Protein AF-A0AAN7FIP9-F1 (afdb_monomer)

Sequence (770 aa):
MVILRFLISGDPDLIRRIGSATAREVRATGIPYTFAPCVAVCRDPRWGRCYESYSEDPKIVKMMTEIISGLQGELPNNSYVSHPYIEGKNKVAACAKHYVGDGGTVKGINENDTVVTPRVLFGIHMPPYYVSIIKGVSTIMVSYSSVNGVKMHANERLVTRFLKKRLHFEGFVISDWQGLDRITSPPHANYTYSIQAAILAGIDMVMVPYNYPEFIDGLTDLVNKNVIPMSRIDDAVSRILRVKFTLGLFENPMADNSLADMLGAQENRDIAREAVRKSLVLLKNGKPTYAGGFLPLIKKQPKILVVGTHADNLGYQCGGWTIEWQGLSGNDLTIGTTILKGIQETVDPSTKVEFIENPDPATVRFSSFSYAIVVVGEKPYAETNGDNMDLTLPDPGPSIINNTCSNIKCVVVVISGRPLVLEPYVESMDGLVAAWLPGTEGKGVAEVLFGDYGFTGKLARTWFRRVDQLPMNIGDPNYDPLFPFGFGLTTEPSVQTEISLRRQRYERYAEGQAQSQENKGGNAKPESQSKGIASRRVPHLKREMDQMRELMNEMRENMRMANLVDDLVPRTDSPFIASINNHPLPLKFKMPSLDSYDGTRDPFDHIATFKTTMHVQRVLDKIMCKAFPTTLKGPARVWFSKMPLYTVSSFEELTKLFVNNFIGGQRHKCSLSNLLIIEQRENESLRSFITYFNGEALTVDEMDDKLLLVAFHNGVNSDLFIHKLYELEPQIMVELVHSAQNFMNIEDVIIAKKRKRVEQMEADLSHHPE

Foldseek 3Di:
DLAFQWFPLLPLVLLLQLLQLVLLQCLLVVHQADADQALFQALAQLAQCLSSHSFVASVRSLSSLSSQCSQANFDPPNAFDLAAAHPEQSHHQYEYDAPWCQNQADNNFGLEEREDDPCCRCVGTVNSVLSNSRRRRQEYEHGSYHYNPQGRLLALCCQPVPSCPVSVRLAAYEYDALSLQSNDVVGVPDSLVSLLRRLNSQHLYYNPPPPVVVSVVSNVVCPVVVSDDVVSNVSSVSNHVSSCVNHCCVVPVGRDNVSNCSNVPVVSLVSLLVSLLQAKFWPAFFDPPDDPGNPQDALDDQEAEEEAPQQQWQQQLQAAPDQDRQTDTHDPRDAFAGLNNLSCVRHDVNYHYDYDHADALVCQQPVPHQAYEYEFEDGHGHGNRSNHLFQAGDPVRVNRLCSHLQRGAYAYEYAYSGAGQCLVRVVSHRIYMDSYSSHRYSNSVNCDSNQLAKHNGFGSFFRANGSVCPSAGPPDPPHDGPAHGRHGDIDHHDPVSVVVVVVVVVVVVVVVVVVVPPDDDDDDDDDDDDDDDDDDDDDDDDDPPPVVPPVVVVVPPPDDDDDDDDDPDPPDQAQAAPVLVPDDDPPPDDQDDDAADALQAALVVSVVVLVVVCVVVVHDFSVSSVRVLVSYDHPRVVQRRPRDHHNDYTNVSVSVSSCVVSVVNHDDQDELVVLLPAAQDDLRFPVNSVVVSVVNVVRHPDDDQVSSLNSCLNHYRDPVLNVVCSVVVDPGVVVSVVSCVVVRVVRVVVSVVVVVVVVVVVVVVVPDDD

Mean predicted aligned error: 15.92 Å

Radius of gyration: 38.05 Å; Cα contacts (8 Å, |Δi|>4): 1376; chains: 1; bounding box: 94×100×111 Å

Secondary structure (DSSP, 8-state):
--TTTTB-S--HHHHHHHHHHHHHHHHHTT--B----B----S-TTSTTGGGSS-SSHHHHHHHTHHHHHHH-PPGGG--BSS-----TTS-B-EEEEETTGGG-GGG-TT-EE---HHHIIIIISHHHHHHHHBT--EEEEPSSEETTEEGGG-HIIIIIIIIIIS---SEEEE-TTTTGGGSSSTTTTHHHHHHHHHHHT--B---TT-HHHHHHHHHHHHHTTSS-HHHHHHHHHHHHHHHHHTTTTT--S--GGGGGGTT-HHHHHHHHHHHHHH-EEEEE--TT-TT-SPSPPS--SEEEEESTTTT-HHHHH-SSBSBTT---SSSSS--B-HHHHHHTTS-TTPEEEEESS--HHHHHHS--S-EEEEEEPPP--GGGG--SS-BPPSSSHHHHHHHHTTS-EEEEEE-SS--B-HHHHTT-SEEEEEE--TTBTHHHHHHHTTSS-----BSS-B-SSGGG-S--TT-TT---SB-TT--B--PPPHHHHHHHHHHHHHHHHHHHHTT-SS------------------------SSSTTTTTTTGGGSS------------S---SB-HHHHTPPPPTT------PPB-SSS-HHHHHHHHHHHHHHTT--HHHHHHHGGGGB-HHHHHHHHTSPTT-B-SHHHHHHHHHHHHGGGSPPPPPHHHHTT--PPTT--HHHHHHHHHHHHTTSSS--HHHHHHHHHHH---HHHHHHHHHH--SSHHHHHHHHHHHHHHHHHHHHHHHHHHHHHHHHHTT---

InterPro domains:
  IPR001764 Glycoside hydrolase, family 3, N-terminal [PF00933] (11-243)
  IPR001764 Glycoside hydrolase, family 3, N-terminal [PR00133] (46-62)
  IPR001764 Glycoside hydrolase, family 3, N-terminal [PR00133] (92-108)
  IPR001764 Glycoside hydrolase, family 3, N-terminal [PR00133] (162-180)
  IPR002772 Glycoside hydrolase family 3 C-terminal domain [PF01915] (280-490)
  IPR005162 Retrotransposon-derived protein PEG10, N-terminal capsid-like domain [PF03732] (627-717)
  IPR017853 Glycoside hydrolase superfamily [SSF51445] (9-279)
  IPR036881 Glycoside hydrolase family 3 C-terminal domain superfamily [G3DSA:3.40.50.1700] (265-492)
  IPR036881 Glycoside hydrolase family 3 C-terminal domain superfamily [SSF52279] (280-490)
  IPR036962 Glycoside hydrolase, family 3, N-terminal domain superfamily [G3DSA:3.20.20.300] (7-264)
  IPR051915 Cellulose Degradation Glycosyl Hydrolase 3 [PTHR30620] (10-495)

Organism: Quercus rubra (NCBI:txid3512)

Structure (mmCIF, N/CA/C/O backbone):
data_AF-A0AAN7FIP9-F1
#
_entry.id   AF-A0AAN7FIP9-F1
#
loop_
_atom_site.group_PDB
_atom_site.id
_atom_site.type_symbol
_atom_site.label_atom_id
_atom_site.label_alt_id
_atom_site.label_comp_id
_atom_site.label_asym_id
_atom_site.label_entity_id
_atom_site.label_seq_id
_atom_site.pdbx_PDB_ins_code
_atom_site.Cartn_x
_atom_site.Cartn_y
_atom_site.Cartn_z
_atom_site.occupancy
_atom_site.B_iso_or_equiv
_atom_site.auth_seq_id
_atom_site.auth_comp_id
_atom_site.auth_asym_id
_atom_site.auth_atom_id
_atom_site.pdbx_PDB_model_num
ATOM 1 N N . MET A 1 1 ? 0.359 7.922 4.938 1.00 40.22 1 MET A N 1
ATOM 2 C CA . MET A 1 1 ? -0.178 7.102 3.814 1.00 40.22 1 MET A CA 1
ATOM 3 C C . MET A 1 1 ? -0.476 5.628 4.159 1.00 40.22 1 MET A C 1
ATOM 5 O O . MET A 1 1 ? -0.907 4.897 3.269 1.00 40.22 1 MET A O 1
ATOM 9 N N . VAL A 1 2 ? -0.291 5.156 5.402 1.00 46.22 2 VAL A N 1
ATOM 10 C CA . VAL A 1 2 ? -0.526 3.736 5.769 1.00 46.22 2 VAL A CA 1
ATOM 11 C C . VAL A 1 2 ? -2.023 3.404 5.988 1.00 46.22 2 VAL A C 1
ATOM 13 O O . VAL A 1 2 ? -2.454 2.277 5.779 1.00 46.22 2 VAL A O 1
ATOM 16 N N . ILE A 1 3 ? -2.840 4.425 6.265 1.00 48.91 3 ILE A N 1
ATOM 17 C CA . ILE A 1 3 ? -4.191 4.357 6.860 1.00 48.91 3 ILE A CA 1
ATOM 18 C C . ILE A 1 3 ? -5.257 3.547 6.070 1.00 48.91 3 ILE A C 1
ATOM 20 O O . ILE A 1 3 ? -6.249 3.126 6.659 1.00 48.91 3 ILE A O 1
ATOM 24 N N . LEU A 1 4 ? -5.107 3.289 4.760 1.00 48.00 4 LEU A N 1
ATOM 25 C CA . LEU A 1 4 ? -6.235 2.844 3.900 1.00 48.00 4 LEU A CA 1
ATOM 26 C C . LEU A 1 4 ? -6.093 1.501 3.191 1.00 48.00 4 LEU A C 1
ATOM 28 O O . LEU A 1 4 ? -6.889 1.173 2.310 1.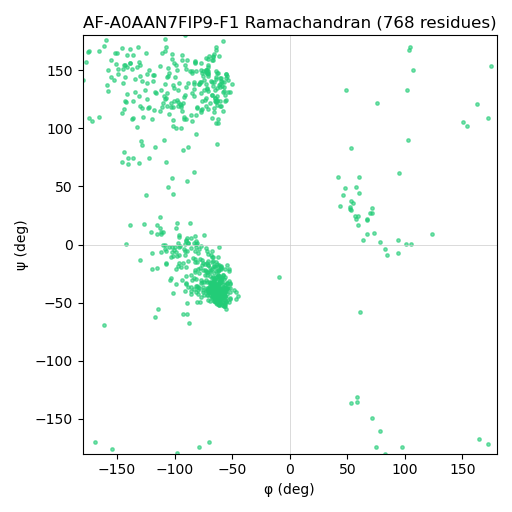00 48.00 4 LEU A O 1
ATOM 32 N N . ARG A 1 5 ? -5.095 0.702 3.539 1.00 59.66 5 ARG A N 1
ATOM 33 C CA . ARG A 1 5 ? -4.691 -0.420 2.684 1.00 59.66 5 ARG A CA 1
ATOM 34 C C . ARG A 1 5 ? -5.467 -1.724 2.929 1.00 59.66 5 ARG A C 1
ATOM 36 O O . ARG A 1 5 ? -5.031 -2.770 2.486 1.00 59.66 5 ARG A O 1
ATOM 43 N N . PHE A 1 6 ? -6.642 -1.659 3.571 1.00 52.47 6 PHE A N 1
ATOM 44 C CA . PHE A 1 6 ? -7.443 -2.846 3.924 1.00 52.47 6 PHE A CA 1
ATOM 45 C C . PHE A 1 6 ? -8.959 -2.721 3.724 1.00 52.47 6 PHE A C 1
ATOM 47 O O . PHE A 1 6 ? -9.734 -3.522 4.248 1.00 52.47 6 PHE A O 1
ATOM 54 N N . LEU A 1 7 ? -9.392 -1.732 2.945 1.00 52.41 7 LEU A N 1
ATOM 55 C CA . LEU A 1 7 ? -10.802 -1.461 2.687 1.00 52.41 7 LEU A CA 1
ATOM 56 C C . LEU A 1 7 ? -11.294 -2.077 1.379 1.00 52.41 7 LEU A C 1
ATOM 58 O O . LEU A 1 7 ? -10.872 -1.645 0.310 1.00 52.41 7 LEU A O 1
ATOM 62 N N . ILE A 1 8 ? -12.282 -2.980 1.440 1.00 55.53 8 ILE A N 1
ATOM 63 C CA . ILE A 1 8 ? -13.105 -3.305 0.251 1.00 55.53 8 ILE A CA 1
ATOM 64 C C . ILE A 1 8 ? -14.218 -2.272 0.033 1.00 55.53 8 ILE A C 1
ATOM 66 O O . ILE A 1 8 ? -14.942 -2.364 -0.950 1.00 55.53 8 ILE A O 1
ATOM 70 N N . SER A 1 9 ? -14.379 -1.264 0.902 1.00 47.53 9 SER A N 1
ATOM 71 C CA . SER A 1 9 ? -15.518 -0.333 0.820 1.00 47.53 9 SER A CA 1
ATOM 72 C C . SER A 1 9 ? -15.599 0.473 -0.479 1.00 47.53 9 SER A C 1
ATOM 74 O O . SER A 1 9 ? -16.575 1.192 -0.658 1.00 47.53 9 SER A O 1
ATOM 76 N N . GLY A 1 10 ? -14.643 0.319 -1.404 1.00 56.62 10 GLY A N 1
ATOM 77 C CA . GLY A 1 10 ? -14.849 0.725 -2.785 1.00 56.62 10 GLY A CA 1
ATOM 78 C C . GLY A 1 10 ? -15.133 2.207 -2.886 1.00 56.62 10 GLY A C 1
ATOM 79 O O . GLY A 1 10 ? -16.042 2.607 -3.604 1.00 56.62 10 GLY A O 1
ATOM 80 N N . ASP A 1 11 ? -14.350 3.002 -2.151 1.00 78.38 11 ASP A N 1
ATOM 81 C CA . ASP A 1 11 ? -14.411 4.458 -2.179 1.00 78.38 11 ASP A CA 1
ATOM 82 C C . ASP A 1 11 ? -13.184 5.040 -2.915 1.00 78.38 11 ASP A C 1
ATOM 84 O O . ASP A 1 11 ? -12.270 5.590 -2.286 1.00 78.38 11 ASP A O 1
ATOM 88 N N . PRO A 1 12 ? -13.114 4.878 -4.255 1.00 83.62 12 PRO A N 1
ATOM 89 C CA . PRO A 1 12 ? -12.070 5.479 -5.073 1.00 83.62 12 PRO A CA 1
ATOM 90 C C . PRO A 1 12 ? -11.995 7.005 -4.910 1.00 83.62 12 PRO A C 1
ATOM 92 O O . PRO A 1 12 ? -10.912 7.580 -5.022 1.00 83.62 12 PRO A O 1
ATOM 95 N N . ASP A 1 13 ? -13.114 7.663 -4.582 1.00 90.56 13 ASP A N 1
ATOM 96 C CA . ASP A 1 13 ? -13.148 9.100 -4.310 1.00 90.56 13 ASP A CA 1
ATOM 97 C C . ASP A 1 13 ? -12.331 9.473 -3.068 1.00 90.56 13 ASP A C 1
ATOM 99 O O . ASP A 1 13 ? -11.473 10.356 -3.135 1.00 90.56 13 ASP A O 1
ATOM 103 N N . LEU A 1 14 ? -12.539 8.778 -1.946 1.00 92.50 14 LEU A N 1
ATOM 104 C CA . LEU A 1 14 ? -11.749 8.991 -0.736 1.00 92.50 14 LEU A CA 1
ATOM 105 C C . LEU A 1 14 ? -10.254 8.829 -1.028 1.00 92.50 14 LEU A C 1
ATOM 107 O O . LEU A 1 14 ? -9.456 9.692 -0.663 1.00 92.50 14 LEU A O 1
ATOM 111 N N . ILE A 1 15 ? -9.873 7.774 -1.748 1.00 92.56 15 ILE A N 1
ATOM 112 C CA . ILE A 1 15 ? -8.477 7.490 -2.113 1.00 92.56 15 ILE A CA 1
ATOM 113 C C . ILE A 1 15 ? -7.870 8.608 -2.972 1.00 92.56 15 ILE A C 1
ATOM 115 O O . ILE A 1 15 ? -6.733 9.030 -2.737 1.00 92.56 15 ILE A O 1
ATOM 119 N N . ARG A 1 16 ? -8.640 9.157 -3.913 1.00 94.19 16 ARG A N 1
ATOM 120 C CA . ARG A 1 16 ? -8.258 10.329 -4.710 1.00 94.19 16 ARG A CA 1
ATOM 121 C C . ARG A 1 16 ? -8.106 11.591 -3.851 1.00 94.19 16 ARG A C 1
ATOM 123 O O . ARG A 1 16 ? -7.134 12.335 -4.018 1.00 94.19 16 ARG A O 1
ATOM 130 N N . ARG A 1 17 ? -9.011 11.831 -2.891 1.00 95.56 17 ARG A N 1
ATOM 131 C CA . ARG A 1 17 ? -8.911 12.947 -1.926 1.00 95.56 17 ARG A CA 1
ATOM 132 C C . ARG A 1 17 ? -7.666 12.826 -1.047 1.00 95.56 17 ARG A C 1
ATOM 134 O O . ARG A 1 17 ? -6.986 13.826 -0.831 1.00 95.56 17 ARG A O 1
ATOM 141 N N . ILE A 1 18 ? -7.312 11.615 -0.621 1.00 96.00 18 ILE A N 1
ATOM 142 C CA . ILE A 1 18 ? -6.071 11.336 0.119 1.00 96.00 18 ILE A CA 1
ATOM 143 C C . ILE A 1 18 ? -4.839 11.613 -0.738 1.00 96.00 18 ILE A C 1
ATOM 145 O O . ILE A 1 18 ? -3.901 12.243 -0.254 1.00 96.00 18 ILE A O 1
ATOM 149 N N . GLY A 1 19 ? -4.835 11.191 -2.007 1.00 96.69 19 GLY A N 1
ATOM 150 C CA . GLY A 1 19 ? -3.764 11.539 -2.944 1.00 96.69 19 GLY A CA 1
ATOM 151 C C . GLY A 1 19 ? -3.615 13.055 -3.093 1.00 96.69 19 GLY A C 1
ATOM 152 O O . GLY A 1 19 ? -2.508 13.577 -3.027 1.00 96.69 19 GLY A O 1
ATOM 153 N N . SER A 1 20 ? -4.732 13.780 -3.184 1.00 97.00 20 SER A N 1
ATOM 154 C CA . SER A 1 20 ? -4.726 15.247 -3.277 1.00 97.00 20 SER A CA 1
ATOM 155 C C . SER A 1 20 ? -4.213 15.927 -2.003 1.00 97.00 20 SER A C 1
ATOM 157 O O . SER A 1 20 ? -3.424 16.864 -2.095 1.00 97.00 20 SER A O 1
ATOM 159 N N . ALA A 1 21 ? -4.627 15.458 -0.822 1.00 97.06 21 ALA A N 1
ATOM 160 C CA . ALA A 1 21 ? -4.105 15.931 0.463 1.00 97.06 21 ALA A CA 1
ATOM 161 C C . ALA A 1 21 ? -2.599 15.660 0.584 1.00 97.06 21 ALA A C 1
ATOM 163 O O . ALA A 1 21 ? -1.827 16.564 0.887 1.00 97.06 21 ALA A O 1
ATOM 164 N N . THR A 1 22 ? -2.173 14.447 0.226 1.00 97.94 22 THR A N 1
ATOM 165 C CA . THR A 1 22 ? -0.760 14.048 0.227 1.00 97.94 22 THR A CA 1
ATOM 166 C C . THR A 1 22 ? 0.066 14.926 -0.712 1.00 97.94 22 THR A C 1
ATOM 168 O O . THR A 1 22 ? 1.131 15.385 -0.321 1.00 97.94 22 THR A O 1
ATOM 171 N N . ALA A 1 23 ? -0.412 15.212 -1.928 1.00 97.94 23 ALA A N 1
ATOM 172 C CA . ALA A 1 23 ? 0.297 16.090 -2.860 1.00 97.94 23 ALA A CA 1
ATOM 173 C C . ALA A 1 23 ? 0.522 17.493 -2.279 1.00 97.94 23 ALA A C 1
ATOM 175 O O . ALA A 1 23 ? 1.621 18.029 -2.414 1.00 97.94 23 ALA A O 1
ATOM 176 N N . ARG A 1 24 ? -0.485 18.059 -1.595 1.00 96.31 24 ARG A N 1
ATOM 177 C CA . ARG A 1 24 ? -0.360 19.360 -0.922 1.00 96.31 24 ARG A CA 1
ATOM 178 C C . ARG A 1 24 ? 0.666 19.324 0.205 1.00 96.31 24 ARG A C 1
ATOM 180 O O . ARG A 1 24 ? 1.510 20.207 0.255 1.00 96.31 24 ARG A O 1
ATOM 187 N N . GLU A 1 25 ? 0.638 18.304 1.063 1.00 97.75 25 GLU A N 1
ATOM 188 C CA . GLU A 1 25 ? 1.605 18.175 2.166 1.00 97.75 25 GLU A CA 1
ATOM 189 C C . GLU A 1 25 ? 3.033 17.934 1.669 1.00 97.75 25 GLU A C 1
ATOM 191 O O . GLU A 1 25 ? 3.983 18.518 2.182 1.00 97.75 25 GLU A O 1
ATOM 196 N N . VAL A 1 26 ? 3.203 17.134 0.615 1.00 98.06 26 VAL A N 1
ATOM 197 C CA . VAL A 1 26 ? 4.516 16.916 -0.004 1.00 98.06 26 VAL A CA 1
ATOM 198 C C . VAL A 1 26 ? 5.027 18.223 -0.624 1.00 98.06 26 VAL A C 1
ATOM 200 O O . VAL A 1 26 ? 6.168 18.614 -0.371 1.00 98.06 26 VAL A O 1
ATOM 203 N N . ARG A 1 27 ? 4.177 18.969 -1.343 1.00 97.31 27 ARG A N 1
ATOM 204 C CA . ARG A 1 27 ? 4.543 20.284 -1.894 1.00 97.31 27 ARG A CA 1
ATOM 205 C C . ARG A 1 27 ? 4.803 21.346 -0.826 1.00 97.31 27 ARG A C 1
ATOM 207 O O . ARG A 1 27 ? 5.679 22.177 -1.049 1.00 97.31 27 ARG A O 1
ATOM 214 N N . ALA A 1 28 ? 4.142 21.281 0.331 1.00 97.38 28 ALA A N 1
ATOM 215 C CA . ALA A 1 28 ? 4.413 22.146 1.485 1.00 97.38 28 ALA A CA 1
ATOM 216 C C . ALA A 1 28 ? 5.865 22.036 1.980 1.00 97.38 28 ALA A C 1
ATOM 218 O O . ALA A 1 28 ? 6.409 22.988 2.530 1.00 97.38 28 ALA A O 1
ATOM 219 N N . THR A 1 29 ? 6.510 20.890 1.738 1.00 97.50 29 THR A N 1
ATOM 220 C CA . THR A 1 29 ? 7.929 20.649 2.059 1.00 97.50 29 THR A CA 1
ATOM 221 C C . THR A 1 29 ? 8.876 20.889 0.876 1.00 97.50 29 THR A C 1
ATOM 223 O O . THR A 1 29 ? 10.062 20.580 0.951 1.00 97.50 29 THR A O 1
ATOM 226 N N . GLY A 1 30 ? 8.373 21.438 -0.236 1.00 97.00 30 GLY A N 1
ATOM 227 C CA . GLY A 1 30 ? 9.154 21.739 -1.440 1.00 97.00 30 GLY A CA 1
ATOM 228 C C . GLY A 1 30 ? 9.456 20.535 -2.339 1.00 97.00 30 GLY A C 1
ATOM 229 O O . GLY A 1 30 ? 10.111 20.690 -3.369 1.00 97.00 30 GLY A O 1
ATOM 230 N N . ILE A 1 31 ? 8.971 19.339 -1.997 1.00 98.12 31 ILE A N 1
ATOM 231 C CA . ILE A 1 31 ? 9.259 18.106 -2.736 1.00 98.12 31 ILE A CA 1
ATOM 232 C C . ILE A 1 31 ? 8.274 17.956 -3.914 1.00 98.12 31 ILE A C 1
ATOM 234 O O . ILE A 1 31 ? 7.064 18.056 -3.716 1.00 98.12 31 ILE A O 1
ATOM 238 N N . PRO A 1 32 ? 8.739 17.694 -5.153 1.00 97.12 32 PRO A N 1
ATOM 239 C CA . PRO A 1 32 ? 7.857 17.592 -6.319 1.00 97.12 32 PRO A CA 1
ATOM 240 C C . PRO A 1 32 ? 7.510 16.151 -6.738 1.00 97.12 32 PRO A C 1
ATOM 242 O O . PRO A 1 32 ? 6.782 15.953 -7.711 1.00 97.12 32 PRO A O 1
ATOM 245 N N . TYR A 1 33 ? 8.056 15.141 -6.059 1.00 98.44 33 TYR A N 1
ATOM 246 C CA . TYR A 1 33 ? 7.980 13.736 -6.459 1.00 98.44 33 TYR A CA 1
ATOM 247 C C . TYR A 1 33 ? 7.793 12.837 -5.234 1.00 98.44 33 TYR A C 1
ATOM 249 O O . TYR A 1 33 ? 8.537 12.961 -4.265 1.00 98.44 33 TYR A O 1
ATOM 257 N N . THR A 1 34 ? 6.809 11.934 -5.274 1.00 98.12 34 THR A N 1
ATOM 258 C CA . THR A 1 34 ? 6.545 10.975 -4.195 1.00 98.12 34 THR A CA 1
ATOM 259 C C . THR A 1 34 ? 6.553 9.530 -4.690 1.00 98.12 34 THR A C 1
ATOM 261 O O . THR A 1 34 ? 6.009 9.205 -5.749 1.00 98.12 34 THR A O 1
ATOM 264 N N . PHE A 1 35 ? 7.143 8.630 -3.899 1.00 98.50 35 PHE A N 1
ATOM 265 C CA . PHE A 1 35 ? 7.234 7.203 -4.216 1.00 98.50 35 PHE A CA 1
ATOM 266 C C . PHE A 1 35 ? 5.962 6.436 -3.828 1.00 98.50 35 PHE A C 1
ATOM 268 O O . PHE A 1 35 ? 5.996 5.538 -2.977 1.00 98.50 35 PHE A O 1
ATOM 275 N N . ALA A 1 36 ? 4.837 6.797 -4.443 1.00 97.56 36 ALA A N 1
ATOM 276 C CA . ALA A 1 36 ? 3.542 6.158 -4.244 1.00 97.56 36 ALA A CA 1
ATOM 277 C C . ALA A 1 36 ? 2.676 6.216 -5.515 1.00 97.56 36 ALA A C 1
ATOM 279 O O . ALA A 1 36 ? 2.790 7.187 -6.265 1.00 97.56 36 ALA A O 1
ATOM 280 N N . PRO A 1 37 ? 1.767 5.246 -5.738 1.00 97.31 37 PRO A N 1
ATOM 281 C CA . PRO A 1 37 ? 1.400 4.143 -4.838 1.00 97.31 37 PRO A CA 1
ATOM 282 C C . PRO A 1 37 ? 2.257 2.869 -4.921 1.00 97.31 37 PRO A C 1
ATOM 284 O O . PRO A 1 37 ? 2.690 2.449 -5.989 1.00 97.31 37 PRO A O 1
ATOM 287 N N . CYS A 1 38 ? 2.375 2.170 -3.784 1.00 98.12 38 CYS A N 1
ATOM 288 C CA . CYS A 1 38 ? 2.651 0.730 -3.801 1.00 98.12 38 CYS A CA 1
ATOM 289 C C . CYS A 1 38 ? 1.393 0.002 -4.295 1.00 98.12 38 CYS A C 1
ATOM 291 O O . CYS A 1 38 ? 0.345 0.103 -3.655 1.00 98.12 38 CYS A O 1
ATOM 293 N N . VAL A 1 39 ? 1.496 -0.666 -5.441 1.00 97.81 39 VAL A N 1
ATOM 294 C CA . VAL A 1 39 ? 0.424 -1.404 -6.128 1.00 97.81 39 VAL A CA 1
ATOM 295 C C . VAL A 1 39 ? 0.686 -2.911 -6.121 1.00 97.81 39 VAL A C 1
ATOM 297 O O . VAL A 1 39 ? 0.173 -3.644 -6.966 1.00 97.81 39 VAL A O 1
ATOM 300 N N . ALA A 1 40 ? 1.484 -3.370 -5.154 1.00 98.44 40 ALA A N 1
ATOM 301 C CA . ALA A 1 40 ? 1.658 -4.780 -4.865 1.00 98.44 40 ALA A CA 1
ATOM 302 C C . ALA A 1 40 ? 0.296 -5.446 -4.625 1.00 98.44 40 ALA A C 1
ATOM 304 O O . ALA A 1 40 ? -0.610 -4.861 -4.025 1.00 98.44 40 ALA A O 1
ATOM 305 N N . VAL A 1 41 ? 0.186 -6.698 -5.059 1.00 98.38 41 VAL A N 1
ATOM 306 C CA . VAL A 1 41 ? -0.904 -7.598 -4.678 1.00 98.38 41 VAL A CA 1
ATOM 307 C C . VAL A 1 41 ? -0.294 -8.645 -3.756 1.00 98.38 41 VAL A C 1
ATOM 309 O O . VAL A 1 41 ? 0.237 -9.647 -4.227 1.00 98.38 41 VAL A O 1
ATOM 312 N N . CYS A 1 42 ? -0.287 -8.373 -2.448 1.00 98.38 42 CYS A N 1
ATOM 313 C CA . CYS A 1 42 ? 0.275 -9.275 -1.439 1.00 98.38 42 CYS A CA 1
ATOM 314 C C . CYS A 1 42 ? -0.528 -10.587 -1.436 1.00 98.38 42 CYS A C 1
ATOM 316 O O . CYS A 1 42 ? -1.745 -10.564 -1.244 1.00 98.38 42 CYS A O 1
ATOM 318 N N . ARG A 1 43 ? 0.135 -11.727 -1.641 1.00 98.31 43 ARG A N 1
ATOM 319 C CA . ARG A 1 43 ? -0.466 -13.078 -1.673 1.00 98.31 43 ARG A CA 1
ATOM 320 C C . ARG A 1 43 ? -0.130 -13.920 -0.444 1.00 98.31 43 ARG A C 1
ATOM 322 O O . ARG A 1 43 ? -0.664 -15.016 -0.288 1.00 98.31 43 ARG A O 1
ATOM 329 N N . ASP A 1 44 ? 0.723 -13.398 0.430 1.00 98.62 44 ASP A N 1
ATOM 330 C CA . ASP A 1 44 ? 1.130 -14.043 1.670 1.00 98.62 44 ASP A CA 1
ATOM 331 C C . ASP A 1 44 ? 1.357 -12.984 2.764 1.00 98.62 44 ASP A C 1
ATOM 333 O O . ASP A 1 44 ? 2.274 -12.168 2.637 1.00 98.62 44 ASP A O 1
ATOM 337 N N . PRO A 1 45 ? 0.537 -12.949 3.833 1.00 98.44 45 PRO A N 1
ATOM 338 C CA . PRO A 1 45 ? 0.657 -11.929 4.870 1.00 98.44 45 PRO A CA 1
ATOM 339 C C . PRO A 1 45 ? 1.945 -12.041 5.694 1.00 98.44 45 PRO A C 1
ATOM 341 O O . PRO A 1 45 ? 2.272 -11.095 6.403 1.00 98.44 45 PRO A O 1
ATOM 344 N N . ARG A 1 46 ? 2.725 -13.126 5.579 1.00 98.81 46 ARG A N 1
ATOM 345 C CA . ARG A 1 46 ? 4.047 -13.228 6.227 1.00 98.81 46 ARG A CA 1
ATOM 346 C C . ARG A 1 46 ? 5.019 -12.139 5.777 1.00 98.81 46 ARG A C 1
ATOM 348 O O . ARG A 1 46 ? 5.925 -11.795 6.532 1.00 98.81 46 ARG A O 1
ATOM 355 N N . TRP A 1 47 ? 4.767 -11.541 4.614 1.00 98.81 47 TRP A N 1
ATOM 356 C CA . TRP A 1 47 ? 5.544 -10.431 4.084 1.00 98.81 47 TRP A CA 1
ATOM 357 C C . TRP A 1 47 ? 5.447 -9.167 4.930 1.00 98.81 47 TRP A C 1
ATOM 359 O O . TRP A 1 47 ? 4.359 -8.637 5.173 1.00 98.81 47 TRP A O 1
ATOM 369 N N . GLY A 1 48 ? 6.604 -8.634 5.320 1.00 98.31 48 GLY A N 1
ATOM 370 C CA . GLY A 1 48 ? 6.735 -7.432 6.139 1.00 98.31 48 GLY A CA 1
ATOM 371 C C . GLY A 1 48 ? 6.287 -6.134 5.475 1.00 98.31 48 GLY A C 1
ATOM 372 O O . GLY A 1 48 ? 6.218 -5.101 6.135 1.00 98.31 48 GLY A O 1
ATOM 373 N N . ARG A 1 49 ? 5.924 -6.172 4.188 1.00 98.31 49 ARG A N 1
ATOM 374 C CA . ARG A 1 49 ? 5.296 -5.047 3.476 1.00 98.31 49 ARG A CA 1
ATOM 375 C C . ARG A 1 49 ? 3.851 -5.330 3.088 1.00 98.31 49 ARG A C 1
ATOM 377 O O . ARG A 1 49 ? 3.280 -4.594 2.288 1.00 98.31 49 ARG A O 1
ATOM 384 N N . CYS A 1 50 ? 3.215 -6.366 3.644 1.00 98.19 50 CYS A N 1
ATOM 385 C CA . CYS A 1 50 ? 1.828 -6.663 3.292 1.00 98.19 50 CYS A CA 1
ATOM 386 C C . CYS A 1 50 ? 0.874 -5.506 3.648 1.00 98.19 50 CYS A C 1
ATOM 388 O O . CYS A 1 50 ? -0.094 -5.286 2.924 1.00 98.19 50 CYS A O 1
ATOM 390 N N . TYR A 1 51 ? 1.200 -4.693 4.663 1.00 97.19 51 TYR A N 1
ATOM 391 C CA . TYR A 1 51 ? 0.473 -3.455 4.966 1.00 97.19 51 TYR A CA 1
ATOM 392 C C . TYR A 1 51 ? 0.593 -2.380 3.893 1.00 97.19 51 TYR A C 1
ATOM 394 O O . TYR A 1 51 ? -0.222 -1.467 3.869 1.00 97.19 51 TYR A O 1
ATOM 402 N N . GLU A 1 52 ? 1.581 -2.460 3.001 1.00 97.00 52 GLU A N 1
ATOM 403 C CA . GLU A 1 52 ? 1.704 -1.581 1.842 1.00 97.00 52 GLU A CA 1
ATOM 404 C C . GLU A 1 52 ? 0.826 -2.055 0.669 1.00 97.00 52 GLU A C 1
ATOM 406 O O . GLU A 1 52 ? 0.591 -1.293 -0.263 1.00 97.00 52 GLU A O 1
ATOM 411 N N . SER A 1 53 ? 0.271 -3.265 0.702 1.00 96.81 53 SER A N 1
ATOM 412 C CA . SER A 1 53 ? -0.629 -3.781 -0.334 1.00 96.81 53 SER A CA 1
ATOM 413 C C . SER A 1 53 ? -2.086 -3.464 -0.002 1.00 96.81 53 SER A C 1
ATOM 415 O O . SER A 1 53 ? -2.552 -3.822 1.071 1.00 96.81 53 SER A O 1
ATOM 417 N N . TYR A 1 54 ? -2.844 -2.880 -0.937 1.00 94.94 54 TYR A N 1
ATOM 418 C CA . TYR A 1 54 ? -4.262 -2.546 -0.703 1.00 94.94 54 TYR A CA 1
ATOM 419 C C . TYR A 1 54 ? -5.181 -3.768 -0.539 1.00 94.94 54 TYR A C 1
ATOM 421 O O . TYR A 1 54 ? -6.250 -3.670 0.061 1.00 94.94 54 TYR A O 1
ATOM 429 N N . SER A 1 55 ? -4.830 -4.900 -1.152 1.00 96.44 55 SER A N 1
ATOM 430 C CA . SER A 1 55 ? -5.626 -6.127 -1.094 1.00 96.44 55 SER A CA 1
ATOM 431 C C . SER A 1 55 ? -4.824 -7.336 -1.571 1.00 96.44 55 SER A C 1
ATOM 433 O O . SER A 1 55 ? -3.767 -7.185 -2.180 1.00 96.44 55 SER A O 1
ATOM 435 N N . GLU A 1 56 ? -5.324 -8.541 -1.306 1.00 97.19 56 GLU A N 1
ATOM 436 C CA . GLU A 1 56 ? -4.910 -9.743 -2.040 1.00 97.19 56 GLU A CA 1
ATOM 437 C C . GLU A 1 56 ? -5.610 -9.897 -3.398 1.00 97.19 56 GLU A C 1
ATOM 439 O O . GLU A 1 56 ? -5.146 -10.683 -4.221 1.00 97.19 56 GLU A O 1
ATOM 444 N N . ASP A 1 57 ? -6.696 -9.158 -3.651 1.00 95.44 57 ASP A N 1
ATOM 445 C CA . ASP A 1 57 ? -7.430 -9.173 -4.919 1.00 95.44 57 ASP A CA 1
ATOM 446 C C . ASP A 1 57 ? -6.932 -8.047 -5.850 1.00 95.44 57 ASP A C 1
ATOM 448 O O . ASP A 1 57 ? -7.062 -6.861 -5.509 1.00 95.44 57 ASP A O 1
ATOM 452 N N . PRO A 1 58 ? -6.412 -8.371 -7.052 1.00 93.81 58 PRO A N 1
ATOM 453 C CA . PRO A 1 58 ? -5.964 -7.367 -8.015 1.00 93.81 58 PRO A CA 1
ATOM 454 C C . PRO A 1 58 ? -7.056 -6.371 -8.425 1.00 93.81 58 PRO A C 1
ATOM 456 O O . PRO A 1 58 ? -6.729 -5.238 -8.775 1.00 93.81 58 PRO A O 1
ATOM 459 N N . LYS A 1 59 ? -8.347 -6.731 -8.367 1.00 92.12 59 LYS A N 1
ATOM 460 C CA . LYS A 1 59 ? -9.451 -5.817 -8.710 1.00 92.12 59 LYS A CA 1
ATOM 461 C C . LYS A 1 59 ? -9.511 -4.619 -7.769 1.00 92.12 59 LYS A C 1
ATOM 463 O O . LYS A 1 59 ? -9.685 -3.487 -8.220 1.00 92.12 59 LYS A O 1
ATOM 468 N N . ILE A 1 60 ? -9.308 -4.855 -6.476 1.00 92.44 60 ILE A N 1
ATOM 469 C CA . ILE A 1 60 ? -9.275 -3.784 -5.480 1.00 92.44 60 ILE A CA 1
ATOM 470 C C . ILE A 1 60 ? -8.026 -2.936 -5.682 1.00 92.44 60 ILE A C 1
ATOM 472 O O . ILE A 1 60 ? -8.121 -1.713 -5.710 1.00 92.44 60 ILE A O 1
ATOM 476 N N . VAL A 1 61 ? -6.867 -3.557 -5.914 1.00 95.19 61 VAL A N 1
ATOM 477 C CA . VAL A 1 61 ? -5.623 -2.810 -6.154 1.00 95.19 61 VAL A CA 1
ATOM 478 C C . VAL A 1 61 ? -5.725 -1.930 -7.410 1.00 95.19 61 VAL A C 1
ATOM 480 O O . VAL A 1 61 ? -5.325 -0.768 -7.357 1.00 95.19 61 VAL A O 1
ATOM 483 N N . LYS A 1 62 ? -6.350 -2.415 -8.500 1.00 93.19 62 LYS A N 1
ATOM 484 C CA . LYS A 1 62 ? -6.683 -1.612 -9.697 1.00 93.19 62 LYS A CA 1
ATOM 485 C C . LYS A 1 62 ? -7.517 -0.383 -9.329 1.00 93.19 62 LYS A C 1
ATOM 487 O O . LYS A 1 62 ? -7.181 0.719 -9.749 1.00 93.19 62 LYS A O 1
ATOM 492 N N . MET A 1 63 ? -8.573 -0.548 -8.534 1.00 91.31 63 MET A N 1
ATOM 493 C CA . MET A 1 63 ? -9.433 0.559 -8.098 1.00 91.31 63 MET A CA 1
ATOM 494 C C . MET A 1 63 ? -8.672 1.581 -7.238 1.00 91.31 63 MET A C 1
ATOM 496 O O . MET A 1 63 ? -8.824 2.783 -7.430 1.00 91.31 63 MET A O 1
ATOM 500 N N . MET A 1 64 ? -7.782 1.132 -6.349 1.00 91.69 64 MET A N 1
ATOM 501 C CA . MET A 1 64 ? -7.011 2.030 -5.478 1.00 91.69 64 MET A CA 1
ATOM 502 C C . MET A 1 64 ? -5.939 2.853 -6.213 1.00 91.69 64 MET A C 1
ATOM 504 O O . MET A 1 64 ? -5.389 3.796 -5.642 1.00 91.69 64 MET A O 1
ATOM 508 N N . THR A 1 65 ? -5.684 2.581 -7.498 1.00 94.44 65 THR A N 1
ATOM 509 C CA . THR A 1 65 ? -4.831 3.440 -8.340 1.00 94.44 65 THR A CA 1
ATOM 510 C C . THR A 1 65 ? -5.384 4.859 -8.520 1.00 94.44 65 THR A C 1
ATOM 512 O O . THR A 1 65 ? -4.654 5.720 -9.000 1.00 94.44 65 THR A O 1
ATOM 515 N N . GLU A 1 66 ? -6.631 5.155 -8.116 1.00 93.44 66 GLU A N 1
ATOM 516 C CA . GLU A 1 66 ? -7.165 6.535 -8.072 1.00 93.44 66 GLU A CA 1
ATOM 517 C C . GLU A 1 66 ? -6.293 7.523 -7.297 1.00 93.44 66 GLU A C 1
ATOM 519 O O . GLU A 1 66 ? -6.321 8.729 -7.549 1.00 93.44 66 GLU A O 1
ATOM 524 N N . ILE A 1 67 ? -5.462 7.029 -6.382 1.00 95.75 67 ILE A N 1
ATOM 525 C CA . ILE A 1 67 ? -4.503 7.873 -5.679 1.00 95.75 67 ILE A CA 1
ATOM 526 C C . ILE A 1 67 ? -3.537 8.579 -6.639 1.00 95.75 67 ILE A C 1
ATOM 528 O O . ILE A 1 67 ? -3.107 9.687 -6.337 1.00 95.75 67 ILE A O 1
ATOM 532 N N . ILE A 1 68 ? -3.246 7.997 -7.811 1.00 97.12 68 ILE A N 1
ATOM 533 C CA . ILE A 1 68 ? -2.411 8.610 -8.856 1.00 97.12 68 ILE A CA 1
ATOM 534 C C . ILE A 1 68 ? -3.060 9.900 -9.357 1.00 97.12 68 ILE A C 1
ATOM 536 O O . ILE A 1 68 ? -2.393 10.929 -9.402 1.00 97.12 68 ILE A O 1
ATOM 540 N N . SER A 1 69 ? -4.361 9.882 -9.647 1.00 95.38 69 SER A N 1
ATOM 541 C CA . SER A 1 69 ? -5.107 11.071 -10.075 1.00 95.38 69 SER A CA 1
ATOM 542 C C . SER A 1 69 ? -5.212 12.113 -8.957 1.00 95.38 69 SER A C 1
ATOM 544 O O . SER A 1 69 ? -5.158 13.313 -9.206 1.00 95.38 69 SER A O 1
ATOM 546 N N . GLY A 1 70 ? -5.265 11.682 -7.694 1.00 96.50 70 GLY A N 1
ATOM 547 C CA . GLY A 1 70 ? -5.135 12.598 -6.560 1.00 96.50 70 GLY A CA 1
ATOM 548 C C . GLY A 1 70 ? -3.770 13.298 -6.521 1.00 96.50 70 GLY A C 1
ATOM 549 O O . GLY A 1 70 ? -3.699 14.526 -6.410 1.00 96.50 70 GLY A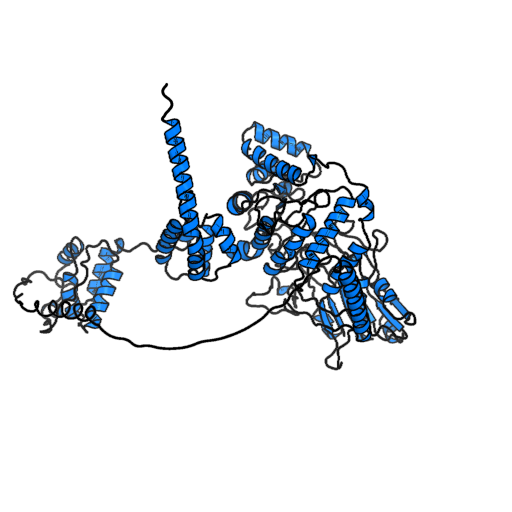 O 1
ATOM 550 N N . LEU A 1 71 ? -2.698 12.509 -6.644 1.00 98.31 71 LEU A N 1
ATOM 551 C CA . LEU A 1 71 ? -1.307 12.956 -6.557 1.00 98.31 71 LEU A CA 1
ATOM 552 C C . LEU A 1 71 ? -0.896 13.864 -7.722 1.00 98.31 71 LEU A C 1
ATOM 554 O O . LEU A 1 71 ? -0.287 14.910 -7.496 1.00 98.31 71 LEU A O 1
ATOM 558 N N . GLN A 1 72 ? -1.244 13.468 -8.947 1.00 97.94 72 GLN A N 1
ATOM 559 C CA . GLN A 1 72 ? -0.798 14.111 -10.183 1.00 97.94 72 GLN A CA 1
ATOM 560 C C . GLN A 1 72 ? -1.828 15.078 -10.779 1.00 97.94 72 GLN A C 1
ATOM 562 O O . GLN A 1 72 ? -1.439 15.962 -11.532 1.00 97.94 72 GLN A O 1
ATOM 567 N N . GLY A 1 73 ? -3.111 14.949 -10.430 1.00 95.25 73 GLY A N 1
ATOM 568 C CA . GLY A 1 73 ? -4.225 15.655 -11.074 1.00 95.25 73 GLY A CA 1
ATOM 569 C C . GLY A 1 73 ? -5.034 14.756 -12.015 1.00 95.25 73 GLY A C 1
ATOM 570 O O . GLY A 1 73 ? -4.634 13.632 -12.327 1.00 95.25 73 GLY A O 1
ATOM 571 N N . GLU A 1 74 ? -6.203 15.238 -12.434 1.00 89.75 74 GLU A N 1
ATOM 572 C CA . GLU A 1 74 ? -7.129 14.493 -13.296 1.00 89.75 74 GLU A CA 1
ATOM 573 C C . GLU A 1 74 ? -6.823 14.723 -14.777 1.00 89.75 74 GLU A C 1
ATOM 575 O O . GLU A 1 74 ? -6.535 15.838 -15.200 1.00 89.75 74 GLU A O 1
ATOM 580 N N . LEU A 1 75 ? -6.900 13.660 -15.580 1.00 86.00 75 LEU A N 1
ATOM 581 C CA . LEU A 1 75 ? -6.642 13.756 -17.013 1.00 86.00 75 LEU A CA 1
ATOM 582 C C . LEU A 1 75 ? -7.723 14.603 -17.708 1.00 86.00 75 LEU A C 1
ATOM 584 O O . LEU A 1 75 ? -8.916 14.386 -17.470 1.00 86.00 75 LEU A O 1
ATOM 588 N N . PRO A 1 76 ? -7.351 15.511 -18.630 1.00 79.69 76 PRO A N 1
ATOM 589 C CA . PRO A 1 76 ? -8.323 16.279 -19.396 1.00 79.69 76 PRO A CA 1
ATOM 590 C C . PRO A 1 76 ? -9.281 15.358 -20.168 1.00 79.69 76 PRO A C 1
ATOM 592 O O . PRO A 1 76 ? -8.855 14.401 -20.823 1.00 79.69 76 PRO A O 1
ATOM 595 N N . ASN A 1 77 ? -10.581 15.669 -20.126 1.00 70.19 77 ASN A N 1
ATOM 596 C CA . ASN A 1 77 ? -11.652 14.978 -20.862 1.00 70.19 77 ASN A CA 1
ATOM 597 C C . ASN A 1 77 ? -11.775 13.459 -20.607 1.00 70.19 77 ASN A C 1
ATOM 599 O O . ASN A 1 77 ? -12.272 12.750 -21.481 1.00 70.19 77 ASN A O 1
ATOM 603 N N . ASN A 1 78 ? -11.319 12.940 -19.457 1.00 57.38 78 ASN A N 1
ATOM 604 C CA . ASN A 1 78 ? -11.239 11.491 -19.194 1.00 57.38 78 ASN A CA 1
ATOM 605 C C . ASN A 1 78 ? -10.495 10.715 -20.300 1.00 57.38 78 ASN A C 1
ATOM 607 O O . ASN A 1 78 ? -10.807 9.558 -20.584 1.00 57.38 78 ASN A O 1
ATOM 611 N N . SER A 1 79 ? -9.533 11.358 -20.965 1.00 61.25 79 SER A N 1
ATOM 612 C CA . SER A 1 79 ? -8.711 10.692 -21.972 1.00 61.25 79 SER A CA 1
ATOM 613 C C . SER A 1 79 ? -7.726 9.736 -21.301 1.00 61.25 79 SER A C 1
ATOM 615 O O . SER A 1 79 ? -7.151 10.065 -20.269 1.00 61.25 79 SER A O 1
ATOM 617 N N . TYR A 1 80 ? -7.533 8.546 -21.872 1.00 65.94 80 TYR A N 1
ATOM 618 C CA . TYR A 1 80 ? -6.436 7.664 -21.478 1.00 65.94 80 TYR A CA 1
ATOM 619 C C . TYR A 1 80 ? -5.171 8.093 -22.207 1.00 65.94 80 TYR A C 1
ATOM 621 O O . TYR A 1 80 ? -5.192 8.305 -23.421 1.00 65.94 80 TYR A O 1
ATOM 629 N N . VAL A 1 81 ? -4.068 8.189 -21.473 1.00 73.12 81 VAL A N 1
ATOM 630 C CA . VAL A 1 81 ? -2.758 8.505 -22.042 1.00 73.12 81 VAL A CA 1
ATOM 631 C C . VAL A 1 81 ? -1.749 7.464 -21.586 1.00 73.12 81 VAL A C 1
ATOM 633 O O . VAL A 1 81 ? -1.769 7.035 -20.442 1.00 73.12 81 VAL A O 1
ATOM 636 N N . SER A 1 82 ? -0.854 7.058 -22.481 1.00 69.75 82 SER A N 1
ATOM 637 C CA . SER A 1 82 ? 0.329 6.249 -22.145 1.00 69.75 82 SER A CA 1
ATOM 638 C C . SER A 1 82 ? 1.524 7.110 -21.694 1.00 69.75 82 SER A C 1
ATOM 640 O O . SER A 1 82 ? 2.587 6.603 -21.326 1.00 69.75 82 SER A O 1
ATOM 642 N N . HIS A 1 83 ? 1.343 8.432 -21.733 1.00 85.94 83 HIS A N 1
ATOM 643 C CA . HIS A 1 83 ? 2.350 9.440 -21.442 1.00 85.94 83 HIS A CA 1
ATOM 644 C C . HIS A 1 83 ? 2.217 9.942 -19.998 1.00 85.94 83 HIS A C 1
ATOM 646 O O . HIS A 1 83 ? 1.106 9.959 -19.465 1.00 85.94 83 HIS A O 1
ATOM 652 N N . PRO A 1 84 ? 3.319 10.360 -19.347 1.00 93.62 84 PRO A N 1
ATOM 653 C CA . PRO A 1 84 ? 3.250 10.928 -18.005 1.00 93.62 84 PRO A CA 1
ATOM 654 C C . PRO A 1 84 ? 2.357 12.178 -17.998 1.00 93.62 84 PRO A C 1
ATOM 656 O O . PRO A 1 84 ? 2.414 12.983 -18.926 1.00 93.62 84 PRO A O 1
ATOM 659 N N . TYR A 1 85 ? 1.554 12.351 -16.948 1.00 94.31 85 TYR A N 1
ATOM 660 C CA . TYR A 1 85 ? 0.667 13.504 -16.784 1.00 94.31 85 TYR A CA 1
ATOM 661 C C . TYR A 1 85 ? 0.744 14.066 -15.371 1.00 94.31 85 TYR A C 1
ATOM 663 O O . TYR A 1 85 ? 0.636 13.318 -14.401 1.00 94.31 85 TYR A O 1
ATOM 671 N N . ILE A 1 86 ? 0.903 15.386 -15.265 1.00 95.25 86 ILE A N 1
ATOM 672 C CA . ILE A 1 86 ? 0.871 16.141 -14.012 1.00 95.25 86 ILE A CA 1
ATOM 673 C C . ILE A 1 86 ? 0.178 17.479 -14.308 1.00 95.25 86 ILE A C 1
ATOM 675 O O . ILE A 1 86 ? 0.605 18.212 -15.193 1.00 95.25 86 ILE A O 1
ATOM 679 N N . GLU A 1 87 ? -0.898 17.795 -13.590 1.00 91.81 87 GLU A N 1
ATOM 680 C CA . GLU A 1 87 ? -1.777 18.944 -13.863 1.00 91.81 87 GLU A CA 1
ATOM 681 C C . GLU A 1 87 ? -1.112 20.302 -13.572 1.00 91.81 87 GLU A C 1
ATOM 683 O O . GLU A 1 87 ? -1.459 21.307 -14.191 1.00 91.81 87 GLU A O 1
ATOM 688 N N . GLY A 1 88 ? -0.139 20.361 -12.654 1.00 86.75 88 GLY A N 1
ATOM 689 C CA . GLY A 1 88 ? 0.621 21.588 -12.401 1.00 86.75 88 GLY A CA 1
ATOM 690 C C . GLY A 1 88 ? 1.429 21.606 -11.101 1.00 86.75 88 GLY A C 1
ATOM 691 O O . GLY A 1 88 ? 1.594 20.593 -10.421 1.00 86.75 88 GLY A O 1
ATOM 692 N N . LYS A 1 89 ? 1.916 22.798 -10.724 1.00 88.19 89 LYS A N 1
ATOM 693 C CA . LYS A 1 89 ? 2.882 22.998 -9.622 1.00 88.19 89 LYS A CA 1
ATOM 694 C C . LYS A 1 89 ? 2.400 22.573 -8.226 1.00 88.19 89 LYS A C 1
ATOM 696 O O . LYS A 1 89 ? 3.224 22.292 -7.364 1.00 88.19 89 LYS A O 1
ATOM 701 N N . ASN A 1 90 ? 1.086 22.485 -8.012 1.00 91.62 90 ASN A N 1
ATOM 702 C CA . ASN A 1 90 ? 0.486 22.051 -6.740 1.00 91.62 90 ASN A CA 1
ATOM 703 C C . ASN A 1 90 ? 0.301 20.522 -6.655 1.00 91.62 90 ASN A C 1
ATOM 705 O O . ASN A 1 90 ? -0.232 20.013 -5.669 1.00 91.62 90 ASN A O 1
ATOM 709 N N . LYS A 1 91 ? 0.710 19.788 -7.695 1.00 97.06 91 LYS A N 1
ATOM 710 C CA . LYS A 1 91 ? 0.675 18.325 -7.791 1.00 97.06 91 LYS A CA 1
ATOM 711 C C . LYS A 1 91 ? 2.087 17.759 -7.770 1.00 97.06 91 LYS A C 1
ATOM 713 O O . LYS A 1 91 ? 3.058 18.493 -7.950 1.00 97.06 91 LYS A O 1
ATOM 718 N N . VAL A 1 92 ? 2.221 16.462 -7.543 1.00 98.25 92 VAL A N 1
ATOM 719 C CA . VAL A 1 92 ? 3.518 15.775 -7.483 1.00 98.25 92 VAL A CA 1
ATOM 720 C C . VAL A 1 92 ? 3.569 14.662 -8.513 1.00 98.25 92 VAL A C 1
ATOM 722 O O . VAL A 1 92 ? 2.544 14.058 -8.813 1.00 98.25 92 VAL A O 1
ATOM 725 N N . ALA A 1 93 ? 4.756 14.351 -9.028 1.00 98.50 93 ALA A N 1
ATOM 726 C CA . ALA A 1 93 ? 4.950 13.116 -9.778 1.00 98.50 93 ALA A CA 1
ATOM 727 C C . ALA A 1 93 ? 4.654 11.910 -8.863 1.00 98.50 93 ALA A C 1
ATOM 729 O O . ALA A 1 93 ? 5.059 11.898 -7.696 1.00 98.50 93 ALA A O 1
ATOM 730 N N . ALA A 1 94 ? 3.944 10.907 -9.382 1.00 98.62 94 ALA A N 1
ATOM 731 C CA . ALA A 1 94 ? 3.650 9.657 -8.682 1.00 98.62 94 ALA A CA 1
ATOM 732 C C . ALA A 1 94 ? 4.556 8.513 -9.171 1.00 98.62 94 ALA A C 1
ATOM 734 O O . ALA A 1 94 ? 5.172 8.594 -10.240 1.00 98.62 94 ALA A O 1
ATOM 735 N N . CYS A 1 95 ? 4.612 7.435 -8.388 1.00 98.81 95 CYS A N 1
ATOM 736 C CA . CYS A 1 95 ? 5.417 6.245 -8.643 1.00 98.81 95 CYS A CA 1
ATOM 737 C C . CYS A 1 95 ? 4.641 4.959 -8.353 1.00 98.81 95 CYS A C 1
ATOM 739 O O . CYS A 1 95 ? 4.436 4.614 -7.188 1.00 98.81 95 CYS A O 1
ATOM 741 N N . ALA A 1 96 ? 4.247 4.224 -9.395 1.00 98.75 96 ALA A N 1
ATOM 742 C CA . ALA A 1 96 ? 3.685 2.887 -9.211 1.00 98.75 96 ALA A CA 1
ATOM 743 C C . ALA A 1 96 ? 4.812 1.886 -8.895 1.00 98.75 96 ALA A C 1
ATOM 745 O O . ALA A 1 96 ? 5.767 1.758 -9.666 1.00 98.75 96 ALA A O 1
ATOM 746 N N . LYS A 1 97 ? 4.715 1.175 -7.762 1.00 98.75 97 LYS A N 1
ATOM 747 C CA . LYS A 1 97 ? 5.794 0.299 -7.265 1.00 98.75 97 LYS A CA 1
ATOM 748 C C . LYS A 1 97 ? 5.305 -0.992 -6.574 1.00 98.75 97 LYS A C 1
ATOM 750 O O . LYS A 1 97 ? 4.181 -0.999 -6.093 1.00 98.75 97 LYS A O 1
ATOM 755 N N . HIS A 1 98 ? 6.084 -2.077 -6.528 1.00 98.75 98 HIS A N 1
ATOM 756 C CA . HIS A 1 98 ? 7.395 -2.267 -7.174 1.00 98.75 98 HIS A CA 1
ATOM 757 C C . HIS A 1 98 ? 7.292 -3.283 -8.319 1.00 98.75 98 HIS A C 1
ATOM 759 O O . HIS A 1 98 ? 6.871 -4.424 -8.143 1.00 98.75 98 HIS A O 1
ATOM 765 N N . TYR A 1 99 ? 7.656 -2.847 -9.521 1.00 98.81 99 TYR A N 1
ATOM 766 C CA . TYR A 1 99 ? 7.450 -3.580 -10.763 1.00 98.81 99 TYR A CA 1
ATOM 767 C C . TYR A 1 99 ? 8.422 -4.767 -10.861 1.00 98.81 99 TYR A C 1
ATOM 769 O O . TYR A 1 99 ? 9.633 -4.564 -10.865 1.00 98.81 99 TYR A O 1
ATOM 777 N N . VAL A 1 100 ? 7.975 -6.019 -10.947 1.00 98.31 100 VAL A N 1
ATOM 778 C CA . VAL A 1 100 ? 6.606 -6.510 -10.734 1.00 98.31 100 VAL A CA 1
ATOM 779 C C . VAL A 1 100 ? 6.670 -7.851 -10.012 1.00 98.31 100 VAL A C 1
ATOM 781 O O . VAL A 1 100 ? 7.642 -8.585 -10.160 1.00 98.31 100 VAL A O 1
ATOM 784 N N . GLY A 1 101 ? 5.620 -8.179 -9.261 1.00 98.12 101 GLY A N 1
ATOM 785 C CA . GLY A 1 101 ? 5.519 -9.448 -8.540 1.00 98.12 101 GLY A CA 1
ATOM 786 C C . GLY A 1 101 ? 5.991 -9.381 -7.091 1.00 98.12 101 GLY A C 1
ATOM 787 O O . GLY A 1 101 ? 5.938 -10.395 -6.415 1.00 98.12 101 GLY A O 1
ATOM 788 N N . ASP A 1 102 ? 6.363 -8.205 -6.584 1.00 98.62 102 ASP A N 1
ATOM 789 C CA . ASP A 1 102 ? 6.825 -7.996 -5.204 1.00 98.62 102 ASP A CA 1
ATOM 790 C C . ASP A 1 102 ? 5.921 -8.626 -4.126 1.00 98.62 102 ASP A C 1
ATOM 792 O O . ASP A 1 102 ? 6.421 -9.216 -3.176 1.00 98.62 102 ASP A O 1
ATOM 796 N N . GLY A 1 103 ? 4.598 -8.578 -4.294 1.00 98.38 103 GLY A N 1
ATOM 797 C CA . GLY A 1 103 ? 3.644 -9.211 -3.375 1.00 98.38 103 GLY A CA 1
ATOM 798 C C . GLY A 1 103 ? 3.489 -10.739 -3.496 1.00 98.38 103 GLY A C 1
ATOM 799 O O . GLY A 1 103 ? 2.677 -11.314 -2.771 1.00 98.38 103 GLY A O 1
ATOM 800 N N . GLY A 1 104 ? 4.189 -11.397 -4.425 1.00 98.50 104 GLY A N 1
ATOM 801 C CA . GLY A 1 104 ? 4.054 -12.825 -4.748 1.00 98.50 104 GLY A CA 1
ATOM 802 C C . GLY A 1 104 ? 5.242 -13.697 -4.335 1.00 98.50 104 GLY A C 1
ATOM 803 O O . GLY A 1 104 ? 5.314 -14.854 -4.756 1.00 98.50 104 GLY A O 1
ATOM 804 N N . THR A 1 105 ? 6.181 -13.165 -3.551 1.00 98.75 105 THR A N 1
ATOM 805 C CA . THR A 1 105 ? 7.412 -13.880 -3.208 1.00 98.75 105 THR A CA 1
ATOM 806 C C . THR A 1 105 ? 7.149 -15.148 -2.398 1.00 98.75 105 THR A C 1
ATOM 808 O O . THR A 1 105 ? 6.199 -15.251 -1.615 1.00 98.75 105 THR A O 1
ATOM 811 N N . VAL A 1 106 ? 8.013 -16.150 -2.576 1.00 98.19 106 VAL A N 1
ATOM 812 C CA . VAL A 1 106 ? 7.898 -17.438 -1.881 1.00 98.19 106 VAL A CA 1
ATOM 813 C C . VAL A 1 106 ? 7.877 -17.224 -0.365 1.00 98.19 106 VAL A C 1
ATOM 815 O O . VAL A 1 106 ? 8.802 -16.642 0.204 1.00 98.19 106 VAL A O 1
ATOM 818 N N . LYS A 1 107 ? 6.814 -17.733 0.279 1.00 97.69 107 LYS A N 1
ATOM 819 C CA . LYS A 1 107 ? 6.521 -17.599 1.720 1.00 97.69 107 LYS A CA 1
ATOM 820 C C . LYS A 1 107 ? 6.386 -16.149 2.211 1.00 97.69 107 LYS A C 1
ATOM 822 O O . LYS A 1 107 ? 6.485 -15.912 3.410 1.00 97.69 107 LYS A O 1
ATOM 827 N N . GLY A 1 108 ? 6.194 -15.193 1.303 1.00 98.12 108 GLY A N 1
ATOM 828 C CA . GLY A 1 108 ? 6.180 -13.773 1.632 1.00 98.12 108 GLY A CA 1
ATOM 829 C C . GLY A 1 108 ? 7.535 -13.237 2.094 1.00 98.12 108 GLY A C 1
ATOM 830 O O . GLY A 1 108 ? 7.567 -12.232 2.780 1.00 98.12 108 GLY A O 1
ATOM 831 N N . ILE A 1 109 ? 8.658 -13.882 1.771 1.00 98.75 109 ILE A N 1
ATOM 832 C CA . ILE A 1 109 ? 9.978 -13.360 2.158 1.00 98.75 109 ILE A CA 1
ATOM 833 C C . ILE A 1 109 ? 10.293 -12.132 1.294 1.00 98.75 109 ILE A C 1
ATOM 835 O O . ILE A 1 109 ? 10.231 -12.203 0.061 1.00 98.75 109 ILE A O 1
ATOM 839 N N . ASN A 1 110 ? 10.622 -11.007 1.922 1.00 98.69 110 ASN A N 1
ATOM 840 C CA . ASN A 1 110 ? 10.925 -9.753 1.249 1.00 98.69 110 ASN A CA 1
ATOM 841 C C . ASN A 1 110 ? 12.107 -9.919 0.273 1.00 98.69 110 ASN A C 1
ATOM 843 O O . ASN A 1 110 ? 13.074 -10.620 0.563 1.00 98.69 110 ASN A O 1
ATOM 847 N N . GLU A 1 111 ? 12.020 -9.284 -0.903 1.00 98.31 111 GLU A N 1
ATOM 848 C CA . GLU A 1 111 ? 13.062 -9.283 -1.960 1.00 98.31 111 GLU A CA 1
ATOM 849 C C . GLU A 1 111 ? 13.397 -10.642 -2.599 1.00 98.31 111 GLU A C 1
ATOM 851 O O . GLU A 1 111 ? 14.290 -10.736 -3.451 1.00 98.31 111 GLU A O 1
ATOM 856 N N . ASN A 1 112 ? 12.680 -11.692 -2.206 1.00 98.38 112 ASN A N 1
ATOM 857 C CA . ASN A 1 112 ? 12.928 -13.052 -2.654 1.00 98.38 112 ASN A CA 1
ATOM 858 C C . ASN A 1 112 ? 12.366 -13.307 -4.068 1.00 98.38 112 ASN A C 1
ATOM 860 O O . ASN A 1 112 ? 11.909 -12.398 -4.766 1.00 98.38 112 ASN A O 1
ATOM 864 N N . ASP A 1 113 ? 12.432 -14.554 -4.527 1.00 98.69 113 ASP A N 1
ATOM 865 C CA . ASP A 1 113 ? 11.881 -14.954 -5.818 1.00 98.69 113 ASP A CA 1
ATOM 866 C C . ASP A 1 113 ? 10.353 -15.101 -5.784 1.00 98.69 113 ASP A C 1
ATOM 868 O O . ASP A 1 113 ? 9.776 -15.640 -4.835 1.00 98.69 113 ASP A O 1
ATOM 872 N N . THR A 1 114 ? 9.708 -14.645 -6.852 1.00 98.69 114 THR A N 1
ATOM 873 C CA . THR A 1 114 ? 8.295 -14.864 -7.162 1.00 98.69 114 THR A CA 1
ATOM 874 C C . THR A 1 114 ? 8.213 -15.966 -8.208 1.00 98.69 114 THR A C 1
ATOM 876 O O . THR A 1 114 ? 8.457 -15.739 -9.396 1.00 98.69 114 THR A O 1
ATOM 879 N N . VAL A 1 115 ? 7.877 -17.177 -7.758 1.00 97.75 115 VAL A N 1
ATOM 880 C CA . VAL A 1 115 ? 7.766 -18.364 -8.616 1.00 97.75 115 VAL A CA 1
ATOM 881 C C . VAL A 1 115 ? 6.338 -18.471 -9.131 1.00 97.75 115 VAL A C 1
ATOM 883 O O . VAL A 1 115 ? 5.407 -18.757 -8.378 1.00 97.75 115 VAL A O 1
ATOM 886 N N . VAL A 1 116 ? 6.144 -18.195 -10.418 1.00 92.56 116 VAL A N 1
ATOM 887 C CA . VAL A 1 116 ? 4.826 -17.856 -10.953 1.00 92.56 116 VAL A CA 1
ATOM 888 C C . VAL A 1 116 ? 4.679 -18.225 -12.429 1.00 92.56 116 VAL A C 1
ATOM 890 O O . VAL A 1 116 ? 5.588 -18.052 -13.240 1.00 92.56 116 VAL A O 1
ATOM 893 N N . THR A 1 117 ? 3.499 -18.709 -12.819 1.00 84.94 117 THR A N 1
ATOM 894 C CA . THR A 1 117 ? 3.174 -18.924 -14.239 1.00 84.94 117 THR A CA 1
ATOM 895 C C . THR A 1 117 ? 2.842 -17.594 -14.926 1.00 84.94 117 THR A C 1
ATOM 897 O O . THR A 1 117 ? 2.353 -16.676 -14.265 1.00 84.94 117 THR A O 1
ATOM 900 N N . PRO A 1 118 ? 2.992 -17.468 -16.258 1.00 80.75 118 PRO A N 1
ATOM 901 C CA . PRO A 1 118 ? 2.576 -16.258 -16.972 1.00 80.75 118 PRO A CA 1
ATOM 902 C C . PRO A 1 118 ? 1.126 -15.854 -16.672 1.00 80.75 118 PRO A C 1
ATOM 904 O O . PRO A 1 118 ? 0.849 -14.684 -16.431 1.00 80.75 118 PRO A O 1
ATOM 907 N N . ARG A 1 119 ? 0.211 -16.830 -16.588 1.00 81.00 119 ARG A N 1
ATOM 908 C CA . ARG A 1 119 ? -1.198 -16.588 -16.253 1.00 81.00 119 ARG A CA 1
ATOM 909 C C . ARG A 1 119 ? -1.359 -15.874 -14.911 1.00 81.00 119 ARG A C 1
ATOM 911 O O . ARG A 1 119 ? -2.147 -14.941 -14.814 1.00 81.00 119 ARG A O 1
ATOM 918 N N . VAL A 1 120 ? -0.628 -16.303 -13.886 1.00 84.31 120 VAL A N 1
ATOM 919 C CA . VAL A 1 120 ? -0.711 -15.696 -12.551 1.00 84.31 120 VAL A CA 1
ATOM 920 C C . VAL A 1 120 ? 0.011 -14.346 -12.523 1.00 84.31 120 VAL A C 1
ATOM 922 O O . VAL A 1 120 ? -0.534 -13.386 -11.988 1.00 84.31 120 VAL A O 1
ATOM 925 N N . LEU A 1 121 ? 1.178 -14.219 -13.162 1.00 90.62 121 LEU A N 1
ATOM 926 C CA . LEU A 1 121 ? 1.912 -12.950 -13.227 1.00 90.62 121 LEU A CA 1
ATOM 927 C C . LEU A 1 121 ? 1.069 -11.850 -13.890 1.00 90.62 121 LEU A C 1
ATOM 929 O O . LEU A 1 121 ? 0.874 -10.781 -13.310 1.00 90.62 121 LEU A O 1
ATOM 933 N N . PHE A 1 122 ? 0.532 -12.130 -15.080 1.00 89.44 122 PHE A N 1
ATOM 934 C CA . PHE A 1 122 ? -0.257 -11.169 -15.851 1.00 89.44 122 PHE A CA 1
ATOM 935 C C . PHE A 1 122 ? -1.699 -11.025 -15.349 1.00 89.44 122 PHE A C 1
ATOM 937 O O . PHE A 1 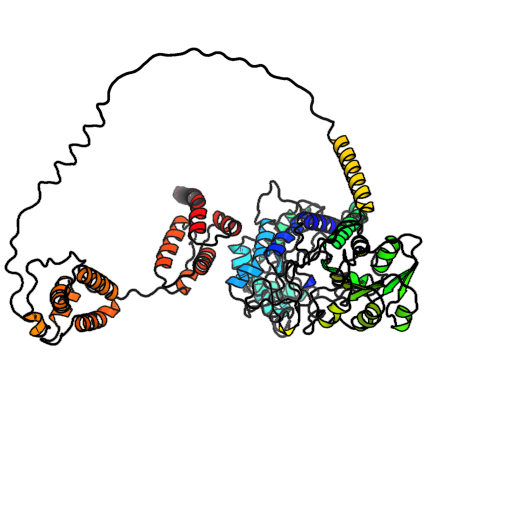122 ? -2.294 -9.971 -15.543 1.00 89.44 122 PHE A O 1
ATOM 944 N N . GLY A 1 123 ? -2.250 -12.040 -14.677 1.00 80.94 123 GLY A N 1
ATOM 945 C CA . GLY A 1 123 ? -3.601 -11.998 -14.109 1.00 80.94 123 GLY A CA 1
ATOM 946 C C . GLY A 1 123 ? -3.690 -11.379 -12.711 1.00 80.94 123 GLY A C 1
ATOM 947 O O . GLY A 1 123 ? -4.742 -10.857 -12.355 1.00 80.94 123 GLY A O 1
ATOM 948 N N . ILE A 1 124 ? -2.612 -11.419 -11.919 1.00 91.81 124 ILE A N 1
ATOM 949 C CA . ILE A 1 124 ? -2.603 -10.937 -10.527 1.00 91.81 124 ILE A CA 1
ATOM 950 C C . ILE A 1 124 ? -1.684 -9.730 -10.351 1.00 91.81 124 ILE A C 1
ATOM 952 O O . ILE A 1 124 ? -2.130 -8.691 -9.882 1.00 91.81 124 ILE A O 1
ATOM 956 N N . HIS A 1 125 ? -0.409 -9.829 -10.722 1.00 96.62 125 HIS A N 1
ATOM 957 C CA . HIS A 1 125 ? 0.582 -8.816 -10.332 1.00 96.62 125 HIS A CA 1
ATOM 958 C C . HIS A 1 125 ? 0.729 -7.668 -11.339 1.00 96.62 125 HIS A C 1
ATOM 960 O O . HIS A 1 125 ? 1.084 -6.556 -10.959 1.00 96.62 125 HIS A O 1
ATOM 966 N N . MET A 1 126 ? 0.445 -7.913 -12.618 1.00 94.88 126 MET A N 1
ATOM 967 C CA . MET A 1 126 ? 0.543 -6.906 -13.680 1.00 94.88 126 MET A CA 1
ATOM 968 C C . MET A 1 126 ? -0.640 -5.919 -13.789 1.00 94.88 126 MET A C 1
ATOM 970 O O . MET A 1 126 ? -0.390 -4.750 -14.100 1.00 94.88 126 MET A O 1
ATOM 974 N N . PRO A 1 127 ? -1.915 -6.308 -13.562 1.00 93.31 127 PRO A N 1
ATOM 975 C CA . PRO A 1 127 ? -3.059 -5.444 -13.866 1.00 93.31 127 PRO A CA 1
ATOM 976 C C . PRO A 1 127 ? -3.036 -4.046 -13.220 1.00 93.31 127 PRO A C 1
ATOM 978 O O . PRO A 1 127 ? -3.421 -3.090 -13.898 1.00 93.31 127 PRO A O 1
ATOM 981 N N . PRO A 1 128 ? -2.561 -3.856 -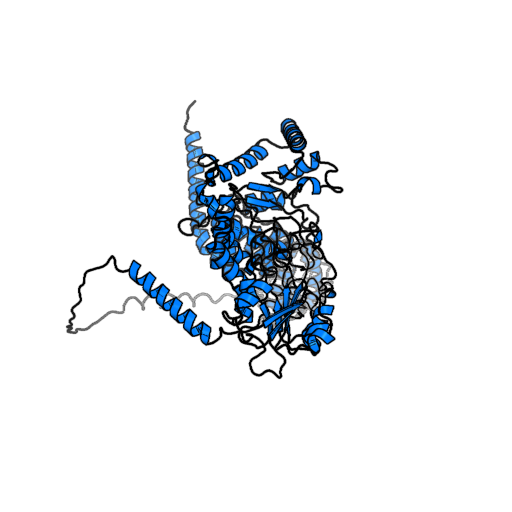11.970 1.00 95.50 128 PRO A N 1
ATOM 982 C CA . PRO A 1 128 ? -2.460 -2.516 -11.393 1.00 95.50 128 PRO A CA 1
ATOM 983 C C . PRO A 1 128 ? -1.517 -1.568 -12.152 1.00 95.50 128 PRO A C 1
ATOM 985 O O . PRO A 1 128 ? -1.770 -0.363 -12.191 1.00 95.50 128 PRO A O 1
ATOM 988 N N . TYR A 1 129 ? -0.468 -2.083 -12.804 1.00 97.31 129 TYR A N 1
ATOM 989 C CA . TYR A 1 129 ? 0.442 -1.268 -13.619 1.00 97.31 129 TYR A CA 1
ATOM 990 C C . TYR A 1 129 ? -0.217 -0.778 -14.898 1.00 97.31 129 TYR A C 1
ATOM 992 O O . TYR A 1 129 ? -0.063 0.391 -15.236 1.00 97.31 129 TYR A O 1
ATOM 1000 N N . TYR A 1 130 ? -1.007 -1.626 -15.563 1.00 90.94 130 TYR A N 1
ATOM 1001 C CA . TYR A 1 130 ? -1.787 -1.209 -16.729 1.00 90.94 130 TYR A CA 1
ATOM 1002 C C . TYR A 1 130 ? -2.686 -0.015 -16.388 1.00 90.94 130 TYR A C 1
ATOM 1004 O O . TYR A 1 130 ? -2.633 1.016 -17.056 1.00 90.94 130 TYR A O 1
ATOM 1012 N N . VAL A 1 131 ? -3.444 -0.119 -15.289 1.00 91.06 131 VAL A N 1
ATOM 1013 C CA . VAL A 1 131 ? -4.338 0.963 -14.847 1.00 91.06 131 VAL A CA 1
ATOM 1014 C C . VAL A 1 131 ? -3.550 2.210 -14.424 1.00 91.06 131 VAL A C 1
ATOM 1016 O O . VAL A 1 131 ? -3.982 3.331 -14.672 1.00 91.06 131 VAL A O 1
ATOM 1019 N N . SER A 1 132 ? -2.369 2.038 -13.832 1.00 95.94 132 SER A N 1
ATOM 1020 C CA . SER A 1 132 ? -1.501 3.165 -13.474 1.00 95.94 132 SER A CA 1
ATOM 1021 C C . SER A 1 132 ? -0.985 3.912 -14.712 1.00 95.94 132 SER A C 1
ATOM 1023 O O . SER A 1 132 ? -0.975 5.141 -14.723 1.00 95.94 132 SER A O 1
ATOM 1025 N N . ILE A 1 133 ? -0.599 3.186 -15.767 1.00 94.62 133 ILE A N 1
ATOM 1026 C CA . ILE A 1 133 ? -0.088 3.767 -17.017 1.00 94.62 133 ILE A CA 1
ATOM 1027 C C . ILE A 1 133 ? -1.175 4.564 -17.726 1.00 94.62 133 ILE A C 1
ATOM 1029 O O . ILE A 1 133 ? -0.925 5.716 -18.050 1.00 94.62 133 ILE A O 1
ATOM 1033 N N . ILE A 1 134 ? -2.384 4.014 -17.894 1.00 90.31 134 ILE A N 1
ATOM 1034 C CA . ILE A 1 134 ? -3.485 4.728 -18.572 1.00 90.31 134 ILE A CA 1
ATOM 1035 C C . ILE A 1 134 ? -3.954 5.979 -17.809 1.00 90.31 134 ILE A C 1
ATOM 1037 O O . ILE A 1 134 ? -4.584 6.855 -18.397 1.00 90.31 134 ILE A O 1
ATOM 1041 N N . LYS A 1 135 ? -3.645 6.062 -16.506 1.00 91.62 135 LYS A N 1
ATOM 1042 C CA . LYS A 1 135 ? -3.840 7.245 -15.651 1.00 91.62 135 LYS A CA 1
ATOM 1043 C C . LYS A 1 135 ? -2.678 8.242 -15.718 1.00 91.62 135 LYS A C 1
ATOM 1045 O O . LYS A 1 135 ? -2.662 9.215 -14.968 1.00 91.62 135 LYS A O 1
ATOM 1050 N N . GLY A 1 136 ? -1.704 8.000 -16.592 1.00 94.75 136 GLY A N 1
ATOM 1051 C CA . GLY A 1 136 ? -0.554 8.865 -16.810 1.00 94.75 136 GLY A CA 1
ATOM 1052 C C . GLY A 1 136 ? 0.452 8.861 -15.662 1.00 94.75 136 GLY A C 1
ATOM 1053 O O . GLY A 1 136 ? 1.070 9.897 -15.410 1.00 94.75 136 GLY A O 1
ATOM 1054 N N . VAL A 1 137 ? 0.618 7.749 -14.925 1.00 98.06 137 VAL A N 1
ATOM 1055 C CA . VAL A 1 137 ? 1.632 7.666 -13.854 1.00 98.06 137 VAL A CA 1
ATOM 1056 C C . VAL A 1 137 ? 3.005 8.085 -14.382 1.00 98.06 137 VAL A C 1
ATOM 1058 O O . VAL A 1 137 ? 3.442 7.643 -15.442 1.00 98.06 137 VAL A O 1
ATOM 1061 N N . SER A 1 138 ? 3.690 8.965 -13.654 1.00 98.50 138 SER A N 1
ATOM 1062 C CA . SER A 1 138 ? 4.922 9.582 -14.156 1.00 98.50 138 SER A CA 1
ATOM 1063 C C . SER A 1 138 ? 6.127 8.652 -14.102 1.00 98.50 138 SER A C 1
ATOM 1065 O O . SER A 1 138 ? 7.036 8.751 -14.927 1.00 98.50 138 SER A O 1
ATOM 1067 N N . THR A 1 139 ? 6.160 7.761 -13.112 1.00 98.88 139 THR A N 1
ATOM 1068 C CA . THR A 1 139 ? 7.318 6.908 -12.844 1.00 98.88 139 THR A CA 1
ATOM 1069 C C . THR A 1 139 ? 6.891 5.512 -12.404 1.00 98.88 139 THR A C 1
ATOM 1071 O O . THR A 1 139 ? 5.806 5.321 -11.846 1.00 98.88 139 THR A O 1
ATOM 1074 N N . ILE A 1 140 ? 7.761 4.533 -12.640 1.00 98.94 140 ILE A N 1
ATOM 1075 C CA . ILE A 1 140 ? 7.600 3.163 -12.147 1.00 98.94 140 ILE A CA 1
ATOM 1076 C C . ILE A 1 140 ? 8.903 2.728 -11.488 1.00 98.94 140 ILE A C 1
ATOM 1078 O O . ILE A 1 140 ? 9.968 2.835 -12.095 1.00 98.94 140 ILE A O 1
ATOM 1082 N N . MET A 1 141 ? 8.821 2.236 -10.253 1.00 98.94 141 MET A N 1
ATOM 1083 C CA . MET A 1 141 ? 9.980 1.721 -9.520 1.00 98.94 141 MET A CA 1
ATOM 1084 C C . MET A 1 141 ? 10.063 0.208 -9.651 1.00 98.94 141 MET A C 1
ATOM 1086 O O . MET A 1 141 ? 9.061 -0.479 -9.458 1.00 98.94 141 MET A O 1
ATOM 1090 N N . VAL A 1 142 ? 11.247 -0.310 -9.965 1.00 98.69 142 VAL A N 1
ATOM 1091 C CA . VAL A 1 142 ? 11.494 -1.749 -10.143 1.00 98.69 142 VAL A CA 1
ATOM 1092 C C . VAL A 1 142 ? 11.734 -2.439 -8.802 1.00 98.69 142 VAL A C 1
ATOM 1094 O O . VAL A 1 142 ? 12.429 -1.900 -7.948 1.00 98.69 142 VAL A O 1
ATOM 1097 N N . SER A 1 143 ? 11.153 -3.628 -8.627 1.00 98.81 143 SER A N 1
ATOM 1098 C CA . SER A 1 143 ? 11.246 -4.440 -7.407 1.00 98.81 143 SER A CA 1
ATOM 1099 C C . SER A 1 143 ? 12.626 -5.055 -7.201 1.00 98.81 143 SER A C 1
ATOM 1101 O O . SER A 1 143 ? 13.254 -5.476 -8.163 1.00 98.81 143 SER A O 1
ATOM 1103 N N . TYR A 1 144 ? 13.050 -5.215 -5.944 1.00 98.75 144 TYR A N 1
ATOM 1104 C CA . TYR A 1 144 ? 14.194 -6.069 -5.586 1.00 98.75 144 TYR A CA 1
ATOM 1105 C C . TYR A 1 144 ? 13.995 -7.553 -5.918 1.00 98.75 144 TYR A C 1
ATOM 1107 O O . TYR A 1 144 ? 14.971 -8.302 -6.059 1.00 98.75 144 TYR A O 1
ATOM 1115 N N . SER A 1 145 ? 12.732 -7.986 -5.958 1.00 98.56 145 SER A N 1
ATOM 1116 C CA . SER A 1 145 ? 12.366 -9.387 -6.139 1.00 98.56 145 SER A CA 1
ATOM 1117 C C . SER A 1 145 ? 12.853 -9.940 -7.476 1.00 98.56 145 SER A C 1
ATOM 1119 O O . SER A 1 145 ? 13.215 -9.218 -8.414 1.00 98.56 145 SER A O 1
ATOM 1121 N N . SER A 1 146 ? 12.882 -11.265 -7.549 1.00 98.81 146 SER A N 1
ATOM 1122 C CA . SER A 1 146 ? 13.039 -11.970 -8.818 1.00 98.81 146 SER A CA 1
ATOM 1123 C C . SER A 1 146 ? 11.683 -12.472 -9.303 1.00 98.81 146 SER A C 1
ATOM 1125 O O . SER A 1 146 ? 10.762 -12.655 -8.509 1.00 98.81 146 SER A O 1
ATOM 1127 N N . VAL A 1 147 ? 11.559 -12.688 -10.609 1.00 98.31 147 VAL A N 1
ATOM 1128 C CA . VAL A 1 147 ? 10.448 -13.441 -11.197 1.00 98.31 147 VAL A CA 1
ATOM 1129 C C . VAL A 1 147 ? 11.038 -14.667 -11.874 1.00 98.31 147 VAL A C 1
ATOM 1131 O O . VAL A 1 147 ? 11.792 -14.531 -12.841 1.00 98.31 147 VAL A O 1
ATOM 1134 N N . ASN A 1 148 ? 10.692 -15.853 -11.372 1.00 97.12 148 ASN A N 1
ATOM 1135 C CA . ASN A 1 148 ? 11.231 -17.140 -11.822 1.00 97.12 148 ASN A CA 1
ATOM 1136 C C . ASN A 1 148 ? 12.769 -17.139 -11.931 1.00 97.12 148 ASN A C 1
ATOM 1138 O O . ASN A 1 148 ? 13.333 -17.520 -12.958 1.00 97.12 148 ASN A O 1
ATOM 1142 N N . GLY A 1 149 ? 13.442 -16.653 -10.886 1.00 96.69 149 GLY A N 1
ATOM 1143 C CA . GLY A 1 149 ? 14.900 -16.630 -10.764 1.00 96.69 149 GLY A CA 1
ATOM 1144 C C . GLY A 1 149 ? 15.609 -15.466 -11.464 1.00 96.69 149 GLY A C 1
ATOM 1145 O O . GLY A 1 149 ? 16.823 -15.332 -11.326 1.00 96.69 149 GLY A O 1
ATOM 1146 N N . VAL A 1 150 ? 14.893 -14.599 -12.189 1.00 98.12 150 VAL A N 1
ATOM 1147 C CA . VAL A 1 150 ? 15.484 -13.424 -12.853 1.00 98.12 150 VAL A CA 1
ATOM 1148 C C . VAL A 1 150 ? 15.210 -12.165 -12.037 1.00 98.12 150 VAL A C 1
ATOM 1150 O O . VAL A 1 150 ? 14.053 -11.767 -11.887 1.00 98.12 150 VAL A O 1
ATOM 1153 N N . LYS A 1 151 ? 16.271 -11.504 -11.559 1.00 98.69 151 LYS A N 1
ATOM 1154 C CA . LYS A 1 151 ? 16.183 -10.222 -10.843 1.00 98.69 151 LYS A CA 1
ATOM 1155 C C . LYS A 1 151 ? 15.471 -9.173 -11.687 1.00 98.69 151 LYS A C 1
ATOM 1157 O O . LYS A 1 151 ? 15.861 -8.932 -12.830 1.00 98.69 151 LYS A O 1
ATOM 1162 N N . MET A 1 152 ? 14.465 -8.509 -11.119 1.00 98.88 152 MET A N 1
ATOM 1163 C CA . MET A 1 152 ? 13.671 -7.523 -11.855 1.00 98.88 152 MET A CA 1
ATOM 1164 C C . MET A 1 152 ? 14.506 -6.329 -12.337 1.00 98.88 152 MET A C 1
ATOM 1166 O O . MET A 1 152 ? 14.306 -5.878 -13.465 1.00 98.88 152 MET A O 1
ATOM 1170 N N . HIS A 1 153 ? 15.512 -5.894 -11.568 1.00 98.88 153 HIS A N 1
ATOM 1171 C CA . HIS A 1 153 ? 16.472 -4.866 -12.001 1.00 98.88 153 HIS A CA 1
ATOM 1172 C C . HIS A 1 153 ? 17.311 -5.255 -13.223 1.00 98.88 153 HIS A C 1
ATOM 1174 O O . HIS A 1 153 ? 17.835 -4.360 -13.869 1.00 98.88 153 HIS A O 1
ATOM 1180 N N . ALA A 1 154 ? 17.414 -6.541 -13.572 1.00 98.75 154 ALA A N 1
ATOM 1181 C CA . ALA A 1 154 ? 18.134 -7.038 -14.750 1.00 98.75 154 ALA A CA 1
ATOM 1182 C C . ALA A 1 154 ? 17.195 -7.639 -15.821 1.00 98.75 154 ALA A C 1
ATOM 1184 O O . ALA A 1 154 ? 17.649 -8.255 -16.786 1.00 98.75 154 ALA A O 1
ATOM 1185 N N . ASN A 1 155 ? 15.873 -7.494 -15.671 1.00 98.69 155 ASN A N 1
ATOM 1186 C CA . ASN A 1 155 ? 14.894 -8.187 -16.506 1.00 98.69 155 ASN A CA 1
ATOM 1187 C C . ASN A 1 155 ? 14.469 -7.352 -17.728 1.00 98.69 155 ASN A C 1
ATOM 1189 O O . ASN A 1 155 ? 13.398 -6.743 -17.743 1.00 98.69 155 ASN A O 1
ATOM 1193 N N . GLU A 1 156 ? 15.287 -7.359 -18.787 1.00 98.50 156 GLU A N 1
ATOM 1194 C CA . GLU A 1 156 ? 15.011 -6.648 -20.053 1.00 98.50 156 GLU A CA 1
ATOM 1195 C C . GLU A 1 156 ? 13.644 -7.014 -20.657 1.00 98.50 156 GLU A C 1
ATOM 1197 O O . GLU A 1 156 ? 12.922 -6.160 -21.184 1.00 98.50 156 GLU A O 1
ATOM 1202 N N . ARG A 1 157 ? 13.254 -8.290 -20.545 1.00 96.81 157 ARG A N 1
ATOM 1203 C CA . ARG A 1 157 ? 11.988 -8.793 -21.086 1.00 96.81 157 ARG A CA 1
ATOM 1204 C C . ARG A 1 157 ? 10.790 -8.098 -20.442 1.00 96.81 157 ARG A C 1
ATOM 1206 O O . ARG A 1 157 ? 9.871 -7.705 -21.154 1.00 96.81 157 ARG A O 1
ATOM 1213 N N . LEU A 1 158 ? 10.780 -7.942 -19.121 1.00 97.94 158 LEU A N 1
ATOM 1214 C CA . LEU A 1 158 ? 9.657 -7.311 -18.427 1.00 97.94 158 LEU A CA 1
ATOM 1215 C C . LEU A 1 158 ? 9.775 -5.785 -18.378 1.00 97.94 158 LEU A C 1
ATOM 1217 O O . LEU A 1 158 ? 8.756 -5.108 -18.502 1.00 97.94 158 LEU A O 1
ATOM 1221 N N . VAL A 1 159 ? 10.977 -5.231 -18.218 1.00 98.75 159 VAL A N 1
ATOM 1222 C CA . VAL A 1 159 ? 11.174 -3.778 -18.077 1.00 98.75 159 VAL A CA 1
ATOM 1223 C C . VAL A 1 159 ? 11.144 -3.073 -19.433 1.00 98.75 159 VAL A C 1
ATOM 1225 O O . VAL A 1 159 ? 10.404 -2.109 -19.617 1.00 98.75 159 VAL A O 1
ATOM 1228 N N . THR A 1 160 ? 11.895 -3.552 -20.422 1.00 97.94 160 THR A N 1
ATOM 1229 C CA . THR A 1 160 ? 11.913 -2.913 -21.744 1.00 97.94 160 THR A CA 1
ATOM 1230 C C . THR A 1 160 ? 10.830 -3.479 -22.649 1.00 97.94 160 THR A C 1
ATOM 1232 O O . THR A 1 160 ? 9.958 -2.734 -23.098 1.00 97.94 160 THR A O 1
ATOM 1235 N N . ARG A 1 161 ? 10.845 -4.789 -22.924 1.00 94.56 161 ARG A N 1
ATOM 1236 C CA . ARG A 1 161 ? 9.957 -5.359 -23.957 1.00 94.56 161 ARG A CA 1
ATOM 1237 C C . ARG A 1 161 ? 8.490 -5.330 -23.542 1.00 94.56 161 ARG A C 1
ATOM 1239 O O . ARG A 1 161 ? 7.635 -5.048 -24.372 1.00 94.56 161 ARG A O 1
ATOM 1246 N N . PHE A 1 162 ? 8.192 -5.561 -22.266 1.00 92.88 162 PHE A N 1
ATOM 1247 C CA . PHE A 1 162 ? 6.820 -5.481 -21.780 1.00 92.88 162 PHE A CA 1
ATOM 1248 C C . PHE A 1 162 ? 6.441 -4.055 -21.353 1.00 92.88 162 PHE A C 1
ATOM 1250 O O . PHE A 1 162 ? 5.653 -3.398 -22.024 1.00 92.88 162 PHE A O 1
ATOM 1257 N N . LEU A 1 163 ? 7.022 -3.520 -20.280 1.00 97.25 163 LEU A N 1
ATOM 1258 C CA . LEU A 1 163 ? 6.568 -2.237 -19.739 1.00 97.25 163 LEU A CA 1
ATOM 1259 C C . LEU A 1 163 ? 6.714 -1.075 -20.736 1.00 97.25 163 LEU A C 1
ATOM 1261 O O . LEU A 1 163 ? 5.747 -0.364 -20.998 1.00 97.25 163 LEU A O 1
ATOM 1265 N N . LYS A 1 164 ? 7.902 -0.879 -21.315 1.00 96.31 164 LYS A N 1
ATOM 1266 C CA . LYS A 1 164 ? 8.135 0.254 -22.224 1.00 96.31 164 LYS A CA 1
ATOM 1267 C C . LYS A 1 164 ? 7.545 0.040 -23.616 1.00 96.31 164 LYS A C 1
ATOM 1269 O O . LYS A 1 164 ? 6.973 0.975 -24.162 1.00 96.31 164 LYS A O 1
ATOM 1274 N N . LYS A 1 165 ? 7.726 -1.143 -24.215 1.00 92.56 165 LYS A N 1
ATOM 1275 C CA . LYS A 1 165 ? 7.341 -1.395 -25.618 1.00 92.56 165 LYS A CA 1
ATOM 1276 C C . LYS A 1 165 ? 5.921 -1.929 -25.779 1.00 92.56 165 LYS A C 1
ATOM 1278 O O . LYS A 1 165 ? 5.243 -1.518 -26.706 1.00 92.56 165 LYS A O 1
ATOM 1283 N N . ARG A 1 166 ? 5.467 -2.823 -24.898 1.00 85.81 166 ARG A N 1
ATOM 1284 C CA . ARG A 1 166 ? 4.131 -3.433 -24.992 1.00 85.81 166 ARG A CA 1
ATOM 1285 C C . ARG A 1 166 ? 3.046 -2.587 -24.335 1.00 85.81 166 ARG A C 1
ATOM 1287 O O . ARG A 1 166 ? 1.958 -2.479 -24.883 1.00 85.81 166 ARG A O 1
ATOM 1294 N N . LEU A 1 167 ? 3.321 -2.025 -23.156 1.00 86.00 167 LEU A N 1
ATOM 1295 C CA . LEU A 1 167 ? 2.378 -1.143 -22.453 1.00 86.00 167 LEU A CA 1
ATOM 1296 C C . LEU A 1 167 ? 2.557 0.335 -22.815 1.00 86.00 167 LEU A C 1
ATOM 1298 O O . LEU A 1 167 ? 1.849 1.177 -22.269 1.00 86.00 167 LEU A O 1
ATOM 1302 N N . HIS A 1 168 ? 3.504 0.647 -23.706 1.00 90.00 168 HIS A N 1
ATOM 1303 C CA . HIS A 1 168 ? 3.816 2.006 -24.153 1.00 90.00 168 HIS A CA 1
ATOM 1304 C C . HIS A 1 168 ? 4.083 2.983 -23.009 1.00 90.00 168 HIS A C 1
ATOM 1306 O O . HIS A 1 168 ? 3.772 4.161 -23.117 1.00 90.00 168 HIS A O 1
ATOM 1312 N N . PHE A 1 169 ? 4.647 2.521 -21.890 1.00 97.19 169 PHE A N 1
ATOM 1313 C CA . PHE A 1 169 ? 4.970 3.421 -20.789 1.00 97.19 169 PHE A CA 1
ATOM 1314 C C . PHE A 1 169 ? 6.019 4.443 -21.237 1.00 97.19 169 PHE A C 1
ATOM 1316 O O . PHE A 1 169 ? 7.138 4.063 -21.595 1.00 97.19 169 PHE A O 1
ATOM 1323 N N . GLU A 1 170 ? 5.687 5.735 -21.183 1.00 96.25 170 GLU A N 1
ATOM 1324 C CA . GLU A 1 170 ? 6.582 6.824 -21.608 1.00 96.25 170 GLU A CA 1
ATOM 1325 C C . GLU A 1 170 ? 7.162 7.671 -20.467 1.00 96.25 170 GLU A C 1
ATOM 1327 O O . GLU A 1 170 ? 7.950 8.589 -20.718 1.00 96.25 170 GLU A O 1
ATOM 1332 N N . GLY A 1 171 ? 6.817 7.364 -19.216 1.00 98.25 171 GLY A N 1
ATOM 1333 C CA . GLY A 1 171 ? 7.526 7.893 -18.053 1.00 98.25 171 GLY A CA 1
ATOM 1334 C C . GLY A 1 171 ? 8.934 7.299 -17.920 1.00 98.25 171 GLY A C 1
ATOM 1335 O O . GLY A 1 171 ? 9.430 6.610 -18.823 1.00 98.25 171 GLY A O 1
ATOM 1336 N N . PHE A 1 172 ? 9.585 7.548 -16.783 1.00 98.88 172 PHE A N 1
ATOM 1337 C CA . PHE A 1 172 ? 10.889 6.948 -16.487 1.00 98.88 172 PHE A CA 1
ATOM 1338 C C . PHE A 1 172 ? 10.794 5.824 -15.448 1.00 98.88 172 PHE A C 1
ATOM 1340 O O . PHE A 1 172 ? 9.994 5.864 -14.510 1.00 98.88 172 PHE A O 1
ATOM 1347 N N . VAL A 1 173 ? 11.630 4.807 -15.634 1.00 98.94 173 VAL A N 1
ATOM 1348 C CA . VAL A 1 173 ? 11.795 3.656 -14.751 1.00 98.94 173 VAL A CA 1
ATOM 1349 C C . VAL A 1 173 ? 12.926 3.939 -13.765 1.00 98.94 173 VAL A C 1
ATOM 1351 O O . VAL A 1 173 ? 14.061 4.186 -14.171 1.00 98.94 173 VAL A O 1
ATOM 1354 N N . ILE A 1 174 ? 12.635 3.890 -12.469 1.00 98.94 174 ILE A N 1
ATOM 1355 C CA . ILE A 1 174 ? 13.619 4.107 -11.402 1.00 98.94 174 ILE A CA 1
ATOM 1356 C C . ILE A 1 174 ? 13.972 2.785 -10.709 1.00 98.94 174 ILE A C 1
ATOM 1358 O O . ILE A 1 174 ? 13.115 1.915 -10.540 1.00 98.94 174 ILE A O 1
ATOM 1362 N N . SER A 1 175 ? 15.226 2.606 -10.295 1.00 98.88 175 SER A N 1
ATOM 1363 C CA . SER A 1 175 ? 15.577 1.506 -9.392 1.00 98.88 175 SER A CA 1
ATOM 1364 C C . SER A 1 175 ? 15.059 1.775 -7.975 1.00 98.88 175 SER A C 1
ATOM 1366 O O . SER A 1 175 ? 15.019 2.920 -7.529 1.00 98.88 175 SER A O 1
ATOM 1368 N N . ASP A 1 176 ? 14.742 0.723 -7.224 1.00 98.69 176 ASP A N 1
ATOM 1369 C CA . ASP A 1 176 ? 14.728 0.812 -5.758 1.00 98.69 176 ASP A CA 1
ATOM 1370 C C . ASP A 1 176 ? 16.142 1.102 -5.187 1.00 98.69 176 ASP A C 1
ATOM 1372 O O . ASP A 1 176 ? 17.146 1.069 -5.919 1.00 98.69 176 ASP A O 1
ATOM 1376 N N . TRP A 1 177 ? 16.214 1.409 -3.893 1.00 98.25 177 TRP A N 1
ATOM 1377 C CA . TRP A 1 177 ? 17.414 1.792 -3.147 1.00 98.25 177 TRP A CA 1
ATOM 1378 C C . TRP A 1 177 ? 18.513 0.726 -3.220 1.00 98.25 177 TRP A C 1
ATOM 1380 O O . TRP A 1 177 ? 18.372 -0.381 -2.708 1.00 98.25 177 TRP A O 1
ATOM 1390 N N . GLN A 1 178 ? 19.649 1.046 -3.850 1.00 98.44 178 GLN A N 1
ATOM 1391 C CA . GLN A 1 178 ? 20.722 0.064 -4.082 1.00 98.44 178 GLN A CA 1
ATOM 1392 C C . GLN A 1 178 ? 20.217 -1.219 -4.778 1.00 98.44 178 GLN A C 1
ATOM 1394 O O . GLN A 1 178 ? 20.740 -2.316 -4.580 1.00 98.44 178 GLN A O 1
ATOM 1399 N N . GLY A 1 179 ? 19.165 -1.114 -5.597 1.00 98.31 179 GLY A N 1
ATOM 1400 C CA . GLY A 1 179 ? 18.594 -2.273 -6.284 1.00 98.31 179 GLY A CA 1
ATOM 1401 C C . GLY A 1 179 ? 19.557 -2.911 -7.288 1.00 98.31 179 GLY A C 1
ATOM 1402 O O . GLY A 1 179 ? 19.540 -4.124 -7.476 1.00 98.31 179 GLY A O 1
ATOM 1403 N N . LEU A 1 180 ? 20.454 -2.110 -7.873 1.00 98.44 180 LEU A N 1
ATOM 1404 C CA . LEU A 1 180 ? 21.535 -2.594 -8.737 1.00 98.44 180 LEU A CA 1
ATOM 1405 C C . LEU A 1 180 ? 22.528 -3.458 -7.960 1.00 98.44 180 LEU A C 1
ATOM 1407 O O . LEU A 1 180 ? 22.920 -4.528 -8.422 1.00 98.44 180 LEU A O 1
ATOM 1411 N N . ASP A 1 181 ? 22.917 -3.015 -6.769 1.00 98.50 181 ASP A N 1
ATOM 1412 C CA . ASP A 1 181 ? 23.830 -3.728 -5.884 1.00 98.50 181 ASP A CA 1
ATOM 1413 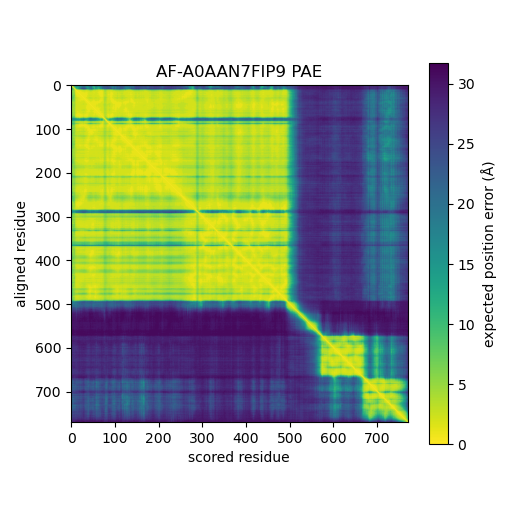C C . ASP A 1 181 ? 23.300 -5.140 -5.605 1.00 98.50 181 ASP A C 1
ATOM 1415 O O . ASP A 1 181 ? 24.050 -6.110 -5.632 1.00 98.50 181 ASP A O 1
ATOM 1419 N N . ARG A 1 182 ? 21.982 -5.271 -5.425 1.00 98.44 182 ARG A N 1
ATOM 1420 C CA . ARG A 1 182 ? 21.291 -6.529 -5.102 1.00 98.44 182 ARG A CA 1
ATOM 1421 C C . ARG A 1 182 ? 20.997 -7.424 -6.315 1.00 98.44 182 ARG A C 1
ATOM 1423 O O . ARG A 1 182 ? 20.313 -8.441 -6.166 1.00 98.44 182 ARG A O 1
ATOM 1430 N N . ILE A 1 183 ? 21.506 -7.080 -7.504 1.00 98.62 183 ILE A N 1
ATOM 1431 C CA . ILE A 1 183 ? 21.517 -7.987 -8.664 1.00 98.62 183 ILE A CA 1
ATOM 1432 C C . ILE A 1 183 ? 22.468 -9.161 -8.401 1.00 98.62 183 ILE A C 1
ATOM 1434 O O . ILE A 1 183 ? 22.155 -10.296 -8.758 1.00 98.62 183 ILE A O 1
ATOM 1438 N N . THR A 1 184 ? 23.615 -8.906 -7.769 1.00 98.44 184 THR A N 1
ATOM 1439 C CA . THR A 1 184 ? 24.618 -9.934 -7.472 1.00 98.44 184 THR A CA 1
ATOM 1440 C C . THR A 1 184 ? 24.425 -10.526 -6.079 1.00 98.44 184 THR A C 1
ATOM 1442 O O . THR A 1 184 ? 23.838 -9.903 -5.194 1.00 98.44 184 THR A O 1
ATOM 1445 N N . SER A 1 185 ? 24.968 -11.727 -5.868 1.00 96.06 185 SER A N 1
ATOM 1446 C CA . SER A 1 185 ? 25.060 -12.356 -4.550 1.00 96.06 185 SER A CA 1
ATOM 1447 C C . SER A 1 185 ? 26.527 -12.683 -4.237 1.00 96.06 185 SER A C 1
ATOM 1449 O O . SER A 1 185 ? 27.111 -13.496 -4.958 1.00 96.06 185 SER A O 1
ATOM 1451 N N . PRO A 1 186 ? 27.130 -12.097 -3.184 1.00 97.62 186 PRO A N 1
ATOM 1452 C CA . PRO A 1 186 ? 26.553 -11.081 -2.295 1.00 97.62 186 PRO A CA 1
ATOM 1453 C C . PRO A 1 186 ? 26.263 -9.749 -3.023 1.00 97.62 186 PRO A C 1
ATOM 1455 O O . PRO A 1 186 ? 26.762 -9.534 -4.137 1.00 97.62 186 PRO A O 1
ATOM 1458 N N . PRO A 1 187 ? 25.452 -8.852 -2.426 1.00 97.69 187 PRO A N 1
ATOM 1459 C CA . PRO A 1 187 ? 25.209 -7.535 -3.001 1.00 97.69 187 PRO A CA 1
ATOM 1460 C C . PRO A 1 187 ? 26.518 -6.790 -3.277 1.00 97.69 187 PRO A C 1
ATOM 1462 O O . PRO A 1 187 ? 27.459 -6.882 -2.492 1.00 97.69 187 PRO A O 1
ATOM 1465 N N . HIS A 1 188 ? 26.566 -6.061 -4.389 1.00 97.06 188 HIS A N 1
ATOM 1466 C CA . HIS A 1 188 ? 27.702 -5.238 -4.815 1.00 97.06 188 HIS A CA 1
ATOM 1467 C C . HIS A 1 188 ? 28.982 -6.024 -5.197 1.00 97.06 188 HIS A C 1
ATOM 1469 O O . HIS A 1 188 ? 30.020 -5.430 -5.466 1.00 97.06 188 HIS A O 1
ATOM 1475 N N . ALA A 1 189 ? 28.937 -7.361 -5.299 1.00 98.12 189 ALA A N 1
ATOM 1476 C CA . ALA A 1 189 ? 30.109 -8.188 -5.629 1.00 98.12 189 ALA A CA 1
ATOM 1477 C C . ALA A 1 189 ? 30.707 -7.917 -7.024 1.00 98.12 189 ALA A C 1
ATOM 1479 O O . ALA A 1 189 ? 31.898 -8.136 -7.240 1.00 98.12 189 ALA A O 1
ATOM 1480 N N . ASN A 1 190 ? 29.888 -7.473 -7.982 1.00 98.06 190 ASN A N 1
ATOM 1481 C CA . ASN A 1 190 ? 30.340 -7.053 -9.308 1.00 98.06 190 ASN A CA 1
ATOM 1482 C C . ASN A 1 190 ? 29.499 -5.866 -9.791 1.00 98.06 190 ASN A C 1
ATOM 1484 O O . ASN A 1 190 ? 28.551 -6.025 -10.563 1.00 98.06 190 ASN A O 1
ATOM 1488 N N . TYR A 1 191 ? 29.832 -4.671 -9.304 1.00 98.44 191 TYR A N 1
ATOM 1489 C CA . TYR A 1 191 ? 29.026 -3.483 -9.569 1.00 98.44 191 TYR A CA 1
ATOM 1490 C C . TYR A 1 191 ? 29.068 -3.037 -11.038 1.00 98.44 191 TYR A C 1
ATOM 1492 O O . TYR A 1 191 ? 28.044 -2.618 -11.573 1.00 98.44 191 TYR A O 1
ATOM 1500 N N . THR A 1 192 ? 30.188 -3.230 -11.747 1.00 98.56 192 THR A N 1
ATOM 1501 C CA . THR A 1 192 ? 30.253 -3.000 -13.202 1.00 98.56 192 THR A CA 1
ATOM 1502 C C . THR A 1 192 ? 29.221 -3.849 -13.950 1.00 98.56 192 THR A C 1
ATOM 1504 O O . THR A 1 192 ? 28.502 -3.328 -14.804 1.00 98.56 192 THR A O 1
ATOM 1507 N N . TYR A 1 193 ? 29.083 -5.134 -13.595 1.00 98.62 193 TYR A N 1
ATOM 1508 C CA . TYR A 1 193 ? 28.022 -5.986 -14.140 1.00 98.62 193 TYR A CA 1
ATOM 1509 C C . TYR A 1 193 ? 26.629 -5.479 -13.754 1.00 98.62 193 TYR A C 1
ATOM 1511 O O . TYR A 1 193 ? 25.753 -5.430 -14.614 1.00 98.62 193 TYR A O 1
ATOM 1519 N N . SER A 1 194 ? 26.417 -5.061 -12.503 1.00 98.75 194 SER A N 1
ATOM 1520 C CA . SER A 1 194 ? 25.133 -4.500 -12.065 1.00 98.75 194 SER A CA 1
ATOM 1521 C C . SER A 1 194 ? 24.718 -3.266 -12.873 1.00 98.75 194 SER A C 1
ATOM 1523 O O . SER A 1 194 ? 23.560 -3.178 -13.286 1.00 98.75 194 SER A O 1
ATOM 1525 N N . ILE A 1 195 ? 25.648 -2.341 -13.145 1.00 98.88 195 ILE A N 1
ATOM 1526 C CA . ILE A 1 195 ? 25.405 -1.166 -13.997 1.00 98.88 195 ILE A CA 1
ATOM 1527 C C . ILE A 1 195 ? 25.029 -1.619 -15.408 1.00 98.88 195 ILE A C 1
ATOM 1529 O O . ILE A 1 195 ? 23.982 -1.224 -15.924 1.00 98.88 195 ILE A O 1
ATOM 1533 N N . GLN A 1 196 ? 25.845 -2.483 -16.020 1.00 98.81 196 GLN A N 1
ATOM 1534 C CA . GLN A 1 196 ? 25.594 -2.987 -17.368 1.00 98.81 196 GLN A CA 1
ATOM 1535 C C . GLN A 1 196 ? 24.220 -3.663 -17.474 1.00 98.81 196 GLN A C 1
ATOM 1537 O O . GLN A 1 196 ? 23.422 -3.307 -18.341 1.00 98.81 196 GLN A O 1
ATOM 1542 N N . ALA A 1 197 ? 23.930 -4.617 -16.588 1.00 98.81 197 ALA A N 1
ATOM 1543 C CA . ALA A 1 197 ? 22.699 -5.395 -16.610 1.00 98.81 197 ALA A CA 1
ATOM 1544 C C . ALA A 1 197 ? 21.461 -4.508 -16.422 1.00 98.81 197 ALA A C 1
ATOM 1546 O O . ALA A 1 197 ? 20.497 -4.642 -17.174 1.00 98.81 197 ALA A O 1
ATOM 1547 N N . ALA A 1 198 ? 21.489 -3.571 -15.472 1.00 98.88 198 ALA A N 1
ATOM 1548 C CA . ALA A 1 198 ? 20.332 -2.733 -15.177 1.00 98.88 198 ALA A CA 1
ATOM 1549 C C . ALA A 1 198 ? 20.037 -1.692 -16.259 1.00 98.88 198 ALA A C 1
ATOM 1551 O O . ALA A 1 198 ? 18.883 -1.507 -16.662 1.00 98.88 198 ALA A O 1
ATOM 1552 N N . ILE A 1 199 ? 21.072 -1.020 -16.765 1.00 98.88 199 ILE A N 1
ATOM 1553 C CA . ILE A 1 199 ? 20.892 0.010 -17.791 1.00 98.88 199 ILE A CA 1
ATOM 1554 C C . ILE A 1 199 ? 20.444 -0.622 -19.111 1.00 98.88 199 ILE A C 1
ATOM 1556 O O . ILE A 1 199 ? 19.523 -0.097 -19.746 1.00 98.88 199 ILE A O 1
ATOM 1560 N N . LEU A 1 200 ? 21.007 -1.776 -19.492 1.00 98.81 200 LEU A N 1
ATOM 1561 C CA . LEU A 1 200 ? 20.556 -2.527 -20.669 1.00 98.81 200 LEU A CA 1
ATOM 1562 C C . LEU A 1 200 ? 19.156 -3.131 -20.481 1.00 98.81 200 LEU A C 1
ATOM 1564 O O . LEU A 1 200 ? 18.392 -3.173 -21.442 1.00 98.81 200 LEU A O 1
ATOM 1568 N N . ALA A 1 201 ? 18.770 -3.522 -19.259 1.00 98.81 201 ALA A N 1
ATOM 1569 C CA . ALA A 1 201 ? 17.416 -4.003 -18.978 1.00 98.81 201 ALA A CA 1
ATOM 1570 C C . ALA A 1 201 ? 16.340 -2.921 -19.154 1.00 98.81 201 ALA A C 1
ATOM 1572 O O . ALA A 1 201 ? 15.183 -3.245 -19.435 1.00 98.81 201 ALA A O 1
ATOM 1573 N N . GLY A 1 202 ? 16.704 -1.642 -19.027 1.00 98.81 202 GLY A N 1
ATOM 1574 C CA . GLY A 1 202 ? 15.797 -0.525 -19.277 1.00 98.81 202 GLY A CA 1
ATOM 1575 C C . GLY A 1 202 ? 15.616 0.443 -18.113 1.00 98.81 202 GLY A C 1
ATOM 1576 O O . GLY A 1 202 ? 14.737 1.296 -18.218 1.00 98.81 202 GLY A O 1
ATOM 1577 N N . ILE A 1 203 ? 16.402 0.346 -17.034 1.00 98.94 203 ILE A N 1
ATOM 1578 C CA . ILE A 1 203 ? 16.371 1.334 -15.943 1.00 98.94 203 ILE A CA 1
ATOM 1579 C C . ILE A 1 203 ? 16.802 2.707 -16.480 1.00 98.94 203 ILE A C 1
ATOM 1581 O O . ILE A 1 203 ? 17.765 2.802 -17.241 1.00 98.94 203 ILE A O 1
ATOM 1585 N N . ASP A 1 204 ? 16.071 3.762 -16.119 1.00 98.94 204 ASP A N 1
ATOM 1586 C CA . ASP A 1 204 ? 16.318 5.137 -16.573 1.00 98.94 204 ASP A CA 1
ATOM 1587 C C . ASP A 1 204 ? 17.029 5.971 -15.509 1.00 98.94 204 ASP A C 1
ATOM 1589 O O . ASP A 1 204 ? 17.947 6.724 -15.817 1.00 98.94 204 ASP A O 1
ATOM 1593 N N . MET A 1 205 ? 16.615 5.821 -14.249 1.00 98.88 205 MET A N 1
ATOM 1594 C CA . MET A 1 205 ? 17.184 6.521 -13.100 1.00 98.88 205 MET A CA 1
ATOM 1595 C C . MET A 1 205 ? 17.619 5.515 -12.034 1.00 98.88 205 MET A C 1
ATOM 1597 O O . MET A 1 205 ? 16.860 4.618 -11.670 1.00 98.88 205 MET A O 1
ATOM 1601 N N . VAL A 1 206 ? 18.832 5.679 -11.511 1.00 98.75 206 VAL A N 1
ATOM 1602 C CA . VAL A 1 206 ? 19.411 4.771 -10.516 1.00 98.75 206 VAL A CA 1
ATOM 1603 C C . VAL A 1 206 ? 19.469 5.449 -9.152 1.00 98.75 206 VAL A C 1
ATOM 1605 O O . VAL A 1 206 ? 20.050 6.521 -8.998 1.00 98.75 206 VAL A O 1
ATOM 1608 N N . MET A 1 207 ? 18.884 4.802 -8.148 1.00 98.56 207 MET A N 1
ATOM 1609 C CA . MET A 1 207 ? 18.938 5.210 -6.748 1.00 98.56 207 MET A CA 1
ATOM 1610 C C . MET A 1 207 ? 20.181 4.596 -6.074 1.00 98.56 207 MET A C 1
ATOM 1612 O O . MET A 1 207 ? 20.099 3.534 -5.456 1.00 98.56 207 MET A O 1
ATOM 1616 N N . VAL A 1 208 ? 21.337 5.261 -6.232 1.00 96.31 208 VAL A N 1
ATOM 1617 C CA . VAL A 1 208 ? 22.677 4.853 -5.725 1.00 96.31 208 VAL A CA 1
ATOM 1618 C C . VAL A 1 208 ? 22.914 5.174 -4.236 1.00 96.31 208 VAL A C 1
ATOM 1620 O O . VAL A 1 208 ? 23.868 4.688 -3.633 1.00 96.31 208 VAL A O 1
ATOM 1623 N N . PRO A 1 209 ? 21.922 5.748 -3.552 1.00 87.19 209 PRO A N 1
ATOM 1624 C CA . PRO A 1 209 ? 21.954 6.925 -2.635 1.00 87.19 209 PRO A CA 1
ATOM 1625 C C . PRO A 1 209 ? 23.278 7.572 -2.173 1.00 87.19 209 PRO A C 1
ATOM 1627 O O . PRO A 1 209 ? 23.257 8.754 -1.837 1.00 87.19 209 PRO A O 1
ATOM 1630 N N . TYR A 1 210 ? 24.395 6.849 -2.091 1.00 93.94 210 TYR A N 1
ATOM 1631 C CA . TYR A 1 210 ? 25.621 7.305 -1.430 1.00 93.94 210 TYR A CA 1
ATOM 1632 C C . TYR A 1 210 ? 26.802 7.424 -2.396 1.00 93.94 210 TYR A C 1
ATOM 1634 O O . TYR A 1 210 ? 27.306 8.525 -2.610 1.00 93.94 210 TYR A O 1
ATOM 1642 N N . ASN A 1 211 ? 27.233 6.317 -3.012 1.00 94.25 211 ASN A N 1
ATOM 1643 C CA . ASN A 1 211 ? 28.450 6.282 -3.829 1.00 94.25 211 ASN A CA 1
ATOM 1644 C C . ASN A 1 211 ? 28.188 6.622 -5.307 1.00 94.25 211 ASN A C 1
ATOM 1646 O O . ASN A 1 211 ? 28.506 5.856 -6.215 1.00 94.25 211 ASN A O 1
ATOM 1650 N N . TYR A 1 212 ? 27.566 7.775 -5.564 1.00 97.25 212 TYR A N 1
ATOM 1651 C CA . TYR A 1 212 ? 27.279 8.215 -6.933 1.00 97.25 212 TYR A CA 1
ATOM 1652 C C . TYR A 1 212 ? 28.524 8.384 -7.831 1.00 97.25 212 TYR A C 1
ATOM 1654 O O . TYR A 1 212 ? 28.362 8.155 -9.030 1.00 97.25 212 TYR A O 1
ATOM 1662 N N . PRO A 1 213 ? 29.742 8.727 -7.339 1.00 98.38 213 PRO A N 1
ATOM 1663 C CA . PRO A 1 213 ? 30.921 8.799 -8.205 1.00 98.38 213 PRO A CA 1
ATOM 1664 C C . PRO A 1 213 ? 31.256 7.453 -8.855 1.00 98.38 213 PRO A C 1
ATOM 1666 O O . PRO A 1 213 ? 31.424 7.399 -10.066 1.00 98.38 213 PRO A O 1
ATOM 1669 N N . GLU A 1 214 ? 31.235 6.355 -8.090 1.00 98.31 214 GLU A N 1
ATOM 1670 C CA . GLU A 1 214 ? 31.491 5.008 -8.621 1.00 98.31 214 GLU A CA 1
ATOM 1671 C C . GLU A 1 214 ? 30.487 4.620 -9.714 1.00 98.31 214 GLU A C 1
ATOM 1673 O O . GLU A 1 214 ? 30.867 4.086 -10.757 1.00 98.31 214 GLU A O 1
ATOM 1678 N N . PHE A 1 215 ? 29.202 4.923 -9.504 1.00 98.69 215 PHE A N 1
ATOM 1679 C CA . PHE A 1 215 ? 28.176 4.686 -10.517 1.00 98.69 215 PHE A CA 1
ATOM 1680 C C . PHE A 1 215 ? 28.416 5.508 -11.790 1.00 98.69 215 PHE A C 1
ATOM 1682 O O . PHE A 1 215 ? 28.319 4.966 -12.891 1.00 98.69 215 PHE A O 1
ATOM 1689 N N . ILE A 1 216 ? 28.723 6.804 -11.654 1.00 98.81 216 ILE A N 1
ATOM 1690 C CA . ILE A 1 216 ? 28.961 7.698 -12.795 1.00 98.81 216 ILE A CA 1
ATOM 1691 C C . ILE A 1 216 ? 30.193 7.244 -13.579 1.00 98.81 216 ILE A C 1
ATOM 1693 O O . ILE A 1 216 ? 30.112 7.125 -14.802 1.00 98.81 216 ILE A O 1
ATOM 1697 N N . ASP A 1 217 ? 31.299 6.949 -12.896 1.00 98.75 217 ASP A N 1
ATOM 1698 C CA . ASP A 1 217 ? 32.543 6.500 -13.521 1.00 98.75 217 ASP A CA 1
ATOM 1699 C C . ASP A 1 217 ? 32.337 5.159 -14.236 1.00 98.75 217 ASP A C 1
ATOM 1701 O O . ASP A 1 217 ? 32.693 5.014 -15.407 1.00 98.75 217 ASP A O 1
ATOM 1705 N N . GLY A 1 218 ? 31.679 4.202 -13.572 1.00 98.75 218 GLY A N 1
ATOM 1706 C CA . GLY A 1 218 ? 31.373 2.891 -14.140 1.00 98.75 218 GLY A CA 1
ATOM 1707 C C . GLY A 1 218 ? 30.444 2.962 -15.355 1.00 98.75 218 GLY A C 1
ATOM 1708 O O . GLY A 1 218 ? 30.706 2.317 -16.371 1.00 98.75 218 GLY A O 1
ATOM 1709 N N . LEU A 1 219 ? 29.379 3.769 -15.295 1.00 98.81 219 LEU A N 1
ATOM 1710 C CA . LEU A 1 219 ? 28.477 3.975 -16.431 1.00 98.81 219 LEU A CA 1
ATOM 1711 C C . LEU A 1 219 ? 29.192 4.669 -17.598 1.00 98.81 219 LEU A C 1
ATOM 1713 O O . LEU A 1 219 ? 29.042 4.251 -18.745 1.00 98.81 219 LEU A O 1
ATOM 1717 N N . THR A 1 220 ? 29.991 5.697 -17.308 1.00 98.88 220 THR A N 1
ATOM 1718 C CA . THR A 1 220 ? 30.754 6.445 -18.317 1.00 98.88 220 THR A CA 1
ATOM 1719 C C . THR A 1 220 ? 31.755 5.542 -19.033 1.00 98.88 220 THR A C 1
ATOM 1721 O O . THR A 1 220 ? 31.836 5.562 -20.260 1.00 98.88 220 THR A O 1
ATOM 1724 N N . ASP A 1 221 ? 32.475 4.697 -18.293 1.00 98.81 221 ASP A N 1
ATOM 1725 C CA . ASP A 1 221 ? 33.407 3.722 -18.861 1.00 98.81 221 ASP A CA 1
ATOM 1726 C C . ASP A 1 221 ? 32.697 2.709 -19.778 1.00 98.81 221 ASP A C 1
ATOM 1728 O O . ASP A 1 221 ? 33.145 2.470 -20.902 1.00 98.81 221 ASP A O 1
ATOM 1732 N N . LEU A 1 222 ? 31.548 2.168 -19.355 1.00 98.88 222 LEU A N 1
ATOM 1733 C CA . LEU A 1 222 ? 30.756 1.230 -20.163 1.00 98.88 222 LEU A CA 1
ATOM 1734 C C . LEU A 1 222 ? 30.214 1.863 -21.454 1.00 98.88 222 LEU A C 1
ATOM 1736 O O . LEU A 1 222 ? 30.144 1.186 -22.483 1.00 98.88 222 LEU A O 1
ATOM 1740 N N . VAL A 1 223 ? 29.854 3.147 -21.423 1.00 98.81 223 VAL A N 1
ATOM 1741 C CA . VAL A 1 223 ? 29.436 3.902 -22.615 1.00 98.81 223 VAL A CA 1
ATOM 1742 C C . VAL A 1 223 ? 30.626 4.163 -23.542 1.00 98.81 223 VAL A C 1
ATOM 1744 O O . VAL A 1 223 ? 30.547 3.862 -24.730 1.00 98.81 223 VAL A O 1
ATOM 1747 N N . ASN A 1 224 ? 31.761 4.631 -23.011 1.00 98.69 224 ASN A N 1
ATOM 1748 C CA . ASN A 1 224 ? 32.979 4.887 -23.794 1.00 98.69 224 ASN A CA 1
ATOM 1749 C C . ASN A 1 224 ? 33.520 3.621 -24.475 1.00 98.69 224 ASN A C 1
ATOM 1751 O O . ASN A 1 224 ? 34.071 3.682 -25.574 1.00 98.69 224 ASN A O 1
ATOM 1755 N N . LYS A 1 225 ? 33.338 2.459 -23.839 1.00 98.50 225 LYS A N 1
ATOM 1756 C CA . LYS A 1 225 ? 33.690 1.142 -24.391 1.00 98.50 225 LYS A CA 1
ATOM 1757 C C . LYS A 1 225 ? 32.637 0.570 -25.347 1.00 98.50 225 LYS A C 1
ATOM 1759 O O . LYS A 1 225 ? 32.809 -0.551 -25.816 1.00 98.50 225 LYS A O 1
ATOM 1764 N N . ASN A 1 226 ? 31.564 1.307 -25.647 1.00 98.19 226 ASN A N 1
ATOM 1765 C CA . ASN A 1 226 ? 30.423 0.870 -26.460 1.00 98.19 226 ASN A CA 1
ATOM 1766 C C . ASN A 1 226 ? 29.710 -0.392 -25.931 1.00 98.19 226 ASN A C 1
ATOM 1768 O O . ASN A 1 226 ? 29.023 -1.078 -26.686 1.00 98.19 226 ASN A O 1
ATOM 1772 N N . VAL A 1 227 ? 29.849 -0.705 -24.637 1.00 98.62 227 VAL A N 1
ATOM 1773 C CA . VAL A 1 227 ? 29.109 -1.801 -23.987 1.00 98.62 227 VAL A CA 1
ATOM 1774 C C . VAL A 1 227 ? 27.656 -1.386 -23.756 1.00 98.62 227 VAL A C 1
ATOM 1776 O O . VAL A 1 227 ? 26.741 -2.185 -23.953 1.00 98.62 227 VAL A O 1
ATOM 1779 N N . ILE A 1 228 ? 27.439 -0.125 -23.371 1.00 98.69 228 ILE A N 1
ATOM 1780 C CA . ILE A 1 228 ? 26.117 0.502 -23.334 1.00 98.69 228 ILE A CA 1
ATOM 1781 C C . ILE A 1 228 ? 26.038 1.492 -24.502 1.00 98.69 228 ILE A C 1
ATOM 1783 O O . ILE A 1 228 ? 26.827 2.436 -24.543 1.00 98.69 228 ILE A O 1
ATOM 1787 N N . PRO A 1 229 ? 25.108 1.314 -25.457 1.00 98.56 229 PRO A N 1
ATOM 1788 C CA . PRO A 1 229 ? 24.995 2.227 -26.586 1.00 98.56 229 PRO A CA 1
ATOM 1789 C C . PRO A 1 229 ? 24.435 3.583 -26.141 1.00 98.56 229 PRO A C 1
ATOM 1791 O O . PRO A 1 229 ? 23.524 3.641 -25.311 1.00 98.56 229 PRO A O 1
ATOM 1794 N N . MET A 1 230 ? 24.902 4.673 -26.761 1.00 98.69 230 MET A N 1
ATOM 1795 C CA . MET A 1 230 ? 24.385 6.028 -26.501 1.00 98.69 230 MET A CA 1
ATOM 1796 C C . MET A 1 230 ? 22.866 6.133 -26.673 1.00 98.69 230 MET A C 1
ATOM 1798 O O . MET A 1 230 ? 22.216 6.813 -25.889 1.00 98.69 230 MET A O 1
ATOM 1802 N N . SER A 1 231 ? 22.268 5.368 -27.592 1.00 98.62 231 SER A N 1
ATOM 1803 C CA . SER A 1 231 ? 20.809 5.323 -27.767 1.00 98.62 231 SER A CA 1
ATOM 1804 C C . SER A 1 231 ? 20.048 4.879 -26.508 1.00 98.62 231 SER A C 1
ATOM 1806 O O . SER A 1 231 ? 18.912 5.301 -26.292 1.00 98.62 231 SER A O 1
ATOM 1808 N N . ARG A 1 232 ? 20.658 4.053 -25.644 1.00 98.75 232 ARG A N 1
ATOM 1809 C CA . ARG A 1 232 ? 20.074 3.671 -24.349 1.00 98.75 232 ARG A CA 1
ATOM 1810 C C . ARG A 1 232 ? 20.122 4.835 -23.359 1.00 98.75 232 ARG A C 1
ATOM 1812 O O . ARG A 1 232 ? 19.142 5.051 -22.647 1.00 98.75 232 ARG A O 1
ATOM 1819 N N . ILE A 1 233 ? 21.220 5.591 -23.348 1.00 98.81 233 ILE A N 1
ATOM 1820 C CA . ILE A 1 233 ? 21.365 6.804 -22.532 1.00 98.81 233 ILE A CA 1
ATOM 1821 C C . ILE A 1 233 ? 20.371 7.874 -22.993 1.00 98.81 233 ILE A C 1
ATOM 1823 O O . ILE A 1 233 ? 19.657 8.433 -22.163 1.00 98.81 233 ILE A O 1
ATOM 1827 N N . ASP A 1 234 ? 20.238 8.083 -24.302 1.00 98.81 234 ASP A N 1
ATOM 1828 C CA . ASP A 1 234 ? 19.302 9.050 -24.877 1.00 98.81 234 ASP A CA 1
ATOM 1829 C C . ASP A 1 234 ? 17.841 8.704 -24.546 1.00 98.81 234 ASP A C 1
ATOM 1831 O O . ASP A 1 234 ? 17.071 9.598 -24.188 1.00 98.81 234 ASP A O 1
ATOM 1835 N N . ASP A 1 235 ? 17.446 7.421 -24.582 1.00 98.81 235 ASP A N 1
ATOM 1836 C CA . ASP A 1 235 ? 16.116 6.978 -24.123 1.00 98.81 235 ASP A CA 1
ATOM 1837 C C . ASP A 1 235 ? 15.900 7.286 -22.631 1.00 98.81 235 ASP A C 1
ATOM 1839 O O . ASP A 1 235 ? 14.866 7.851 -22.267 1.00 98.81 235 ASP A O 1
ATOM 1843 N N . ALA A 1 236 ? 16.876 6.964 -21.772 1.00 98.88 236 ALA A N 1
ATOM 1844 C CA . ALA A 1 236 ? 16.787 7.220 -20.333 1.00 98.88 236 ALA A CA 1
ATOM 1845 C C . ALA A 1 236 ? 16.636 8.717 -20.028 1.00 98.88 236 ALA A C 1
ATOM 1847 O O . ALA A 1 236 ? 15.713 9.134 -19.321 1.00 98.88 236 ALA A O 1
ATOM 1848 N N . VAL A 1 237 ? 17.514 9.539 -20.605 1.00 98.94 237 VAL A N 1
ATOM 1849 C CA . VAL A 1 237 ? 17.523 10.990 -20.407 1.00 98.94 237 VAL A CA 1
ATOM 1850 C C . VAL A 1 237 ? 16.252 11.620 -20.971 1.00 98.94 237 VAL A C 1
ATOM 1852 O O . VAL A 1 237 ? 15.630 12.428 -20.282 1.00 98.94 237 VAL A O 1
ATOM 1855 N N . SER A 1 238 ? 15.796 11.212 -22.159 1.00 98.75 238 SER A N 1
ATOM 1856 C CA . SER A 1 238 ? 14.559 11.732 -22.760 1.00 98.75 238 SER A CA 1
ATOM 1857 C C . SER A 1 238 ? 13.339 11.488 -21.870 1.00 98.75 238 SER A C 1
ATOM 1859 O O . SER A 1 238 ? 12.508 12.380 -21.710 1.00 98.75 238 SER A O 1
ATOM 1861 N N . ARG A 1 239 ? 13.241 10.316 -21.231 1.00 98.75 239 ARG A N 1
ATOM 1862 C CA . ARG A 1 239 ? 12.155 9.987 -20.289 1.00 98.75 239 ARG A CA 1
ATOM 1863 C C . ARG A 1 239 ? 12.220 10.816 -19.010 1.00 98.75 239 ARG A C 1
ATOM 1865 O O . ARG A 1 239 ? 11.198 11.338 -18.565 1.00 98.75 239 ARG A O 1
ATOM 1872 N N . ILE A 1 240 ? 13.416 10.976 -18.437 1.00 98.88 240 ILE A N 1
ATOM 1873 C CA . ILE A 1 240 ? 13.626 11.808 -17.243 1.00 98.88 240 ILE A CA 1
ATOM 1874 C C . ILE A 1 240 ? 13.260 13.264 -17.541 1.00 98.88 240 ILE A C 1
ATOM 1876 O O . ILE A 1 240 ? 12.519 13.885 -16.778 1.00 98.88 240 ILE A O 1
ATOM 1880 N N . LEU A 1 241 ? 13.753 13.809 -18.654 1.00 98.75 241 LEU A N 1
ATOM 1881 C CA . LEU A 1 241 ? 13.467 15.181 -19.059 1.00 98.75 241 LEU A CA 1
ATOM 1882 C C . LEU A 1 241 ? 11.984 15.371 -19.379 1.00 98.75 241 LEU A C 1
ATOM 1884 O O . LEU A 1 241 ? 11.409 16.346 -18.907 1.00 98.75 241 LEU A O 1
ATOM 1888 N N . ARG A 1 242 ? 11.335 14.426 -20.075 1.00 98.19 242 ARG A N 1
ATOM 1889 C CA . ARG A 1 242 ? 9.885 14.464 -20.336 1.00 98.19 242 ARG A CA 1
ATOM 1890 C C . ARG A 1 242 ? 9.093 14.643 -19.046 1.00 98.19 242 ARG A C 1
ATOM 1892 O O . ARG A 1 242 ? 8.251 15.535 -18.978 1.00 98.19 242 ARG A O 1
ATOM 1899 N N . VAL A 1 243 ? 9.374 13.843 -18.015 1.00 98.25 243 VAL A N 1
ATOM 1900 C CA . VAL A 1 243 ? 8.677 13.965 -16.723 1.00 98.25 243 VAL A CA 1
ATOM 1901 C C . VAL A 1 243 ? 8.991 15.302 -16.048 1.00 98.25 243 VAL A C 1
ATOM 1903 O O . VAL A 1 243 ? 8.073 15.945 -15.550 1.00 98.25 243 VAL A O 1
ATOM 1906 N N . LYS A 1 244 ? 10.246 15.773 -16.070 1.00 98.31 244 LYS A N 1
ATOM 1907 C CA . LYS A 1 244 ? 10.615 17.080 -15.490 1.00 98.31 244 LYS A CA 1
ATOM 1908 C C . LYS A 1 244 ? 9.926 18.263 -16.182 1.00 98.31 244 LYS A C 1
ATOM 1910 O O . LYS A 1 244 ? 9.466 19.166 -15.487 1.00 98.31 244 LYS A O 1
ATOM 1915 N N . PHE A 1 245 ? 9.827 18.252 -17.512 1.00 97.44 245 PHE A N 1
ATOM 1916 C CA . PHE A 1 245 ? 9.081 19.261 -18.272 1.00 97.44 245 PHE A CA 1
ATOM 1917 C C . PHE A 1 245 ? 7.576 19.167 -18.002 1.00 97.44 245 PHE A C 1
ATOM 1919 O O . PHE A 1 245 ? 6.947 20.177 -17.721 1.00 97.44 245 PHE A O 1
ATOM 1926 N N . THR A 1 246 ? 7.008 17.957 -17.995 1.00 94.50 246 THR A N 1
ATOM 1927 C CA . THR A 1 246 ? 5.576 17.736 -17.703 1.00 94.50 246 THR A CA 1
ATOM 1928 C C . THR A 1 246 ? 5.194 18.217 -16.300 1.00 94.50 246 THR A C 1
ATOM 1930 O O . THR A 1 246 ? 4.137 18.800 -16.104 1.00 94.50 246 THR A O 1
ATOM 1933 N N . LEU A 1 247 ? 6.077 18.015 -15.319 1.00 94.38 247 LEU A N 1
ATOM 1934 C CA . LEU A 1 247 ? 5.936 18.491 -13.939 1.00 94.38 247 LEU A CA 1
ATOM 1935 C C . LEU A 1 247 ? 5.993 20.028 -13.816 1.00 94.38 247 LEU A C 1
ATOM 1937 O O . LEU A 1 247 ? 5.667 20.563 -12.755 1.00 94.38 247 LEU A O 1
ATOM 1941 N N . GLY A 1 248 ? 6.446 20.733 -14.859 1.00 95.94 248 GLY A N 1
ATOM 1942 C CA . GLY A 1 248 ? 6.708 22.171 -14.830 1.00 95.94 248 GLY A CA 1
ATOM 1943 C C . GLY A 1 248 ? 7.911 22.546 -13.961 1.00 95.94 248 GLY A C 1
ATOM 1944 O O . GLY A 1 248 ? 7.936 23.628 -13.375 1.00 95.94 248 GLY A O 1
ATOM 1945 N N . LEU A 1 249 ? 8.879 21.630 -13.798 1.00 96.00 249 LEU A N 1
ATOM 1946 C CA . LEU A 1 249 ? 10.025 21.822 -12.900 1.00 96.00 249 LEU A CA 1
ATOM 1947 C C . LEU A 1 249 ? 11.011 22.876 -13.429 1.00 96.00 249 LEU A C 1
ATOM 1949 O O . LEU A 1 249 ? 11.746 23.465 -12.643 1.00 96.00 249 LEU A O 1
ATOM 1953 N N . PHE A 1 250 ? 11.029 23.122 -14.741 1.00 97.12 250 PHE A N 1
ATOM 1954 C CA . PHE A 1 250 ? 11.843 24.178 -15.349 1.00 97.12 250 PHE A CA 1
ATOM 1955 C C . PHE A 1 250 ? 11.222 25.565 -15.138 1.00 97.12 250 PHE A C 1
ATOM 1957 O O . PHE A 1 250 ? 11.946 26.537 -14.945 1.00 97.12 250 PHE A O 1
ATOM 1964 N N . GLU A 1 251 ? 9.893 25.649 -15.109 1.00 97.25 251 GLU A N 1
ATOM 1965 C CA . GLU A 1 251 ? 9.146 26.879 -14.847 1.00 97.25 251 GLU A CA 1
ATOM 1966 C C . GLU A 1 251 ? 9.065 27.186 -13.346 1.00 97.25 251 GLU A C 1
ATOM 1968 O O . GLU A 1 251 ? 9.109 28.347 -12.945 1.00 97.25 251 GLU A O 1
ATOM 1973 N N . ASN A 1 252 ? 8.953 26.152 -12.505 1.00 95.62 252 ASN A N 1
ATOM 1974 C CA . ASN A 1 252 ? 8.801 26.267 -11.053 1.00 95.62 252 ASN A CA 1
ATOM 1975 C C . ASN A 1 252 ? 9.801 25.350 -10.316 1.00 95.62 252 ASN A C 1
ATOM 1977 O O . ASN A 1 252 ? 9.396 24.344 -9.725 1.00 95.62 252 ASN A O 1
ATOM 1981 N N . PRO A 1 253 ? 11.109 25.671 -10.342 1.00 95.50 253 PRO A N 1
ATOM 1982 C CA . PRO A 1 253 ? 12.140 24.836 -9.719 1.00 95.50 253 PRO A CA 1
ATOM 1983 C C . PRO A 1 253 ? 12.214 24.986 -8.193 1.00 95.50 253 PRO A C 1
ATOM 1985 O O . PRO A 1 253 ? 12.765 24.119 -7.519 1.00 95.50 253 PRO A O 1
ATOM 1988 N N . MET A 1 254 ? 11.691 26.090 -7.650 1.00 96.12 254 MET A N 1
ATOM 1989 C CA . MET A 1 254 ? 11.768 26.425 -6.227 1.00 96.12 254 MET A CA 1
ATOM 1990 C C . MET A 1 254 ? 10.484 26.047 -5.486 1.00 96.12 254 MET A C 1
ATOM 1992 O O . MET A 1 254 ? 9.400 26.004 -6.071 1.00 96.12 254 MET A O 1
ATOM 1996 N N . ALA A 1 255 ? 10.609 25.808 -4.180 1.00 95.50 255 ALA A N 1
ATOM 1997 C CA . ALA A 1 255 ? 9.467 25.588 -3.301 1.00 95.50 255 ALA A CA 1
ATOM 1998 C C . ALA A 1 255 ? 8.546 26.823 -3.243 1.00 95.50 255 ALA A C 1
ATOM 2000 O O . ALA A 1 255 ? 9.008 27.963 -3.310 1.00 95.50 255 ALA A O 1
ATOM 2001 N N . ASP A 1 256 ? 7.243 26.582 -3.083 1.00 93.75 256 ASP A N 1
ATOM 2002 C CA . ASP A 1 256 ? 6.236 27.625 -2.883 1.00 93.75 256 ASP A CA 1
ATOM 2003 C C . ASP A 1 256 ? 5.923 27.744 -1.386 1.00 93.75 256 ASP A C 1
ATOM 2005 O O . ASP A 1 256 ? 5.169 26.944 -0.828 1.00 93.75 256 ASP A O 1
ATOM 2009 N N . ASN A 1 257 ? 6.514 28.742 -0.724 1.00 94.38 257 ASN A N 1
ATOM 2010 C CA . ASN A 1 257 ? 6.363 28.937 0.721 1.00 94.38 257 ASN A CA 1
ATOM 2011 C C . ASN A 1 257 ? 4.908 29.201 1.152 1.00 94.38 257 ASN A C 1
ATOM 2013 O O . ASN A 1 257 ? 4.595 29.026 2.326 1.00 94.38 257 ASN A O 1
ATOM 2017 N N . SER A 1 258 ? 4.009 29.582 0.232 1.00 95.62 258 SER A N 1
ATOM 2018 C CA . SER A 1 258 ? 2.583 29.757 0.548 1.00 95.62 258 SER A CA 1
ATOM 2019 C C . SER A 1 258 ? 1.866 28.442 0.883 1.00 95.62 258 SER A C 1
ATOM 2021 O O . SER A 1 258 ? 0.778 28.465 1.451 1.00 95.62 258 SER A O 1
ATOM 2023 N N . LEU A 1 259 ? 2.476 27.293 0.569 1.00 94.38 259 LEU A N 1
ATOM 2024 C CA . LEU A 1 259 ? 1.930 25.971 0.873 1.00 94.38 259 LEU A CA 1
ATOM 2025 C C . LEU A 1 259 ? 2.341 25.441 2.252 1.00 94.38 259 LEU A C 1
ATOM 2027 O O . LEU A 1 259 ? 1.851 24.383 2.632 1.00 94.38 259 LEU A O 1
ATOM 2031 N N . ALA A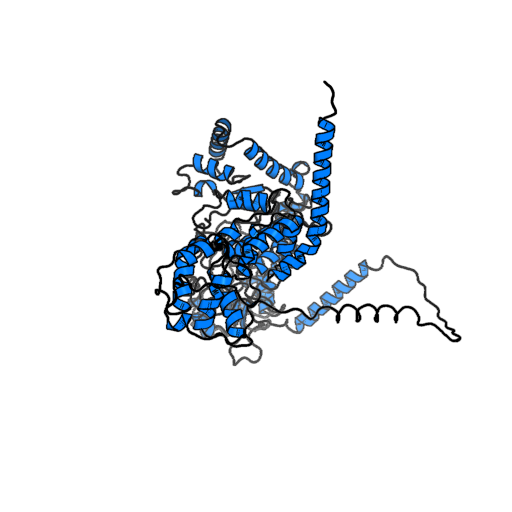 1 260 ? 3.214 26.127 2.999 1.00 95.50 260 ALA A N 1
ATOM 2032 C CA . ALA A 1 260 ? 3.764 25.619 4.262 1.00 95.50 260 ALA A CA 1
ATOM 2033 C C . ALA A 1 260 ? 2.674 25.221 5.278 1.00 95.50 260 ALA A C 1
ATOM 2035 O O . ALA A 1 260 ? 2.761 24.154 5.886 1.00 95.50 260 ALA A O 1
ATOM 2036 N N . ASP A 1 261 ? 1.601 26.014 5.375 1.00 95.31 261 ASP A N 1
ATOM 2037 C CA . ASP A 1 261 ? 0.467 25.771 6.281 1.00 95.31 261 ASP A CA 1
ATOM 2038 C C . ASP A 1 261 ? -0.378 24.543 5.892 1.00 95.31 261 ASP A C 1
ATOM 2040 O O . ASP A 1 261 ? -1.244 24.113 6.651 1.00 95.31 261 ASP A O 1
ATOM 2044 N N . MET A 1 262 ? -0.141 23.950 4.715 1.00 94.81 262 MET A N 1
ATOM 2045 C CA . MET A 1 262 ? -0.813 22.713 4.311 1.00 94.81 262 MET A CA 1
ATOM 2046 C C . MET A 1 262 ? -0.283 21.492 5.065 1.00 94.81 262 MET A C 1
ATOM 2048 O O . MET A 1 262 ? -0.990 20.484 5.135 1.00 94.81 262 MET A O 1
ATOM 2052 N N . LEU A 1 263 ? 0.933 21.555 5.621 1.00 96.00 263 LEU A N 1
ATOM 2053 C CA . LEU A 1 263 ? 1.522 20.449 6.370 1.00 96.00 263 LEU A CA 1
ATOM 2054 C C . LEU A 1 263 ? 0.725 20.197 7.658 1.00 96.00 263 LEU A C 1
ATOM 2056 O O . LEU A 1 263 ? 0.708 21.022 8.568 1.00 96.00 263 LEU A O 1
ATOM 2060 N N . GLY A 1 264 ? 0.068 19.039 7.745 1.00 94.44 264 GLY A N 1
ATOM 2061 C CA . GLY A 1 264 ? -0.767 18.697 8.897 1.00 94.44 264 GLY A CA 1
ATOM 2062 C C . GLY A 1 264 ? -2.025 19.560 9.063 1.00 94.44 264 GLY A C 1
ATOM 2063 O O . GLY A 1 264 ? -2.558 19.606 10.177 1.00 94.44 264 GLY A O 1
ATOM 2064 N N . ALA A 1 265 ? -2.493 20.214 7.992 1.00 96.88 265 ALA A N 1
ATOM 2065 C CA . ALA A 1 265 ? -3.714 21.019 7.981 1.00 96.88 265 ALA A CA 1
ATOM 2066 C C . ALA A 1 265 ? -4.944 20.225 8.454 1.00 96.88 265 ALA A C 1
ATOM 2068 O O . ALA A 1 265 ? -5.071 19.021 8.196 1.00 96.88 265 ALA A O 1
ATOM 2069 N N . GLN A 1 266 ? -5.877 20.904 9.127 1.00 97.38 266 GLN A N 1
ATOM 2070 C CA . GLN A 1 266 ? -7.031 20.252 9.750 1.00 97.38 266 GLN A CA 1
ATOM 2071 C C . GLN A 1 266 ? -7.925 19.549 8.720 1.00 97.38 266 GLN A C 1
ATOM 2073 O O . GLN A 1 266 ? -8.401 18.448 8.980 1.00 97.38 266 GLN A O 1
ATOM 2078 N N . GLU A 1 267 ? -8.083 20.106 7.520 1.00 96.44 267 GLU A N 1
ATOM 2079 C CA . GLU A 1 267 ? -8.884 19.494 6.456 1.00 96.44 267 GLU A CA 1
ATOM 2080 C C . GLU A 1 267 ? -8.283 18.159 5.986 1.00 96.44 267 GLU A C 1
ATOM 2082 O O . GLU A 1 267 ? -9.011 17.213 5.676 1.00 96.44 267 GLU A O 1
ATOM 2087 N N . ASN A 1 268 ? -6.950 18.044 5.961 1.00 95.81 268 ASN A N 1
ATOM 2088 C CA . ASN A 1 268 ? -6.276 16.790 5.623 1.00 95.81 268 ASN A CA 1
ATOM 2089 C C . ASN A 1 268 ? -6.422 15.765 6.759 1.00 95.81 268 ASN A C 1
ATOM 2091 O O . ASN A 1 268 ? -6.647 14.580 6.494 1.00 95.81 268 ASN A O 1
ATOM 2095 N N . ARG A 1 269 ? -6.362 16.219 8.019 1.00 96.62 269 ARG A N 1
ATOM 2096 C CA . ARG A 1 269 ? -6.639 15.379 9.196 1.00 96.62 269 ARG A CA 1
ATOM 2097 C C . ARG A 1 269 ? -8.076 14.875 9.202 1.00 96.62 269 ARG A C 1
ATOM 2099 O O . ARG A 1 269 ? -8.306 13.709 9.499 1.00 96.62 269 ARG A O 1
ATOM 2106 N N . ASP A 1 270 ? -9.041 15.686 8.788 1.00 97.12 270 ASP A N 1
ATOM 2107 C CA . ASP A 1 270 ? -10.441 15.268 8.697 1.00 97.12 270 ASP A CA 1
ATOM 2108 C C . ASP A 1 270 ? -10.650 14.185 7.624 1.00 97.12 270 ASP A C 1
ATOM 2110 O O . ASP A 1 270 ? -11.379 13.216 7.866 1.00 97.12 270 ASP A O 1
ATOM 2114 N N . ILE A 1 271 ? -9.951 14.281 6.482 1.00 96.31 271 ILE A N 1
ATOM 2115 C CA . ILE A 1 271 ? -9.902 13.215 5.462 1.00 96.31 271 ILE A CA 1
ATOM 2116 C C . ILE A 1 271 ? -9.268 11.943 6.045 1.00 96.31 271 ILE A C 1
ATOM 2118 O O . ILE A 1 271 ? -9.802 10.847 5.865 1.00 96.31 271 ILE A O 1
ATOM 2122 N N . ALA A 1 272 ? -8.151 12.064 6.767 1.00 96.19 272 ALA A N 1
ATOM 2123 C CA . ALA A 1 272 ? -7.497 10.925 7.408 1.00 96.19 272 ALA A CA 1
ATOM 2124 C C . ALA A 1 272 ? -8.389 10.279 8.483 1.00 96.19 272 ALA A C 1
ATOM 2126 O O . ALA A 1 272 ? -8.485 9.058 8.558 1.00 96.19 272 ALA A O 1
ATOM 2127 N N . ARG A 1 273 ? -9.129 11.070 9.260 1.00 96.69 273 ARG A N 1
ATOM 2128 C CA . ARG A 1 273 ? -10.088 10.577 10.253 1.00 96.69 273 ARG A CA 1
ATOM 2129 C C . ARG A 1 273 ? -11.275 9.868 9.599 1.00 96.69 273 ARG A C 1
ATOM 2131 O O . ARG A 1 273 ? -11.717 8.836 10.096 1.00 96.69 273 ARG A O 1
ATOM 2138 N N . GLU A 1 274 ? -11.775 10.375 8.468 1.00 95.69 274 GLU A N 1
ATOM 2139 C CA . GLU A 1 274 ? -12.773 9.679 7.641 1.00 95.69 274 GLU A CA 1
ATOM 2140 C C . GLU A 1 274 ? -12.255 8.328 7.145 1.00 95.69 274 GLU A C 1
ATOM 2142 O O . GLU A 1 274 ? -12.964 7.322 7.231 1.00 95.69 274 GLU A O 1
ATOM 2147 N N . ALA A 1 275 ? -11.006 8.300 6.685 1.00 94.94 275 ALA A N 1
ATOM 2148 C CA . ALA A 1 275 ? -10.328 7.086 6.273 1.00 94.94 275 ALA A CA 1
ATOM 2149 C C . ALA A 1 275 ? -10.198 6.063 7.405 1.00 94.94 275 ALA A C 1
ATOM 2151 O O . ALA A 1 275 ? -10.514 4.895 7.184 1.00 94.94 275 ALA A O 1
ATOM 2152 N N . VAL A 1 276 ? -9.824 6.500 8.614 1.00 96.56 276 VAL A N 1
ATOM 2153 C CA . VAL A 1 276 ? -9.808 5.644 9.809 1.00 96.56 276 VAL A CA 1
ATOM 2154 C C . VAL A 1 276 ? -11.185 5.048 10.054 1.00 96.56 276 VAL A C 1
ATOM 2156 O O . VAL A 1 276 ? -11.301 3.834 10.143 1.00 96.56 276 VAL A O 1
ATOM 2159 N N . ARG A 1 277 ? -12.245 5.867 10.113 1.00 95.62 277 ARG A N 1
ATOM 2160 C CA . ARG A 1 277 ? -13.608 5.370 10.381 1.00 95.62 277 ARG A CA 1
ATOM 2161 C C . ARG A 1 277 ? -14.042 4.302 9.383 1.00 95.62 277 ARG A C 1
ATOM 2163 O O . ARG A 1 277 ? -14.617 3.288 9.769 1.00 95.62 277 ARG A O 1
ATOM 2170 N N . LYS A 1 278 ? -13.778 4.542 8.097 1.00 94.56 278 LYS A N 1
ATOM 2171 C CA . LYS A 1 278 ? -14.135 3.604 7.035 1.00 94.56 278 LYS A CA 1
ATOM 2172 C C . LYS A 1 278 ? -13.291 2.332 7.114 1.00 94.56 278 LYS A C 1
ATOM 2174 O O . LYS A 1 278 ? -13.839 1.278 6.825 1.00 94.56 278 LYS A O 1
ATOM 2179 N N . SER A 1 279 ? -12.022 2.401 7.541 1.00 95.00 279 SER A N 1
ATOM 2180 C CA . SER A 1 279 ? -11.086 1.263 7.509 1.00 95.00 279 SER A CA 1
ATOM 2181 C C . SER A 1 279 ? -11.342 0.173 8.538 1.00 95.00 279 SER A C 1
ATOM 2183 O O . SER A 1 279 ? -10.949 -0.974 8.312 1.00 95.00 279 SER A O 1
ATOM 2185 N N . LEU A 1 280 ? -12.033 0.498 9.629 1.00 96.88 280 LEU A N 1
ATOM 2186 C CA . LEU A 1 280 ? -12.271 -0.446 10.713 1.00 96.88 280 LEU A CA 1
ATOM 2187 C C . LEU A 1 280 ? -13.192 -1.582 10.266 1.00 96.88 280 LEU A C 1
ATOM 2189 O O . LEU A 1 280 ? -14.298 -1.349 9.770 1.00 96.88 280 LEU A O 1
ATOM 2193 N N . VAL A 1 281 ? -12.763 -2.818 10.513 1.00 97.44 281 VAL A N 1
ATOM 2194 C CA . VAL A 1 281 ? -13.557 -4.014 10.222 1.00 97.44 281 VAL A CA 1
ATOM 2195 C C . VAL A 1 281 ? -14.000 -4.662 11.525 1.00 97.44 281 VAL A C 1
ATOM 2197 O O . VAL A 1 281 ? -13.179 -5.095 12.333 1.00 97.44 281 VAL A O 1
ATOM 2200 N N . LEU A 1 282 ? -15.314 -4.743 11.728 1.00 97.88 282 LEU A N 1
ATOM 2201 C CA . LEU A 1 282 ? -15.903 -5.407 12.885 1.00 97.88 282 LEU A CA 1
ATOM 2202 C C . LEU A 1 282 ? -15.951 -6.918 12.641 1.00 97.88 282 LEU A C 1
ATOM 2204 O O . LEU A 1 282 ? -16.705 -7.392 11.793 1.00 97.88 282 LEU A O 1
ATOM 2208 N N . LEU A 1 283 ? -15.146 -7.678 13.376 1.00 97.62 283 LEU A N 1
ATOM 2209 C CA . LEU A 1 283 ? -15.023 -9.128 13.213 1.00 97.62 283 LEU A CA 1
ATOM 2210 C C . LEU A 1 283 ? -15.957 -9.912 14.140 1.00 97.62 283 LEU A C 1
ATOM 2212 O O . LEU A 1 283 ? -16.424 -10.994 13.792 1.00 97.62 283 LEU A O 1
ATOM 2216 N N . LYS A 1 284 ? -16.257 -9.356 15.316 1.00 96.75 284 LYS A N 1
ATOM 2217 C CA . LYS A 1 284 ? -17.185 -9.937 16.293 1.00 96.75 284 LYS A CA 1
ATOM 2218 C C . LYS A 1 284 ? -17.948 -8.829 17.005 1.00 96.75 284 LYS A C 1
ATOM 2220 O O . LYS A 1 284 ? -17.345 -7.823 17.372 1.00 96.75 284 LYS A O 1
ATOM 2225 N N . ASN A 1 285 ? -19.250 -9.024 17.224 1.00 95.44 285 ASN A N 1
ATOM 2226 C CA . ASN A 1 285 ? -20.093 -8.066 17.938 1.00 95.44 285 ASN A CA 1
ATOM 2227 C C . ASN A 1 285 ? -21.107 -8.731 18.885 1.00 95.44 285 ASN A C 1
ATOM 2229 O O . ASN A 1 285 ? -22.307 -8.765 18.629 1.00 95.44 285 ASN A O 1
ATOM 2233 N N . GLY A 1 286 ? -20.613 -9.229 20.007 1.00 85.56 286 GLY A N 1
ATOM 2234 C CA . GLY A 1 286 ? -21.378 -9.823 21.093 1.00 85.56 286 GLY A CA 1
ATOM 2235 C C . GLY A 1 286 ? -21.291 -11.346 21.143 1.00 85.56 286 GLY A C 1
ATOM 2236 O O . GLY A 1 286 ? -20.790 -12.014 20.235 1.00 85.56 286 GLY A O 1
ATOM 2237 N N . LYS A 1 287 ? -21.799 -11.897 22.247 1.00 77.50 287 LYS A N 1
ATOM 2238 C CA . LYS A 1 287 ? -22.094 -13.328 22.391 1.00 77.50 287 LYS A CA 1
ATOM 2239 C C . LYS A 1 287 ? -23.531 -13.592 21.918 1.00 77.50 287 LYS A C 1
ATOM 2241 O O . LYS A 1 287 ? -24.336 -12.661 21.947 1.00 77.50 287 LYS A O 1
ATOM 2246 N N . PRO A 1 288 ? -23.897 -14.835 21.544 1.00 66.38 288 PRO A N 1
ATOM 2247 C CA . PRO A 1 288 ? -25.255 -15.168 21.087 1.00 66.38 288 PRO A CA 1
ATOM 2248 C C . PRO A 1 288 ? -26.381 -14.732 22.039 1.00 66.38 288 PRO A C 1
ATOM 2250 O O . PRO A 1 288 ? -27.525 -14.580 21.631 1.00 66.38 288 PRO A O 1
ATOM 2253 N N . THR A 1 289 ? -26.057 -14.513 23.313 1.00 61.44 289 THR A N 1
ATOM 2254 C CA . THR A 1 289 ? -26.975 -14.067 24.363 1.00 61.44 289 THR A CA 1
ATOM 2255 C C . THR A 1 289 ? -27.263 -12.560 24.365 1.00 61.44 289 THR A C 1
ATOM 2257 O O . THR A 1 289 ? -28.114 -12.116 25.133 1.00 61.44 289 THR A O 1
ATOM 2260 N N . TYR A 1 290 ? -26.579 -11.746 23.552 1.00 73.38 290 TYR A N 1
ATOM 2261 C CA . TYR A 1 290 ? -26.777 -10.293 23.506 1.00 73.38 290 TYR A CA 1
ATOM 2262 C C . TYR A 1 290 ? -27.763 -9.919 22.395 1.00 73.38 290 TYR A C 1
ATOM 2264 O O . TYR A 1 290 ? -27.394 -9.834 21.225 1.00 73.38 290 TYR A O 1
ATOM 2272 N N . ALA A 1 291 ? -29.021 -9.657 22.759 1.00 59.88 291 ALA A N 1
ATOM 2273 C CA . ALA A 1 291 ? -29.997 -9.090 21.832 1.00 59.88 291 ALA A CA 1
ATOM 2274 C C . ALA A 1 291 ? -29.544 -7.677 21.406 1.00 59.88 291 ALA A C 1
ATOM 2276 O O . ALA A 1 291 ? -29.625 -6.742 22.198 1.00 59.88 291 ALA A O 1
ATOM 2277 N N . GLY A 1 292 ? -29.035 -7.536 20.175 1.00 68.06 292 GLY A N 1
ATOM 2278 C CA . GLY A 1 292 ? -28.595 -6.254 19.597 1.00 68.06 292 GLY A CA 1
ATOM 2279 C C . GLY A 1 292 ? -27.077 -6.025 19.506 1.00 68.06 292 GLY A C 1
ATOM 2280 O O . GLY A 1 292 ? -26.671 -4.990 18.989 1.00 68.06 292 GLY A O 1
ATOM 2281 N N . GLY A 1 293 ? -26.242 -6.979 19.937 1.00 85.56 293 GLY A N 1
ATOM 2282 C CA . GLY A 1 293 ? -24.775 -6.856 19.891 1.00 85.56 293 GLY A CA 1
ATOM 2283 C C . GLY A 1 293 ? -24.168 -6.073 21.066 1.00 85.56 293 GLY A C 1
ATOM 2284 O O . GLY A 1 293 ? -24.871 -5.663 21.987 1.00 85.56 293 GLY A O 1
ATOM 2285 N N . PHE A 1 294 ? -22.838 -5.925 21.080 1.00 92.00 294 PHE A N 1
ATOM 2286 C CA . PHE A 1 294 ? -22.096 -5.200 22.128 1.00 92.00 294 PHE A CA 1
ATOM 2287 C C . PHE A 1 294 ? -21.720 -3.760 21.726 1.00 92.00 294 PHE A C 1
ATOM 2289 O O . PHE A 1 294 ? -21.708 -2.868 22.570 1.00 92.00 294 PHE A O 1
ATOM 2296 N N . LEU A 1 295 ? -21.435 -3.535 20.444 1.00 94.31 295 LEU A N 1
ATOM 2297 C CA . LEU A 1 295 ? -21.192 -2.246 19.805 1.00 94.31 295 LEU A CA 1
ATOM 2298 C C . LEU A 1 295 ? -22.464 -1.766 19.080 1.00 94.31 295 LEU A C 1
ATOM 2300 O O . LEU A 1 295 ? -23.138 -2.600 18.462 1.00 94.31 295 LEU A O 1
ATOM 2304 N N . PRO A 1 296 ? -22.749 -0.448 19.066 1.00 95.62 296 PRO A N 1
ATOM 2305 C CA . PRO A 1 296 ? -21.920 0.631 19.617 1.00 95.62 296 PRO A CA 1
ATOM 2306 C C . PRO A 1 296 ? -21.956 0.722 21.152 1.00 95.62 296 PRO A C 1
ATOM 2308 O O . PRO A 1 296 ? -22.957 0.402 21.790 1.00 95.62 296 PRO A O 1
ATOM 2311 N N . LEU A 1 297 ? -20.853 1.183 21.746 1.00 95.69 297 LEU A N 1
ATOM 2312 C CA . LEU A 1 297 ? -20.732 1.423 23.184 1.00 95.69 297 LEU A CA 1
ATOM 2313 C C . LEU A 1 297 ? -21.536 2.657 23.607 1.00 95.69 297 LEU A C 1
ATOM 2315 O O . LEU A 1 297 ? -21.627 3.654 22.890 1.00 95.69 297 LEU A O 1
ATOM 2319 N N . ILE A 1 298 ? -22.068 2.624 24.826 1.00 94.94 298 ILE A N 1
ATOM 2320 C CA . ILE A 1 298 ? -22.822 3.741 25.400 1.00 94.94 298 ILE A CA 1
ATOM 2321 C C . ILE A 1 298 ? -21.844 4.794 25.934 1.00 94.94 298 ILE A C 1
ATOM 2323 O O . ILE A 1 298 ? -21.123 4.534 26.890 1.00 94.94 298 ILE A O 1
ATOM 2327 N N . LYS A 1 299 ? -21.877 6.008 25.374 1.00 96.25 299 LYS A N 1
ATOM 2328 C CA . LYS A 1 299 ? -20.976 7.120 25.742 1.00 96.25 299 LYS A CA 1
ATOM 2329 C C . LYS A 1 299 ? -21.059 7.570 27.200 1.00 96.25 299 LYS A C 1
ATOM 2331 O O . LYS A 1 299 ? -20.069 8.074 27.720 1.00 96.25 299 LYS A O 1
ATOM 2336 N N . LYS A 1 300 ? -22.233 7.454 27.828 1.00 97.50 300 LYS A N 1
ATOM 2337 C CA . LYS A 1 300 ? -22.476 7.877 29.211 1.00 97.50 300 LYS A CA 1
ATOM 2338 C C . LYS A 1 300 ? -22.474 6.676 30.145 1.00 97.50 300 LYS A C 1
ATOM 2340 O O . LYS A 1 300 ? -23.425 5.898 30.152 1.00 97.50 300 LYS A O 1
ATOM 2345 N N . GLN A 1 301 ? -21.419 6.549 30.938 1.00 96.44 301 GLN A N 1
ATOM 2346 C CA . GLN A 1 301 ? -21.252 5.491 31.931 1.00 96.44 301 GLN A CA 1
ATOM 2347 C C . GLN A 1 301 ? -20.649 6.061 33.214 1.00 96.44 301 GLN A C 1
ATOM 2349 O O . GLN A 1 301 ? -19.943 7.058 33.150 1.00 96.44 301 GLN A O 1
ATOM 2354 N N . PRO A 1 302 ? -20.845 5.435 34.385 1.00 96.75 302 PRO A N 1
ATOM 2355 C CA . PRO A 1 302 ? -20.163 5.881 35.599 1.00 96.75 302 PRO A CA 1
ATOM 2356 C C . PRO A 1 302 ? -18.635 5.798 35.466 1.00 96.75 302 PRO A C 1
ATOM 2358 O O . PRO A 1 302 ? -17.909 6.709 35.864 1.00 96.75 302 PRO A O 1
ATOM 2361 N N . LYS A 1 303 ? -18.144 4.684 34.907 1.00 97.25 303 LYS A N 1
ATOM 2362 C CA . LYS A 1 303 ? -16.715 4.385 34.790 1.00 97.25 303 LYS A CA 1
ATOM 2363 C C . LYS A 1 303 ? -16.454 3.355 33.692 1.00 97.25 303 LYS A C 1
ATOM 2365 O O . LYS A 1 303 ? -17.171 2.351 33.615 1.00 97.25 303 LYS A O 1
ATOM 2370 N N . ILE A 1 304 ? -15.417 3.571 32.886 1.00 98.25 304 ILE A N 1
ATOM 2371 C CA . ILE A 1 304 ? -14.955 2.637 31.847 1.00 98.25 304 ILE A CA 1
ATOM 2372 C C . ILE A 1 304 ? -13.446 2.421 31.952 1.00 98.25 304 ILE A C 1
ATOM 2374 O O . ILE A 1 304 ? -12.731 3.270 32.488 1.00 98.25 304 ILE A O 1
ATOM 2378 N N . LEU A 1 305 ? -12.979 1.289 31.430 1.00 98.50 305 LEU A N 1
ATOM 2379 C CA . LEU A 1 305 ? -11.568 0.921 31.421 1.00 98.50 305 LEU A CA 1
ATOM 2380 C C . LEU A 1 305 ? -11.024 0.926 29.986 1.00 98.50 305 LEU A C 1
ATOM 2382 O O . LEU A 1 305 ? -11.631 0.345 29.088 1.00 98.50 305 LEU A O 1
ATOM 2386 N N . VAL A 1 306 ? -9.866 1.543 29.779 1.00 98.75 306 VAL A N 1
ATOM 2387 C CA . VAL A 1 306 ? -9.072 1.421 28.552 1.00 98.75 306 VAL A CA 1
ATOM 2388 C C . VAL A 1 306 ? -7.745 0.769 28.921 1.00 98.75 306 VAL A C 1
ATOM 2390 O O . VAL A 1 306 ? -7.098 1.199 29.873 1.00 98.75 306 VAL A O 1
ATOM 2393 N N . VAL A 1 307 ? -7.343 -0.273 28.198 1.00 98.56 307 VAL A N 1
ATOM 2394 C CA . VAL A 1 307 ? -6.092 -1.004 28.458 1.00 98.56 307 VAL A CA 1
ATOM 2395 C C . VAL A 1 307 ? -5.360 -1.361 27.176 1.00 98.56 307 VAL A C 1
ATOM 2397 O O . VAL A 1 307 ? -5.935 -1.305 26.089 1.00 98.56 307 VAL A O 1
ATOM 2400 N N . GLY A 1 308 ? -4.116 -1.806 27.319 1.00 98.38 308 GLY A N 1
ATOM 2401 C CA . GLY A 1 308 ? -3.299 -2.327 26.236 1.00 98.38 308 GLY A CA 1
ATOM 2402 C C . GLY A 1 308 ? -2.187 -1.379 25.802 1.00 98.38 308 GLY A C 1
ATOM 2403 O O . GLY A 1 308 ? -2.322 -0.155 25.859 1.00 98.38 308 GLY A O 1
ATOM 2404 N N . THR A 1 309 ? -1.091 -1.970 25.326 1.00 98.31 309 THR A N 1
ATOM 2405 C CA . THR A 1 309 ? 0.138 -1.286 24.890 1.00 98.31 309 THR A CA 1
ATOM 2406 C C . THR A 1 309 ? -0.063 -0.293 23.747 1.00 98.31 309 THR A C 1
ATOM 2408 O O . THR A 1 309 ? 0.780 0.572 23.522 1.00 98.31 309 THR A O 1
ATOM 2411 N N . HIS A 1 310 ? -1.163 -0.414 23.000 1.00 98.62 310 HIS A N 1
ATOM 2412 C CA . HIS A 1 310 ? -1.452 0.413 21.827 1.00 98.62 310 HIS A CA 1
ATOM 2413 C C . HIS A 1 310 ? -2.517 1.476 22.098 1.00 98.62 310 HIS A C 1
ATOM 2415 O O . HIS A 1 310 ? -2.824 2.263 21.206 1.00 98.62 310 HIS A O 1
ATOM 2421 N N . ALA A 1 311 ? -3.093 1.521 23.303 1.00 98.75 311 ALA A N 1
ATOM 2422 C CA . ALA A 1 311 ? -4.165 2.464 23.608 1.00 98.75 311 ALA A CA 1
ATOM 2423 C C . ALA A 1 311 ? -3.679 3.920 23.591 1.00 98.75 311 ALA A C 1
ATOM 2425 O O . ALA A 1 311 ? -4.372 4.779 23.049 1.00 98.75 311 ALA A O 1
ATOM 2426 N N . ASP A 1 312 ? -2.491 4.190 24.141 1.00 98.56 312 ASP A N 1
ATOM 2427 C CA . ASP A 1 312 ? -1.916 5.538 24.240 1.00 98.56 312 ASP A CA 1
ATOM 2428 C C . ASP A 1 312 ? -0.521 5.652 23.607 1.00 98.56 312 ASP A C 1
ATOM 2430 O O . ASP A 1 312 ? 0.396 6.253 24.165 1.00 98.56 312 ASP A O 1
ATOM 2434 N N . ASN A 1 313 ? -0.349 5.048 22.427 1.00 98.62 313 ASN A N 1
ATOM 2435 C CA . ASN A 1 313 ? 0.915 5.066 21.693 1.00 98.62 313 ASN A CA 1
ATOM 2436 C C . ASN A 1 313 ? 0.692 5.427 20.215 1.00 98.62 313 ASN A C 1
ATOM 2438 O O . ASN A 1 313 ? 0.278 4.597 19.400 1.00 98.62 313 ASN A O 1
ATOM 2442 N N . LEU A 1 314 ? 0.970 6.686 19.875 1.00 98.31 314 LEU A N 1
ATOM 2443 C CA . LEU A 1 314 ? 0.763 7.268 18.553 1.00 98.31 314 LEU A CA 1
ATOM 2444 C C . LEU A 1 314 ? 1.651 6.598 17.501 1.00 98.31 314 LEU A C 1
ATOM 2446 O O . LEU A 1 314 ? 1.181 6.281 16.409 1.00 98.31 314 LEU A O 1
ATOM 2450 N N . GLY A 1 315 ? 2.915 6.339 17.836 1.00 97.69 315 GLY A N 1
ATOM 2451 C CA . GLY A 1 315 ? 3.835 5.626 16.955 1.00 97.69 315 GLY A CA 1
ATOM 2452 C C . GLY A 1 315 ? 3.330 4.229 16.581 1.00 97.69 315 GLY A C 1
ATOM 2453 O O . GLY A 1 315 ? 3.323 3.860 15.405 1.00 97.69 315 GLY A O 1
ATOM 2454 N N . TYR A 1 316 ? 2.795 3.483 17.553 1.00 98.25 316 TYR A N 1
ATOM 2455 C CA . TYR A 1 316 ? 2.276 2.133 17.317 1.00 98.25 316 TYR A CA 1
ATOM 2456 C C . TYR A 1 316 ? 1.024 2.108 16.436 1.00 98.25 316 TYR A C 1
ATOM 2458 O O . TYR A 1 316 ? 0.925 1.250 15.562 1.00 98.25 316 TYR A O 1
ATOM 2466 N N . GLN A 1 317 ? 0.088 3.050 16.602 1.00 97.69 317 GLN A N 1
ATOM 2467 C CA . GLN A 1 317 ? -1.074 3.134 15.705 1.00 97.69 317 GLN A CA 1
ATOM 2468 C C . GLN A 1 317 ? -0.711 3.624 14.289 1.00 97.69 317 GLN A C 1
ATOM 2470 O O . GLN A 1 317 ? -1.488 3.424 13.355 1.00 97.69 317 GLN A O 1
ATOM 2475 N N . CYS A 1 318 ? 0.460 4.242 14.097 1.00 97.56 318 CYS A N 1
ATOM 2476 C CA . CYS A 1 318 ? 0.942 4.637 12.773 1.00 97.56 318 CYS A CA 1
ATOM 2477 C C . CYS A 1 318 ? 1.693 3.517 12.036 1.00 97.56 318 CYS A C 1
ATOM 2479 O O . CYS A 1 318 ? 1.489 3.345 10.834 1.00 97.56 318 CYS A O 1
ATOM 2481 N N . GLY A 1 319 ? 2.525 2.748 12.744 1.00 97.44 319 GLY A N 1
ATOM 2482 C CA . GLY A 1 319 ? 3.342 1.682 12.159 1.00 97.44 319 GLY A CA 1
ATOM 2483 C C . GLY A 1 319 ? 4.594 2.188 11.429 1.00 97.44 319 GLY A C 1
ATOM 2484 O O . GLY A 1 319 ? 5.075 3.294 11.683 1.00 97.44 319 GLY A O 1
ATOM 2485 N N . GLY A 1 320 ? 5.149 1.351 10.544 1.00 95.94 320 GLY A N 1
ATOM 2486 C CA . GLY A 1 320 ? 6.336 1.685 9.746 1.00 95.94 320 GLY A CA 1
ATOM 2487 C C . GLY A 1 320 ? 6.107 2.842 8.771 1.00 95.94 320 GLY A C 1
ATOM 2488 O O . GLY A 1 320 ? 4.971 3.259 8.534 1.00 95.94 320 GLY A O 1
ATOM 2489 N N . TRP A 1 321 ? 7.191 3.377 8.202 1.00 97.25 321 TRP A N 1
ATOM 2490 C CA . TRP A 1 321 ? 7.157 4.549 7.313 1.00 97.25 321 TRP A CA 1
ATOM 2491 C C . TRP A 1 321 ? 6.483 5.789 7.932 1.00 97.25 321 TRP A C 1
ATOM 2493 O O . TRP A 1 321 ? 5.806 6.554 7.237 1.00 97.25 321 TRP A O 1
ATOM 2503 N N . THR A 1 322 ? 6.666 5.993 9.239 1.00 96.06 322 THR A N 1
ATOM 2504 C CA . THR A 1 322 ? 6.146 7.157 9.968 1.00 96.06 322 THR A CA 1
ATOM 2505 C C . THR A 1 322 ? 7.272 7.821 10.743 1.00 96.06 322 THR A C 1
ATOM 2507 O O . THR A 1 322 ? 7.730 7.268 11.740 1.00 96.06 322 THR A O 1
ATOM 2510 N N . ILE A 1 323 ? 7.681 9.015 10.293 1.00 96.06 323 ILE A N 1
ATOM 2511 C CA . ILE A 1 323 ? 8.870 9.773 10.734 1.00 96.06 323 ILE A CA 1
ATOM 2512 C C . ILE A 1 323 ? 10.182 9.011 10.481 1.00 96.06 323 ILE A C 1
ATOM 2514 O O . ILE A 1 323 ? 11.023 9.486 9.725 1.00 96.06 323 ILE A O 1
ATOM 2518 N N . GLU A 1 324 ? 10.326 7.814 11.044 1.00 96.56 324 GLU A N 1
ATOM 2519 C CA . GLU A 1 324 ? 11.436 6.892 10.817 1.00 96.56 324 GLU A CA 1
ATOM 2520 C C . GLU A 1 324 ? 11.043 5.750 9.869 1.00 96.56 324 GLU A C 1
ATOM 2522 O O . GLU A 1 324 ? 9.866 5.416 9.705 1.00 96.56 324 GLU A O 1
ATOM 2527 N N . TRP A 1 325 ? 12.050 5.112 9.265 1.00 96.50 325 TRP A N 1
ATOM 2528 C CA . TRP A 1 325 ? 11.874 3.993 8.333 1.00 96.50 325 TRP A CA 1
ATOM 2529 C C . TRP A 1 325 ? 11.071 2.839 8.948 1.00 96.50 325 TRP A C 1
ATOM 2531 O O . TRP A 1 325 ? 10.019 2.465 8.432 1.00 96.50 325 TRP A O 1
ATOM 2541 N N . GLN A 1 326 ? 11.525 2.327 10.093 1.00 97.75 326 GLN A N 1
ATOM 2542 C CA . GLN A 1 326 ? 10.861 1.237 10.814 1.00 97.75 326 GLN A CA 1
ATOM 2543 C C . GLN A 1 326 ? 9.643 1.709 11.626 1.00 97.75 326 GLN A C 1
ATOM 2545 O O . GLN A 1 326 ? 8.926 0.888 12.190 1.00 97.75 326 GLN A O 1
ATOM 2550 N N . GLY A 1 327 ? 9.372 3.018 11.653 1.00 96.44 327 GLY A N 1
ATOM 2551 C CA . GLY A 1 327 ? 8.450 3.637 12.599 1.00 96.44 327 GLY A CA 1
ATOM 2552 C C . GLY A 1 327 ? 9.055 3.752 13.999 1.00 96.44 327 GLY A C 1
ATOM 2553 O O . GLY A 1 327 ? 10.229 3.461 14.215 1.00 96.44 327 GLY A O 1
ATOM 2554 N N . LEU A 1 328 ? 8.246 4.198 14.957 1.00 93.75 328 LEU A N 1
ATOM 2555 C CA . LEU A 1 328 ? 8.697 4.562 16.303 1.00 93.75 328 LEU A CA 1
ATOM 2556 C C . LEU A 1 328 ? 7.651 4.239 17.372 1.00 93.75 328 LEU A C 1
ATOM 2558 O O . LEU A 1 328 ? 6.498 3.944 17.070 1.00 93.75 328 LEU A O 1
ATOM 2562 N N . SER A 1 329 ? 8.058 4.317 18.636 1.00 96.75 329 SER A N 1
ATOM 2563 C CA . SER A 1 329 ? 7.168 4.246 19.799 1.00 96.75 329 SER A CA 1
ATOM 2564 C C . SER A 1 329 ? 6.997 5.629 20.423 1.00 96.75 329 SER A C 1
ATOM 2566 O O . SER A 1 329 ? 7.925 6.432 20.391 1.00 96.75 329 SER A O 1
ATOM 2568 N N . GLY A 1 330 ? 5.861 5.868 21.074 1.00 95.94 330 GLY A N 1
ATOM 2569 C CA . GLY A 1 330 ? 5.613 7.082 21.853 1.00 95.94 330 GLY A CA 1
ATOM 2570 C C . GLY A 1 330 ? 4.832 8.151 21.090 1.00 95.94 330 GLY A C 1
ATOM 2571 O O . GLY A 1 330 ? 4.338 7.914 19.985 1.00 95.94 330 GLY A O 1
ATOM 2572 N N . ASN A 1 331 ? 4.695 9.320 21.725 1.00 96.56 331 ASN A N 1
ATOM 2573 C CA . ASN A 1 331 ? 3.719 10.350 21.346 1.00 96.56 331 ASN A CA 1
ATOM 2574 C C . ASN A 1 331 ? 4.348 11.697 20.943 1.00 96.56 331 ASN A C 1
ATOM 2576 O O . ASN A 1 331 ? 3.632 12.565 20.455 1.00 96.56 331 ASN A O 1
ATOM 2580 N N . ASP A 1 332 ? 5.665 11.870 21.104 1.00 91.88 332 ASP A N 1
ATOM 2581 C CA . ASP A 1 332 ? 6.299 13.200 21.084 1.00 91.88 332 ASP A CA 1
ATOM 2582 C C . ASP A 1 332 ? 6.950 13.588 19.741 1.00 91.88 332 ASP A C 1
ATOM 2584 O O . ASP A 1 332 ? 7.401 14.718 19.575 1.00 91.88 332 ASP A O 1
ATOM 2588 N N . LEU A 1 333 ? 7.015 12.668 18.770 1.00 89.00 333 LEU A N 1
ATOM 2589 C CA . LEU A 1 333 ? 7.735 12.870 17.498 1.00 89.00 333 LEU A CA 1
ATOM 2590 C C . LEU A 1 333 ? 6.836 13.293 16.325 1.00 89.00 333 LEU A C 1
ATOM 2592 O O . LEU A 1 333 ? 7.332 13.665 15.262 1.00 89.00 333 LEU A O 1
ATOM 2596 N N . THR A 1 334 ? 5.513 13.244 16.491 1.00 94.38 334 THR A N 1
ATOM 2597 C CA . THR A 1 334 ? 4.551 13.753 15.507 1.00 94.38 334 THR A CA 1
ATOM 2598 C C . THR A 1 334 ? 3.257 14.192 16.187 1.00 94.38 334 THR A C 1
ATOM 2600 O O . THR A 1 334 ? 3.000 13.850 17.336 1.00 94.38 334 THR A O 1
ATOM 2603 N N . ILE A 1 335 ? 2.428 14.958 15.479 1.00 96.00 335 ILE A N 1
ATOM 2604 C CA . ILE A 1 335 ? 1.175 15.496 16.014 1.00 96.00 335 ILE A CA 1
ATOM 2605 C C . ILE A 1 335 ? 0.014 14.594 15.597 1.00 96.00 335 ILE A C 1
ATOM 2607 O O . ILE A 1 335 ? -0.256 14.425 14.404 1.00 96.00 335 ILE A O 1
ATOM 2611 N N . GLY A 1 336 ? -0.728 14.091 16.579 1.00 96.81 336 GLY A N 1
ATOM 2612 C CA . GLY A 1 336 ? -1.939 13.310 16.363 1.00 96.81 336 GLY A CA 1
ATOM 2613 C C . GLY A 1 336 ? -2.732 13.084 17.646 1.00 96.81 336 GLY A C 1
ATOM 2614 O O . GLY A 1 336 ? -2.453 13.666 18.697 1.00 96.81 336 GLY A O 1
ATOM 2615 N N . THR A 1 337 ? -3.728 12.213 17.544 1.00 98.44 337 THR A N 1
ATOM 2616 C CA . THR A 1 337 ? -4.616 11.820 18.635 1.00 98.44 337 THR A CA 1
ATOM 2617 C C . THR A 1 337 ? -4.525 10.311 18.814 1.00 98.44 337 THR A C 1
ATOM 2619 O O . THR A 1 337 ? -4.849 9.552 17.896 1.00 98.44 337 THR A O 1
ATOM 2622 N N . THR A 1 338 ? -4.087 9.870 19.995 1.00 98.81 338 THR A N 1
ATOM 2623 C CA . THR A 1 338 ? -4.077 8.447 20.358 1.00 98.81 338 THR A CA 1
ATOM 2624 C C . THR A 1 338 ? -5.501 7.905 20.470 1.00 98.81 338 THR A C 1
ATOM 2626 O O . THR A 1 338 ? -6.462 8.669 20.614 1.00 98.81 338 THR A O 1
ATOM 2629 N N . ILE A 1 339 ? -5.673 6.584 20.417 1.00 98.81 339 ILE A N 1
ATOM 2630 C CA . ILE A 1 339 ? -6.992 5.959 20.605 1.00 98.81 339 ILE A CA 1
ATOM 2631 C C . ILE A 1 339 ? -7.556 6.285 21.997 1.00 98.81 339 ILE A C 1
ATOM 2633 O O . ILE A 1 339 ? -8.733 6.634 22.098 1.00 98.81 339 ILE A O 1
ATOM 2637 N N . LEU A 1 340 ? -6.732 6.263 23.052 1.00 98.88 340 LEU A N 1
ATOM 2638 C CA . LEU A 1 340 ? -7.119 6.661 24.409 1.00 98.88 340 LEU A CA 1
ATOM 2639 C C . LEU A 1 340 ? -7.650 8.096 24.435 1.00 98.88 340 LEU A C 1
ATOM 2641 O O . LEU A 1 340 ? -8.763 8.327 24.910 1.00 98.88 340 LEU A O 1
ATOM 2645 N N . LYS A 1 341 ? -6.887 9.049 23.888 1.00 98.62 341 LYS A N 1
ATOM 2646 C CA . LYS A 1 341 ? -7.309 10.452 23.823 1.00 98.62 341 LYS A CA 1
ATOM 2647 C C . LYS A 1 341 ? -8.589 10.610 22.997 1.00 98.62 341 LYS A C 1
ATOM 2649 O O . LYS A 1 341 ? -9.516 11.301 23.410 1.00 98.62 341 LYS A O 1
ATOM 2654 N N . GLY A 1 342 ? -8.698 9.893 21.878 1.00 98.62 342 GLY A N 1
ATOM 2655 C CA . GLY A 1 342 ? -9.910 9.845 21.063 1.00 98.62 342 GLY A CA 1
ATOM 2656 C C . GLY A 1 342 ? -11.137 9.351 21.839 1.00 98.62 342 GLY A C 1
ATOM 2657 O O . GLY A 1 342 ? -12.215 9.927 21.702 1.00 98.62 342 GLY A O 1
ATOM 2658 N N . ILE A 1 343 ? -10.981 8.325 22.682 1.00 98.81 343 ILE A N 1
ATOM 2659 C CA . ILE A 1 343 ? -12.039 7.810 23.566 1.00 98.81 343 ILE A CA 1
ATOM 2660 C C . ILE A 1 343 ? -12.430 8.865 24.604 1.00 98.81 343 ILE A C 1
ATOM 2662 O O . ILE A 1 343 ? -13.618 9.154 24.748 1.00 98.81 343 ILE A O 1
ATOM 2666 N N . GLN A 1 344 ? -11.452 9.470 25.286 1.00 98.75 344 GLN A N 1
ATOM 2667 C CA . GLN A 1 344 ? -11.679 10.514 26.293 1.00 98.75 344 GLN A CA 1
ATOM 2668 C C . GLN A 1 344 ? -12.447 11.715 25.724 1.00 98.75 344 GLN A C 1
ATOM 2670 O O . GLN A 1 344 ? -13.327 12.249 26.389 1.00 98.75 344 GLN A O 1
ATOM 2675 N N . GLU A 1 345 ? -12.166 12.103 24.479 1.00 98.12 345 GLU A N 1
ATOM 2676 C CA . GLU A 1 345 ? -12.870 13.189 23.787 1.00 98.12 345 GLU A CA 1
ATOM 2677 C C . GLU A 1 345 ? -14.271 12.809 23.268 1.00 98.12 345 GLU A C 1
ATOM 2679 O O . GLU A 1 345 ? -15.018 13.691 22.842 1.00 98.12 345 GLU A O 1
ATOM 2684 N N . THR A 1 346 ? -14.618 11.518 23.234 1.00 98.00 346 THR A N 1
ATOM 2685 C CA . THR A 1 346 ? -15.868 11.016 22.625 1.00 98.00 346 THR A CA 1
ATOM 2686 C C . THR A 1 346 ? -16.932 10.643 23.660 1.00 98.00 346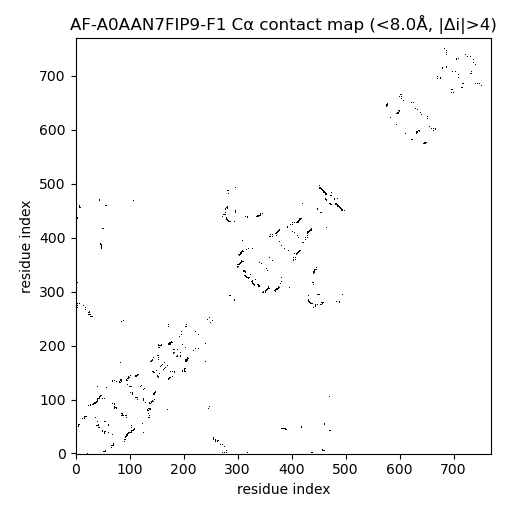 THR A C 1
ATOM 2688 O O . THR A 1 346 ? -18.129 10.733 23.367 1.00 98.00 346 THR A O 1
ATOM 2691 N N . VAL A 1 347 ? -16.524 10.205 24.853 1.00 97.88 347 VAL A N 1
ATOM 2692 C CA . VAL A 1 347 ? -17.446 9.854 25.945 1.00 97.88 347 VAL A CA 1
ATOM 2693 C C . VAL A 1 347 ? -18.141 11.086 26.533 1.00 97.88 347 VAL A C 1
ATOM 2695 O O . VAL A 1 347 ? -17.706 12.221 26.356 1.00 97.88 347 VAL A O 1
ATOM 2698 N N . ASP A 1 348 ? -19.244 10.865 27.251 1.00 97.50 348 ASP A N 1
ATOM 2699 C CA . ASP A 1 348 ? -19.903 11.930 28.014 1.00 97.50 348 ASP A CA 1
ATOM 2700 C C . ASP A 1 348 ? -18.929 12.493 29.073 1.00 97.50 348 ASP A C 1
ATOM 2702 O O . ASP A 1 348 ? -18.274 11.688 29.739 1.00 97.50 348 ASP A O 1
ATOM 2706 N N . PRO A 1 349 ? -18.850 13.822 29.291 1.00 96.00 349 PRO A N 1
ATOM 2707 C CA . PRO A 1 349 ? -17.924 14.427 30.257 1.00 96.00 349 PRO A CA 1
ATOM 2708 C C . PRO A 1 349 ? -18.050 13.913 31.700 1.00 96.00 349 PRO A C 1
ATOM 2710 O O . PRO A 1 349 ? -17.115 14.053 32.484 1.00 96.00 349 PRO A O 1
ATOM 2713 N N . SER A 1 350 ? -19.197 13.328 32.070 1.00 97.69 350 SER A N 1
ATOM 2714 C CA . SER A 1 350 ? -19.409 12.689 33.375 1.00 97.69 350 SER A CA 1
ATOM 2715 C C . SER A 1 350 ? -18.791 11.289 33.493 1.00 97.69 350 SER A C 1
ATOM 2717 O O . SER A 1 350 ? -18.691 10.756 34.598 1.00 97.69 350 SER A O 1
ATOM 2719 N N . THR A 1 351 ? -18.371 10.687 32.377 1.00 98.12 351 THR A N 1
ATOM 2720 C CA . THR A 1 351 ? -17.817 9.332 32.332 1.00 98.12 351 THR A CA 1
ATOM 2721 C C . THR A 1 351 ? -16.355 9.329 32.745 1.00 98.12 351 THR A C 1
ATOM 2723 O O . THR A 1 351 ? -15.501 9.890 32.061 1.00 98.12 351 THR A O 1
ATOM 2726 N N . LYS A 1 352 ? -16.027 8.628 33.836 1.00 98.06 352 LYS A N 1
ATOM 2727 C CA . LYS A 1 352 ? -14.631 8.444 34.244 1.00 98.06 352 LYS A CA 1
ATOM 2728 C C . LYS A 1 352 ? -13.950 7.390 33.364 1.00 98.06 352 LYS A C 1
ATOM 2730 O O . LYS A 1 352 ? -14.306 6.212 33.418 1.00 98.06 352 LYS A O 1
ATOM 2735 N N . VAL A 1 353 ? -12.938 7.805 32.604 1.00 98.31 353 VAL A N 1
ATOM 2736 C CA . VAL A 1 353 ? -12.063 6.909 31.832 1.00 98.31 353 VAL A CA 1
ATOM 2737 C C . VAL A 1 353 ? -10.817 6.602 32.654 1.00 98.31 353 VAL A C 1
ATOM 2739 O O . VAL A 1 353 ? -10.084 7.515 33.028 1.00 98.31 353 VAL A O 1
ATOM 2742 N N . GLU A 1 354 ? -10.575 5.328 32.944 1.00 98.06 354 GLU A N 1
ATOM 2743 C CA . GLU A 1 354 ? -9.334 4.876 33.576 1.00 98.06 354 GLU A CA 1
ATOM 2744 C C . GLU A 1 354 ? -8.469 4.155 32.549 1.00 98.06 354 GLU A C 1
ATOM 2746 O O . GLU A 1 354 ? -8.963 3.278 31.840 1.00 98.06 354 GLU A O 1
ATOM 2751 N N . PHE A 1 355 ? -7.195 4.537 32.463 1.00 98.25 355 PHE A N 1
ATOM 2752 C CA . PHE A 1 355 ? -6.220 3.887 31.597 1.00 98.25 355 PHE A CA 1
ATOM 2753 C C . PHE A 1 355 ? -5.237 3.070 32.431 1.00 98.25 355 PHE A C 1
ATOM 2755 O O . PHE A 1 355 ? -4.620 3.599 33.355 1.00 98.25 355 PHE A O 1
ATOM 2762 N N . ILE A 1 356 ? -5.096 1.791 32.091 1.00 97.56 356 ILE A N 1
ATOM 2763 C CA . ILE A 1 356 ? -4.105 0.888 32.679 1.00 97.56 356 ILE A CA 1
ATOM 2764 C C . ILE A 1 356 ? -3.494 0.093 31.534 1.00 97.56 356 ILE A C 1
ATOM 2766 O O . ILE A 1 356 ? -4.161 -0.764 30.967 1.00 97.56 356 ILE A O 1
ATOM 2770 N N . GLU A 1 357 ? -2.236 0.357 31.185 1.00 97.50 357 GLU A N 1
ATOM 2771 C CA . GLU A 1 357 ? -1.610 -0.293 30.028 1.00 97.50 357 GLU A CA 1
ATOM 2772 C C . GLU A 1 357 ? -1.640 -1.826 30.145 1.00 97.50 357 GLU A C 1
ATOM 2774 O O . GLU A 1 357 ? -2.134 -2.502 29.246 1.00 97.50 357 GLU A O 1
ATOM 2779 N N . ASN A 1 358 ? -1.200 -2.365 31.287 1.00 96.56 358 ASN A N 1
ATOM 2780 C CA . ASN A 1 358 ? -1.106 -3.803 31.546 1.00 96.56 358 ASN A CA 1
ATOM 2781 C C . ASN A 1 358 ? -1.820 -4.151 32.866 1.00 96.56 358 ASN A C 1
ATOM 2783 O O . ASN A 1 358 ? -1.182 -4.159 33.921 1.00 96.56 358 ASN A O 1
ATOM 2787 N N . PRO A 1 359 ? -3.142 -4.389 32.854 1.00 93.94 359 PRO A N 1
ATOM 2788 C CA . PRO A 1 359 ? -3.898 -4.667 34.069 1.00 93.94 359 PRO A CA 1
ATOM 2789 C C . PRO A 1 359 ? -3.648 -6.091 34.589 1.00 93.94 359 PRO A C 1
ATOM 2791 O O . PRO A 1 359 ? -3.556 -7.056 33.820 1.00 93.94 359 PRO A O 1
ATOM 2794 N N . ASP A 1 360 ? -3.637 -6.247 35.913 1.00 91.56 360 ASP A N 1
ATOM 2795 C CA . ASP A 1 360 ? -3.808 -7.558 36.539 1.00 91.56 360 ASP A CA 1
ATOM 2796 C C . ASP A 1 360 ? -5.309 -7.935 36.641 1.00 91.56 360 ASP A C 1
ATOM 2798 O O . ASP A 1 360 ? -6.181 -7.055 36.652 1.00 91.56 360 ASP A O 1
ATOM 2802 N N . PRO A 1 361 ? -5.654 -9.235 36.733 1.00 90.50 361 PRO A N 1
ATOM 2803 C CA . PRO A 1 361 ? -7.049 -9.681 36.805 1.00 90.50 361 PRO A CA 1
ATOM 2804 C C . PRO A 1 361 ? -7.846 -9.143 38.003 1.00 90.50 361 PRO A C 1
ATOM 2806 O O . PRO A 1 361 ? -9.063 -8.968 37.898 1.00 90.50 361 PRO A O 1
ATOM 2809 N N . ALA A 1 362 ? -7.198 -8.906 39.148 1.00 89.62 362 ALA A N 1
ATOM 2810 C CA . ALA A 1 362 ? -7.873 -8.439 40.357 1.00 89.62 362 ALA A CA 1
ATOM 2811 C C . ALA A 1 362 ? -8.323 -6.984 40.180 1.00 89.62 362 ALA A C 1
ATOM 2813 O O . ALA A 1 362 ? -9.475 -6.653 40.468 1.00 89.62 362 ALA A O 1
ATOM 2814 N N . THR A 1 363 ? -7.460 -6.145 39.609 1.00 89.31 363 THR A N 1
ATOM 2815 C CA . THR A 1 363 ? -7.758 -4.747 39.304 1.00 89.31 363 THR A CA 1
ATOM 2816 C C . THR A 1 363 ? -8.965 -4.629 38.376 1.00 89.31 363 THR A C 1
ATOM 2818 O O . THR A 1 363 ? -9.856 -3.820 38.635 1.00 89.31 363 THR A O 1
ATOM 2821 N N . VAL A 1 364 ? -9.060 -5.469 37.338 1.00 88.62 364 VAL A N 1
ATOM 2822 C CA . VAL A 1 364 ? -10.222 -5.477 36.429 1.00 88.62 364 VAL A CA 1
ATOM 2823 C C . VAL A 1 364 ? -11.496 -5.918 37.158 1.00 88.62 364 VAL A C 1
ATOM 2825 O O . VAL A 1 364 ? -12.540 -5.281 37.015 1.00 88.62 364 VAL A O 1
ATOM 2828 N N . ARG A 1 365 ? -11.418 -6.983 37.965 1.00 85.69 365 ARG A N 1
ATOM 2829 C CA . ARG A 1 365 ? -12.583 -7.592 38.626 1.00 85.69 365 ARG A CA 1
ATOM 2830 C C . ARG A 1 365 ? -13.207 -6.708 39.709 1.00 85.69 365 ARG A C 1
ATOM 2832 O O . ARG A 1 365 ? -14.427 -6.696 39.843 1.00 85.69 365 ARG A O 1
ATOM 2839 N N . PHE A 1 366 ? -12.400 -5.995 40.493 1.00 80.50 366 PHE A N 1
ATOM 2840 C CA . PHE A 1 366 ? -12.880 -5.292 41.693 1.00 80.50 366 PHE A CA 1
ATOM 2841 C C . PHE A 1 366 ? -13.197 -3.800 41.483 1.00 80.50 366 PHE A C 1
ATOM 2843 O O . PHE A 1 366 ? -13.683 -3.147 42.403 1.00 80.50 366 PHE A O 1
ATOM 2850 N N . SER A 1 367 ? -12.977 -3.254 40.284 1.00 75.31 367 SER A N 1
ATOM 2851 C CA . SER A 1 367 ? -13.004 -1.799 40.038 1.00 75.31 367 SER A CA 1
ATOM 2852 C C . SER A 1 367 ? -14.307 -1.234 39.446 1.00 75.31 367 SER A C 1
ATOM 2854 O O . SER A 1 367 ? -14.318 -0.084 38.998 1.00 75.31 367 SER A O 1
ATOM 2856 N N . SER A 1 368 ? -15.405 -2.002 39.467 1.00 88.50 368 SER A N 1
ATOM 2857 C CA . SER A 1 368 ? -16.761 -1.592 39.036 1.00 88.50 368 SER A CA 1
ATOM 2858 C C . SER A 1 368 ? -16.810 -0.851 37.688 1.00 88.50 368 SER A C 1
ATOM 2860 O O . SER A 1 368 ? -17.502 0.158 37.541 1.00 88.50 368 SER A O 1
ATOM 2862 N N . PHE A 1 369 ? -16.050 -1.322 36.698 1.00 96.12 369 PHE A N 1
ATOM 2863 C CA . PHE A 1 369 ? -16.093 -0.788 35.337 1.00 96.12 369 PHE A CA 1
ATOM 2864 C C . PHE A 1 369 ? -17.345 -1.279 34.596 1.00 96.12 369 PHE A C 1
ATOM 2866 O O . PHE A 1 369 ? -17.808 -2.397 34.811 1.00 96.12 369 PHE A O 1
ATOM 2873 N N . SER A 1 370 ? -17.878 -0.454 33.693 1.00 95.88 370 SER A N 1
ATOM 2874 C CA . SER A 1 370 ? -19.071 -0.805 32.900 1.00 95.88 370 SER A CA 1
ATOM 2875 C C . SER A 1 370 ? -18.721 -1.725 31.724 1.00 95.88 370 SER A C 1
ATOM 2877 O O . SER A 1 370 ? -19.457 -2.656 31.403 1.00 95.88 370 SER A O 1
ATOM 2879 N N . TYR A 1 371 ? -17.576 -1.464 31.093 1.00 96.50 371 TYR A N 1
ATOM 2880 C CA . TYR A 1 371 ? -16.935 -2.294 30.074 1.00 96.50 371 TYR A CA 1
ATOM 2881 C C . TYR A 1 371 ? -15.456 -1.901 29.938 1.00 96.50 371 TYR A C 1
ATOM 2883 O O . TYR A 1 371 ? -15.030 -0.870 30.476 1.00 96.50 371 TYR A O 1
ATOM 2891 N N . ALA A 1 372 ? -14.698 -2.704 29.189 1.00 98.12 372 ALA A N 1
ATOM 2892 C CA . ALA A 1 372 ? -13.314 -2.428 28.828 1.00 98.12 372 ALA A CA 1
ATOM 2893 C C . ALA A 1 372 ? -13.107 -2.293 27.309 1.00 98.12 372 ALA A C 1
ATOM 2895 O O . ALA A 1 372 ? -13.729 -3.000 26.512 1.00 98.12 372 ALA A O 1
ATOM 2896 N N . ILE A 1 373 ? -12.190 -1.412 26.917 1.00 98.75 373 ILE A N 1
ATOM 2897 C CA . ILE A 1 373 ? -11.651 -1.304 25.559 1.00 98.75 373 ILE A CA 1
ATOM 2898 C C . ILE A 1 373 ? -10.180 -1.721 25.628 1.00 98.75 373 ILE A C 1
ATOM 2900 O O . ILE A 1 373 ? -9.383 -1.069 26.297 1.00 98.75 373 ILE A O 1
ATOM 2904 N N . VAL A 1 374 ? -9.833 -2.822 24.967 1.00 98.81 374 VAL A N 1
ATOM 2905 C CA . VAL A 1 374 ? -8.477 -3.388 24.934 1.00 98.81 374 VAL A CA 1
ATOM 2906 C C . VAL A 1 374 ? -7.847 -3.042 23.590 1.00 98.81 374 VAL A C 1
ATOM 2908 O O . VAL A 1 374 ? -8.392 -3.426 22.560 1.00 98.81 374 VAL A O 1
ATOM 2911 N N . VAL A 1 375 ? -6.713 -2.345 23.572 1.00 98.88 375 VAL A N 1
ATOM 2912 C CA . VAL A 1 375 ? -6.025 -1.940 22.336 1.00 98.88 375 VAL A CA 1
ATOM 2913 C C . VAL A 1 375 ? -4.622 -2.544 22.311 1.00 98.88 375 VAL A C 1
ATOM 2915 O O . VAL A 1 375 ? -3.743 -2.134 23.067 1.00 98.88 375 VAL A O 1
ATOM 2918 N N . VAL A 1 376 ? -4.416 -3.541 21.453 1.00 98.75 376 VAL A N 1
ATOM 2919 C CA . VAL A 1 376 ? -3.182 -4.350 21.378 1.00 98.75 376 VAL A CA 1
ATOM 2920 C C . VAL A 1 376 ? -2.830 -4.650 19.924 1.00 98.75 376 VAL A C 1
ATOM 2922 O O . VAL A 1 376 ? -3.680 -4.514 19.043 1.00 98.75 376 VAL A O 1
ATOM 2925 N N . GLY A 1 377 ? -1.596 -5.061 19.634 1.00 98.12 377 GLY A N 1
ATOM 2926 C CA . GLY A 1 377 ? -1.187 -5.185 18.240 1.00 98.12 377 GLY A CA 1
ATOM 2927 C C . GLY A 1 377 ? 0.282 -5.478 17.970 1.00 98.12 377 GLY A C 1
ATOM 2928 O O . GLY A 1 377 ? 1.068 -5.717 18.884 1.00 98.12 377 GLY A O 1
ATOM 2929 N N . GLU A 1 378 ? 0.659 -5.415 16.694 1.00 98.19 378 GLU A N 1
ATOM 2930 C CA . GLU A 1 378 ? 2.060 -5.454 16.259 1.00 98.19 378 GLU A CA 1
ATOM 2931 C C . GLU A 1 378 ? 2.779 -4.144 16.618 1.00 98.19 378 GLU A C 1
ATOM 2933 O O . GLU A 1 378 ? 2.186 -3.063 16.604 1.00 98.19 378 GLU A O 1
ATOM 2938 N N . LYS A 1 379 ? 4.080 -4.221 16.912 1.00 97.88 379 LYS A N 1
ATOM 2939 C CA . LYS A 1 379 ? 4.948 -3.034 16.920 1.00 97.88 379 LYS A CA 1
ATOM 2940 C C . LYS A 1 379 ? 5.214 -2.574 15.475 1.00 97.88 379 LYS A C 1
ATOM 2942 O O . LYS A 1 379 ? 5.046 -3.380 14.562 1.00 97.88 379 LYS A O 1
ATOM 2947 N N . PRO A 1 380 ? 5.643 -1.322 15.249 1.00 97.69 380 PRO A N 1
ATOM 2948 C CA . PRO A 1 380 ? 6.053 -0.852 13.928 1.00 97.69 380 PRO A CA 1
ATOM 2949 C C . PRO A 1 380 ? 7.161 -1.707 13.296 1.00 97.69 380 PRO A C 1
ATOM 2951 O O . PRO A 1 380 ? 8.061 -2.180 13.991 1.00 97.69 380 PRO A O 1
ATOM 2954 N N . TYR A 1 381 ? 7.075 -1.890 11.978 1.00 98.25 381 TYR A N 1
ATOM 2955 C CA . TYR A 1 381 ? 8.078 -2.553 11.146 1.00 98.25 381 TYR A CA 1
ATOM 2956 C C . TYR A 1 381 ? 7.976 -2.072 9.696 1.00 98.25 381 TYR A C 1
ATOM 2958 O O . TYR A 1 381 ? 6.924 -1.607 9.244 1.00 98.25 381 TYR A O 1
ATOM 2966 N N . ALA A 1 382 ? 9.049 -2.241 8.933 1.00 98.00 382 ALA A N 1
ATOM 2967 C CA . ALA A 1 382 ? 9.063 -2.061 7.489 1.00 98.00 382 ALA A CA 1
ATOM 2968 C C . ALA A 1 382 ? 9.972 -3.095 6.819 1.00 98.00 382 ALA A C 1
ATOM 2970 O O . ALA A 1 382 ? 11.038 -3.436 7.338 1.00 98.00 382 ALA A O 1
ATOM 2971 N N . GLU A 1 383 ? 9.563 -3.546 5.634 1.00 98.06 383 GLU A N 1
ATOM 2972 C CA . GLU A 1 383 ? 10.378 -4.404 4.767 1.00 98.06 383 GLU A CA 1
ATOM 2973 C C . GLU A 1 383 ? 10.786 -5.710 5.460 1.00 98.06 383 GLU A C 1
ATOM 2975 O O . GLU A 1 383 ? 9.955 -6.347 6.103 1.00 98.06 383 GLU A O 1
ATOM 2980 N N . THR A 1 384 ? 12.045 -6.122 5.334 1.00 98.38 384 THR A N 1
ATOM 2981 C CA . THR A 1 384 ? 12.561 -7.391 5.861 1.00 98.38 384 THR A CA 1
ATOM 2982 C C . THR A 1 384 ? 12.386 -7.523 7.376 1.00 98.38 384 THR A C 1
ATOM 2984 O O . THR A 1 384 ? 12.127 -8.615 7.868 1.00 98.38 384 THR A O 1
ATOM 2987 N N . ASN A 1 385 ? 12.450 -6.421 8.133 1.00 98.00 385 ASN A N 1
ATOM 2988 C CA . ASN A 1 385 ? 12.229 -6.436 9.586 1.00 98.00 385 ASN A CA 1
ATOM 2989 C C . ASN A 1 385 ? 10.790 -6.814 9.968 1.00 98.00 385 ASN A C 1
ATOM 2991 O O . ASN A 1 385 ? 10.536 -7.181 11.114 1.00 98.00 385 ASN A O 1
ATOM 2995 N N . GLY A 1 386 ? 9.853 -6.701 9.026 1.00 98.00 386 GLY A N 1
ATOM 2996 C CA . GLY A 1 386 ? 8.475 -7.132 9.196 1.00 98.00 386 GLY A CA 1
ATOM 2997 C C . GLY A 1 386 ? 8.205 -8.567 8.761 1.00 98.00 386 GLY A C 1
ATOM 2998 O O . GLY A 1 386 ? 7.095 -9.046 8.993 1.00 98.00 386 GLY A O 1
ATOM 2999 N N . ASP A 1 387 ? 9.142 -9.254 8.106 1.00 98.56 387 ASP A N 1
ATOM 3000 C CA . ASP A 1 387 ? 8.919 -10.642 7.705 1.00 98.56 387 ASP A CA 1
ATOM 3001 C C . ASP A 1 387 ? 8.733 -11.505 8.955 1.00 98.56 387 ASP A C 1
ATOM 3003 O O . ASP A 1 387 ? 9.559 -11.502 9.869 1.00 98.56 387 ASP A O 1
ATOM 3007 N N . ASN A 1 388 ? 7.612 -12.221 9.026 1.00 98.38 388 ASN A N 1
ATOM 3008 C CA . ASN A 1 388 ? 7.246 -12.969 10.222 1.00 98.38 388 ASN A CA 1
ATOM 3009 C C . ASN A 1 388 ? 6.547 -14.274 9.840 1.00 98.38 388 ASN A C 1
ATOM 3011 O O . ASN A 1 388 ? 5.465 -14.264 9.257 1.00 98.38 388 ASN A O 1
ATOM 3015 N N . MET A 1 389 ? 7.179 -15.396 10.190 1.00 97.69 389 MET A N 1
ATOM 3016 C CA . MET A 1 389 ? 6.699 -16.742 9.873 1.00 97.69 389 MET A CA 1
ATOM 3017 C C . MET A 1 389 ? 5.672 -17.281 10.870 1.00 97.69 389 MET A C 1
ATOM 3019 O O . MET A 1 389 ? 5.045 -18.288 10.559 1.00 97.69 389 MET A O 1
ATOM 3023 N N . ASP A 1 390 ? 5.493 -16.627 12.019 1.00 96.56 390 ASP A N 1
ATOM 3024 C CA . ASP A 1 390 ? 4.615 -17.075 13.104 1.00 96.56 390 ASP A CA 1
ATOM 3025 C C . ASP A 1 390 ? 3.299 -16.289 13.155 1.00 96.56 390 ASP A C 1
ATOM 3027 O O . ASP A 1 390 ? 2.283 -16.821 13.593 1.00 96.56 390 ASP A O 1
ATOM 3031 N N . LEU A 1 391 ? 3.306 -15.021 12.718 1.00 97.44 391 LEU A N 1
ATOM 3032 C CA . LEU A 1 391 ? 2.146 -14.112 12.663 1.00 97.44 391 LEU A CA 1
ATOM 3033 C C . LEU A 1 391 ? 1.247 -14.134 13.915 1.00 97.44 391 LEU A C 1
ATOM 3035 O O . LEU A 1 391 ? 0.027 -13.963 13.835 1.00 97.44 391 LEU A O 1
ATOM 3039 N N . THR A 1 392 ? 1.838 -14.348 15.087 1.00 96.12 392 THR A N 1
ATOM 3040 C CA . THR A 1 392 ? 1.134 -14.332 16.370 1.00 96.12 392 THR A CA 1
ATOM 3041 C C . THR A 1 392 ? 1.020 -12.915 16.913 1.00 96.12 392 THR A C 1
ATOM 3043 O O . THR A 1 392 ? 1.918 -12.094 16.723 1.00 96.12 392 THR A O 1
ATOM 3046 N N . LEU A 1 393 ? -0.050 -12.638 17.660 1.00 94.19 393 LEU A N 1
ATOM 3047 C CA . LEU A 1 393 ? -0.160 -11.400 18.427 1.00 94.19 393 LEU A CA 1
ATOM 3048 C C . LEU A 1 393 ? 0.938 -11.366 19.516 1.00 94.19 393 LEU A C 1
ATOM 3050 O O . LEU A 1 393 ? 0.998 -12.301 20.317 1.00 94.19 393 LEU A O 1
ATOM 3054 N N . PRO A 1 394 ? 1.813 -10.342 19.559 1.00 93.88 394 PRO A N 1
ATOM 3055 C CA . PRO A 1 394 ? 2.929 -10.314 20.502 1.00 93.88 394 PRO A CA 1
ATOM 3056 C C . PRO A 1 394 ? 2.461 -10.037 21.936 1.00 93.88 394 PRO A C 1
ATOM 3058 O O . PRO A 1 394 ? 1.497 -9.301 22.154 1.00 93.88 394 PRO A O 1
ATOM 3061 N N . ASP A 1 395 ? 3.177 -10.588 22.919 1.00 94.44 395 ASP A N 1
ATOM 3062 C CA . ASP A 1 395 ? 2.994 -10.236 24.329 1.00 94.44 395 ASP A CA 1
ATOM 3063 C C . ASP A 1 395 ? 3.800 -8.976 24.727 1.00 94.44 395 ASP A C 1
ATOM 3065 O O . ASP A 1 395 ? 4.896 -8.757 24.198 1.00 94.44 395 ASP A O 1
ATOM 3069 N N . PRO A 1 396 ? 3.303 -8.156 25.678 1.00 94.81 396 PRO A N 1
ATOM 3070 C CA . PRO A 1 396 ? 2.024 -8.297 26.376 1.00 94.81 396 PRO A CA 1
ATOM 3071 C C . PRO A 1 396 ? 0.841 -7.875 25.483 1.00 94.81 396 PRO A C 1
ATOM 3073 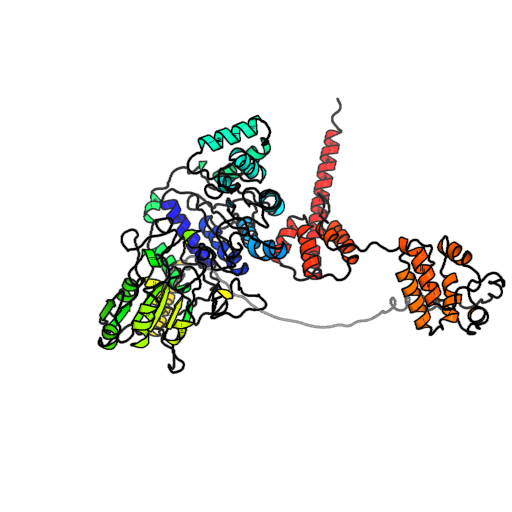O O . PRO A 1 396 ? 0.724 -6.728 25.066 1.00 94.81 396 PRO A O 1
ATOM 3076 N N . GLY A 1 397 ? -0.042 -8.827 25.183 1.00 95.75 397 GLY A N 1
ATOM 3077 C CA . GLY A 1 397 ? -1.168 -8.648 24.265 1.00 95.75 397 GLY A CA 1
ATOM 3078 C C . GLY A 1 397 ? -2.203 -9.741 24.504 1.00 95.75 397 GLY A C 1
ATOM 3079 O O . GLY A 1 397 ? -3.240 -9.461 25.110 1.00 95.75 397 GLY A O 1
ATOM 3080 N N . PRO A 1 398 ? -1.893 -11.005 24.160 1.00 96.25 398 PRO A N 1
ATOM 3081 C CA . PRO A 1 398 ? -2.627 -12.178 24.637 1.00 96.25 398 PRO A CA 1
ATOM 3082 C C . PRO A 1 398 ? -2.900 -12.165 26.147 1.00 96.25 398 PRO A C 1
ATOM 3084 O O . PRO A 1 398 ? -4.034 -12.376 26.582 1.00 96.25 398 PRO A O 1
ATOM 3087 N N . SER A 1 399 ? -1.879 -11.860 26.954 1.00 96.25 399 SER A N 1
ATOM 3088 C CA . SER A 1 399 ? -2.005 -11.740 28.413 1.00 96.25 399 SER A CA 1
ATOM 3089 C C . SER A 1 399 ? -2.986 -10.641 28.844 1.00 96.25 399 SER A C 1
ATOM 3091 O O . SER A 1 399 ? -3.834 -10.881 29.703 1.00 96.25 399 SER A O 1
ATOM 3093 N N . ILE A 1 400 ? -2.946 -9.466 28.209 1.00 97.56 400 ILE A N 1
ATOM 3094 C CA . ILE A 1 400 ? -3.855 -8.340 28.490 1.00 97.56 400 ILE A CA 1
ATOM 3095 C C . ILE A 1 400 ? -5.301 -8.697 28.129 1.00 97.56 400 ILE A C 1
ATOM 3097 O O . ILE A 1 400 ? -6.217 -8.437 28.917 1.00 97.56 400 ILE A O 1
ATOM 3101 N N . ILE A 1 401 ? -5.508 -9.321 26.963 1.00 97.19 401 ILE A N 1
ATOM 3102 C CA . ILE A 1 401 ? -6.821 -9.804 26.520 1.00 97.19 401 ILE A CA 1
ATOM 3103 C C . ILE A 1 401 ? -7.379 -10.779 27.558 1.00 97.19 401 ILE A C 1
ATOM 3105 O O . ILE A 1 401 ? -8.485 -10.575 28.054 1.00 97.19 401 ILE A O 1
ATOM 3109 N N . ASN A 1 402 ? -6.604 -11.795 27.942 1.00 95.75 402 ASN A N 1
ATOM 3110 C CA . ASN A 1 402 ? -7.045 -12.809 28.897 1.00 95.75 402 ASN A CA 1
ATOM 3111 C C . ASN A 1 402 ? -7.357 -12.216 30.276 1.00 95.75 402 ASN A C 1
ATOM 3113 O O . ASN A 1 402 ? -8.417 -12.508 30.838 1.00 95.75 402 ASN A O 1
ATOM 3117 N N . ASN A 1 403 ? -6.483 -11.351 30.798 1.00 95.38 403 ASN A N 1
ATOM 3118 C CA . ASN A 1 403 ? -6.667 -10.712 32.102 1.00 95.38 403 ASN A CA 1
ATOM 3119 C C . ASN A 1 403 ? -7.898 -9.797 32.134 1.00 95.38 403 ASN A C 1
ATOM 3121 O O . ASN A 1 403 ? -8.546 -9.677 33.175 1.00 95.38 403 ASN A O 1
ATOM 3125 N N . THR A 1 404 ? -8.254 -9.184 31.004 1.00 96.38 404 THR A N 1
ATOM 3126 C CA . THR A 1 404 ? -9.357 -8.219 30.934 1.00 96.38 404 THR A CA 1
ATOM 3127 C C . THR A 1 404 ? -10.679 -8.887 30.563 1.00 96.38 404 THR A C 1
ATOM 3129 O O . THR A 1 404 ? -11.628 -8.873 31.347 1.00 96.38 404 THR A O 1
ATOM 3132 N N . CYS A 1 405 ? -10.740 -9.529 29.398 1.00 95.31 405 CYS A N 1
ATOM 3133 C CA . CYS A 1 405 ? -11.968 -10.060 28.802 1.00 95.31 405 CYS A CA 1
ATOM 3134 C C . CYS A 1 405 ? -12.585 -11.228 29.584 1.00 95.31 405 CYS A C 1
ATOM 3136 O O . CYS A 1 405 ? -13.783 -11.480 29.492 1.00 95.31 405 CYS A O 1
ATOM 3138 N N . SER A 1 406 ? -11.792 -11.917 30.410 1.00 92.81 406 SER A N 1
ATOM 3139 C CA . SER A 1 406 ? -12.310 -12.957 31.310 1.00 92.81 406 SER A CA 1
ATOM 3140 C C . SER A 1 406 ? -13.050 -12.389 32.527 1.00 92.81 406 SER A C 1
ATOM 3142 O O . SER A 1 406 ? -13.751 -13.131 33.212 1.00 92.81 406 SER A O 1
ATOM 3144 N N . ASN A 1 407 ? -12.878 -11.099 32.834 1.00 93.25 407 ASN A N 1
ATOM 3145 C CA . ASN A 1 407 ? -13.386 -10.475 34.061 1.00 93.25 407 ASN A CA 1
ATOM 3146 C C . ASN A 1 407 ? -14.446 -9.395 33.808 1.00 93.25 407 ASN A C 1
ATOM 3148 O O . ASN A 1 407 ? -15.217 -9.083 34.713 1.00 93.25 407 ASN A O 1
ATOM 3152 N N . ILE A 1 408 ? -14.507 -8.833 32.601 1.00 93.62 408 ILE A N 1
ATOM 3153 C CA . ILE A 1 408 ? -15.475 -7.803 32.220 1.00 93.62 408 ILE A CA 1
ATOM 3154 C C . ILE A 1 408 ? -15.782 -7.883 30.725 1.00 93.62 408 ILE A C 1
ATOM 3156 O O . ILE A 1 408 ? -14.938 -8.323 29.945 1.00 93.62 408 ILE A O 1
ATOM 3160 N N . LYS A 1 409 ? -16.965 -7.402 30.317 1.00 93.88 409 LYS A N 1
ATOM 3161 C CA . LYS A 1 409 ? -17.283 -7.237 28.897 1.00 93.88 409 LYS A CA 1
ATOM 3162 C C . LYS A 1 409 ? -16.236 -6.371 28.207 1.00 93.88 409 LYS A C 1
ATOM 3164 O O . LYS A 1 409 ? -16.010 -5.235 28.638 1.00 93.88 409 LYS A O 1
ATOM 3169 N N . CYS A 1 410 ? -15.629 -6.887 27.146 1.00 96.25 410 CYS A N 1
ATOM 3170 C CA . CYS A 1 410 ? -14.529 -6.207 26.472 1.00 96.25 410 CYS A CA 1
ATOM 3171 C C . CYS A 1 410 ? -14.733 -6.118 24.955 1.00 96.25 410 CYS A C 1
ATOM 3173 O O . CYS A 1 410 ? -15.241 -7.042 24.317 1.00 96.25 410 CYS A O 1
ATOM 3175 N N . VAL A 1 411 ? -14.275 -5.018 24.359 1.00 98.38 411 VAL A N 1
ATOM 3176 C CA . VAL A 1 411 ? -14.006 -4.946 22.918 1.00 98.38 411 VAL A CA 1
ATOM 3177 C C . VAL A 1 411 ? -12.501 -4.884 22.724 1.00 98.38 411 VAL A C 1
ATOM 3179 O O . VAL A 1 411 ? -11.830 -4.057 23.339 1.00 98.38 411 VAL A O 1
ATOM 3182 N N . VAL A 1 412 ? -11.975 -5.768 21.881 1.00 98.75 412 VAL A N 1
ATOM 3183 C CA . VAL A 1 412 ? -10.565 -5.787 21.499 1.00 98.75 412 VAL A CA 1
ATOM 3184 C C . VAL A 1 412 ? -10.403 -5.086 20.158 1.00 98.75 412 VAL A C 1
ATOM 3186 O O . VAL A 1 412 ? -11.039 -5.451 19.171 1.00 98.75 412 VAL A O 1
ATOM 3189 N N . VAL A 1 413 ? -9.545 -4.076 20.131 1.00 98.81 413 VAL A N 1
ATOM 3190 C CA . VAL A 1 413 ? -9.117 -3.343 18.943 1.00 98.81 413 VAL A CA 1
ATOM 3191 C C . VAL A 1 413 ? -7.703 -3.802 18.607 1.00 98.81 413 VAL A C 1
ATOM 3193 O O . VAL A 1 413 ? -6.768 -3.550 19.366 1.00 98.81 413 VAL A O 1
ATOM 3196 N N . VAL A 1 414 ? -7.554 -4.494 17.479 1.00 98.62 414 VAL A N 1
ATOM 3197 C CA . VAL A 1 414 ? -6.271 -5.027 17.013 1.00 98.62 414 VAL A CA 1
ATOM 3198 C C . VAL A 1 414 ? -5.623 -4.047 16.039 1.00 98.62 414 VAL A C 1
ATOM 3200 O O . VAL A 1 414 ? -6.170 -3.778 14.964 1.00 98.62 414 VAL A O 1
ATOM 3203 N N . ILE A 1 415 ? -4.446 -3.545 16.413 1.00 98.62 415 ILE A N 1
ATOM 3204 C CA . ILE A 1 415 ? -3.574 -2.713 15.576 1.00 98.62 415 ILE A CA 1
ATOM 3205 C C . ILE A 1 415 ? -2.562 -3.626 14.881 1.00 98.62 415 ILE A C 1
ATOM 3207 O O . ILE A 1 415 ? -1.762 -4.296 15.525 1.00 98.62 415 ILE A O 1
ATOM 3211 N N . SER A 1 416 ? -2.620 -3.734 13.560 1.00 98.31 416 SER A N 1
ATOM 3212 C CA . SER A 1 416 ? -1.773 -4.677 12.818 1.00 98.31 416 SER A CA 1
ATOM 3213 C C . SER A 1 416 ? -1.616 -4.269 11.362 1.00 98.31 416 SER A C 1
ATOM 3215 O O . SER A 1 416 ? -2.515 -3.683 10.763 1.00 98.31 416 SER A O 1
ATOM 3217 N N . GLY A 1 417 ? -0.481 -4.612 10.765 1.00 97.44 417 GLY A N 1
ATOM 3218 C CA . GLY A 1 417 ? -0.258 -4.412 9.338 1.00 97.44 417 GLY A CA 1
ATOM 3219 C C . GLY A 1 417 ? -0.877 -5.509 8.465 1.00 97.44 417 GLY A C 1
ATOM 3220 O O . GLY A 1 417 ? -0.689 -5.499 7.254 1.00 97.44 417 GLY A O 1
ATOM 3221 N N . ARG A 1 418 ? -1.544 -6.507 9.055 1.00 97.81 418 ARG A N 1
ATOM 3222 C CA . ARG A 1 418 ? -1.964 -7.751 8.388 1.00 97.81 418 ARG A CA 1
ATOM 3223 C C . ARG A 1 418 ? -2.803 -8.629 9.326 1.00 97.81 418 ARG A C 1
ATOM 3225 O O . ARG A 1 418 ? -2.770 -8.417 10.535 1.00 97.81 418 ARG A O 1
ATOM 3232 N N . PRO A 1 419 ? -3.509 -9.649 8.804 1.00 98.12 419 PRO A N 1
ATOM 3233 C CA . PRO A 1 419 ? -4.122 -10.681 9.637 1.00 98.12 419 PRO A CA 1
ATOM 3234 C C . PRO A 1 419 ? -3.095 -11.403 10.526 1.00 98.12 419 PRO A C 1
ATOM 3236 O O . PRO A 1 419 ? -1.997 -11.724 10.070 1.00 98.12 419 PRO A O 1
ATOM 3239 N N . LEU A 1 420 ? -3.484 -11.689 11.771 1.00 98.00 420 LEU A N 1
ATOM 3240 C CA . LEU A 1 420 ? -2.692 -12.410 12.777 1.00 98.00 420 LEU A CA 1
ATOM 3241 C C . LEU A 1 420 ? -3.458 -13.628 13.306 1.00 98.00 420 LEU A C 1
ATOM 3243 O O . LEU A 1 420 ? -4.684 -13.701 13.178 1.00 98.00 420 LEU A O 1
ATOM 3247 N N . VAL A 1 421 ? -2.761 -14.547 13.976 1.00 97.44 421 VAL A N 1
ATOM 3248 C CA . VAL A 1 421 ? -3.387 -15.649 14.722 1.00 97.44 421 VAL A CA 1
ATOM 3249 C C . VAL A 1 421 ? -4.261 -15.075 15.843 1.00 97.44 421 VAL A C 1
ATOM 3251 O O . VAL A 1 421 ? -3.750 -14.570 16.842 1.00 97.44 421 VAL A O 1
ATOM 3254 N N . LEU A 1 422 ? -5.585 -15.164 15.677 1.00 96.31 422 LEU A N 1
ATOM 3255 C CA . LEU A 1 422 ? -6.565 -14.689 16.662 1.00 96.31 422 LEU A CA 1
ATOM 3256 C C . LEU A 1 422 ? -7.486 -15.782 17.206 1.00 96.31 422 LEU A C 1
ATOM 3258 O O . LEU A 1 422 ? -8.041 -15.589 18.286 1.00 96.31 422 LEU A O 1
ATOM 3262 N N . GLU A 1 423 ? -7.646 -16.907 16.496 1.00 95.25 423 GLU A N 1
ATOM 3263 C CA . GLU A 1 423 ? -8.601 -17.981 16.826 1.00 95.25 423 GLU A CA 1
ATOM 3264 C C . GLU A 1 423 ? -8.617 -18.371 18.322 1.00 95.25 423 GLU A C 1
ATOM 3266 O O . GLU A 1 423 ? -9.714 -18.407 18.884 1.00 95.25 423 GLU A O 1
ATOM 3271 N N . PRO A 1 424 ? -7.468 -18.527 19.022 1.00 94.75 424 PRO A N 1
ATOM 3272 C CA . PRO A 1 424 ? -7.453 -18.888 20.446 1.00 94.75 424 PRO A CA 1
ATOM 3273 C C . PRO A 1 424 ? -8.118 -17.875 21.388 1.00 94.75 424 PRO A C 1
ATOM 3275 O O . PRO A 1 424 ? -8.490 -18.225 22.505 1.00 94.75 424 PRO A O 1
ATOM 3278 N N . TYR A 1 425 ? -8.245 -16.615 20.970 1.00 94.00 425 TYR A N 1
ATOM 3279 C CA . TYR A 1 425 ? -8.737 -15.526 21.814 1.00 94.00 425 TYR A CA 1
ATOM 3280 C C . TYR A 1 425 ? -10.146 -15.067 21.430 1.00 94.00 425 TYR A C 1
ATOM 3282 O O . TYR A 1 425 ? -10.805 -14.401 22.224 1.00 94.00 425 TYR A O 1
ATOM 3290 N N . VAL A 1 426 ? -10.639 -15.411 20.232 1.00 94.31 426 VAL A N 1
ATOM 3291 C CA . VAL A 1 426 ? -11.920 -14.893 19.717 1.00 94.31 426 VAL A CA 1
ATOM 3292 C C . VAL A 1 426 ? -13.078 -15.192 20.668 1.00 94.31 426 VAL A C 1
ATOM 3294 O O . VAL A 1 426 ? -13.964 -14.353 20.822 1.00 94.31 426 VAL A O 1
ATOM 3297 N N . GLU A 1 427 ? -13.105 -16.355 21.323 1.00 92.62 427 GLU A N 1
ATOM 3298 C CA . GLU A 1 427 ? -14.201 -16.738 22.221 1.00 92.62 427 GLU A CA 1
ATOM 3299 C C . GLU A 1 427 ? -14.306 -15.858 23.475 1.00 92.62 427 GLU A C 1
ATOM 3301 O O . GLU A 1 427 ? -15.426 -15.546 23.900 1.00 92.62 427 GLU A O 1
ATOM 3306 N N . SER A 1 428 ? -13.174 -15.407 24.030 1.00 92.19 428 SER A N 1
ATOM 3307 C CA . SER A 1 428 ? -13.146 -14.602 25.258 1.00 92.19 428 SER A CA 1
ATOM 3308 C C . SER A 1 428 ? -13.620 -13.164 25.034 1.00 92.19 428 SER A C 1
ATOM 3310 O O . SER A 1 428 ? -14.169 -12.554 25.949 1.00 92.19 428 SER A O 1
ATOM 3312 N N . MET A 1 429 ? -13.479 -12.645 23.814 1.00 95.19 429 MET A N 1
ATOM 3313 C CA . MET A 1 429 ? -13.824 -11.270 23.446 1.00 95.19 429 MET A CA 1
ATOM 3314 C C . MET A 1 429 ? -15.331 -11.087 23.250 1.00 95.19 429 MET A C 1
ATOM 3316 O O . MET A 1 429 ? -15.974 -11.920 22.608 1.00 95.19 429 MET A O 1
ATOM 3320 N N . ASP A 1 430 ? -15.912 -9.976 23.704 1.00 96.00 430 ASP A N 1
ATOM 3321 C CA . ASP A 1 430 ? -17.300 -9.639 23.359 1.00 96.00 430 ASP A CA 1
ATOM 3322 C C . ASP A 1 430 ? -17.368 -8.840 22.057 1.00 96.00 430 ASP A C 1
ATOM 3324 O O . ASP A 1 430 ? -18.250 -9.087 21.247 1.00 96.00 430 ASP A O 1
ATOM 3328 N N . GLY A 1 431 ? -16.416 -7.947 21.797 1.00 97.25 431 GLY A N 1
ATOM 3329 C CA . GLY A 1 431 ? -16.228 -7.296 20.498 1.00 97.25 431 GLY A CA 1
ATOM 3330 C C . GLY A 1 431 ? -14.812 -7.504 19.967 1.00 97.25 431 GLY A C 1
ATOM 3331 O O . GLY A 1 431 ? -13.867 -7.542 20.750 1.00 97.25 431 GLY A O 1
ATOM 3332 N N . LEU A 1 432 ? -14.653 -7.603 18.649 1.00 98.50 432 LEU A N 1
ATOM 3333 C CA . LEU A 1 432 ? -13.341 -7.659 17.996 1.00 98.50 432 LEU A CA 1
ATOM 3334 C C . LEU A 1 432 ? -13.340 -6.756 16.766 1.00 98.50 432 LEU A C 1
ATOM 3336 O O . LEU A 1 432 ? -14.165 -6.932 15.870 1.00 98.50 432 LEU A O 1
ATOM 3340 N N . VAL A 1 433 ? -12.401 -5.817 16.722 1.00 98.62 433 VAL A N 1
ATOM 3341 C CA . VAL A 1 433 ? -12.229 -4.841 15.645 1.00 98.62 433 VAL A CA 1
ATOM 3342 C C . VAL A 1 433 ? -10.812 -4.941 15.100 1.00 98.62 433 VAL A C 1
ATOM 3344 O O . VAL A 1 433 ? -9.848 -4.796 15.848 1.00 98.62 433 VAL A O 1
ATOM 3347 N N . ALA A 1 434 ? -10.679 -5.134 13.791 1.00 98.38 434 ALA A N 1
ATOM 3348 C CA . ALA A 1 434 ? -9.421 -4.911 13.092 1.00 98.38 434 ALA A CA 1
ATOM 3349 C C . ALA A 1 434 ? -9.325 -3.429 12.715 1.00 98.38 434 ALA A C 1
ATOM 3351 O O . ALA A 1 434 ? -10.105 -2.945 11.891 1.00 98.38 434 ALA A O 1
ATOM 3352 N N . ALA A 1 435 ? -8.400 -2.708 13.350 1.00 97.69 435 ALA A N 1
ATOM 3353 C CA . ALA A 1 435 ? -8.173 -1.280 13.116 1.00 97.69 435 ALA A CA 1
ATOM 3354 C C . ALA A 1 435 ? -6.974 -1.000 12.195 1.00 97.69 435 ALA A C 1
ATOM 3356 O O . ALA A 1 435 ? -6.752 0.146 11.809 1.00 97.69 435 ALA A O 1
ATOM 3357 N N . TRP A 1 436 ? -6.241 -2.047 11.813 1.00 97.75 436 TRP A N 1
ATOM 3358 C CA . TRP A 1 436 ? -5.068 -1.972 10.944 1.00 97.75 436 TRP A CA 1
ATOM 3359 C C . TRP A 1 436 ? -3.979 -1.059 11.528 1.00 97.75 436 TRP A C 1
ATOM 3361 O O . TRP A 1 436 ? -3.651 -1.185 12.704 1.00 97.75 436 TRP A O 1
ATOM 3371 N N . LEU A 1 437 ? -3.437 -0.139 10.729 1.00 98.00 437 LEU A N 1
ATOM 3372 C CA . LEU A 1 437 ? -2.529 0.928 11.148 1.00 98.00 437 LEU A CA 1
ATOM 3373 C C . LEU A 1 437 ? -3.213 2.283 10.871 1.00 98.00 437 LEU A C 1
ATOM 3375 O O . LEU A 1 437 ? -3.027 2.857 9.791 1.00 98.00 437 LEU A O 1
ATOM 3379 N N . PRO A 1 438 ? -4.074 2.776 11.787 1.00 96.38 438 PRO A N 1
ATOM 3380 C CA . PRO A 1 438 ? -4.968 3.908 11.528 1.00 96.38 438 PRO A CA 1
ATOM 3381 C C . PRO A 1 438 ? -4.265 5.278 11.463 1.00 96.38 438 PRO A C 1
ATOM 3383 O O . PRO A 1 438 ? -4.906 6.277 11.149 1.00 96.38 438 PRO A O 1
ATOM 3386 N N . GLY A 1 439 ? -2.955 5.368 11.698 1.00 96.31 439 GLY A N 1
ATOM 3387 C CA . GLY A 1 439 ? -2.214 6.625 11.560 1.00 96.31 439 GLY A CA 1
ATOM 3388 C C . GLY A 1 439 ? -2.530 7.628 12.665 1.00 96.31 439 GLY A C 1
ATOM 3389 O O . GLY A 1 439 ? -2.820 7.242 13.791 1.00 96.31 439 GLY A O 1
ATOM 3390 N N . THR A 1 440 ? -2.460 8.927 12.372 1.00 97.69 440 THR A N 1
ATOM 3391 C CA . THR A 1 440 ? -2.477 9.982 13.403 1.00 97.69 440 THR A CA 1
ATOM 3392 C C . THR A 1 440 ? -3.849 10.260 14.012 1.00 97.69 440 THR A C 1
ATOM 3394 O O . THR A 1 440 ? -3.930 10.844 15.088 1.00 97.69 440 THR A O 1
ATOM 3397 N N . GLU A 1 441 ? -4.937 9.843 13.364 1.00 97.88 441 GLU A N 1
ATOM 3398 C CA . GLU A 1 441 ? -6.295 10.297 13.686 1.00 97.88 441 GLU A CA 1
ATOM 3399 C C . GLU A 1 441 ? -7.095 9.255 14.489 1.00 97.88 441 GLU A C 1
ATOM 3401 O O . GLU A 1 441 ? -8.189 8.836 14.100 1.00 97.88 441 GLU A O 1
ATOM 3406 N N . GLY A 1 442 ? -6.567 8.845 15.650 1.00 97.75 442 GLY A N 1
ATOM 3407 C CA . GLY A 1 442 ? -7.132 7.784 16.503 1.00 97.75 442 GLY A CA 1
ATOM 3408 C C . GLY A 1 442 ? -8.558 8.049 17.001 1.00 97.75 442 GLY A C 1
ATOM 3409 O O . GLY A 1 442 ? -9.292 7.116 17.327 1.00 97.75 442 GLY A O 1
ATOM 3410 N N . LYS A 1 443 ? -9.022 9.304 16.960 1.00 98.19 443 LYS A N 1
ATOM 3411 C CA . LYS A 1 443 ? -10.422 9.659 17.236 1.00 98.19 443 LYS A CA 1
ATOM 3412 C C . LYS A 1 443 ? -11.410 9.027 16.251 1.00 98.19 443 LYS A C 1
ATOM 3414 O O . LYS A 1 443 ? -12.555 8.786 16.625 1.00 98.19 443 LYS A O 1
ATOM 3419 N N . GLY A 1 444 ? -10.978 8.708 15.028 1.00 97.81 444 GLY A N 1
ATOM 3420 C CA . GLY A 1 444 ? -11.792 7.942 14.082 1.00 97.81 444 GLY A CA 1
ATOM 3421 C C . GLY A 1 444 ? -12.154 6.549 14.611 1.00 97.81 444 GLY A C 1
ATOM 3422 O O . GLY A 1 444 ? -13.256 6.075 14.361 1.00 97.81 444 GLY A O 1
ATOM 3423 N N . VAL A 1 445 ? -11.285 5.921 15.414 1.00 98.50 445 VAL A N 1
ATOM 3424 C CA . VAL A 1 445 ? -11.587 4.637 16.074 1.00 98.50 445 VAL A CA 1
ATOM 3425 C C . VAL A 1 445 ? -12.710 4.812 17.095 1.00 98.50 445 VAL A C 1
ATOM 3427 O O . VAL A 1 445 ? -13.695 4.073 17.074 1.00 98.50 445 VAL A O 1
ATOM 3430 N N . ALA A 1 446 ? -12.596 5.826 17.956 1.00 98.56 446 ALA A N 1
ATOM 3431 C CA . ALA A 1 446 ? -13.586 6.107 18.991 1.00 98.56 446 ALA A CA 1
ATOM 3432 C C . ALA A 1 446 ? -14.972 6.430 18.403 1.00 98.56 446 ALA A C 1
ATOM 3434 O O . ALA A 1 446 ? -15.968 5.863 18.845 1.00 98.56 446 ALA A O 1
ATOM 3435 N N . GLU A 1 447 ? -15.046 7.268 17.367 1.00 98.12 447 GLU A N 1
ATOM 3436 C CA . GLU A 1 447 ? -16.315 7.631 16.716 1.00 98.12 447 GLU A CA 1
ATOM 3437 C C . GLU A 1 447 ? -17.128 6.416 16.251 1.00 98.12 447 GLU A C 1
ATOM 3439 O O . GLU A 1 447 ? -18.353 6.416 16.354 1.00 98.12 447 GLU A O 1
ATOM 3444 N N . VAL A 1 448 ? -16.468 5.366 15.758 1.00 97.50 448 VAL A N 1
ATOM 3445 C CA . VAL A 1 448 ? -17.165 4.154 15.305 1.00 97.50 448 VAL A CA 1
ATOM 3446 C C . VAL A 1 448 ? -17.505 3.239 16.482 1.00 97.50 448 VAL A C 1
ATOM 3448 O O . VAL A 1 448 ? -18.622 2.728 16.558 1.00 97.50 448 VAL A O 1
ATOM 3451 N N . LEU A 1 449 ? -16.595 3.078 17.453 1.00 98.25 449 LEU A N 1
ATOM 3452 C CA . LEU A 1 449 ? -16.862 2.287 18.663 1.00 98.25 449 LEU A CA 1
ATOM 3453 C C . LEU A 1 449 ? -18.078 2.803 19.441 1.00 98.25 449 LEU A C 1
ATOM 3455 O O . LEU A 1 449 ? -18.839 2.001 19.976 1.00 98.25 449 LEU A O 1
ATOM 3459 N N . PHE A 1 450 ? -18.271 4.122 19.486 1.00 97.69 450 PHE A N 1
ATOM 3460 C CA . PHE A 1 450 ? -19.372 4.782 20.193 1.00 97.69 450 PHE A CA 1
ATOM 3461 C C . PHE A 1 450 ? -20.580 5.121 19.304 1.00 97.69 450 PHE A C 1
ATOM 3463 O O . PHE A 1 450 ? -21.521 5.763 19.771 1.00 97.69 450 PHE A O 1
ATOM 3470 N N . GLY A 1 451 ? -20.584 4.689 18.038 1.00 96.25 451 GLY A N 1
ATOM 3471 C CA . GLY A 1 451 ? -21.743 4.811 17.154 1.00 96.25 451 GLY A CA 1
ATOM 3472 C C . GLY A 1 451 ? -22.051 6.231 16.677 1.00 96.25 451 GLY A C 1
ATOM 3473 O O . GLY A 1 451 ? -23.208 6.525 16.376 1.00 96.25 451 GLY A O 1
ATOM 3474 N N . ASP A 1 452 ? -21.056 7.116 16.586 1.00 96.06 452 ASP A N 1
ATOM 3475 C CA . ASP A 1 452 ? -21.202 8.344 15.791 1.00 96.06 452 ASP A CA 1
ATOM 3476 C C . ASP A 1 452 ? -21.281 8.022 14.299 1.00 96.06 452 ASP A C 1
ATOM 3478 O O . ASP A 1 452 ? -21.997 8.672 13.539 1.00 96.06 452 ASP A O 1
ATOM 3482 N N . TYR A 1 453 ? -20.576 6.965 13.903 1.00 96.00 453 TYR A N 1
ATOM 3483 C CA . TYR A 1 453 ? -20.650 6.361 12.585 1.00 96.00 453 TYR A CA 1
ATOM 3484 C C . TYR A 1 453 ? -20.791 4.847 12.725 1.00 96.00 453 TYR A C 1
ATOM 3486 O O . TYR A 1 453 ? -20.346 4.252 13.706 1.00 96.00 453 TYR A O 1
ATOM 3494 N N . GLY A 1 454 ? -21.408 4.229 11.724 1.00 94.56 454 GLY A N 1
ATOM 3495 C CA . GLY A 1 454 ? -21.516 2.781 11.625 1.00 94.56 454 GLY A CA 1
ATOM 3496 C C . GLY A 1 454 ? -20.225 2.119 11.142 1.00 94.56 454 GLY A C 1
ATOM 3497 O O . GLY A 1 454 ? -19.487 2.700 10.341 1.00 94.56 454 GLY A O 1
ATOM 3498 N N . PHE A 1 455 ? -19.974 0.879 11.568 1.00 95.44 455 PHE A N 1
ATOM 3499 C CA . PHE A 1 455 ? -18.960 0.034 10.939 1.00 95.44 455 PHE A CA 1
ATOM 3500 C C . PHE A 1 455 ? -19.373 -0.276 9.498 1.00 95.44 455 PHE A C 1
ATOM 3502 O O . PHE A 1 455 ? -20.469 -0.777 9.248 1.00 95.44 455 PHE A O 1
ATOM 3509 N N . THR A 1 456 ? -18.480 0.013 8.552 1.00 94.31 456 THR A N 1
ATOM 3510 C CA . THR A 1 456 ? -18.699 -0.224 7.112 1.00 94.31 456 THR A CA 1
ATOM 3511 C C . THR A 1 456 ? -17.548 -0.974 6.446 1.00 94.31 456 THR A C 1
ATOM 3513 O O . THR A 1 456 ? -17.714 -1.478 5.333 1.00 94.31 456 THR A O 1
ATOM 3516 N N . GLY A 1 457 ? -16.397 -1.081 7.117 1.00 93.44 457 GLY A N 1
ATOM 3517 C CA . GLY A 1 457 ? -15.224 -1.760 6.595 1.00 93.44 457 GLY A CA 1
ATOM 3518 C C . GLY A 1 457 ? -15.462 -3.250 6.363 1.00 93.44 457 GLY A C 1
ATOM 3519 O O . GLY A 1 457 ? -16.216 -3.918 7.077 1.00 93.44 457 GLY A O 1
ATOM 3520 N N . LYS A 1 458 ? -14.782 -3.773 5.345 1.00 95.00 458 LYS A N 1
ATOM 3521 C CA . LYS A 1 458 ? -14.785 -5.183 4.948 1.00 95.00 458 LYS A CA 1
ATOM 3522 C C . LYS A 1 458 ? -13.349 -5.618 4.684 1.00 95.00 458 LYS A C 1
ATOM 3524 O O . LYS A 1 458 ? -12.578 -4.842 4.120 1.00 95.00 458 LYS A O 1
ATOM 3529 N N . LEU A 1 459 ? -13.021 -6.849 5.058 1.00 96.81 459 LEU A N 1
ATOM 3530 C CA . LEU A 1 459 ? -11.689 -7.433 4.964 1.00 96.81 459 LEU A CA 1
ATOM 3531 C C . LEU A 1 459 ? -11.182 -7.522 3.521 1.00 96.81 459 LEU A C 1
ATOM 3533 O O . LEU A 1 459 ? -11.550 -8.451 2.809 1.00 96.81 459 LEU A O 1
ATOM 3537 N N . ALA A 1 460 ? -10.259 -6.643 3.116 1.00 94.12 460 ALA A N 1
ATOM 3538 C CA . ALA A 1 460 ? -9.579 -6.734 1.813 1.00 94.12 460 ALA A CA 1
ATOM 3539 C C . ALA A 1 460 ? -8.518 -7.847 1.733 1.00 94.12 460 ALA A C 1
ATOM 3541 O O . ALA A 1 460 ? -7.758 -7.915 0.761 1.00 94.12 460 ALA A O 1
ATOM 3542 N N . ARG A 1 461 ? -8.452 -8.697 2.761 1.00 96.50 461 ARG A N 1
ATOM 3543 C CA . ARG A 1 461 ? -7.575 -9.856 2.872 1.00 96.50 461 ARG A CA 1
ATOM 3544 C C . ARG A 1 461 ? -8.271 -10.984 3.610 1.00 96.50 461 ARG A C 1
ATOM 3546 O O . ARG A 1 461 ? -9.083 -10.749 4.498 1.00 96.50 461 ARG A O 1
ATOM 3553 N N . THR A 1 462 ? -7.893 -12.201 3.284 1.00 98.31 462 THR A N 1
ATOM 3554 C CA . THR A 1 462 ? -8.296 -13.401 3.996 1.00 98.31 462 THR A CA 1
ATOM 3555 C C . THR A 1 462 ? -7.688 -13.416 5.398 1.00 98.31 462 THR A C 1
ATOM 3557 O O . THR A 1 462 ? -6.474 -13.281 5.548 1.00 98.31 462 THR A O 1
ATOM 3560 N N . TRP A 1 463 ? -8.510 -13.619 6.434 1.00 98.50 463 TRP A N 1
ATOM 3561 C CA . TRP A 1 463 ? -8.019 -13.863 7.791 1.00 98.50 463 TRP A CA 1
ATOM 3562 C C . TRP A 1 463 ? -7.865 -15.366 8.015 1.00 98.50 463 TRP A C 1
ATOM 3564 O O . TRP A 1 463 ? -8.858 -16.089 8.110 1.00 98.50 463 TRP A O 1
ATOM 3574 N N . PHE A 1 464 ? -6.628 -15.854 8.075 1.00 98.00 464 PHE A N 1
ATOM 3575 C CA . PHE A 1 464 ? -6.332 -17.274 8.284 1.00 98.00 464 PHE A CA 1
ATOM 3576 C C . PHE A 1 464 ? -6.657 -17.720 9.721 1.00 98.00 464 PHE A C 1
ATOM 3578 O O . PHE A 1 464 ? -6.646 -16.911 10.651 1.00 98.00 464 PHE A O 1
ATOM 3585 N N . ARG A 1 465 ? -6.938 -19.014 9.913 1.00 95.81 465 ARG A N 1
ATOM 3586 C CA . ARG A 1 465 ? -7.063 -19.629 11.248 1.00 95.81 465 ARG A CA 1
ATOM 3587 C C . ARG A 1 465 ? -5.688 -19.891 11.840 1.00 95.81 465 ARG A C 1
ATOM 3589 O O . ARG A 1 465 ? -5.395 -19.507 12.969 1.00 95.81 465 ARG A O 1
ATOM 3596 N N . ARG A 1 466 ? -4.834 -20.521 11.032 1.00 95.19 466 ARG A N 1
ATOM 3597 C CA . ARG A 1 466 ? -3.490 -20.967 11.395 1.00 95.19 466 ARG A CA 1
ATOM 3598 C C . ARG A 1 466 ? -2.510 -20.644 10.275 1.00 95.19 466 ARG A C 1
ATOM 3600 O O . ARG A 1 466 ? -2.875 -20.596 9.104 1.00 95.19 466 ARG A O 1
ATOM 3607 N N . VAL A 1 467 ? -1.252 -20.428 10.639 1.00 96.19 467 VAL A N 1
ATOM 3608 C CA . VAL A 1 467 ? -0.217 -20.003 9.685 1.00 96.19 467 VAL A CA 1
ATOM 3609 C C . VAL A 1 467 ? 0.196 -21.112 8.716 1.00 96.19 467 VAL A C 1
ATOM 3611 O O . VAL A 1 467 ? 0.638 -20.827 7.606 1.00 96.19 467 VAL A O 1
ATOM 3614 N N . ASP A 1 468 ? -0.006 -22.376 9.091 1.00 95.56 468 ASP A N 1
ATOM 3615 C CA . ASP A 1 468 ? 0.226 -23.542 8.229 1.00 95.56 468 ASP A CA 1
ATOM 3616 C C . ASP A 1 468 ? -0.688 -23.579 6.990 1.00 95.56 468 ASP A C 1
ATOM 3618 O O . ASP A 1 468 ? -0.367 -24.259 6.018 1.00 95.56 468 ASP A O 1
ATOM 3622 N N . GLN A 1 469 ? -1.779 -22.805 6.984 1.00 96.38 469 GLN A N 1
ATOM 3623 C CA . GLN A 1 469 ? -2.649 -22.625 5.821 1.00 96.38 469 GLN A CA 1
ATOM 3624 C C . GLN A 1 469 ? -2.016 -21.736 4.742 1.00 96.38 469 GLN A C 1
ATOM 3626 O O . GLN A 1 469 ? -2.498 -21.717 3.615 1.00 96.38 469 GLN A O 1
ATOM 3631 N N . LEU A 1 470 ? -0.975 -20.962 5.065 1.00 97.50 470 LEU A N 1
ATOM 3632 C CA . LEU A 1 470 ? -0.447 -19.945 4.161 1.00 97.50 470 LEU A CA 1
ATOM 3633 C C . LEU A 1 470 ? 0.532 -20.510 3.113 1.00 97.50 470 LEU A C 1
ATOM 3635 O O . LEU A 1 470 ? 1.450 -21.263 3.466 1.00 97.50 470 LEU A O 1
ATOM 3639 N N . PRO A 1 471 ? 0.469 -20.032 1.854 1.00 96.88 471 PRO A N 1
ATOM 3640 C CA . PRO A 1 471 ? -0.425 -18.977 1.362 1.00 96.88 471 PRO A CA 1
ATOM 3641 C C . PRO A 1 471 ? -1.856 -19.485 1.101 1.00 96.88 471 PRO A C 1
ATOM 3643 O O . PRO A 1 471 ? -2.041 -20.544 0.512 1.00 96.88 471 PRO A O 1
ATOM 3646 N N . MET A 1 472 ? -2.858 -18.690 1.497 1.00 98.00 472 MET A N 1
ATOM 3647 C CA . MET A 1 472 ? -4.284 -18.949 1.256 1.00 98.00 472 MET A CA 1
ATOM 3648 C C . MET A 1 472 ? -4.992 -17.633 0.946 1.00 98.00 472 MET A C 1
ATOM 3650 O O . MET A 1 472 ? -4.958 -16.702 1.751 1.00 98.00 472 MET A O 1
ATOM 3654 N N . ASN A 1 473 ? -5.634 -17.558 -0.214 1.00 97.88 473 ASN A N 1
ATOM 3655 C CA . ASN A 1 473 ? -6.282 -16.356 -0.720 1.00 97.88 473 ASN A CA 1
ATOM 3656 C C . ASN A 1 473 ? -7.656 -16.687 -1.315 1.00 97.88 473 ASN A C 1
ATOM 3658 O O . ASN A 1 473 ? -7.951 -17.833 -1.661 1.00 97.88 473 ASN A O 1
ATOM 3662 N N . ILE A 1 474 ? -8.490 -15.661 -1.488 1.00 95.81 474 ILE A N 1
ATOM 3663 C CA . ILE A 1 474 ? -9.779 -15.808 -2.167 1.00 95.81 474 ILE A CA 1
ATOM 3664 C C . ILE A 1 474 ? -9.614 -16.449 -3.559 1.00 95.81 474 ILE A C 1
ATOM 3666 O O . ILE A 1 474 ? -8.776 -16.034 -4.362 1.00 95.81 474 ILE A O 1
ATOM 3670 N N . GLY A 1 475 ? -10.437 -17.463 -3.837 1.00 92.38 475 GLY A N 1
ATOM 3671 C CA . GLY A 1 475 ? -10.431 -18.223 -5.091 1.00 92.38 475 GLY A CA 1
ATOM 3672 C C . GLY A 1 475 ? -9.588 -19.502 -5.073 1.00 92.38 475 GLY A C 1
ATOM 3673 O O . GLY A 1 475 ? -9.674 -20.277 -6.027 1.00 92.38 475 GLY A O 1
ATOM 3674 N N . ASP A 1 476 ? -8.819 -19.756 -4.011 1.00 93.25 476 ASP A N 1
ATOM 3675 C CA . ASP A 1 476 ? -8.063 -21.003 -3.876 1.00 93.25 476 ASP A CA 1
ATOM 3676 C C . ASP A 1 476 ? -9.004 -22.207 -3.612 1.00 93.25 476 ASP A C 1
ATOM 3678 O O . ASP A 1 476 ? -10.026 -22.053 -2.940 1.00 93.25 476 ASP A O 1
ATOM 3682 N N . PRO A 1 477 ? -8.691 -23.429 -4.094 1.00 90.56 477 PRO A N 1
ATOM 3683 C CA . PRO A 1 477 ? -9.568 -24.597 -3.925 1.00 90.56 477 PRO A CA 1
ATOM 3684 C C . PRO A 1 477 ? -9.817 -25.006 -2.465 1.00 90.56 477 PRO A C 1
ATOM 3686 O O . PRO A 1 477 ? -10.904 -25.469 -2.132 1.00 90.56 477 PRO A O 1
ATOM 3689 N N . ASN A 1 478 ? -8.819 -24.825 -1.594 1.00 90.75 478 ASN A N 1
ATOM 3690 C CA . ASN A 1 478 ? -8.851 -25.219 -0.180 1.00 90.75 478 ASN A CA 1
ATOM 3691 C C . ASN A 1 478 ? -9.013 -23.993 0.733 1.00 90.75 478 ASN A C 1
ATOM 3693 O O . ASN A 1 478 ? -8.235 -23.784 1.662 1.00 90.75 478 ASN A O 1
ATOM 3697 N N . TYR A 1 479 ? -9.991 -23.144 0.423 1.00 97.56 479 TYR A N 1
ATOM 3698 C CA . TYR A 1 479 ? -10.216 -21.880 1.118 1.00 97.56 479 TYR A CA 1
ATOM 3699 C C . TYR A 1 479 ? -10.989 -22.070 2.439 1.00 97.56 479 TYR A C 1
ATOM 3701 O O . TYR A 1 479 ? -12.218 -22.101 2.442 1.00 97.56 479 TYR A O 1
ATOM 3709 N N . ASP A 1 480 ? -10.265 -22.175 3.562 1.00 97.31 480 ASP A N 1
ATOM 3710 C CA . ASP A 1 480 ? -10.809 -22.323 4.930 1.00 97.31 480 ASP A CA 1
ATOM 3711 C C . ASP A 1 480 ? -10.334 -21.196 5.877 1.00 97.31 480 ASP A C 1
ATOM 3713 O O . ASP A 1 480 ? -9.451 -21.384 6.720 1.00 97.31 480 ASP A O 1
ATOM 3717 N N . PRO A 1 481 ? -10.876 -19.979 5.736 1.00 98.06 481 PRO A N 1
ATOM 3718 C CA . PRO A 1 481 ? -10.488 -18.854 6.575 1.00 98.06 481 PRO A CA 1
ATOM 3719 C C . PRO A 1 481 ? -11.197 -18.832 7.937 1.00 98.06 481 PRO A C 1
ATOM 3721 O O . PRO A 1 481 ? -12.302 -19.352 8.104 1.00 98.06 481 PRO A O 1
ATOM 3724 N N . LEU A 1 482 ? -10.592 -18.134 8.905 1.00 98.06 482 LEU A N 1
ATOM 3725 C CA . LEU A 1 482 ? -11.259 -17.735 10.149 1.00 98.06 482 LEU A CA 1
ATOM 3726 C C . LEU A 1 482 ? -12.324 -16.675 9.855 1.00 98.06 482 LEU A C 1
ATOM 3728 O O . LEU A 1 482 ? -13.474 -16.811 10.266 1.00 98.06 482 LEU A O 1
ATOM 3732 N N . PHE A 1 483 ? -11.932 -15.649 9.095 1.00 98.00 483 PHE A N 1
ATOM 3733 C CA . PHE A 1 483 ? -12.830 -14.650 8.528 1.00 98.00 483 PHE A CA 1
ATOM 3734 C C . PHE A 1 483 ? -12.527 -14.522 7.029 1.00 98.00 483 PHE A C 1
ATOM 3736 O O . PHE A 1 483 ? -11.390 -14.194 6.667 1.00 98.00 483 PHE A O 1
ATOM 3743 N N . PRO A 1 484 ? -13.495 -14.808 6.142 1.00 97.75 484 PRO A N 1
ATOM 3744 C CA . PRO A 1 484 ? -13.250 -14.782 4.708 1.00 97.75 484 PRO A CA 1
ATOM 3745 C C . PRO A 1 484 ? -12.990 -13.362 4.200 1.00 97.75 484 PRO A C 1
ATOM 3747 O O . PRO A 1 484 ? -13.411 -12.371 4.798 1.00 97.75 484 PRO A O 1
ATOM 3750 N N . PHE A 1 485 ? -12.335 -13.266 3.048 1.00 96.94 485 PHE A N 1
ATOM 3751 C CA . PHE A 1 485 ? -12.275 -12.037 2.265 1.00 96.94 485 PHE A CA 1
ATOM 3752 C C . PHE A 1 485 ? -13.690 -11.471 2.073 1.00 96.94 485 PHE A C 1
ATOM 3754 O O . PHE A 1 485 ? -14.639 -12.220 1.836 1.00 96.94 485 PHE A O 1
ATOM 3761 N N . GLY A 1 486 ? -13.863 -10.154 2.199 1.00 95.12 486 GLY A N 1
ATOM 3762 C CA . GLY A 1 486 ? -15.200 -9.547 2.155 1.00 95.12 486 GLY A CA 1
ATOM 3763 C C . GLY A 1 486 ? -15.949 -9.544 3.483 1.00 95.12 486 GLY A C 1
ATOM 3764 O O . GLY A 1 486 ? -16.981 -8.881 3.578 1.00 95.12 486 GLY A O 1
ATOM 3765 N N . PHE A 1 487 ? -15.460 -10.230 4.519 1.00 96.94 487 PHE A N 1
ATOM 3766 C CA . PHE A 1 487 ? -16.128 -10.258 5.817 1.00 96.94 487 PHE A CA 1
ATOM 3767 C C . PHE A 1 487 ? -16.029 -8.919 6.557 1.00 96.94 487 PHE A C 1
ATOM 3769 O O . PHE A 1 487 ? -15.054 -8.185 6.436 1.00 96.94 487 PHE A O 1
ATOM 3776 N N . GLY A 1 488 ? -17.046 -8.610 7.355 1.00 95.94 488 GLY A N 1
ATOM 3777 C CA . GLY A 1 488 ? -17.091 -7.447 8.234 1.00 95.94 488 GLY A CA 1
ATOM 3778 C C . GLY A 1 488 ? -18.528 -7.181 8.651 1.00 95.94 488 GLY A C 1
ATOM 3779 O O . GLY A 1 488 ? -19.400 -7.000 7.799 1.00 95.94 488 GLY A O 1
ATOM 3780 N N . LEU A 1 489 ? -18.803 -7.205 9.947 1.00 95.88 489 LEU A N 1
ATOM 3781 C CA . LEU A 1 489 ? -20.111 -6.856 10.488 1.00 95.88 489 LEU A CA 1
ATOM 3782 C C . LEU A 1 489 ? -20.338 -5.346 10.352 1.00 95.88 489 LEU A C 1
ATOM 3784 O O . LEU A 1 489 ? -19.392 -4.560 10.329 1.00 95.88 489 LEU A O 1
ATOM 3788 N N . THR A 1 490 ? -21.599 -4.941 10.260 1.00 93.81 490 THR A N 1
ATOM 3789 C CA . THR A 1 490 ? -21.986 -3.532 10.171 1.00 93.81 490 THR A CA 1
ATOM 3790 C C . THR A 1 490 ? -22.732 -3.109 11.427 1.00 93.81 490 THR A C 1
ATOM 3792 O O . THR A 1 490 ? -23.358 -3.930 12.099 1.00 93.81 490 THR A O 1
ATOM 3795 N N . THR A 1 491 ? -22.679 -1.821 11.741 1.00 93.00 491 THR A N 1
ATOM 3796 C CA . THR A 1 491 ? -23.535 -1.192 12.753 1.00 93.00 491 THR A CA 1
ATOM 3797 C C . THR A 1 491 ? -24.166 0.052 12.151 1.00 93.00 491 THR A C 1
ATOM 3799 O O . THR A 1 491 ? -23.605 0.640 11.230 1.00 93.00 491 THR A O 1
ATOM 3802 N N . GLU A 1 492 ? -25.318 0.459 12.670 1.00 89.75 492 GLU A N 1
ATOM 3803 C CA . GLU A 1 492 ? -25.914 1.750 12.326 1.00 89.75 492 GLU A CA 1
ATOM 3804 C C . GLU A 1 492 ? -25.415 2.838 13.291 1.00 89.75 492 GLU A C 1
ATOM 3806 O O . GLU A 1 492 ? -25.112 2.532 14.453 1.00 89.75 492 GLU A O 1
ATOM 3811 N N . PRO A 1 493 ? -25.329 4.108 12.854 1.00 89.50 493 PRO A N 1
ATOM 3812 C CA . PRO A 1 493 ? -25.132 5.226 13.767 1.00 89.50 493 PRO A CA 1
ATOM 3813 C C . PRO A 1 493 ? -26.222 5.251 14.846 1.00 89.50 493 PRO A C 1
ATOM 3815 O O . PRO A 1 493 ? -27.381 4.919 14.598 1.00 89.50 493 PRO A O 1
ATOM 3818 N N . SER A 1 494 ? -25.873 5.686 16.053 1.00 81.06 494 SER A N 1
ATOM 3819 C CA . SER A 1 494 ? -26.847 5.855 17.130 1.00 81.06 494 SER A CA 1
ATOM 3820 C C . SER A 1 494 ? -27.887 6.933 16.770 1.00 81.06 494 SER A C 1
ATOM 3822 O O . SER A 1 494 ? -27.565 7.947 16.146 1.00 81.06 494 SER A O 1
ATOM 3824 N N . VAL A 1 495 ? -29.146 6.735 17.185 1.00 62.84 495 VAL A N 1
ATOM 3825 C CA . VAL A 1 495 ? -30.314 7.580 16.825 1.00 62.84 495 VAL A CA 1
ATOM 3826 C C . VAL A 1 495 ? -30.076 9.075 17.090 1.00 62.84 495 VAL A C 1
ATOM 3828 O O . VAL A 1 495 ? -30.538 9.940 16.347 1.00 62.84 495 VAL A O 1
ATOM 3831 N N . GLN A 1 496 ? -29.315 9.399 18.136 1.00 56.84 496 GLN A N 1
ATOM 3832 C CA . GLN A 1 496 ? -29.003 10.775 18.523 1.00 56.84 496 GLN A CA 1
ATOM 3833 C C . GLN A 1 496 ? -28.027 11.450 17.543 1.00 56.84 496 GLN A C 1
ATOM 3835 O O . GLN A 1 496 ? -28.154 12.647 17.272 1.00 56.84 496 GLN A O 1
ATOM 3840 N N . THR A 1 497 ? -27.121 10.673 16.945 1.00 56.84 497 THR A N 1
ATOM 3841 C CA . THR A 1 497 ? -26.211 11.124 15.886 1.00 56.84 497 THR A CA 1
ATOM 3842 C C . THR A 1 497 ? -26.889 11.136 14.515 1.00 56.84 497 THR A C 1
ATOM 3844 O O . THR A 1 497 ? -26.606 11.999 13.690 1.00 56.84 497 THR A O 1
ATOM 3847 N N . GLU A 1 498 ? -27.863 10.260 14.262 1.00 50.47 498 GLU A N 1
ATOM 3848 C CA . GLU A 1 498 ? -28.632 10.300 13.012 1.00 50.47 498 GLU A CA 1
ATOM 3849 C C . GLU A 1 498 ? -29.408 11.624 12.858 1.00 50.47 498 GLU A C 1
ATOM 3851 O O . GLU A 1 498 ? -29.445 12.213 11.774 1.00 50.47 498 GLU A O 1
ATOM 3856 N N . ILE A 1 499 ? -29.958 12.150 13.960 1.00 53.25 499 ILE A N 1
ATOM 3857 C CA . ILE A 1 499 ? -30.639 13.453 13.994 1.00 53.25 499 ILE A CA 1
ATOM 3858 C C . ILE A 1 499 ? -29.655 14.606 13.723 1.00 53.25 499 ILE A C 1
ATOM 3860 O O . ILE A 1 499 ? -29.981 15.513 12.951 1.00 53.25 499 ILE A O 1
ATOM 3864 N N . SER A 1 500 ? -28.444 14.578 14.296 1.00 55.56 500 SER A N 1
ATOM 3865 C CA . SER A 1 500 ? -27.435 15.628 14.079 1.00 55.56 500 SER A CA 1
ATOM 3866 C C . SER A 1 500 ? -26.835 15.586 12.667 1.00 55.56 500 SER A C 1
ATOM 3868 O O . SER A 1 500 ? -26.722 16.627 12.020 1.00 55.56 500 SER A O 1
ATOM 3870 N N . LEU A 1 501 ? -26.547 14.394 12.131 1.00 55.06 501 LEU A N 1
ATOM 3871 C CA . LEU A 1 501 ? -26.051 14.198 10.764 1.00 55.06 501 LEU A CA 1
ATOM 3872 C C . LEU A 1 501 ? -27.090 14.590 9.709 1.00 55.06 501 LEU A C 1
ATOM 3874 O O . LEU A 1 501 ? -26.725 15.125 8.659 1.00 55.06 501 LEU A O 1
ATOM 3878 N N . ARG A 1 502 ? -28.383 14.336 9.959 1.00 56.03 502 ARG A N 1
ATOM 3879 C CA . ARG A 1 502 ? -29.468 14.839 9.100 1.00 56.03 502 ARG A CA 1
ATOM 3880 C C . ARG A 1 502 ? -29.503 16.366 9.125 1.00 56.03 502 ARG A C 1
ATOM 3882 O O . ARG A 1 502 ? -29.565 16.969 8.059 1.00 56.03 502 ARG A O 1
ATOM 3889 N N . ARG A 1 503 ? -29.370 16.991 10.299 1.00 51.34 503 ARG A N 1
ATOM 3890 C CA . ARG A 1 503 ? -29.345 18.457 10.454 1.00 51.34 503 ARG A CA 1
ATOM 3891 C C . ARG A 1 503 ? -28.164 19.113 9.722 1.00 51.34 503 ARG A C 1
ATOM 3893 O O . ARG A 1 503 ? -28.388 20.020 8.931 1.00 51.34 503 ARG A O 1
ATOM 3900 N N . GLN A 1 504 ? -26.954 18.564 9.850 1.00 54.81 504 GLN A N 1
ATOM 3901 C CA . GLN A 1 504 ? -25.772 19.024 9.099 1.00 54.81 504 GLN A CA 1
ATOM 3902 C C . GLN A 1 504 ? -25.884 18.796 7.582 1.00 54.81 504 GLN A C 1
ATOM 3904 O O . GLN A 1 504 ? -25.309 19.543 6.790 1.00 54.81 504 GLN A O 1
ATOM 3909 N N . ARG A 1 505 ? -26.589 17.742 7.141 1.00 60.31 505 ARG A N 1
ATOM 3910 C CA . ARG A 1 505 ? -26.895 17.539 5.714 1.00 60.31 505 ARG A CA 1
ATOM 3911 C C . ARG A 1 505 ? -27.860 18.600 5.194 1.00 60.31 505 ARG A C 1
ATOM 3913 O O . ARG A 1 505 ? -27.651 19.074 4.084 1.00 60.31 505 ARG A O 1
ATOM 3920 N N . TYR A 1 506 ? -28.864 18.982 5.984 1.00 54.38 506 TYR A N 1
ATOM 3921 C CA . TYR A 1 506 ? -29.780 20.075 5.650 1.00 54.38 506 TYR A CA 1
ATOM 3922 C C . TYR A 1 506 ? -29.068 21.433 5.596 1.00 54.38 506 TYR A C 1
ATOM 3924 O O . TYR A 1 506 ? -29.326 22.198 4.674 1.00 54.38 506 TYR A O 1
ATOM 3932 N N . GLU A 1 507 ? -28.136 21.706 6.511 1.00 53.25 507 GLU A N 1
ATOM 3933 C CA . GLU A 1 507 ? -27.341 22.945 6.522 1.00 53.25 507 GLU A CA 1
ATOM 3934 C C . GLU A 1 507 ? -26.403 23.036 5.304 1.00 53.25 507 GLU A C 1
ATOM 3936 O O . GLU A 1 507 ? -26.425 24.040 4.598 1.00 53.25 507 GLU A O 1
ATOM 3941 N N . ARG A 1 508 ? -25.701 21.949 4.942 1.00 52.50 508 ARG A N 1
ATOM 3942 C CA . ARG A 1 508 ? -24.900 21.897 3.699 1.00 52.50 508 ARG A CA 1
ATOM 3943 C C . ARG A 1 508 ? -25.737 21.993 2.422 1.00 52.50 508 ARG A C 1
ATOM 3945 O O . ARG A 1 508 ? -25.285 22.569 1.437 1.00 52.50 508 ARG A O 1
ATOM 3952 N N . TYR A 1 509 ? -26.954 21.443 2.418 1.00 46.22 509 TYR A N 1
ATOM 3953 C CA . TYR A 1 509 ? -27.891 21.624 1.303 1.00 46.22 509 TYR A CA 1
ATOM 3954 C C . TYR A 1 509 ? -28.383 23.075 1.199 1.00 46.22 509 TYR A C 1
ATOM 3956 O O . TYR A 1 509 ? -28.553 23.575 0.089 1.00 46.22 509 TYR A O 1
ATOM 3964 N N . ALA A 1 510 ? -28.583 23.758 2.330 1.00 46.81 510 ALA A N 1
ATOM 3965 C CA . ALA A 1 510 ? -28.966 25.167 2.365 1.00 46.81 510 ALA A CA 1
ATOM 3966 C C . ALA A 1 510 ? -27.826 26.088 1.887 1.00 46.81 510 ALA A C 1
ATOM 3968 O O . ALA A 1 510 ? -28.075 27.014 1.117 1.00 46.81 510 ALA A O 1
ATOM 3969 N N . GLU A 1 511 ? -26.575 25.789 2.250 1.00 43.84 511 GLU A N 1
ATOM 3970 C CA . GLU A 1 511 ? -25.382 26.499 1.759 1.00 43.84 511 GLU A CA 1
ATOM 3971 C C . GLU A 1 511 ? -25.130 26.249 0.262 1.00 43.84 511 GLU A C 1
ATOM 3973 O O . GLU A 1 511 ? -24.828 27.183 -0.481 1.00 43.84 511 GLU A O 1
ATOM 3978 N N . GLY A 1 512 ? -25.350 25.020 -0.220 1.00 41.41 512 GLY A N 1
ATOM 3979 C CA . GLY A 1 512 ? -25.255 24.686 -1.645 1.00 41.41 512 GLY A CA 1
ATOM 3980 C C . GLY A 1 512 ? -26.344 25.334 -2.511 1.00 41.41 512 GLY A C 1
ATOM 3981 O O . GLY A 1 512 ? -26.102 25.645 -3.677 1.00 41.41 512 GLY A O 1
ATOM 3982 N N . GLN A 1 513 ? -27.534 25.598 -1.957 1.00 43.22 513 GLN A N 1
ATOM 3983 C CA . GLN A 1 513 ? -28.589 26.313 -2.682 1.00 43.22 513 GLN A CA 1
ATOM 3984 C C . GLN A 1 513 ? -28.346 27.825 -2.764 1.00 43.22 513 GLN A C 1
ATOM 3986 O O . GLN A 1 513 ? -28.680 28.416 -3.794 1.00 43.22 513 GLN A O 1
ATOM 3991 N N . ALA A 1 514 ? -27.686 28.428 -1.769 1.00 37.47 514 ALA A N 1
ATOM 3992 C CA . ALA A 1 514 ? -27.305 29.843 -1.791 1.00 37.47 514 ALA A CA 1
ATOM 3993 C C . ALA A 1 514 ? -26.289 30.188 -2.903 1.00 37.47 514 ALA A C 1
ATOM 3995 O O . ALA A 1 514 ? -26.252 31.325 -3.360 1.00 37.47 514 ALA A O 1
ATOM 3996 N N . GLN A 1 515 ? -25.524 29.209 -3.403 1.00 38.69 515 GLN A N 1
ATOM 3997 C CA . GLN A 1 515 ? -24.595 29.375 -4.535 1.00 38.69 515 GLN A CA 1
ATOM 3998 C C . GLN A 1 515 ? -25.209 29.065 -5.913 1.00 38.69 515 GLN A C 1
ATOM 4000 O O . GLN A 1 515 ? -24.556 29.262 -6.935 1.00 38.69 515 GLN A O 1
ATOM 4005 N N . SER A 1 516 ? -26.462 28.602 -5.970 1.00 36.78 516 SER A N 1
ATOM 4006 C CA . SER A 1 516 ? -27.119 28.176 -7.221 1.00 36.78 516 SER A CA 1
ATOM 4007 C C . SER A 1 516 ? -28.250 29.098 -7.700 1.00 36.78 516 SER A C 1
ATOM 4009 O O . SER A 1 516 ? -28.832 28.860 -8.758 1.00 36.78 516 SER A O 1
ATOM 4011 N N . GLN A 1 517 ? -28.543 30.177 -6.965 1.00 33.62 517 GLN A N 1
ATOM 4012 C CA . GLN A 1 517 ? -29.551 31.185 -7.323 1.00 33.62 517 GLN A CA 1
ATOM 4013 C C . GLN A 1 517 ? -28.946 32.470 -7.920 1.00 33.62 517 GLN A C 1
ATOM 4015 O O . GLN A 1 517 ? -29.400 33.568 -7.638 1.00 33.62 517 GLN A O 1
ATOM 4020 N N . GLU A 1 518 ? -27.971 32.347 -8.819 1.00 32.78 518 GLU A N 1
ATOM 4021 C CA . GLU A 1 518 ? -27.621 33.409 -9.776 1.00 32.78 518 GLU A CA 1
ATOM 4022 C C . GLU A 1 518 ? -27.400 32.789 -11.156 1.00 32.78 518 GLU A C 1
ATOM 4024 O O . GLU A 1 518 ? -26.278 32.574 -11.598 1.00 32.78 518 GLU A O 1
ATOM 4029 N N . ASN A 1 519 ? -28.502 32.408 -11.806 1.00 37.91 519 ASN A N 1
ATOM 4030 C CA . ASN A 1 519 ? -28.724 32.458 -13.258 1.00 37.91 519 ASN A CA 1
ATOM 4031 C C . ASN A 1 519 ? -29.754 31.408 -13.668 1.00 37.91 519 ASN A C 1
ATOM 4033 O O . ASN A 1 519 ? -29.423 30.234 -13.836 1.00 37.91 519 ASN A O 1
ATOM 4037 N N . LYS A 1 520 ? -30.988 31.864 -13.909 1.00 32.44 520 LYS A N 1
ATOM 4038 C CA . LYS A 1 520 ? -31.771 31.590 -15.131 1.00 32.44 520 LYS A CA 1
ATOM 4039 C C . LYS A 1 520 ? -33.193 32.121 -14.959 1.00 32.44 520 LYS A C 1
ATOM 4041 O O . LYS A 1 520 ? -33.994 31.565 -14.216 1.00 32.44 520 LYS A O 1
ATOM 4046 N N . GLY A 1 521 ? -33.494 33.200 -15.676 1.00 28.00 521 GLY A N 1
ATOM 4047 C CA . GLY A 1 521 ? -34.849 33.695 -15.900 1.00 28.00 521 GLY A CA 1
ATOM 4048 C C . GLY A 1 521 ? -35.338 33.384 -17.319 1.00 28.00 521 GLY A C 1
ATOM 4049 O O . GLY A 1 521 ? -34.546 33.402 -18.258 1.00 28.00 521 GLY A O 1
ATOM 4050 N N . GLY A 1 522 ? -36.654 33.158 -17.439 1.00 30.02 522 GLY A N 1
ATOM 4051 C CA . GLY A 1 522 ? -37.454 33.231 -18.677 1.00 30.02 522 GLY A CA 1
ATOM 4052 C C . GLY A 1 522 ? -37.804 31.870 -19.295 1.00 30.02 522 GLY A C 1
ATOM 4053 O O . GLY A 1 522 ? -36.972 31.303 -19.986 1.00 30.02 522 GLY A O 1
ATOM 4054 N N . ASN A 1 523 ? -38.930 31.216 -18.956 1.00 29.11 523 ASN A N 1
ATOM 4055 C CA . ASN A 1 523 ? -40.310 31.389 -19.485 1.00 29.11 523 ASN A CA 1
ATOM 4056 C C . ASN A 1 523 ? -40.381 31.411 -21.034 1.00 29.11 523 ASN A C 1
ATOM 4058 O O . ASN A 1 523 ? -39.631 32.138 -21.661 1.00 29.11 523 ASN A O 1
ATOM 4062 N N . ALA A 1 524 ? -41.269 30.695 -21.734 1.00 27.94 524 ALA A N 1
ATOM 4063 C CA . ALA A 1 524 ? -42.689 30.501 -21.464 1.00 27.94 524 ALA A CA 1
ATOM 4064 C C . ALA A 1 524 ? -43.282 29.250 -22.160 1.00 27.94 524 ALA A C 1
ATOM 4066 O O . ALA A 1 524 ? -42.627 28.530 -22.905 1.00 27.94 524 ALA A O 1
ATOM 4067 N N . LYS A 1 525 ? -44.555 29.035 -21.833 1.00 29.34 525 LYS A N 1
ATOM 4068 C CA . LYS A 1 525 ? -45.413 27.848 -21.910 1.00 29.34 525 LYS A CA 1
ATOM 4069 C C . LYS A 1 525 ? -46.203 27.722 -23.248 1.00 29.34 525 LYS A C 1
ATOM 4071 O O . LYS A 1 525 ? -46.036 28.570 -24.117 1.00 29.34 525 LYS A O 1
ATOM 4076 N N . PRO A 1 526 ? -47.023 26.657 -23.415 1.00 48.75 526 PRO A N 1
ATOM 4077 C CA . PRO A 1 526 ? -47.355 26.006 -24.687 1.00 48.75 526 PRO A CA 1
ATOM 4078 C C . PRO A 1 526 ? -48.792 26.276 -25.156 1.00 48.75 526 PRO A C 1
ATOM 4080 O O . PRO A 1 526 ? -49.589 26.796 -24.384 1.00 48.75 526 PRO A O 1
ATOM 4083 N N . GLU A 1 527 ? -49.168 25.779 -26.341 1.00 25.66 527 GLU A N 1
ATOM 4084 C CA . GLU A 1 527 ? -50.574 25.466 -26.615 1.00 25.66 527 GLU A CA 1
ATOM 4085 C C . GLU A 1 527 ? -50.794 24.404 -27.705 1.00 25.66 527 GLU A C 1
ATOM 4087 O O . GLU A 1 527 ? -50.055 24.267 -28.677 1.00 25.66 527 GLU A O 1
ATOM 4092 N N . SER A 1 528 ? -51.838 23.620 -27.457 1.00 29.53 528 SER A N 1
ATOM 4093 C CA . SER A 1 528 ? -52.421 22.522 -28.226 1.00 29.53 528 SER A CA 1
ATOM 4094 C C . SER A 1 528 ? -53.360 22.999 -29.342 1.00 29.53 528 SER A C 1
ATOM 4096 O O . SER A 1 528 ? -54.033 24.000 -29.131 1.00 29.53 528 SER A O 1
ATOM 4098 N N . GLN A 1 529 ? -53.581 22.201 -30.399 1.00 27.61 529 GLN A N 1
ATOM 4099 C CA . GLN A 1 529 ? -54.900 21.602 -30.712 1.00 27.61 529 GLN A CA 1
ATOM 4100 C C . GLN A 1 529 ? -54.951 20.830 -32.047 1.00 27.61 529 GLN A C 1
ATOM 4102 O O . GLN A 1 529 ? -54.216 21.070 -32.996 1.00 27.61 529 GLN A O 1
ATOM 4107 N N . SER A 1 530 ? -55.880 19.874 -32.047 1.00 30.48 530 SER A N 1
ATOM 4108 C CA . SER A 1 530 ? -56.288 18.885 -33.049 1.00 30.48 530 SER A CA 1
ATOM 4109 C C . SER A 1 530 ? -56.947 19.426 -34.329 1.00 30.48 530 SER A C 1
ATOM 4111 O O . SER A 1 530 ? -57.622 20.451 -34.260 1.00 30.48 530 SER A O 1
ATOM 4113 N N . LYS A 1 531 ? -56.986 18.602 -35.394 1.00 30.08 531 LYS A N 1
ATOM 4114 C CA . LYS A 1 531 ? -58.222 18.069 -36.037 1.00 30.08 531 LYS A CA 1
ATOM 4115 C C . LYS A 1 531 ? -57.881 17.143 -37.221 1.00 30.08 531 LYS A C 1
ATOM 4117 O O . LYS A 1 531 ? -56.949 17.413 -37.965 1.00 30.08 531 LYS A O 1
ATOM 4122 N N . GLY A 1 532 ? -58.638 16.052 -37.379 1.00 27.67 532 GLY A N 1
ATOM 4123 C CA . GLY A 1 532 ? -58.548 15.117 -38.514 1.00 27.67 532 GLY A CA 1
ATOM 4124 C C . GLY A 1 532 ? -59.598 15.364 -39.607 1.00 27.67 532 GLY A C 1
ATOM 4125 O O . GLY A 1 532 ? -60.410 16.270 -39.454 1.00 27.67 532 GLY A O 1
ATOM 4126 N N . ILE A 1 533 ? -59.575 14.538 -40.671 1.00 28.95 533 ILE A N 1
ATOM 4127 C CA . ILE A 1 533 ? -60.698 14.013 -41.498 1.00 28.95 533 ILE A CA 1
ATOM 4128 C C . ILE A 1 533 ? -60.131 13.025 -42.558 1.00 28.95 533 ILE A C 1
ATOM 4130 O O . ILE A 1 533 ? -58.942 13.035 -42.860 1.00 28.95 533 ILE A O 1
ATOM 4134 N N . ALA A 1 534 ? -60.983 12.117 -43.050 1.00 26.88 534 ALA A N 1
ATOM 4135 C CA . ALA A 1 534 ? -60.693 10.778 -43.569 1.00 26.88 534 ALA A CA 1
ATOM 4136 C C . ALA A 1 534 ? -60.811 10.547 -45.106 1.00 26.88 534 ALA A C 1
ATOM 4138 O O . ALA A 1 534 ? -61.518 11.271 -45.794 1.00 26.88 534 ALA A O 1
ATOM 4139 N N . SER A 1 535 ? -60.262 9.391 -45.542 1.00 28.80 535 SER A N 1
ATOM 4140 C CA . SER A 1 535 ? -60.775 8.388 -46.524 1.00 28.80 535 SER A CA 1
ATOM 4141 C C . SER A 1 535 ? -60.765 8.626 -48.056 1.00 28.80 535 SER A C 1
ATOM 4143 O O . SER A 1 535 ? -61.524 9.452 -48.555 1.00 28.80 535 SER A O 1
ATOM 4145 N N . ARG A 1 536 ? -60.085 7.729 -48.818 1.00 29.06 536 ARG A N 1
ATOM 4146 C CA . ARG A 1 536 ? -60.675 6.841 -49.874 1.00 29.06 536 ARG A CA 1
ATOM 4147 C C . ARG A 1 536 ? -59.678 5.814 -50.488 1.00 29.06 536 ARG A C 1
ATOM 4149 O O . ARG A 1 536 ? -58.488 5.874 -50.225 1.00 29.06 536 ARG A O 1
ATOM 4156 N N . ARG A 1 537 ? -60.227 4.823 -51.219 1.00 30.64 537 ARG A N 1
ATOM 4157 C CA . ARG A 1 537 ? -59.798 3.414 -51.470 1.00 30.64 537 ARG A CA 1
ATOM 4158 C C . ARG A 1 537 ? -58.948 3.118 -52.747 1.00 30.64 537 ARG A C 1
ATOM 4160 O O . ARG A 1 537 ? -58.977 3.887 -53.695 1.00 30.64 537 ARG A O 1
ATOM 4167 N N . VAL A 1 538 ? -58.316 1.924 -52.711 1.00 36.78 538 VAL A N 1
ATOM 4168 C CA . VAL A 1 538 ? -57.584 1.006 -53.668 1.00 36.78 538 VAL A CA 1
ATOM 4169 C C . VAL A 1 538 ? -58.448 0.540 -54.900 1.00 36.78 538 VAL A C 1
ATOM 4171 O O . VAL A 1 538 ? -59.643 0.831 -54.789 1.00 36.78 538 VAL A O 1
ATOM 4174 N N . PRO A 1 539 ? -58.029 -0.224 -55.985 1.00 45.94 539 PRO A N 1
ATOM 4175 C CA . PRO A 1 539 ? -56.898 -1.200 -56.152 1.00 45.94 539 PRO A CA 1
ATOM 4176 C C . PRO A 1 539 ? -56.247 -1.513 -57.559 1.00 45.94 539 PRO A C 1
ATOM 4178 O O . PRO A 1 539 ? -56.691 -1.024 -58.592 1.00 45.94 539 PRO A O 1
ATOM 4181 N N . HIS A 1 540 ? -55.293 -2.488 -57.543 1.00 30.66 540 HIS A N 1
ATOM 4182 C CA . HIS A 1 540 ? -54.859 -3.489 -58.582 1.00 30.66 540 HIS A CA 1
ATOM 4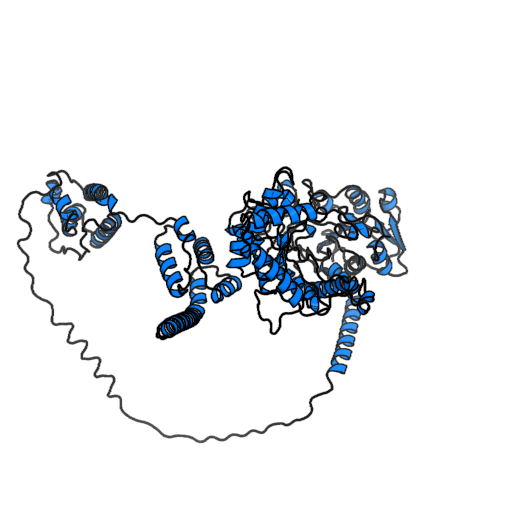183 C C . HIS A 1 540 ? -53.543 -3.175 -59.360 1.00 30.66 540 HIS A C 1
ATOM 4185 O O . HIS A 1 540 ? -53.381 -2.042 -59.781 1.00 30.66 540 HIS A O 1
ATOM 4191 N N . LEU A 1 541 ? -52.516 -4.027 -59.592 1.00 34.47 541 LEU A N 1
ATOM 4192 C CA . LEU A 1 541 ? -52.213 -5.487 -59.685 1.00 34.47 541 LEU A CA 1
ATOM 4193 C C . LEU A 1 541 ? -50.746 -5.711 -59.219 1.00 34.47 541 LEU A C 1
ATOM 4195 O O . LEU A 1 541 ? -49.930 -4.837 -59.466 1.00 34.47 541 LEU A O 1
ATOM 4199 N N . LYS A 1 542 ? -50.267 -6.785 -58.568 1.00 41.38 542 LYS A N 1
ATOM 4200 C CA . LYS A 1 542 ? -50.526 -8.242 -58.650 1.00 41.38 542 LYS A CA 1
ATOM 4201 C C . LYS A 1 542 ? -50.281 -8.854 -60.041 1.00 41.38 542 LYS A C 1
ATOM 4203 O O . LYS A 1 542 ? -51.158 -9.521 -60.579 1.00 41.38 542 LYS A O 1
ATOM 4208 N N . ARG A 1 543 ? -49.112 -8.575 -60.639 1.00 42.94 543 ARG A N 1
ATOM 4209 C CA . ARG A 1 543 ? -48.679 -9.197 -61.908 1.00 42.94 543 ARG A CA 1
ATOM 4210 C C . ARG A 1 543 ? -47.186 -9.534 -62.052 1.00 42.94 543 ARG A C 1
ATOM 4212 O O . ARG A 1 543 ? -46.828 -10.109 -63.066 1.00 42.94 543 ARG A O 1
ATOM 4219 N N . GLU A 1 544 ? -46.337 -9.272 -61.058 1.00 43.94 544 GLU A N 1
ATOM 4220 C CA . GLU A 1 544 ? -44.883 -9.520 -61.194 1.00 43.94 544 GLU A CA 1
ATOM 4221 C C . GLU A 1 544 ? -44.334 -10.661 -60.322 1.00 43.94 544 GLU A C 1
ATOM 4223 O O . GLU A 1 544 ? -43.188 -11.059 -60.488 1.00 43.94 544 GLU A O 1
ATOM 4228 N N . MET A 1 545 ? -45.136 -11.250 -59.428 1.00 46.59 545 MET A N 1
ATOM 4229 C CA . MET A 1 545 ? -44.640 -12.274 -58.490 1.00 46.59 545 MET A CA 1
ATOM 4230 C C . MET A 1 545 ? -44.991 -13.725 -58.859 1.00 46.59 545 MET A C 1
ATOM 4232 O O . MET A 1 545 ? -44.458 -14.641 -58.236 1.00 46.59 545 MET A O 1
ATOM 4236 N N . ASP A 1 546 ? -45.811 -13.950 -59.891 1.00 48.53 546 ASP A N 1
ATOM 4237 C CA . ASP A 1 546 ? -46.217 -15.301 -60.316 1.00 48.53 546 ASP A CA 1
ATOM 4238 C C . ASP A 1 546 ? -45.366 -15.862 -61.480 1.00 48.53 546 ASP A C 1
ATOM 4240 O O . ASP A 1 546 ? -45.307 -17.073 -61.663 1.00 48.53 546 ASP A O 1
ATOM 4244 N N . GLN A 1 547 ? -44.604 -15.032 -62.208 1.00 46.69 547 GLN A N 1
ATOM 4245 C CA . GLN A 1 547 ? -43.800 -15.478 -63.365 1.00 46.69 547 GLN A CA 1
ATOM 4246 C C . GLN A 1 547 ? -42.429 -16.092 -63.022 1.00 46.69 547 GLN A C 1
ATOM 4248 O O . GLN A 1 547 ? -41.845 -16.782 -63.851 1.00 46.69 547 GLN A O 1
ATOM 4253 N N . MET A 1 548 ? -41.905 -15.920 -61.804 1.00 47.00 548 MET A N 1
ATOM 4254 C CA . MET A 1 548 ? -40.598 -16.491 -61.421 1.00 47.00 548 MET A CA 1
ATOM 4255 C C . MET A 1 548 ? -40.673 -17.893 -60.793 1.00 47.00 548 MET A C 1
ATOM 4257 O O . MET A 1 548 ? -39.634 -18.496 -60.529 1.00 47.00 548 MET A O 1
ATOM 4261 N N . ARG A 1 549 ? -41.875 -18.436 -60.544 1.00 49.34 549 ARG A N 1
ATOM 4262 C CA . ARG A 1 549 ? -42.051 -19.749 -59.890 1.00 49.34 549 ARG A CA 1
ATOM 4263 C C . ARG A 1 549 ? -42.267 -20.924 -60.845 1.00 49.34 549 ARG A C 1
ATOM 4265 O O . ARG A 1 549 ? -42.024 -22.054 -60.431 1.00 49.34 549 ARG A O 1
ATOM 4272 N N . GLU A 1 550 ? -42.647 -20.685 -62.097 1.00 47.44 550 GLU A N 1
ATOM 4273 C CA . GLU A 1 550 ? -42.843 -21.757 -63.090 1.00 47.44 550 GLU A CA 1
ATOM 4274 C C . GLU A 1 550 ? -41.540 -22.176 -63.793 1.00 47.44 550 GLU A C 1
ATOM 4276 O O . GLU A 1 550 ? -41.341 -23.360 -64.047 1.00 47.44 550 GLU A O 1
ATOM 4281 N N . LEU A 1 551 ? -40.576 -21.265 -63.975 1.00 45.97 551 LEU A N 1
ATOM 4282 C CA . LEU A 1 551 ? -39.324 -21.547 -64.700 1.00 45.97 551 LEU A CA 1
ATOM 4283 C C . LEU A 1 551 ? -38.366 -22.515 -63.968 1.00 45.97 551 LEU A C 1
ATOM 4285 O O . LEU A 1 551 ? -37.521 -23.161 -64.580 1.00 45.97 551 LEU A O 1
ATOM 4289 N N . MET A 1 552 ? -38.480 -22.625 -62.641 1.00 45.78 552 MET A N 1
ATOM 4290 C CA . MET A 1 552 ? -37.572 -23.430 -61.806 1.00 45.78 552 MET A CA 1
ATOM 4291 C C . MET A 1 552 ? -38.006 -24.896 -61.655 1.00 45.78 552 MET A C 1
ATOM 4293 O O . MET A 1 552 ? -37.202 -25.727 -61.229 1.00 45.78 552 MET A O 1
ATOM 4297 N N . ASN A 1 553 ? -39.249 -25.234 -62.012 1.00 44.59 553 ASN A N 1
ATOM 4298 C CA . ASN A 1 553 ? -39.768 -26.602 -61.900 1.00 44.59 553 ASN A CA 1
ATOM 4299 C C . ASN A 1 553 ? -39.597 -27.428 -63.187 1.00 44.59 553 ASN A C 1
ATOM 4301 O O . ASN A 1 553 ? -39.629 -28.653 -63.118 1.00 44.59 553 ASN A O 1
ATOM 4305 N N . GLU A 1 554 ? -39.321 -26.794 -64.329 1.00 41.22 554 GLU A N 1
ATOM 4306 C CA . GLU A 1 554 ? -39.159 -27.471 -65.627 1.00 41.22 554 GLU A CA 1
ATOM 4307 C C . GLU A 1 554 ? -37.752 -28.066 -65.848 1.00 41.22 554 GLU A C 1
ATOM 4309 O O . GLU A 1 554 ? -37.587 -29.047 -66.570 1.00 41.22 554 GLU A O 1
ATOM 4314 N N . MET A 1 555 ? -36.715 -27.558 -65.169 1.00 39.94 555 MET A N 1
ATOM 4315 C CA . MET A 1 555 ? -35.336 -28.057 -65.337 1.00 39.94 555 MET A CA 1
ATOM 4316 C C . MET A 1 555 ? -35.015 -29.320 -64.517 1.00 39.94 555 MET A C 1
ATOM 4318 O O . MET A 1 555 ? -33.929 -29.883 -64.656 1.00 39.94 555 MET A O 1
ATOM 4322 N N . ARG A 1 556 ? -35.934 -29.788 -63.659 1.00 39.38 556 ARG A N 1
ATOM 4323 C CA . ARG A 1 556 ? -35.660 -30.863 -62.685 1.00 39.38 556 ARG A CA 1
ATOM 4324 C C . ARG A 1 556 ? -36.077 -32.269 -63.137 1.00 39.38 556 ARG A C 1
ATOM 4326 O O . ARG A 1 556 ? -35.688 -33.234 -62.484 1.00 39.38 556 ARG A O 1
ATOM 4333 N N . GLU A 1 557 ? -36.800 -32.406 -64.250 1.00 41.28 557 GLU A N 1
ATOM 4334 C CA . GLU A 1 557 ? -37.318 -33.704 -64.725 1.00 41.28 557 GLU A CA 1
ATOM 4335 C C . GLU A 1 557 ? -36.545 -34.340 -65.899 1.00 41.28 557 GLU A C 1
ATOM 4337 O O . GLU A 1 557 ? -36.709 -35.530 -66.150 1.00 41.28 557 GLU A O 1
ATOM 4342 N N . ASN A 1 558 ? -35.623 -33.636 -66.565 1.00 33.78 558 ASN A N 1
ATOM 4343 C CA . ASN A 1 558 ? -35.059 -34.106 -67.845 1.00 33.78 558 ASN A CA 1
ATOM 4344 C C . ASN A 1 558 ? -33.692 -34.821 -67.811 1.00 33.78 558 ASN A C 1
ATOM 4346 O O . ASN A 1 558 ? -33.066 -34.971 -68.856 1.00 33.78 558 ASN A O 1
ATOM 4350 N N . MET A 1 559 ? -33.212 -35.336 -66.672 1.00 32.03 559 MET A N 1
ATOM 4351 C CA . MET A 1 559 ? -31.992 -36.174 -66.664 1.00 32.03 559 MET A CA 1
ATOM 4352 C C . MET A 1 559 ? -32.070 -37.365 -65.696 1.00 32.03 559 MET A C 1
ATOM 4354 O O . MET A 1 559 ? -31.353 -37.471 -64.703 1.00 32.03 559 MET A O 1
ATOM 4358 N N . ARG A 1 560 ? -32.929 -38.329 -66.038 1.00 32.69 560 ARG A N 1
ATOM 4359 C CA . ARG A 1 560 ? -32.760 -39.745 -65.683 1.00 32.69 560 ARG A CA 1
ATOM 4360 C C . ARG A 1 560 ? -32.886 -40.567 -66.964 1.00 32.69 560 ARG A C 1
ATOM 4362 O O . ARG A 1 560 ? -33.957 -40.557 -67.550 1.00 32.69 560 ARG A O 1
ATOM 4369 N N . MET A 1 561 ? -31.810 -41.265 -67.347 1.00 28.56 561 MET A N 1
ATOM 4370 C CA . MET A 1 561 ? -31.757 -42.635 -67.909 1.00 28.56 561 MET A CA 1
ATOM 4371 C C . MET A 1 561 ? -30.562 -42.817 -68.863 1.00 28.56 561 MET A C 1
ATOM 4373 O O . MET A 1 561 ? -30.608 -42.376 -70.002 1.00 28.56 561 MET A O 1
ATOM 4377 N N . ALA A 1 562 ? -29.534 -43.536 -68.398 1.00 28.28 562 ALA A N 1
ATOM 4378 C CA . ALA A 1 562 ? -28.773 -44.528 -69.171 1.00 28.28 562 ALA A CA 1
ATOM 4379 C C . ALA A 1 562 ? -27.824 -45.280 -68.214 1.00 28.28 562 ALA A C 1
ATOM 4381 O O . ALA A 1 562 ? -26.834 -44.729 -67.743 1.00 28.28 562 ALA A O 1
ATOM 4382 N N . ASN A 1 563 ? -28.155 -46.534 -67.894 1.00 31.38 563 ASN A N 1
ATOM 4383 C CA . ASN A 1 563 ? -27.235 -47.504 -67.294 1.00 31.38 563 ASN A CA 1
ATOM 4384 C C . ASN A 1 563 ? -26.658 -48.368 -68.420 1.00 31.38 563 ASN A C 1
ATOM 4386 O O . ASN A 1 563 ? -27.440 -48.821 -69.252 1.00 31.38 563 ASN A O 1
ATOM 4390 N N . LEU A 1 564 ? -25.360 -48.679 -68.363 1.00 30.22 564 LEU A N 1
ATOM 4391 C CA . LEU A 1 564 ? -24.802 -50.025 -68.577 1.00 30.22 564 LEU A CA 1
ATOM 4392 C C . LEU A 1 564 ? -23.292 -49.988 -68.283 1.00 30.22 564 LEU A C 1
ATOM 4394 O O . LEU A 1 564 ? -22.518 -49.396 -69.027 1.00 30.22 564 LEU A O 1
ATOM 4398 N N . VAL A 1 565 ? -22.902 -50.603 -67.165 1.00 30.50 565 VAL A N 1
ATOM 4399 C CA . VAL A 1 565 ? -21.520 -50.979 -66.841 1.00 30.50 565 VAL A CA 1
ATOM 4400 C C . VAL A 1 565 ? -21.583 -52.447 -66.439 1.00 30.50 565 VAL A C 1
ATOM 4402 O O . VAL A 1 565 ? -21.808 -52.763 -65.276 1.00 30.50 565 VAL A O 1
ATOM 4405 N N . ASP A 1 566 ? -21.447 -53.323 -67.423 1.00 32.62 566 ASP A N 1
ATOM 4406 C CA . ASP A 1 566 ? -20.875 -54.652 -67.233 1.00 32.62 566 ASP A CA 1
ATOM 4407 C C . ASP A 1 566 ? -19.495 -54.598 -67.909 1.00 32.62 566 ASP A C 1
ATOM 4409 O O . ASP A 1 566 ? -19.373 -53.995 -68.972 1.00 32.62 566 ASP A O 1
ATOM 4413 N N . ASP A 1 567 ? -18.479 -55.177 -67.261 1.00 38.09 567 ASP A N 1
ATOM 4414 C CA . ASP A 1 567 ? -17.050 -55.265 -67.647 1.00 38.09 567 ASP A CA 1
ATOM 4415 C C . ASP A 1 567 ? -16.057 -54.229 -67.100 1.00 38.09 567 ASP A C 1
ATOM 4417 O O . ASP A 1 567 ? -15.322 -53.594 -67.848 1.00 38.09 567 ASP A O 1
ATOM 4421 N N . LEU A 1 568 ? -15.888 -54.164 -65.773 1.00 38.88 568 LEU A N 1
ATOM 4422 C CA . LEU A 1 568 ? -14.646 -53.635 -65.186 1.00 38.88 568 LEU A CA 1
ATOM 4423 C C . LEU A 1 568 ? -14.259 -54.347 -63.877 1.00 38.88 568 LEU A C 1
ATOM 4425 O O . LEU A 1 568 ? -14.357 -53.739 -62.823 1.00 38.88 568 LEU A O 1
ATOM 4429 N N . VAL A 1 569 ? -13.817 -55.612 -63.933 1.00 36.34 569 VAL A N 1
ATOM 4430 C CA . VAL A 1 569 ? -12.610 -56.132 -63.234 1.00 36.34 569 VAL A CA 1
ATOM 4431 C C . VAL A 1 569 ? -12.270 -57.511 -63.840 1.00 36.34 569 VAL A C 1
ATOM 4433 O O . VAL A 1 569 ? -12.987 -58.481 -63.581 1.00 36.34 569 VAL A O 1
ATOM 4436 N N . PRO A 1 570 ? -11.171 -57.648 -64.603 1.00 35.50 570 PRO A N 1
ATOM 4437 C CA . PRO A 1 570 ? -10.609 -58.948 -64.960 1.00 35.50 570 PRO A CA 1
ATOM 4438 C C . PRO A 1 570 ? -10.194 -59.722 -63.702 1.00 35.50 570 PRO A C 1
ATOM 4440 O O . PRO A 1 570 ? -9.576 -59.169 -62.792 1.00 35.50 570 PRO A O 1
ATOM 4443 N N . ARG A 1 571 ? -10.521 -61.017 -63.651 1.00 48.31 571 ARG A N 1
ATOM 4444 C CA . ARG A 1 571 ? -10.048 -61.959 -62.627 1.00 48.31 571 ARG A CA 1
ATOM 4445 C C . ARG A 1 571 ? -8.520 -62.111 -62.694 1.00 48.31 571 ARG A C 1
ATOM 4447 O O . ARG A 1 571 ? -8.061 -63.054 -63.321 1.00 48.31 571 ARG A O 1
ATOM 4454 N N . THR A 1 572 ? -7.749 -61.250 -62.032 1.00 48.69 572 THR A N 1
ATOM 4455 C CA . THR A 1 572 ? -6.300 -61.445 -61.816 1.00 48.69 572 THR A CA 1
ATOM 4456 C C . THR A 1 572 ? -5.801 -60.626 -60.616 1.00 48.69 572 THR A C 1
ATOM 4458 O O . THR A 1 572 ? -6.113 -59.444 -60.500 1.00 48.69 572 THR A O 1
ATOM 4461 N N . ASP A 1 573 ? -5.040 -61.285 -59.736 1.00 56.81 573 ASP A N 1
ATOM 4462 C CA . ASP A 1 573 ? -4.158 -60.742 -58.687 1.00 56.81 573 ASP A CA 1
ATOM 4463 C C . ASP A 1 573 ? -4.779 -59.860 -57.586 1.00 56.81 573 ASP A C 1
ATOM 4465 O O . ASP A 1 573 ? -4.369 -58.726 -57.345 1.00 56.81 573 ASP A O 1
ATOM 4469 N N . SER A 1 574 ? -5.759 -60.399 -56.853 1.00 71.62 574 SER A N 1
ATOM 4470 C CA . SER A 1 574 ? -6.256 -59.765 -55.624 1.00 71.62 574 SER A CA 1
ATOM 4471 C C . SER A 1 574 ? -5.479 -60.234 -54.379 1.00 71.62 574 SER A C 1
ATOM 4473 O O . SER A 1 574 ? -5.317 -61.444 -54.196 1.00 71.62 574 SER A O 1
ATOM 4475 N N . PRO A 1 575 ? -5.078 -59.331 -53.458 1.00 83.06 575 PRO A N 1
ATOM 4476 C CA . PRO A 1 575 ? -4.437 -59.710 -52.194 1.00 83.06 575 PRO A CA 1
ATOM 4477 C C . PRO A 1 575 ? -5.400 -60.361 -51.187 1.00 83.06 575 PRO A C 1
ATOM 4479 O O . PRO A 1 575 ? -4.971 -60.814 -50.127 1.00 83.06 575 PRO A O 1
ATOM 4482 N N . PHE A 1 576 ? -6.702 -60.421 -51.488 1.00 88.19 576 PHE A N 1
ATOM 4483 C CA . PHE A 1 576 ? -7.708 -60.977 -50.587 1.00 88.19 576 PHE A CA 1
ATOM 4484 C C . PHE A 1 576 ? -7.786 -62.506 -50.646 1.00 88.19 576 PHE A C 1
ATOM 4486 O O . PHE A 1 576 ? -7.613 -63.123 -51.699 1.00 88.19 576 PHE A O 1
ATOM 4493 N N . ILE A 1 577 ? -8.138 -63.131 -49.522 1.00 84.62 577 ILE A N 1
ATOM 4494 C CA . ILE A 1 577 ? -8.436 -64.570 -49.467 1.00 84.62 577 ILE A CA 1
ATOM 4495 C C . ILE A 1 577 ? -9.706 -64.935 -50.261 1.00 84.62 577 ILE A C 1
ATOM 4497 O O . ILE A 1 577 ? -10.601 -64.111 -50.479 1.00 84.62 577 ILE A O 1
ATOM 4501 N N . ALA A 1 578 ? -9.835 -66.210 -50.649 1.00 78.25 578 ALA A N 1
ATOM 4502 C CA . ALA A 1 578 ? -10.948 -66.709 -51.469 1.00 78.25 578 ALA A CA 1
ATOM 4503 C C . ALA A 1 578 ? -12.341 -66.392 -50.887 1.00 78.25 578 ALA A C 1
ATOM 4505 O O . ALA A 1 578 ? -13.279 -66.120 -51.637 1.00 78.25 578 ALA A O 1
ATOM 4506 N N . SER A 1 579 ? -12.477 -66.370 -49.556 1.00 82.81 579 SER A N 1
ATOM 4507 C CA . SER A 1 579 ? -13.746 -66.081 -48.874 1.00 82.81 579 SER A CA 1
ATOM 4508 C C . SER A 1 579 ? -14.220 -64.627 -49.022 1.00 82.81 579 SER A C 1
ATOM 4510 O O . SER A 1 579 ? -15.412 -64.367 -48.837 1.00 82.81 579 SER A O 1
ATOM 4512 N N . ILE A 1 580 ? -13.315 -63.697 -49.350 1.00 83.69 580 ILE A N 1
ATOM 4513 C CA . ILE A 1 580 ? -13.617 -62.299 -49.680 1.00 83.69 580 ILE A CA 1
ATOM 4514 C C . ILE A 1 580 ? -13.868 -62.179 -51.182 1.00 83.69 580 ILE A C 1
ATOM 4516 O O . ILE A 1 580 ? -14.905 -61.654 -51.582 1.00 83.69 580 ILE A O 1
ATOM 4520 N N . ASN A 1 581 ? -12.973 -62.716 -52.019 1.00 79.06 581 ASN A N 1
ATOM 4521 C CA . ASN A 1 581 ? -13.095 -62.616 -53.478 1.00 79.06 581 ASN A CA 1
ATOM 4522 C C . ASN A 1 581 ? -14.422 -63.189 -53.991 1.00 79.06 581 ASN A C 1
ATOM 4524 O O . ASN A 1 581 ? -15.133 -62.520 -54.748 1.00 79.06 581 ASN A O 1
ATOM 4528 N N . ASN A 1 582 ? -14.802 -64.364 -53.485 1.00 77.75 582 ASN A N 1
ATOM 4529 C CA . ASN A 1 582 ? -16.017 -65.074 -53.880 1.00 77.75 582 ASN A CA 1
ATOM 4530 C C . ASN A 1 582 ? -17.282 -64.582 -53.155 1.00 77.75 582 ASN A C 1
ATOM 4532 O O . ASN A 1 582 ? -18.360 -65.130 -53.375 1.00 77.75 582 ASN A O 1
ATOM 4536 N N . HIS A 1 583 ? -17.188 -63.566 -52.286 1.00 81.44 583 HIS A N 1
ATOM 4537 C CA . HIS A 1 583 ? -18.367 -63.019 -51.620 1.00 81.44 583 HIS A CA 1
ATOM 4538 C C . HIS A 1 583 ? -19.206 -62.184 -52.610 1.00 81.44 583 HIS A C 1
ATOM 4540 O O . HIS A 1 583 ? -18.660 -61.253 -53.228 1.00 81.44 583 HIS A O 1
ATOM 4546 N N . PRO A 1 584 ? -20.507 -62.495 -52.785 1.00 76.75 584 PRO A N 1
ATOM 4547 C CA . PRO A 1 584 ? -21.360 -61.802 -53.743 1.00 76.75 584 PRO A CA 1
ATOM 4548 C C . PRO A 1 584 ? -21.605 -60.352 -53.313 1.00 76.75 584 PRO A C 1
ATOM 4550 O O . PRO A 1 584 ? -21.802 -60.064 -52.133 1.00 76.75 584 PRO A O 1
ATOM 4553 N N . LEU A 1 585 ? -21.603 -59.433 -54.282 1.00 75.00 585 LEU A N 1
ATOM 4554 C CA . LEU A 1 585 ? -22.048 -58.060 -54.049 1.00 75.00 585 LEU A CA 1
ATOM 4555 C C . LEU A 1 585 ? -23.587 -58.024 -54.047 1.00 75.00 585 LEU A C 1
ATOM 4557 O O . LEU A 1 585 ? -24.204 -58.674 -54.894 1.00 75.00 585 LEU A O 1
ATOM 4561 N N . PRO A 1 586 ? -24.234 -57.277 -53.136 1.00 76.75 586 PRO A N 1
ATOM 4562 C CA . PRO A 1 586 ? -25.680 -57.093 -53.170 1.00 76.75 586 PRO A CA 1
ATOM 4563 C C . PRO A 1 586 ? -26.121 -56.467 -54.499 1.00 76.75 586 PRO A C 1
ATOM 4565 O O . PRO A 1 586 ? -25.539 -55.477 -54.933 1.00 76.75 586 PRO A O 1
ATOM 4568 N N . LEU A 1 587 ? -27.202 -56.978 -55.099 1.00 68.25 587 LEU A N 1
ATOM 4569 C CA . LEU A 1 587 ? -27.723 -56.554 -56.415 1.00 68.25 587 LEU A CA 1
ATOM 4570 C C . LEU A 1 587 ? -28.017 -55.042 -56.551 1.00 68.25 587 LEU A C 1
ATOM 4572 O O . LEU A 1 587 ? -28.156 -54.543 -57.661 1.00 68.25 587 LEU A O 1
ATOM 4576 N N . LYS A 1 588 ? -28.139 -54.306 -55.437 1.00 76.00 588 LYS A N 1
ATOM 4577 C CA . LYS A 1 588 ? -28.397 -52.852 -55.403 1.00 76.00 588 LYS A CA 1
ATOM 4578 C C . LYS A 1 588 ? -27.245 -52.033 -54.808 1.00 76.00 588 LYS A C 1
ATOM 4580 O O . LYS A 1 588 ? -27.430 -50.848 -54.538 1.00 76.00 588 LYS A O 1
ATOM 4585 N N . PHE A 1 589 ? -26.083 -52.639 -54.563 1.00 78.06 589 PHE A N 1
ATOM 4586 C CA . PHE A 1 589 ? -24.943 -51.921 -54.003 1.00 78.06 589 PHE A CA 1
ATOM 4587 C C . PHE A 1 589 ? -24.387 -50.927 -55.030 1.00 78.06 589 PHE A C 1
ATOM 4589 O O . PHE A 1 589 ? -23.998 -51.311 -56.130 1.00 78.06 589 PHE A O 1
ATOM 4596 N N . LYS A 1 590 ? -24.351 -49.644 -54.663 1.00 78.75 590 LYS A N 1
ATOM 4597 C CA . LYS A 1 590 ? -23.696 -48.589 -55.438 1.00 78.75 590 LYS A CA 1
ATOM 4598 C C . LYS A 1 590 ? -22.570 -48.009 -54.609 1.00 78.75 590 LYS A C 1
ATOM 4600 O O . LYS A 1 590 ? -22.794 -47.632 -53.460 1.00 78.75 590 LYS A O 1
ATOM 4605 N N . MET A 1 591 ? -21.391 -47.899 -55.214 1.00 79.50 591 MET A N 1
ATOM 4606 C CA . MET A 1 591 ? -20.254 -47.278 -54.555 1.00 79.50 591 MET A CA 1
ATOM 4607 C C . MET A 1 591 ? -20.569 -45.797 -54.280 1.00 79.50 591 MET A C 1
ATOM 4609 O O . MET A 1 591 ? -20.904 -45.069 -55.219 1.00 79.50 591 MET A O 1
ATOM 4613 N N . PRO A 1 592 ? -20.500 -45.336 -53.022 1.00 78.62 592 PRO A N 1
ATOM 4614 C CA . PRO A 1 592 ? -20.580 -43.920 -52.695 1.00 78.62 592 PRO A CA 1
ATOM 4615 C C . PRO A 1 592 ? -19.450 -43.149 -53.374 1.00 78.62 592 PRO A C 1
ATOM 4617 O O . PRO A 1 592 ? -18.321 -43.638 -53.449 1.00 78.62 592 PRO A O 1
ATOM 4620 N N . SER A 1 593 ? -19.742 -41.929 -53.823 1.00 79.62 593 SER A N 1
ATOM 4621 C CA . SER A 1 593 ? -18.704 -41.014 -54.291 1.00 79.62 593 SER A CA 1
ATOM 4622 C C . SER A 1 593 ? -17.847 -40.604 -53.097 1.00 79.62 593 SER A C 1
ATOM 4624 O O . SER A 1 593 ? -18.313 -39.874 -52.225 1.00 79.62 593 SER A O 1
ATOM 4626 N N . LEU A 1 594 ? -16.617 -41.101 -53.054 1.00 83.62 594 LEU A N 1
ATOM 4627 C CA . LEU A 1 594 ? -15.612 -40.745 -52.063 1.00 83.62 594 LEU A CA 1
ATOM 4628 C C . LEU A 1 594 ? -14.418 -40.125 -52.773 1.00 83.62 594 LEU A C 1
ATOM 4630 O O . LEU A 1 594 ? -14.059 -40.537 -53.879 1.00 83.62 594 LEU A O 1
ATOM 4634 N N . ASP A 1 595 ? -13.792 -39.160 -52.112 1.00 84.94 595 ASP A N 1
ATOM 4635 C CA . ASP A 1 595 ? -12.537 -38.593 -52.574 1.00 84.94 595 ASP A CA 1
ATOM 4636 C C . ASP A 1 595 ? -11.480 -39.687 -52.718 1.00 84.94 595 ASP A C 1
ATOM 4638 O O . ASP A 1 595 ? -11.265 -40.512 -51.832 1.00 84.94 595 ASP A O 1
ATOM 4642 N N . SER A 1 596 ? -10.794 -39.686 -53.854 1.00 88.31 596 SER A N 1
ATOM 4643 C CA . SER A 1 596 ? -9.691 -40.607 -54.100 1.00 88.31 596 SER A CA 1
ATOM 4644 C C . SER A 1 596 ? -8.472 -40.247 -53.239 1.00 88.31 596 SER A C 1
ATOM 4646 O O . SER A 1 596 ? -8.029 -39.095 -53.269 1.00 88.31 596 SER A O 1
ATOM 4648 N N . TYR A 1 597 ? -7.873 -41.228 -52.573 1.00 90.19 597 TYR A N 1
ATOM 4649 C CA . TYR A 1 597 ? -6.655 -41.092 -51.778 1.00 90.19 597 TYR A CA 1
ATOM 4650 C C . TYR A 1 597 ? -5.406 -41.397 -52.611 1.00 90.19 597 TYR A C 1
ATOM 4652 O O . TYR A 1 597 ? -5.315 -42.455 -53.235 1.00 90.19 597 TYR A O 1
ATOM 4660 N N . ASP A 1 598 ? -4.438 -40.481 -52.623 1.00 87.19 598 ASP A N 1
ATOM 4661 C CA . ASP A 1 598 ? -3.172 -40.599 -53.368 1.00 87.19 598 ASP A CA 1
ATOM 4662 C C . ASP A 1 598 ? -1.935 -40.838 -52.492 1.00 87.19 598 ASP A C 1
ATOM 4664 O O . ASP A 1 598 ? -0.854 -41.063 -53.034 1.00 87.19 598 ASP A O 1
ATOM 4668 N N . GLY A 1 599 ? -2.078 -40.837 -51.163 1.00 82.31 599 GLY A N 1
ATOM 4669 C CA . GLY A 1 599 ? -0.957 -40.964 -50.225 1.00 82.31 599 GLY A CA 1
ATOM 4670 C C . GLY A 1 599 ? -0.478 -39.654 -49.598 1.00 82.31 599 GLY A C 1
ATOM 4671 O O . GLY A 1 599 ? 0.463 -39.696 -48.816 1.00 82.31 599 GLY A O 1
ATOM 4672 N N . THR A 1 600 ? -1.091 -38.507 -49.919 1.00 79.50 600 THR A N 1
ATOM 4673 C CA . THR A 1 600 ? -0.642 -37.181 -49.434 1.00 79.50 600 THR A CA 1
ATOM 4674 C C . THR A 1 600 ? -1.463 -36.604 -48.277 1.00 79.50 600 THR A C 1
ATOM 4676 O O . THR A 1 600 ? -1.082 -35.592 -47.694 1.00 79.50 600 THR A O 1
ATOM 4679 N N . ARG A 1 601 ? -2.605 -37.219 -47.955 1.00 79.94 601 ARG A N 1
ATOM 4680 C CA . ARG A 1 601 ? -3.515 -36.788 -46.882 1.00 79.94 601 ARG A CA 1
ATOM 4681 C C . ARG A 1 601 ? -3.431 -37.741 -45.693 1.00 79.94 601 ARG A C 1
ATOM 4683 O O . ARG A 1 601 ? -2.883 -38.837 -45.816 1.00 79.94 601 ARG A O 1
ATOM 4690 N N . ASP A 1 602 ? -4.047 -37.360 -44.578 1.00 82.88 602 ASP A N 1
ATOM 4691 C CA . ASP A 1 602 ? -4.092 -38.201 -43.385 1.00 82.88 602 ASP A CA 1
ATOM 4692 C C . ASP A 1 602 ? -4.782 -39.552 -43.692 1.00 82.88 602 ASP A C 1
ATOM 4694 O O . ASP A 1 602 ? -5.949 -39.574 -44.109 1.00 82.88 602 ASP A O 1
ATOM 4698 N N . PRO A 1 603 ? -4.081 -40.692 -43.533 1.00 86.94 603 PRO A N 1
ATOM 4699 C CA . PRO A 1 603 ? -4.654 -42.004 -43.814 1.00 86.94 603 PRO A CA 1
ATOM 4700 C C . PRO A 1 603 ? -5.795 -42.374 -42.853 1.00 86.94 603 PRO A C 1
ATOM 4702 O O . PRO A 1 603 ? -6.701 -43.113 -43.249 1.00 86.94 603 PRO A O 1
ATOM 4705 N N . PHE A 1 604 ? -5.786 -41.873 -41.613 1.00 87.06 604 PHE A N 1
ATOM 4706 C CA . PHE A 1 604 ? -6.830 -42.161 -40.630 1.00 87.06 604 PHE A CA 1
ATOM 4707 C C . PHE A 1 604 ? -8.143 -41.475 -40.987 1.00 87.06 604 PHE A C 1
ATOM 4709 O O . PHE A 1 604 ? -9.195 -42.105 -40.884 1.00 87.06 604 PHE A O 1
ATOM 4716 N N . ASP A 1 605 ? -8.082 -40.233 -41.465 1.00 85.50 605 ASP A N 1
ATOM 4717 C CA . ASP A 1 605 ? -9.262 -39.479 -41.897 1.00 85.50 605 ASP A CA 1
ATOM 4718 C C . ASP A 1 605 ? -9.933 -40.134 -43.116 1.00 85.50 605 ASP A C 1
ATOM 4720 O O . ASP A 1 605 ? -11.152 -40.337 -43.150 1.00 85.50 605 ASP A O 1
ATOM 4724 N N . HIS A 1 606 ? -9.127 -40.599 -44.079 1.00 90.75 606 HIS A N 1
ATOM 4725 C CA . HIS A 1 606 ? -9.636 -41.348 -45.233 1.00 90.75 606 HIS A CA 1
ATOM 4726 C C . HIS A 1 606 ? -10.315 -42.660 -44.816 1.00 90.75 606 HIS A C 1
ATOM 4728 O O . HIS A 1 606 ? -11.417 -42.972 -45.277 1.00 90.75 606 HIS A O 1
ATOM 4734 N N . ILE A 1 607 ? -9.703 -43.419 -43.897 1.00 89.19 607 ILE A N 1
ATOM 4735 C CA . ILE A 1 607 ? -10.305 -44.646 -43.352 1.00 89.19 607 ILE A CA 1
ATOM 4736 C C . ILE A 1 607 ? -11.594 -44.335 -42.589 1.00 89.19 607 ILE A C 1
ATOM 4738 O O . ILE A 1 607 ? -12.574 -45.064 -42.749 1.00 89.19 607 ILE A O 1
ATOM 4742 N N . ALA A 1 608 ? -11.611 -43.293 -41.759 1.00 87.31 608 ALA A N 1
ATOM 4743 C CA . ALA A 1 608 ? -12.774 -42.910 -40.966 1.00 87.31 608 ALA A CA 1
ATOM 4744 C C . ALA A 1 608 ? -13.947 -42.503 -41.865 1.00 87.31 608 ALA A C 1
ATOM 4746 O O . ALA A 1 608 ? -15.065 -42.996 -41.683 1.00 87.31 608 ALA A O 1
ATOM 4747 N N . THR A 1 609 ? -13.682 -41.693 -42.890 1.00 87.44 609 THR A N 1
ATOM 4748 C CA . THR A 1 609 ? -14.670 -41.281 -43.895 1.00 87.44 609 THR A CA 1
ATOM 4749 C C . THR A 1 609 ? -15.213 -42.488 -44.659 1.00 87.44 609 THR A C 1
ATOM 4751 O O . THR A 1 609 ? -16.431 -42.664 -44.782 1.00 87.44 609 THR A O 1
ATOM 4754 N N . PHE A 1 610 ? -14.327 -43.379 -45.113 1.00 91.19 610 PHE A N 1
ATOM 4755 C CA . PHE A 1 610 ? -14.721 -44.607 -45.796 1.00 91.19 610 PHE A CA 1
ATOM 4756 C C . PHE A 1 610 ? -15.577 -45.509 -44.896 1.00 91.19 610 PHE A C 1
ATOM 4758 O O . PHE A 1 610 ? -16.676 -45.903 -45.291 1.00 91.19 610 PHE A O 1
ATOM 4765 N N . LYS A 1 611 ? -15.122 -45.800 -43.668 1.00 87.69 611 LYS A N 1
ATOM 4766 C CA . LYS A 1 611 ? -15.854 -46.628 -42.699 1.00 87.69 611 LYS A CA 1
ATOM 4767 C C . LYS A 1 611 ? -17.223 -46.040 -42.412 1.00 87.69 611 LYS A C 1
ATOM 4769 O O . LYS A 1 611 ? -18.202 -46.771 -42.508 1.00 87.69 611 LYS A O 1
ATOM 4774 N N . THR A 1 612 ? -17.306 -44.749 -42.108 1.00 86.06 612 THR A N 1
ATOM 4775 C CA . THR A 1 612 ? -18.576 -44.072 -41.810 1.00 86.06 612 THR A CA 1
ATOM 4776 C C . THR A 1 612 ? -19.555 -44.244 -42.965 1.00 86.06 612 THR A C 1
ATOM 4778 O O . THR A 1 612 ? -20.682 -44.696 -42.769 1.00 86.06 612 THR A O 1
ATOM 4781 N N . THR A 1 613 ? -19.096 -44.003 -44.193 1.00 85.12 613 THR A N 1
ATOM 4782 C CA . THR A 1 613 ? -19.936 -44.110 -45.391 1.00 85.12 613 THR A CA 1
ATOM 4783 C C . THR A 1 613 ? -20.402 -45.548 -45.652 1.00 85.12 613 THR A C 1
ATOM 4785 O O . THR A 1 613 ? -21.566 -45.776 -45.987 1.00 85.12 613 THR A O 1
ATOM 4788 N N . MET A 1 614 ? -19.529 -46.538 -45.450 1.00 86.00 614 MET A N 1
ATOM 4789 C CA . MET A 1 614 ? -19.873 -47.957 -45.610 1.00 86.00 614 MET A CA 1
ATOM 4790 C C . MET A 1 614 ? -20.829 -48.461 -44.520 1.00 86.00 614 MET A C 1
ATOM 4792 O O . MET A 1 614 ? -21.773 -49.198 -44.817 1.00 86.00 614 MET A O 1
ATOM 4796 N N . HIS A 1 615 ? -20.643 -48.033 -43.268 1.00 83.94 615 HIS A N 1
ATOM 4797 C CA . HIS A 1 615 ? -21.521 -48.402 -42.153 1.00 83.94 615 HIS A CA 1
ATOM 4798 C C . HIS A 1 615 ? -22.920 -47.795 -42.296 1.00 83.94 615 HIS A C 1
ATOM 4800 O O . HIS A 1 615 ? -23.901 -48.478 -42.001 1.00 83.94 615 HIS A O 1
ATOM 4806 N N . VAL A 1 616 ? -23.042 -46.567 -42.822 1.00 81.00 616 VAL A N 1
ATOM 4807 C CA . VAL A 1 616 ? -24.345 -45.949 -43.145 1.00 81.00 616 VAL A CA 1
ATOM 4808 C C . VAL A 1 616 ? -25.156 -46.830 -44.103 1.00 81.00 616 VAL A C 1
ATOM 4810 O O . VAL A 1 616 ? -26.372 -46.945 -43.964 1.00 81.00 616 VAL A O 1
ATOM 4813 N N . GLN A 1 617 ? -24.491 -47.523 -45.029 1.00 80.06 617 GLN A N 1
ATOM 4814 C CA . GLN A 1 617 ? -25.128 -48.458 -45.960 1.00 80.06 617 GLN A CA 1
ATOM 4815 C C . GLN A 1 617 ? -25.224 -49.903 -45.434 1.00 80.06 617 GLN A C 1
ATOM 4817 O O . GLN A 1 617 ? -25.661 -50.790 -46.167 1.00 80.06 617 GLN A O 1
ATOM 4822 N N . ARG A 1 618 ? -24.845 -50.151 -44.169 1.00 79.00 618 ARG A N 1
ATOM 4823 C CA . ARG A 1 618 ? -24.802 -51.479 -43.522 1.00 79.00 618 ARG A CA 1
ATOM 4824 C C . ARG A 1 618 ? -23.988 -52.510 -44.313 1.00 79.00 618 ARG A C 1
ATOM 4826 O O . ARG A 1 618 ? -24.353 -53.682 -44.401 1.00 79.00 618 ARG A O 1
ATOM 4833 N N . VAL A 1 619 ? -22.895 -52.058 -44.919 1.00 83.25 619 VAL A N 1
ATOM 4834 C CA . VAL A 1 619 ? -22.022 -52.879 -45.760 1.00 83.25 619 VAL A CA 1
ATOM 4835 C C . VAL A 1 619 ? -21.181 -53.804 -44.881 1.00 83.25 619 VAL A C 1
ATOM 4837 O O . VAL A 1 619 ? -20.589 -53.366 -43.902 1.00 83.25 619 VAL A O 1
ATOM 4840 N N . LEU A 1 620 ? -21.115 -55.089 -45.235 1.00 84.12 620 LEU A N 1
ATOM 4841 C CA . LEU A 1 620 ? -20.289 -56.074 -44.529 1.00 84.12 620 LEU A CA 1
ATOM 4842 C C . LEU A 1 620 ? -18.793 -55.855 -44.814 1.00 84.12 620 LEU A C 1
ATOM 4844 O O . LEU A 1 620 ? -18.421 -55.494 -45.931 1.00 84.12 620 LEU A O 1
ATOM 4848 N N . ASP A 1 621 ? -17.927 -56.198 -43.859 1.00 83.50 621 ASP A N 1
ATOM 4849 C CA . ASP A 1 621 ? -16.457 -56.113 -43.966 1.00 83.50 621 ASP A CA 1
ATOM 4850 C C . ASP A 1 621 ? -15.881 -56.677 -45.269 1.00 83.50 621 ASP A C 1
ATOM 4852 O O . ASP A 1 621 ? -15.013 -56.072 -45.895 1.00 83.50 621 ASP A O 1
ATOM 4856 N N . LYS A 1 622 ? -16.404 -57.815 -45.739 1.00 83.44 622 LYS A N 1
ATOM 4857 C CA . LYS A 1 622 ? -15.948 -58.449 -46.989 1.00 83.44 622 LYS A CA 1
ATOM 4858 C C . LYS A 1 622 ? -16.190 -57.568 -48.216 1.00 83.44 622 LYS A C 1
ATOM 4860 O O . LYS A 1 622 ? -15.405 -57.588 -49.160 1.00 83.44 622 LYS A O 1
ATOM 4865 N N . ILE A 1 623 ? -17.274 -56.797 -48.206 1.00 84.75 623 ILE A N 1
ATOM 4866 C CA . ILE A 1 623 ? -17.604 -55.845 -49.267 1.00 84.75 623 ILE A CA 1
ATOM 4867 C C . ILE A 1 623 ? -16.765 -54.574 -49.093 1.00 84.75 623 ILE A C 1
ATOM 4869 O O . ILE A 1 623 ? -16.262 -54.057 -50.088 1.00 84.75 623 ILE A O 1
ATOM 4873 N N . MET A 1 624 ? -16.521 -54.127 -47.854 1.00 87.31 624 MET A N 1
ATOM 4874 C CA . MET A 1 624 ? -15.600 -53.018 -47.565 1.00 87.31 624 MET A CA 1
ATOM 4875 C C . MET A 1 624 ? -14.190 -53.286 -48.112 1.00 87.31 624 MET A C 1
ATOM 4877 O O . MET A 1 624 ? -13.628 -52.412 -48.770 1.00 87.31 624 MET A O 1
ATOM 4881 N N . CYS A 1 625 ? -13.656 -54.505 -47.957 1.00 87.25 625 CYS A N 1
ATOM 4882 C CA . CYS A 1 625 ? -12.382 -54.910 -48.566 1.00 87.25 625 CYS A CA 1
ATOM 4883 C C . CYS A 1 625 ? -12.379 -54.750 -50.089 1.00 87.25 625 CYS A C 1
ATOM 4885 O O . CYS A 1 625 ? -11.421 -54.235 -50.652 1.00 87.25 625 CYS A O 1
ATOM 4887 N N . LYS A 1 626 ? -13.453 -55.163 -50.769 1.00 84.69 626 LYS A N 1
ATOM 4888 C CA . LYS A 1 626 ? -13.554 -55.073 -52.236 1.00 84.69 626 LYS A CA 1
ATOM 4889 C C . LYS A 1 626 ? -13.749 -53.632 -52.720 1.00 84.69 626 LYS A C 1
ATOM 4891 O O . LYS A 1 626 ? -13.295 -53.288 -53.806 1.00 84.69 626 LYS A O 1
ATOM 4896 N N . ALA A 1 627 ? -14.404 -52.799 -51.916 1.00 86.31 627 ALA A N 1
ATOM 4897 C CA . ALA A 1 627 ? -14.726 -51.417 -52.247 1.00 86.31 627 ALA A CA 1
ATOM 4898 C C . ALA A 1 627 ? -13.568 -50.444 -51.970 1.00 86.31 627 ALA A C 1
ATOM 4900 O O . ALA A 1 627 ? -13.322 -49.544 -52.769 1.00 86.31 627 ALA A O 1
ATOM 4901 N N . PHE A 1 628 ? -12.813 -50.626 -50.885 1.00 90.25 628 PHE A N 1
ATOM 4902 C CA . PHE A 1 628 ? -11.749 -49.701 -50.469 1.00 90.25 628 PHE A CA 1
ATOM 4903 C C . PHE A 1 628 ? -10.686 -49.412 -51.545 1.00 90.25 628 PHE A C 1
ATOM 4905 O O . PHE A 1 628 ? -10.383 -48.236 -51.758 1.00 90.25 628 PHE A O 1
ATOM 4912 N N . PRO A 1 629 ? -10.188 -50.400 -52.318 1.00 88.50 629 PRO A N 1
ATOM 4913 C CA . PRO A 1 629 ? -9.194 -50.164 -53.363 1.00 88.50 629 PRO A CA 1
ATOM 4914 C C . PRO A 1 629 ? -9.678 -49.242 -54.483 1.00 88.50 629 PRO A C 1
ATOM 4916 O O . PRO A 1 629 ? -8.853 -48.650 -55.177 1.00 88.50 629 PRO A O 1
ATOM 4919 N N . THR A 1 630 ? -10.996 -49.127 -54.682 1.00 86.50 630 THR A N 1
ATOM 4920 C CA . THR A 1 630 ? -11.587 -48.217 -55.679 1.00 86.50 630 THR A CA 1
ATOM 4921 C C . THR A 1 630 ? -11.461 -46.748 -55.272 1.00 86.50 630 THR A C 1
ATOM 4923 O O . THR A 1 630 ? -11.537 -45.871 -56.122 1.00 86.50 630 THR A O 1
ATOM 4926 N N . THR A 1 631 ? -11.192 -46.480 -53.990 1.00 90.12 631 THR A N 1
ATOM 4927 C CA . THR A 1 631 ? -10.930 -45.132 -53.467 1.00 90.12 631 THR A CA 1
ATOM 4928 C C . THR A 1 631 ? -9.454 -44.742 -53.541 1.00 90.12 631 THR A C 1
ATOM 4930 O O . THR A 1 631 ? -9.093 -43.654 -53.114 1.00 90.12 631 THR A O 1
ATOM 4933 N N . LEU A 1 632 ? -8.581 -45.606 -54.068 1.00 90.69 632 LEU A N 1
ATOM 4934 C CA . LEU A 1 632 ? -7.140 -45.362 -54.135 1.00 90.69 632 LEU A CA 1
ATOM 4935 C C . LEU A 1 632 ? -6.725 -44.924 -55.543 1.00 90.69 632 LEU A C 1
ATOM 4937 O O . LEU A 1 632 ? -7.123 -45.537 -56.535 1.00 90.69 632 LEU A O 1
ATOM 4941 N N . LYS A 1 633 ? -5.853 -43.919 -55.632 1.00 90.69 633 LYS A N 1
ATOM 4942 C CA . LYS A 1 633 ? -5.209 -43.468 -56.876 1.00 90.69 633 LYS A CA 1
ATOM 4943 C C . LYS A 1 633 ? -3.698 -43.303 -56.684 1.00 90.69 633 LYS A C 1
ATOM 4945 O O . LYS A 1 633 ? -3.198 -43.360 -55.564 1.00 90.69 633 LYS A O 1
ATOM 4950 N N . GLY A 1 634 ? -2.965 -43.102 -57.778 1.00 89.25 634 GLY A N 1
ATOM 4951 C CA . GLY A 1 634 ? -1.538 -42.761 -57.730 1.00 89.25 634 GLY A CA 1
ATOM 4952 C C . GLY A 1 634 ? -0.696 -43.748 -56.894 1.00 89.25 634 GLY A C 1
ATOM 4953 O O . GLY A 1 634 ? -0.906 -44.961 -57.008 1.00 89.25 634 GLY A O 1
ATOM 4954 N N . PRO A 1 635 ? 0.228 -43.261 -56.040 1.00 84.12 635 PRO A N 1
ATOM 4955 C CA . PRO A 1 635 ? 1.060 -44.098 -55.168 1.00 84.12 635 PRO A CA 1
ATOM 4956 C C . PRO A 1 635 ? 0.275 -45.097 -54.306 1.00 84.12 635 PRO A C 1
ATOM 4958 O O . PRO A 1 635 ? 0.700 -46.244 -54.159 1.00 84.12 635 PRO A O 1
ATOM 4961 N N . ALA A 1 636 ? -0.902 -44.712 -53.800 1.00 87.56 636 ALA A N 1
ATOM 4962 C CA . ALA A 1 636 ? -1.750 -45.593 -52.998 1.00 87.56 636 ALA A CA 1
ATOM 4963 C C . ALA A 1 636 ? -2.299 -46.787 -53.792 1.00 87.56 636 ALA A C 1
ATOM 4965 O O . ALA A 1 636 ? -2.349 -47.911 -53.291 1.00 87.56 636 ALA A O 1
ATOM 4966 N N . ARG A 1 637 ? -2.645 -46.580 -55.068 1.00 88.12 637 ARG A N 1
ATOM 4967 C CA . ARG A 1 637 ? -3.076 -47.669 -55.958 1.00 88.12 637 ARG A CA 1
ATOM 4968 C C . ARG A 1 637 ? -1.918 -48.604 -56.322 1.00 88.12 637 ARG A C 1
ATOM 4970 O O . ARG A 1 637 ? -2.114 -49.818 -56.409 1.00 88.12 637 ARG A O 1
ATOM 4977 N N . VAL A 1 638 ? -0.717 -48.052 -56.502 1.00 84.44 638 VAL A N 1
ATOM 4978 C CA . VAL A 1 638 ? 0.507 -48.829 -56.763 1.00 84.44 638 VAL A CA 1
ATOM 4979 C C . VAL A 1 638 ? 0.870 -49.697 -55.558 1.00 84.44 638 VAL A C 1
ATOM 4981 O O . VAL A 1 638 ? 1.189 -50.867 -55.741 1.00 84.44 638 VAL A O 1
ATOM 4984 N N . TRP A 1 639 ? 0.776 -49.158 -54.338 1.00 90.19 639 TRP A N 1
ATOM 4985 C CA . TRP A 1 639 ? 0.967 -49.923 -53.102 1.00 90.19 639 TRP A CA 1
ATOM 4986 C C . TRP A 1 639 ? 0.022 -51.124 -53.029 1.00 90.19 639 TRP A C 1
ATOM 4988 O O . TRP A 1 639 ? 0.485 -52.250 -52.863 1.00 90.19 639 TRP A O 1
ATOM 4998 N N . PHE A 1 640 ? -1.280 -50.903 -53.239 1.00 88.00 640 PHE A N 1
ATOM 4999 C CA . PHE A 1 640 ? -2.274 -51.976 -53.173 1.00 88.00 640 PHE A CA 1
ATOM 5000 C C . PHE A 1 640 ? -1.982 -53.098 -54.185 1.00 88.00 640 PHE A C 1
ATOM 5002 O O . PHE A 1 640 ? -2.114 -54.276 -53.870 1.00 88.00 640 PHE A O 1
ATOM 5009 N N . SER A 1 641 ? -1.515 -52.734 -55.383 1.00 83.31 641 SER A N 1
ATOM 5010 C CA . SER A 1 641 ? -1.186 -53.691 -56.452 1.00 83.31 641 SER A CA 1
ATOM 5011 C C . SER A 1 641 ? 0.093 -54.502 -56.181 1.00 83.31 641 SER A C 1
ATOM 5013 O O . SER A 1 641 ? 0.323 -55.509 -56.839 1.00 83.31 641 SER A O 1
ATOM 5015 N N . LYS A 1 642 ? 0.938 -54.073 -55.232 1.00 83.94 642 LYS A N 1
ATOM 5016 C CA . LYS A 1 642 ? 2.178 -54.762 -54.828 1.00 83.94 642 LYS A CA 1
ATOM 5017 C C . LYS A 1 642 ? 1.997 -55.674 -53.610 1.00 83.94 642 LYS A C 1
ATOM 5019 O O . LYS A 1 642 ? 2.967 -56.287 -53.167 1.00 83.94 642 LYS A O 1
ATOM 5024 N N . MET A 1 643 ? 0.795 -55.739 -53.036 1.00 84.06 643 MET A N 1
ATOM 5025 C CA . MET A 1 643 ? 0.530 -56.575 -51.866 1.00 84.06 643 MET A CA 1
ATOM 5026 C C . MET A 1 643 ? 0.619 -58.066 -52.235 1.00 84.06 643 MET A C 1
ATOM 5028 O O . MET A 1 643 ? 0.136 -58.451 -53.302 1.00 84.06 643 MET A O 1
ATOM 5032 N N . PRO A 1 644 ? 1.196 -58.929 -51.376 1.00 81.81 644 PRO A N 1
ATOM 5033 C CA . PRO A 1 644 ? 1.272 -60.354 -51.676 1.00 81.81 644 PRO A CA 1
ATOM 5034 C C . PRO A 1 644 ? -0.123 -60.990 -51.767 1.00 81.81 644 PRO A C 1
ATOM 5036 O O . PRO A 1 644 ? -1.029 -60.659 -50.995 1.00 81.81 644 PRO A O 1
ATOM 5039 N N . LEU A 1 645 ? -0.292 -61.922 -52.707 1.00 79.62 645 LEU A N 1
ATOM 5040 C CA . LEU A 1 645 ? -1.571 -62.590 -52.954 1.00 79.62 645 LEU A CA 1
ATOM 5041 C C . LEU A 1 645 ? -2.057 -63.361 -51.717 1.00 79.62 645 LEU A C 1
ATOM 5043 O O . LEU A 1 645 ? -1.263 -63.976 -51.008 1.00 79.62 645 LEU A O 1
ATOM 5047 N N . TYR A 1 646 ? -3.374 -63.359 -51.496 1.00 76.62 646 TYR A N 1
ATOM 5048 C CA . TYR A 1 646 ? -4.056 -64.112 -50.430 1.00 76.62 646 TYR A CA 1
ATOM 5049 C C . TYR A 1 646 ? -3.631 -63.784 -48.984 1.00 76.62 646 TYR A C 1
ATOM 5051 O O . TYR A 1 646 ? -3.804 -64.619 -48.098 1.00 76.62 646 TYR A O 1
ATOM 5059 N N . THR A 1 647 ? -3.103 -62.586 -48.723 1.00 82.50 647 THR A N 1
ATOM 5060 C CA . THR A 1 647 ? -2.630 -62.179 -47.387 1.00 82.50 647 THR A CA 1
ATOM 5061 C C . THR A 1 647 ? -3.652 -61.421 -46.550 1.00 82.50 647 THR A C 1
ATOM 5063 O O . THR A 1 647 ? -3.508 -61.380 -45.338 1.00 82.50 647 THR A O 1
ATOM 5066 N N . VAL A 1 648 ? -4.692 -60.841 -47.155 1.00 86.62 648 VAL A N 1
ATOM 5067 C CA . VAL A 1 648 ? -5.653 -59.994 -46.433 1.00 86.62 648 VAL A CA 1
ATOM 5068 C C . VAL A 1 648 ? -6.958 -60.749 -46.179 1.00 86.62 648 VAL A C 1
ATOM 5070 O O . VAL A 1 648 ? -7.668 -61.133 -47.116 1.00 86.62 648 VAL A O 1
ATOM 5073 N N . SER A 1 649 ? -7.287 -60.938 -44.900 1.00 87.00 649 SER A N 1
ATOM 5074 C CA . SER A 1 649 ? -8.428 -61.728 -44.420 1.00 87.00 649 SER A CA 1
ATOM 5075 C C . SER A 1 649 ? -9.589 -60.899 -43.853 1.00 87.00 649 SER A C 1
ATOM 5077 O O . SER A 1 649 ? -10.709 -61.407 -43.748 1.00 87.00 649 SER A O 1
ATOM 5079 N N . SER A 1 650 ? -9.361 -59.620 -43.537 1.00 89.44 650 SER A N 1
ATOM 5080 C CA . SER A 1 650 ? -10.374 -58.703 -42.998 1.00 89.44 650 SER A CA 1
ATOM 5081 C C . SER A 1 650 ? -10.123 -57.248 -43.404 1.00 89.44 650 SER A C 1
ATOM 5083 O O . SER A 1 650 ? -9.033 -56.884 -43.855 1.00 89.44 650 SER A O 1
ATOM 5085 N N . PHE A 1 651 ? -11.138 -56.393 -43.234 1.00 89.88 651 PHE A N 1
ATOM 5086 C CA . PHE A 1 651 ? -10.981 -54.965 -43.505 1.00 89.88 651 PHE A CA 1
ATOM 5087 C C . PHE A 1 651 ? -10.074 -54.295 -42.468 1.00 89.88 651 PHE A C 1
ATOM 5089 O O . PHE A 1 651 ? -9.306 -53.396 -42.799 1.00 89.88 651 PHE A O 1
ATOM 5096 N N . GLU A 1 652 ? -10.092 -54.780 -41.226 1.00 88.44 652 GLU A N 1
ATOM 5097 C CA . GLU A 1 652 ? -9.177 -54.331 -40.180 1.00 88.44 652 GLU A CA 1
ATOM 5098 C C . GLU A 1 652 ? -7.708 -54.554 -40.576 1.00 88.44 652 GLU A C 1
ATOM 5100 O O . GLU A 1 652 ? -6.894 -53.634 -40.480 1.00 88.44 652 GLU A O 1
ATOM 5105 N N . GLU A 1 653 ? -7.381 -55.738 -41.095 1.00 88.81 653 GLU A N 1
ATOM 5106 C CA . GLU A 1 653 ? -6.039 -56.074 -41.576 1.00 88.81 653 GLU A CA 1
ATOM 5107 C C . GLU A 1 653 ? -5.614 -55.184 -42.754 1.00 88.81 653 GLU A C 1
ATOM 5109 O O . GLU A 1 653 ? -4.511 -54.633 -42.748 1.00 88.81 653 GLU A O 1
ATOM 5114 N N . LEU A 1 654 ? -6.524 -54.937 -43.705 1.00 90.06 654 LEU A N 1
ATOM 5115 C CA . LEU A 1 654 ? -6.290 -53.999 -44.806 1.00 90.06 654 LEU A CA 1
ATOM 5116 C C . LEU A 1 654 ? -5.987 -52.583 -44.295 1.00 90.06 654 LEU A C 1
ATOM 5118 O O . LEU A 1 654 ? -5.052 -51.943 -44.777 1.00 90.06 654 LEU A O 1
ATOM 5122 N N . THR A 1 655 ? -6.746 -52.097 -43.306 1.00 91.00 655 THR A N 1
ATOM 5123 C CA . THR A 1 655 ? -6.532 -50.758 -42.733 1.00 91.00 655 THR A CA 1
ATOM 5124 C C . THR A 1 655 ? -5.218 -50.650 -41.965 1.00 91.00 655 THR A C 1
ATOM 5126 O O . THR A 1 655 ? -4.559 -49.621 -42.069 1.00 91.00 655 THR A O 1
ATOM 5129 N N . LYS A 1 656 ? -4.780 -51.706 -41.265 1.00 87.50 656 LYS A N 1
ATOM 5130 C CA . LYS A 1 656 ? -3.470 -51.733 -40.592 1.00 87.50 656 LYS A CA 1
ATOM 5131 C C . LYS A 1 656 ? -2.325 -51.637 -41.598 1.00 87.50 656 LYS A C 1
ATOM 5133 O O . LYS A 1 656 ? -1.423 -50.824 -41.421 1.00 87.50 656 LYS A O 1
ATOM 5138 N N . LEU A 1 657 ? -2.384 -52.416 -42.680 1.00 89.44 657 LEU A N 1
ATOM 5139 C CA . LEU A 1 657 ? -1.373 -52.372 -43.742 1.00 89.44 657 LEU A CA 1
ATOM 5140 C C . LEU A 1 657 ? -1.356 -51.012 -44.454 1.00 89.44 657 LEU A C 1
ATOM 5142 O O . LEU A 1 657 ? -0.282 -50.489 -44.749 1.00 89.44 657 LEU A O 1
ATOM 5146 N N . PHE A 1 658 ? -2.531 -50.426 -44.692 1.00 90.81 658 PHE A N 1
ATOM 5147 C CA . PHE A 1 658 ? -2.666 -49.099 -45.292 1.00 90.81 658 PHE A CA 1
ATOM 5148 C C . PHE A 1 658 ? -2.057 -48.008 -44.406 1.00 90.81 658 PHE A C 1
ATOM 5150 O O . PHE A 1 658 ? -1.214 -47.245 -44.869 1.00 90.81 658 PHE A O 1
ATOM 5157 N N . VAL A 1 659 ? -2.422 -47.967 -43.122 1.00 88.19 659 VAL A N 1
ATOM 5158 C CA . VAL A 1 659 ? -1.878 -46.987 -42.171 1.00 88.19 659 VAL A CA 1
ATOM 5159 C C . VAL A 1 659 ? -0.369 -47.139 -42.050 1.00 88.19 659 VAL A C 1
ATOM 5161 O O . VAL A 1 659 ? 0.334 -46.149 -42.197 1.00 88.19 659 VAL A O 1
ATOM 5164 N N . ASN A 1 660 ? 0.149 -48.356 -41.873 1.00 86.75 660 ASN A N 1
ATOM 5165 C CA . ASN A 1 660 ? 1.592 -48.575 -41.737 1.00 86.75 660 ASN A CA 1
ATOM 5166 C C . ASN A 1 660 ? 2.388 -48.062 -42.947 1.00 86.75 660 ASN A C 1
ATOM 5168 O O . ASN A 1 660 ? 3.506 -47.582 -42.783 1.00 86.75 660 ASN A O 1
ATOM 5172 N N . ASN A 1 661 ? 1.819 -48.140 -44.152 1.00 85.62 661 ASN A N 1
ATOM 5173 C CA . ASN A 1 661 ? 2.488 -47.684 -45.366 1.00 85.62 661 ASN A CA 1
ATOM 5174 C C . ASN A 1 661 ? 2.351 -46.171 -45.611 1.00 85.62 661 ASN A C 1
ATOM 5176 O O . ASN A 1 661 ? 3.228 -45.573 -46.228 1.00 85.62 661 ASN A O 1
ATOM 5180 N N . PHE A 1 662 ? 1.263 -45.550 -45.147 1.00 87.19 662 PHE A N 1
ATOM 5181 C CA . PHE A 1 662 ? 0.966 -44.132 -45.388 1.00 87.19 662 PHE A CA 1
ATOM 5182 C C . PHE A 1 662 ? 1.043 -43.253 -44.135 1.00 87.19 662 PHE A C 1
ATOM 5184 O O . PHE A 1 662 ? 0.686 -42.080 -44.193 1.00 87.19 662 PHE A O 1
ATOM 5191 N N . ILE A 1 663 ? 1.563 -43.776 -43.020 1.00 78.94 663 ILE A N 1
ATOM 5192 C CA . ILE A 1 663 ? 1.711 -43.036 -41.758 1.00 78.94 663 ILE A CA 1
ATOM 5193 C C . ILE A 1 663 ? 2.538 -41.754 -41.927 1.00 78.94 663 ILE A C 1
ATOM 5195 O O . ILE A 1 663 ? 2.272 -40.758 -41.266 1.00 78.94 663 ILE A O 1
ATOM 5199 N N . GLY A 1 664 ? 3.485 -41.736 -42.871 1.00 66.50 664 GLY A N 1
ATOM 5200 C CA . GLY A 1 664 ? 4.269 -40.542 -43.205 1.00 66.50 664 GLY A CA 1
ATOM 5201 C C . GLY A 1 664 ? 3.453 -39.378 -43.791 1.00 66.50 664 GLY A C 1
ATOM 5202 O O . GLY A 1 664 ? 3.956 -38.263 -43.827 1.00 66.50 664 GLY A O 1
ATOM 5203 N N . GLY A 1 665 ? 2.210 -39.614 -44.231 1.00 62.16 665 GLY A N 1
ATOM 5204 C CA . GLY A 1 665 ? 1.258 -38.584 -44.671 1.00 62.16 665 GLY A CA 1
ATOM 5205 C C . GLY A 1 665 ? 0.370 -38.026 -43.549 1.00 62.16 665 GLY A C 1
ATOM 5206 O O . GLY A 1 665 ? -0.540 -37.241 -43.820 1.00 62.16 665 GLY A O 1
ATOM 5207 N N . GLN A 1 666 ? 0.589 -38.441 -42.297 1.00 68.38 666 GLN A N 1
ATOM 5208 C CA . GLN A 1 666 ? -0.138 -37.931 -41.137 1.00 68.38 666 GLN A CA 1
ATOM 5209 C C . GLN A 1 666 ? 0.171 -36.441 -40.924 1.00 68.38 666 GLN A C 1
ATOM 5211 O O . GLN A 1 666 ? 1.333 -36.030 -40.931 1.00 68.38 666 GLN A O 1
ATOM 5216 N N . ARG A 1 667 ? -0.860 -35.614 -40.700 1.00 61.03 667 ARG A N 1
ATOM 5217 C CA . ARG A 1 667 ? -0.643 -34.210 -40.320 1.00 61.03 667 ARG A CA 1
ATOM 5218 C C . ARG A 1 667 ? 0.068 -34.162 -38.965 1.00 61.03 667 ARG A C 1
ATOM 5220 O O . ARG A 1 667 ? -0.394 -34.772 -38.001 1.00 61.03 667 ARG A O 1
ATOM 5227 N N . HIS A 1 668 ? 1.178 -33.428 -38.884 1.00 57.34 668 HIS A N 1
ATOM 5228 C CA . HIS A 1 668 ? 1.819 -33.138 -37.604 1.00 57.34 668 HIS A CA 1
ATOM 5229 C C . HIS A 1 668 ? 0.840 -32.363 -36.719 1.00 57.34 668 HIS A C 1
ATOM 5231 O O . HIS A 1 668 ? 0.343 -31.310 -37.113 1.00 57.34 668 HIS A O 1
ATOM 5237 N N . LYS A 1 669 ? 0.557 -32.892 -35.527 1.00 56.53 669 LYS A N 1
ATOM 5238 C CA . LYS A 1 669 ? -0.257 -32.202 -34.525 1.00 56.53 669 LYS A CA 1
ATOM 5239 C C . LYS A 1 669 ? 0.484 -30.947 -34.065 1.00 56.53 669 LYS A C 1
ATOM 5241 O O . LYS A 1 669 ? 1.629 -31.045 -33.618 1.00 56.53 669 LYS A O 1
ATOM 5246 N N . CYS A 1 670 ? -0.149 -29.785 -34.195 1.00 56.59 670 CYS A N 1
ATOM 5247 C CA . CYS A 1 670 ? 0.404 -28.535 -33.692 1.00 56.59 670 CYS A CA 1
ATOM 5248 C C . CYS A 1 670 ? 0.313 -28.540 -32.160 1.00 56.59 670 CYS A C 1
ATOM 5250 O O . CYS A 1 670 ? -0.701 -28.949 -31.594 1.00 56.59 670 CYS A O 1
ATOM 5252 N N . SER A 1 671 ? 1.387 -28.152 -31.470 1.00 62.59 671 SER A N 1
ATOM 5253 C CA . SER A 1 671 ? 1.405 -28.103 -30.006 1.00 62.59 671 SER A CA 1
ATOM 5254 C C . SER A 1 671 ? 0.972 -26.722 -29.509 1.00 62.59 671 SER A C 1
ATOM 5256 O O . SER A 1 671 ? 1.175 -25.715 -30.185 1.00 62.59 671 SER A O 1
ATOM 5258 N N . LEU A 1 672 ? 0.444 -26.644 -28.284 1.00 65.75 672 LEU A N 1
ATOM 5259 C CA . LEU A 1 672 ? 0.102 -25.374 -27.625 1.00 65.75 672 LEU A CA 1
ATOM 5260 C C . LEU A 1 672 ? 1.278 -24.375 -27.599 1.00 65.75 672 LEU A C 1
ATOM 5262 O O . LEU A 1 672 ? 1.078 -23.164 -27.669 1.00 65.75 672 LEU A O 1
ATOM 5266 N N . SER A 1 673 ? 2.513 -24.878 -27.532 1.00 65.69 673 SER A N 1
ATOM 5267 C CA . SER A 1 673 ? 3.729 -24.063 -27.577 1.00 65.69 673 SER A CA 1
ATOM 5268 C C . SER A 1 673 ? 3.863 -23.273 -28.880 1.00 65.69 673 SER A C 1
ATOM 5270 O O . SER A 1 673 ? 4.401 -22.170 -28.854 1.00 65.69 673 SER A O 1
ATOM 5272 N N . ASN A 1 674 ? 3.337 -23.795 -29.991 1.00 71.38 674 ASN A N 1
ATOM 5273 C CA . ASN A 1 674 ? 3.379 -23.123 -31.285 1.00 71.38 674 ASN A CA 1
ATOM 5274 C C . ASN A 1 674 ? 2.388 -21.955 -31.362 1.00 71.38 674 ASN A C 1
ATOM 5276 O O . ASN A 1 674 ? 2.692 -20.956 -31.998 1.00 71.38 674 ASN A O 1
ATOM 5280 N N . LEU A 1 675 ? 1.239 -22.020 -30.681 1.00 77.75 675 LEU A N 1
ATOM 5281 C CA . LEU A 1 675 ? 0.302 -20.888 -30.642 1.00 77.75 675 LEU A CA 1
ATOM 5282 C C . LEU A 1 675 ? 0.848 -19.706 -29.837 1.00 77.75 675 LEU A C 1
ATOM 5284 O O . LEU A 1 675 ? 0.583 -18.556 -30.169 1.00 77.75 675 LEU A O 1
ATOM 5288 N N . LEU A 1 676 ? 1.629 -19.980 -28.789 1.00 76.31 676 LEU A N 1
ATOM 5289 C CA . LEU A 1 676 ? 2.206 -18.952 -27.915 1.00 76.31 676 LEU A CA 1
ATOM 5290 C C . LEU A 1 676 ? 3.314 -18.120 -28.578 1.00 76.31 676 LEU A C 1
ATOM 5292 O O . LEU A 1 676 ? 3.688 -17.089 -28.025 1.00 76.31 676 LEU A O 1
ATOM 5296 N N . ILE A 1 677 ? 3.842 -18.569 -29.719 1.00 78.56 677 ILE A N 1
ATOM 5297 C CA . ILE A 1 677 ? 4.876 -17.866 -30.495 1.00 78.56 677 ILE A CA 1
ATOM 5298 C C . ILE A 1 677 ? 4.310 -17.147 -31.727 1.00 78.56 677 ILE A C 1
ATOM 5300 O O . ILE A 1 677 ? 5.065 -16.515 -32.463 1.00 78.56 677 ILE A O 1
ATOM 5304 N N . ILE A 1 678 ? 3.003 -17.264 -31.988 1.00 84.56 678 ILE A N 1
ATOM 5305 C CA . ILE A 1 678 ? 2.356 -16.549 -33.089 1.00 84.56 678 ILE A CA 1
ATOM 5306 C C . ILE A 1 678 ? 2.171 -15.096 -32.664 1.00 84.56 678 ILE A C 1
ATOM 5308 O O . ILE A 1 678 ? 1.390 -14.803 -31.764 1.00 84.56 678 ILE A O 1
ATOM 5312 N N . GLU A 1 679 ? 2.865 -14.191 -33.345 1.00 88.00 679 GLU A N 1
ATOM 5313 C CA . GLU A 1 679 ? 2.802 -12.751 -33.104 1.00 88.00 679 GLU A CA 1
ATOM 5314 C C . GLU A 1 679 ? 2.300 -12.014 -34.351 1.00 88.00 679 GLU A C 1
ATOM 5316 O O . GLU A 1 679 ? 2.672 -12.347 -35.480 1.00 88.00 679 GLU A O 1
ATOM 5321 N N . GLN A 1 680 ? 1.460 -11.000 -34.140 1.00 88.88 680 GLN A N 1
ATOM 5322 C CA . GLN A 1 680 ? 1.012 -10.068 -35.167 1.00 88.88 680 GLN A CA 1
ATOM 5323 C C . GLN A 1 680 ? 2.216 -9.256 -35.634 1.00 88.88 680 GLN A C 1
ATOM 5325 O O . GLN A 1 680 ? 2.823 -8.508 -34.861 1.00 88.88 680 GLN A O 1
ATOM 5330 N N . ARG A 1 681 ? 2.554 -9.394 -36.915 1.00 83.88 681 ARG A N 1
ATOM 5331 C CA . ARG A 1 681 ? 3.738 -8.748 -37.491 1.00 83.88 681 ARG A CA 1
ATOM 5332 C C . ARG A 1 681 ? 3.556 -7.237 -37.603 1.00 83.88 681 ARG A C 1
ATOM 5334 O O . ARG A 1 681 ? 2.444 -6.713 -37.676 1.00 83.88 681 ARG A O 1
ATOM 5341 N N . GLU A 1 682 ? 4.673 -6.524 -37.697 1.00 70.31 682 GLU A N 1
ATOM 5342 C CA . GLU A 1 682 ? 4.675 -5.088 -37.965 1.00 70.31 682 GLU A CA 1
ATOM 5343 C C . GLU A 1 682 ? 4.015 -4.811 -39.334 1.00 70.31 682 GLU A C 1
ATOM 5345 O O . GLU A 1 682 ? 4.467 -5.302 -40.367 1.00 70.31 682 GLU A O 1
ATOM 5350 N N . ASN A 1 683 ? 2.912 -4.049 -39.336 1.00 71.44 683 ASN A N 1
ATOM 5351 C CA . ASN A 1 683 ? 2.026 -3.775 -40.487 1.00 71.44 683 ASN A CA 1
ATOM 5352 C C . ASN A 1 683 ? 1.104 -4.921 -40.953 1.00 71.44 683 ASN A C 1
ATOM 5354 O O . ASN A 1 683 ? 0.467 -4.799 -42.008 1.00 71.44 683 ASN A O 1
ATOM 5358 N N . GLU A 1 684 ? 0.993 -6.009 -40.192 1.00 83.12 684 GLU A N 1
ATOM 5359 C CA . GLU A 1 684 ? -0.087 -6.980 -40.362 1.00 83.12 684 GLU A CA 1
ATOM 5360 C C . GLU A 1 684 ? -1.380 -6.422 -39.758 1.00 83.12 684 GLU A C 1
ATOM 5362 O O . GLU A 1 684 ? -1.376 -5.951 -38.621 1.00 83.12 684 GLU A O 1
ATOM 5367 N N . SER A 1 685 ? -2.498 -6.463 -40.493 1.00 84.12 685 SER A N 1
ATOM 5368 C CA . SER A 1 685 ? -3.776 -6.027 -39.923 1.00 84.12 685 SER A CA 1
ATOM 5369 C C . SER A 1 685 ? -4.301 -7.032 -38.905 1.00 84.12 685 SER A C 1
ATOM 5371 O O . SER A 1 685 ? -4.101 -8.242 -39.044 1.00 84.12 685 SER A O 1
ATOM 5373 N N . LEU A 1 686 ? -5.042 -6.546 -37.911 1.00 84.25 686 LEU A N 1
ATOM 5374 C CA . LEU A 1 686 ? -5.672 -7.382 -36.892 1.00 84.25 686 LEU A CA 1
ATOM 5375 C C . LEU A 1 686 ? -6.545 -8.476 -37.520 1.00 84.25 686 LEU A C 1
ATOM 5377 O O . LEU A 1 686 ? -6.594 -9.595 -37.020 1.00 84.25 686 LEU A O 1
ATOM 5381 N N . ARG A 1 687 ? -7.182 -8.185 -38.661 1.00 85.81 687 ARG A N 1
ATOM 5382 C CA . ARG A 1 687 ? -7.966 -9.158 -39.432 1.00 85.81 687 ARG A CA 1
ATOM 5383 C C . ARG A 1 687 ? -7.114 -10.310 -39.961 1.00 85.81 687 ARG A C 1
ATOM 5385 O O . ARG A 1 687 ? -7.527 -11.464 -39.843 1.00 85.81 687 ARG A O 1
ATOM 5392 N N . SER A 1 688 ? -5.954 -10.005 -40.543 1.00 85.44 688 SER A N 1
ATOM 5393 C CA . SER A 1 688 ? -5.009 -11.014 -41.040 1.00 85.44 688 SER A CA 1
ATOM 5394 C C . SER A 1 688 ? -4.512 -11.889 -39.895 1.00 85.44 688 SER A C 1
ATOM 5396 O O . SER A 1 688 ? -4.634 -13.111 -39.960 1.00 85.44 688 SER A O 1
ATOM 5398 N N . PHE A 1 689 ? -4.077 -11.252 -38.807 1.00 89.81 689 PHE A N 1
ATOM 5399 C CA . PHE A 1 689 ? -3.576 -11.948 -37.632 1.00 89.81 689 PHE A CA 1
ATOM 5400 C C . PHE A 1 689 ? -4.629 -12.868 -37.006 1.00 89.81 689 PHE A C 1
ATOM 5402 O O . PHE A 1 689 ? -4.359 -14.047 -36.811 1.00 89.81 689 PHE A O 1
ATOM 5409 N N . ILE A 1 690 ? -5.850 -12.374 -36.749 1.00 87.38 690 ILE A N 1
ATOM 5410 C CA . ILE A 1 690 ? -6.949 -13.189 -36.197 1.00 87.38 690 ILE A CA 1
ATOM 5411 C C . ILE A 1 690 ? -7.232 -14.392 -37.096 1.00 87.38 690 ILE A C 1
ATOM 5413 O O . ILE A 1 690 ? -7.454 -15.494 -36.602 1.00 87.38 690 ILE A O 1
ATOM 5417 N N . THR A 1 691 ? -7.232 -14.189 -38.414 1.00 85.81 691 THR A N 1
ATOM 5418 C CA . THR A 1 691 ? -7.503 -15.262 -39.377 1.00 85.81 691 THR A CA 1
ATOM 5419 C C . THR A 1 691 ? -6.417 -16.333 -39.323 1.00 85.81 691 THR A C 1
ATOM 5421 O O . THR A 1 691 ? -6.736 -17.518 -39.251 1.00 85.81 691 THR A O 1
ATOM 5424 N N . TYR A 1 692 ? -5.147 -15.922 -39.309 1.00 86.75 692 TYR A N 1
ATOM 5425 C CA . TYR A 1 692 ? -4.008 -16.830 -39.205 1.00 86.75 692 TYR A CA 1
ATOM 5426 C C . TYR A 1 692 ? -3.994 -17.571 -37.862 1.00 86.75 692 TYR A C 1
ATOM 5428 O O . TYR A 1 692 ? -3.956 -18.798 -37.829 1.00 86.75 692 TYR A O 1
ATOM 5436 N N . PHE A 1 693 ? -4.120 -16.835 -36.758 1.00 88.44 693 PHE A N 1
ATOM 5437 C CA . PHE A 1 693 ? -4.138 -17.383 -35.406 1.00 88.44 693 PHE A CA 1
ATOM 5438 C C . PHE A 1 693 ? -5.281 -18.387 -35.205 1.00 88.44 693 PHE A C 1
ATOM 5440 O O . PHE A 1 693 ? -5.053 -19.474 -34.683 1.00 88.44 693 PHE A O 1
ATOM 5447 N N . ASN A 1 694 ? -6.498 -18.069 -35.664 1.00 85.81 694 ASN A N 1
ATOM 5448 C CA . ASN A 1 694 ? -7.629 -18.998 -35.590 1.00 85.81 694 ASN A CA 1
ATOM 5449 C C . ASN A 1 694 ? -7.412 -20.237 -36.469 1.00 85.81 694 ASN A C 1
ATOM 5451 O O . ASN A 1 694 ? -7.811 -21.331 -36.079 1.00 85.81 694 ASN A O 1
ATOM 5455 N N . GLY A 1 695 ? -6.780 -20.080 -37.637 1.00 82.69 695 GLY A N 1
ATOM 5456 C CA . GLY A 1 695 ? -6.413 -21.198 -38.505 1.00 82.69 695 GLY A CA 1
ATOM 5457 C C . GLY A 1 695 ? -5.476 -22.184 -37.809 1.00 82.69 695 GLY A C 1
ATOM 5458 O O . GLY A 1 695 ? -5.737 -23.384 -37.821 1.00 82.69 695 GLY A O 1
ATOM 5459 N N . GLU A 1 696 ? -4.447 -21.673 -37.135 1.00 84.56 696 GLU A N 1
ATOM 5460 C CA . GLU A 1 696 ? -3.508 -22.491 -36.365 1.00 84.56 696 GLU A CA 1
ATOM 5461 C C . GLU A 1 696 ? -4.161 -23.085 -35.108 1.00 84.56 696 GLU A C 1
ATOM 5463 O O . GLU A 1 696 ? -3.935 -24.252 -34.787 1.00 84.56 696 GLU A O 1
ATOM 5468 N N . ALA A 1 697 ? -5.028 -22.334 -34.420 1.00 81.38 697 ALA A N 1
ATOM 5469 C CA . ALA A 1 697 ? -5.708 -22.800 -33.209 1.00 81.38 697 ALA A CA 1
ATOM 5470 C C . ALA A 1 697 ? -6.607 -24.020 -33.462 1.00 81.38 697 ALA A C 1
ATOM 5472 O O . ALA A 1 697 ? -6.681 -24.917 -32.627 1.00 81.38 697 ALA A O 1
ATOM 5473 N N . LEU A 1 698 ? -7.221 -24.110 -34.647 1.00 78.19 698 LEU A N 1
ATOM 5474 C CA . LEU A 1 698 ? -8.031 -25.262 -35.065 1.00 78.19 698 LEU A CA 1
ATOM 5475 C C . LEU A 1 698 ? -7.225 -26.559 -35.253 1.00 78.19 698 LEU A C 1
ATOM 5477 O O . LEU A 1 698 ? -7.818 -27.621 -35.437 1.00 78.19 698 LEU A O 1
ATOM 5481 N N . THR A 1 699 ? -5.892 -26.491 -35.237 1.00 76.44 699 THR A N 1
ATOM 5482 C CA . THR A 1 699 ? -5.006 -27.654 -35.419 1.00 76.44 699 THR A CA 1
ATOM 5483 C C . THR A 1 699 ? -4.493 -28.253 -34.103 1.00 76.44 699 THR A C 1
ATOM 5485 O O . THR A 1 699 ? -3.727 -29.220 -34.134 1.00 76.44 699 THR A O 1
ATOM 5488 N N . VAL A 1 700 ? -4.909 -27.697 -32.957 1.00 76.31 700 VAL A N 1
ATOM 5489 C CA . VAL A 1 700 ? -4.533 -28.147 -31.609 1.00 76.31 700 VAL A CA 1
ATOM 5490 C C . VAL A 1 700 ? -5.657 -28.999 -31.007 1.00 76.31 700 VAL A C 1
ATOM 5492 O O . VAL A 1 700 ? -6.794 -28.546 -30.896 1.00 76.31 700 VAL A O 1
ATOM 5495 N N . ASP A 1 701 ? -5.343 -30.233 -30.599 1.00 61.25 701 ASP A N 1
ATOM 5496 C CA . ASP A 1 701 ? -6.297 -31.123 -29.918 1.00 61.25 701 ASP A CA 1
ATOM 5497 C C . ASP A 1 701 ? -6.560 -30.636 -28.475 1.00 61.25 701 ASP A C 1
ATOM 5499 O O . ASP A 1 701 ? -5.612 -30.337 -27.752 1.00 61.25 701 ASP A O 1
ATOM 5503 N N . GLU A 1 702 ? -7.834 -30.599 -28.056 1.00 60.16 702 GLU A N 1
ATOM 5504 C CA . GLU A 1 702 ? -8.312 -30.207 -26.710 1.00 60.16 702 GLU A CA 1
ATOM 5505 C C . GLU A 1 702 ? -7.816 -28.828 -26.217 1.00 60.16 702 GLU A C 1
ATOM 5507 O O . GLU A 1 702 ? -6.871 -28.715 -25.435 1.00 60.16 702 GLU A O 1
ATOM 5512 N N . MET A 1 703 ? -8.498 -27.749 -26.625 1.00 65.38 703 MET A N 1
ATOM 5513 C CA . MET A 1 703 ? -8.193 -26.391 -26.155 1.00 65.38 703 MET A CA 1
ATOM 5514 C C . MET A 1 703 ? -9.141 -25.890 -25.060 1.00 65.38 703 MET A C 1
ATOM 5516 O O . MET A 1 703 ? -10.361 -25.969 -25.179 1.00 65.38 703 MET A O 1
ATOM 5520 N N . ASP A 1 704 ? -8.551 -25.286 -24.027 1.00 72.06 704 ASP A N 1
ATOM 5521 C CA . ASP A 1 704 ? -9.233 -24.402 -23.076 1.00 72.06 704 ASP A CA 1
ATOM 5522 C C . ASP A 1 704 ? -9.318 -22.990 -23.682 1.00 72.06 704 ASP A C 1
ATOM 5524 O O . ASP A 1 704 ? -8.292 -22.420 -24.072 1.00 72.06 704 ASP A O 1
ATOM 5528 N N . ASP A 1 705 ? -10.518 -22.401 -23.720 1.00 75.06 705 ASP A N 1
ATOM 5529 C CA . ASP A 1 705 ? -10.750 -21.024 -24.181 1.00 75.06 705 ASP A CA 1
ATOM 5530 C C . ASP A 1 705 ? -9.825 -20.023 -23.477 1.00 75.06 705 ASP A C 1
ATOM 5532 O O . ASP A 1 705 ? -9.348 -19.069 -24.093 1.00 75.06 705 ASP A O 1
ATOM 5536 N N . LYS A 1 706 ? -9.478 -20.267 -22.206 1.00 72.62 706 LYS A N 1
ATOM 5537 C CA . LYS A 1 706 ? -8.554 -19.404 -21.456 1.00 72.62 706 LYS A CA 1
ATOM 5538 C C . LYS A 1 706 ? -7.131 -19.461 -21.998 1.00 72.62 706 LYS A C 1
ATOM 5540 O O . LYS A 1 706 ? -6.444 -18.442 -22.000 1.00 72.62 706 LYS A O 1
ATOM 5545 N N . LEU A 1 707 ? -6.670 -20.627 -22.448 1.00 73.69 707 LEU A N 1
ATOM 5546 C CA . LEU A 1 707 ? -5.345 -20.774 -23.057 1.00 73.69 707 LEU A CA 1
ATOM 5547 C C . LEU A 1 707 ? -5.304 -20.130 -24.445 1.00 73.69 707 LEU A C 1
ATOM 5549 O O . LEU A 1 707 ? -4.314 -19.482 -24.781 1.00 73.69 707 LEU A O 1
ATOM 5553 N N . LEU A 1 708 ? -6.395 -20.251 -25.205 1.00 79.44 708 LEU A N 1
ATOM 5554 C CA . LEU A 1 708 ? -6.567 -19.618 -26.515 1.00 79.44 708 LEU A CA 1
ATOM 5555 C C . LEU A 1 708 ? -6.530 -18.090 -26.392 1.00 79.44 708 LEU A C 1
ATOM 5557 O O . LEU A 1 708 ? -5.782 -17.430 -27.111 1.00 79.44 708 LEU A O 1
ATOM 5561 N N . LEU A 1 709 ? -7.242 -17.546 -25.401 1.00 80.88 709 LEU A N 1
ATOM 5562 C CA . LEU A 1 709 ? -7.216 -16.124 -25.065 1.00 80.88 709 LEU A CA 1
ATOM 5563 C C . LEU A 1 709 ? -5.813 -15.665 -24.662 1.00 80.88 709 LEU A C 1
ATOM 5565 O O . LEU A 1 709 ? -5.339 -14.658 -25.174 1.00 80.88 709 LEU A O 1
ATOM 5569 N N . VAL A 1 710 ? -5.112 -16.397 -23.791 1.00 78.44 710 VAL A N 1
ATOM 5570 C CA . VAL A 1 710 ? -3.741 -16.039 -23.380 1.00 78.44 710 VAL A CA 1
ATOM 5571 C C . VAL A 1 710 ? -2.781 -16.028 -24.572 1.00 78.44 710 VAL A C 1
ATOM 5573 O O . VAL A 1 710 ? -1.992 -15.092 -24.705 1.00 78.44 710 VAL A O 1
ATOM 5576 N N . ALA A 1 711 ? -2.845 -17.033 -25.447 1.00 81.06 711 ALA A N 1
ATOM 5577 C CA . ALA A 1 711 ? -2.026 -17.072 -26.654 1.00 81.06 711 ALA A CA 1
ATOM 5578 C C . ALA A 1 711 ? -2.359 -15.906 -27.599 1.00 81.06 711 ALA A C 1
ATOM 5580 O O . ALA A 1 711 ? -1.448 -15.227 -28.069 1.00 81.06 711 ALA A O 1
ATOM 5581 N N . PHE A 1 712 ? -3.643 -15.584 -27.769 1.00 86.88 712 PHE A N 1
ATOM 5582 C CA . PHE A 1 712 ? -4.075 -14.435 -28.559 1.00 86.88 712 PHE A CA 1
ATOM 5583 C C . PHE A 1 712 ? -3.578 -13.104 -27.969 1.00 86.88 712 PHE A C 1
ATOM 5585 O O . PHE A 1 712 ? -3.039 -12.261 -28.685 1.00 86.88 712 PHE A O 1
ATOM 5592 N N . HIS A 1 713 ? -3.726 -12.913 -26.653 1.00 81.75 713 HIS A N 1
ATOM 5593 C CA . HIS A 1 713 ? -3.291 -11.713 -25.931 1.00 81.75 713 HIS A CA 1
ATOM 5594 C C . HIS A 1 713 ? -1.777 -11.484 -26.023 1.00 81.75 713 HIS A C 1
ATOM 5596 O O . HIS A 1 713 ? -1.336 -10.332 -26.089 1.00 81.75 713 HIS A O 1
ATOM 5602 N N . ASN A 1 714 ? -0.991 -12.565 -26.023 1.00 79.81 714 ASN A N 1
ATOM 5603 C CA . ASN A 1 714 ? 0.454 -12.498 -26.230 1.00 79.81 714 ASN A CA 1
ATOM 5604 C C . ASN A 1 714 ? 0.803 -12.136 -27.676 1.00 79.81 714 ASN A C 1
ATOM 5606 O O . ASN A 1 714 ? 1.723 -11.352 -27.886 1.00 79.81 714 ASN A O 1
ATOM 5610 N N . GLY A 1 715 ? 0.062 -12.674 -28.647 1.00 83.25 715 GLY A N 1
ATOM 5611 C CA . GLY A 1 715 ? 0.372 -12.511 -30.061 1.00 83.25 715 GLY A CA 1
ATOM 5612 C C . GLY A 1 715 ? -0.086 -11.193 -30.687 1.00 83.25 715 GLY A C 1
ATOM 5613 O O . GLY A 1 715 ? 0.601 -10.652 -31.545 1.00 83.25 715 GLY A O 1
ATOM 5614 N N . VAL A 1 716 ? -1.236 -10.647 -30.287 1.00 87.44 716 VAL A N 1
ATOM 5615 C CA . VAL A 1 716 ? -1.816 -9.449 -30.927 1.00 87.44 716 VAL A CA 1
ATOM 5616 C C . VAL A 1 716 ? -0.940 -8.212 -30.713 1.00 87.44 716 VAL A C 1
ATOM 5618 O O . VAL A 1 716 ? -0.462 -8.017 -29.612 1.00 87.44 716 VAL A O 1
ATOM 5621 N N . ASN A 1 717 ? -0.754 -7.330 -31.693 1.00 82.75 717 ASN A N 1
ATOM 5622 C CA . ASN A 1 717 ? 0.096 -6.126 -31.618 1.00 82.75 717 ASN A CA 1
ATOM 5623 C C . ASN A 1 717 ? -0.638 -4.825 -32.011 1.00 82.75 717 ASN A C 1
ATOM 5625 O O . ASN A 1 717 ? -0.027 -3.812 -32.330 1.00 82.75 717 ASN A O 1
ATOM 5629 N N . SER A 1 718 ? -1.970 -4.852 -32.006 1.00 76.75 718 SER A N 1
ATOM 5630 C CA . SER A 1 718 ? -2.808 -3.707 -32.372 1.00 76.75 718 SER A CA 1
ATOM 5631 C C . SER A 1 718 ? -3.044 -2.764 -31.186 1.00 76.75 718 SER A C 1
ATOM 5633 O O . SER A 1 718 ? -3.844 -3.077 -30.303 1.00 76.75 718 SER A O 1
ATOM 5635 N N . ASP A 1 719 ? -2.398 -1.593 -31.178 1.00 66.50 719 ASP A N 1
ATOM 5636 C CA . ASP A 1 719 ? -2.479 -0.601 -30.087 1.00 66.50 719 ASP A CA 1
ATOM 5637 C C . ASP A 1 719 ? -3.925 -0.240 -29.707 1.00 66.50 719 ASP A C 1
ATOM 5639 O O . ASP A 1 719 ? -4.302 -0.266 -28.536 1.00 66.50 719 ASP A O 1
ATOM 5643 N N . LEU A 1 720 ? -4.772 0.027 -30.708 1.00 65.38 720 LEU A N 1
ATOM 5644 C CA . LEU A 1 720 ? -6.181 0.390 -30.510 1.00 65.38 720 LEU A CA 1
ATOM 5645 C C . LEU A 1 720 ? -7.001 -0.750 -29.892 1.00 65.38 720 LEU A C 1
ATOM 5647 O O . LEU A 1 720 ? -7.929 -0.497 -29.123 1.00 65.38 720 LEU A O 1
ATOM 5651 N N . PHE A 1 721 ? -6.674 -1.998 -30.229 1.00 75.44 721 PHE A N 1
ATOM 5652 C CA . PHE A 1 721 ? -7.435 -3.160 -29.784 1.00 75.44 721 PHE A CA 1
ATOM 5653 C C . PHE A 1 721 ? -6.931 -3.729 -28.453 1.00 75.44 721 PHE A C 1
ATOM 5655 O O . PHE A 1 721 ? -7.743 -4.172 -27.643 1.00 75.44 721 PHE A O 1
ATOM 5662 N N . ILE A 1 722 ? -5.626 -3.652 -28.173 1.00 72.19 722 ILE A N 1
ATOM 5663 C CA . ILE A 1 722 ? -5.022 -4.079 -26.902 1.00 72.19 722 ILE A CA 1
ATOM 5664 C C . ILE A 1 722 ? -5.671 -3.348 -25.725 1.00 72.19 722 ILE A C 1
ATOM 5666 O O . ILE A 1 722 ? -6.056 -3.984 -24.745 1.00 72.19 722 ILE A O 1
ATOM 5670 N N . HIS A 1 723 ? -5.877 -2.033 -25.842 1.00 62.00 723 HIS A N 1
ATOM 5671 C CA . HIS A 1 723 ? -6.563 -1.259 -24.807 1.00 62.00 723 HIS A CA 1
ATOM 5672 C C . HIS A 1 723 ? -7.991 -1.757 -24.541 1.00 62.00 723 HIS A C 1
ATOM 5674 O O . HIS A 1 723 ? -8.400 -1.859 -23.383 1.00 62.00 723 HIS A O 1
ATOM 5680 N N . LYS A 1 724 ? -8.735 -2.124 -25.595 1.00 65.25 724 LYS A N 1
ATOM 5681 C CA . LYS A 1 724 ? -10.112 -2.618 -25.464 1.00 65.25 724 LYS A CA 1
ATOM 5682 C C . LYS A 1 724 ? -10.184 -4.050 -24.937 1.00 65.25 724 LYS A C 1
ATOM 5684 O O . LYS A 1 724 ? -11.075 -4.363 -24.151 1.00 65.25 724 LYS A O 1
ATOM 5689 N N . LEU A 1 725 ? -9.238 -4.901 -25.329 1.00 68.62 725 LEU A N 1
ATOM 5690 C CA . LEU A 1 725 ? -9.098 -6.268 -24.826 1.00 68.62 725 LEU A CA 1
ATOM 5691 C C . LEU A 1 725 ? -8.957 -6.299 -23.301 1.00 68.62 725 LEU A C 1
ATOM 5693 O O . LEU A 1 725 ? -9.570 -7.136 -22.643 1.00 68.62 725 LEU A O 1
ATOM 5697 N N . TYR A 1 726 ? -8.191 -5.363 -22.738 1.00 63.03 726 TYR A N 1
ATOM 5698 C CA . TYR A 1 726 ? -8.039 -5.237 -21.289 1.00 63.03 726 TYR A CA 1
ATOM 5699 C C . TYR A 1 726 ? -9.248 -4.604 -20.585 1.00 63.03 726 TYR A C 1
ATOM 5701 O O . TYR A 1 726 ? -9.412 -4.804 -19.385 1.00 63.03 726 TYR A O 1
ATOM 5709 N N . GLU A 1 727 ? -10.085 -3.842 -21.293 1.00 59.12 727 GLU A N 1
ATOM 5710 C CA . GLU A 1 727 ? -11.313 -3.248 -20.742 1.00 59.12 727 GLU A CA 1
ATOM 5711 C C . GLU A 1 727 ? -12.461 -4.263 -20.678 1.00 59.12 727 GLU A C 1
ATOM 5713 O O . GLU A 1 727 ? -13.191 -4.314 -19.693 1.00 59.12 727 GLU A O 1
ATOM 5718 N N . LEU A 1 728 ? -12.625 -5.061 -21.736 1.00 64.75 728 LEU A N 1
ATOM 5719 C CA . LEU A 1 728 ? -13.734 -6.005 -21.861 1.00 64.75 728 LEU A CA 1
ATOM 5720 C C . LEU A 1 728 ? -13.492 -7.323 -21.120 1.00 64.75 728 LEU A C 1
ATOM 5722 O O . LEU A 1 728 ? -14.464 -8.007 -20.820 1.00 64.75 728 LEU A O 1
ATOM 5726 N N . GLU A 1 729 ? -12.227 -7.671 -20.842 1.00 70.19 729 GLU A N 1
ATOM 5727 C CA . GLU A 1 729 ? -11.818 -8.939 -20.215 1.00 70.19 729 GLU A CA 1
ATOM 5728 C C . GLU A 1 729 ? -12.601 -10.146 -20.790 1.00 70.19 729 GLU A C 1
ATOM 5730 O O . GLU A 1 729 ? -13.297 -10.840 -20.038 1.00 70.19 729 GLU A O 1
ATOM 5735 N N . PRO A 1 730 ? -12.541 -10.388 -22.120 1.00 77.44 730 PRO A N 1
ATOM 5736 C CA . PRO A 1 730 ? -13.338 -11.430 -22.762 1.00 77.44 730 PRO A CA 1
ATOM 5737 C C . PRO A 1 730 ? -13.035 -12.790 -22.131 1.00 77.44 730 PRO A C 1
ATOM 5739 O O . PRO A 1 730 ? -11.874 -13.161 -21.956 1.00 77.44 730 PRO A O 1
ATOM 5742 N N . GLN A 1 731 ? -14.082 -13.529 -21.771 1.00 75.94 731 GLN A N 1
ATOM 5743 C CA . GLN A 1 731 ? -13.958 -14.817 -21.081 1.00 75.94 731 GLN A CA 1
ATOM 5744 C C . GLN A 1 731 ? -13.864 -15.989 -22.056 1.00 75.94 731 GLN A C 1
ATOM 5746 O O . GLN A 1 731 ? -13.387 -17.062 -21.684 1.00 75.94 731 GLN A O 1
ATOM 5751 N N . ILE A 1 732 ? -14.290 -15.768 -23.301 1.00 79.50 732 ILE A N 1
ATOM 5752 C CA . ILE A 1 732 ? -14.238 -16.738 -24.396 1.00 79.50 732 ILE A CA 1
ATOM 5753 C C . ILE A 1 732 ? -13.808 -16.068 -25.706 1.00 79.50 732 ILE A C 1
ATOM 5755 O O . ILE A 1 732 ? -14.013 -14.870 -25.922 1.00 79.50 732 ILE A O 1
ATOM 5759 N N . MET A 1 733 ? -13.254 -16.854 -26.630 1.00 78.69 733 MET A N 1
ATOM 5760 C CA . MET A 1 733 ? -12.742 -16.345 -27.911 1.00 78.69 733 MET A CA 1
ATOM 5761 C C . MET A 1 733 ? -13.809 -15.691 -28.792 1.00 78.69 733 MET A C 1
ATOM 5763 O O . MET A 1 733 ? -13.503 -14.786 -29.565 1.00 78.69 733 MET A O 1
ATOM 5767 N N . VAL A 1 734 ? -15.072 -16.097 -28.655 1.00 78.19 734 VAL A N 1
ATOM 5768 C CA . VAL A 1 734 ? -16.191 -15.491 -29.393 1.00 78.19 734 VAL A CA 1
ATOM 5769 C C . VAL A 1 734 ? -16.389 -14.024 -29.002 1.00 78.19 734 VAL A C 1
ATOM 5771 O O . VAL A 1 734 ? -16.547 -13.177 -29.881 1.00 78.19 734 VAL A O 1
ATOM 5774 N N . GLU A 1 735 ? -16.327 -13.702 -27.708 1.00 80.06 735 GLU A N 1
ATOM 5775 C CA . GLU A 1 735 ? -16.433 -12.322 -27.211 1.00 80.06 735 GLU A CA 1
ATOM 5776 C C . GLU A 1 735 ? -15.262 -11.471 -27.706 1.00 80.06 735 GLU A C 1
ATOM 5778 O O . GLU A 1 735 ? -15.450 -10.329 -28.134 1.00 80.06 735 GLU A O 1
ATOM 5783 N N . LEU A 1 736 ? -14.059 -12.053 -27.712 1.00 82.88 736 LEU A N 1
ATOM 5784 C CA . LEU A 1 736 ? -12.852 -11.413 -28.221 1.00 82.88 736 LEU A CA 1
ATOM 5785 C C . LEU A 1 736 ? -12.980 -11.072 -29.710 1.00 82.88 736 LEU A C 1
ATOM 5787 O O . LEU A 1 736 ? -12.758 -9.926 -30.105 1.00 82.88 736 LEU A O 1
ATOM 5791 N N . VAL A 1 737 ? -13.363 -12.044 -30.542 1.00 78.31 737 VAL A N 1
ATOM 5792 C CA . VAL A 1 737 ? -13.480 -11.856 -31.997 1.00 78.31 737 VAL A CA 1
ATOM 5793 C C . VAL A 1 737 ? -14.604 -10.876 -32.332 1.00 78.31 737 VAL A C 1
ATOM 5795 O O . VAL A 1 737 ? -14.441 -10.037 -33.220 1.00 78.31 737 VAL A O 1
ATOM 5798 N N . HIS A 1 738 ? -15.720 -10.925 -31.600 1.00 79.50 738 HIS A N 1
ATOM 5799 C CA . HIS A 1 738 ? -16.801 -9.955 -31.759 1.00 79.50 738 HIS A CA 1
ATOM 5800 C C . HIS A 1 738 ? -16.340 -8.533 -31.420 1.00 79.50 738 HIS A C 1
ATOM 5802 O O . HIS A 1 738 ? -16.604 -7.586 -32.160 1.00 79.50 738 HIS A O 1
ATOM 5808 N N . SER A 1 739 ? -15.563 -8.390 -30.349 1.00 74.56 739 SER A N 1
ATOM 5809 C CA . SER A 1 739 ? -14.985 -7.106 -29.953 1.00 74.56 739 SER A CA 1
ATOM 5810 C C . SER A 1 739 ? -13.992 -6.582 -30.990 1.00 74.56 739 SER A C 1
ATOM 5812 O O . SER A 1 739 ? -13.989 -5.388 -31.281 1.00 74.56 739 SER A O 1
ATOM 5814 N N . ALA A 1 740 ? -13.200 -7.467 -31.604 1.00 80.44 740 ALA A N 1
ATOM 5815 C CA . ALA A 1 740 ? -12.232 -7.119 -32.643 1.00 80.44 740 ALA A CA 1
ATOM 5816 C C . ALA A 1 740 ? -12.879 -6.556 -33.918 1.00 80.44 740 ALA A C 1
ATOM 5818 O O . ALA A 1 740 ? -12.258 -5.751 -34.616 1.00 80.44 740 ALA A O 1
ATOM 5819 N N . GLN A 1 741 ? -14.124 -6.937 -34.233 1.00 78.62 741 GLN A N 1
ATOM 5820 C CA . GLN A 1 741 ? -14.797 -6.562 -35.487 1.00 78.62 741 GLN A CA 1
ATOM 5821 C C . GLN A 1 741 ? -14.892 -5.055 -35.715 1.00 78.62 741 GLN A C 1
ATOM 5823 O O . GLN A 1 741 ? -14.687 -4.599 -36.842 1.00 78.62 741 GLN A O 1
ATOM 5828 N N . ASN A 1 742 ? -15.115 -4.280 -34.657 1.00 69.25 742 ASN A N 1
ATOM 5829 C CA . ASN A 1 742 ? -15.200 -2.824 -34.758 1.00 69.25 742 ASN A CA 1
ATOM 5830 C C . ASN A 1 742 ? -13.836 -2.166 -35.031 1.00 69.25 742 ASN A C 1
ATOM 5832 O O . ASN A 1 742 ? -13.779 -1.102 -35.645 1.00 69.25 742 ASN A O 1
ATOM 5836 N N . PHE A 1 743 ? -12.740 -2.810 -34.626 1.00 73.62 743 PHE A N 1
ATOM 5837 C CA . PHE A 1 743 ? -11.381 -2.280 -34.762 1.00 73.62 743 PHE A CA 1
ATOM 5838 C C . PHE A 1 743 ? -10.728 -2.681 -36.078 1.00 73.62 743 PHE A C 1
ATOM 5840 O O . PHE A 1 743 ? -10.015 -1.866 -36.658 1.00 73.62 743 PHE A O 1
ATOM 5847 N N . MET A 1 744 ? -11.033 -3.879 -36.592 1.00 80.06 744 MET A N 1
ATOM 5848 C CA . MET A 1 744 ? -10.501 -4.362 -37.872 1.00 80.06 744 MET A CA 1
ATOM 5849 C C . MET A 1 744 ? -10.728 -3.345 -38.999 1.00 80.06 744 MET A C 1
ATOM 5851 O O . MET A 1 744 ? -9.799 -3.005 -39.721 1.00 80.06 744 MET A O 1
ATOM 5855 N N . ASN A 1 745 ? -11.938 -2.783 -39.100 1.00 73.25 745 ASN A N 1
ATOM 5856 C CA . ASN A 1 745 ? -12.273 -1.826 -40.160 1.00 73.25 745 ASN A CA 1
ATOM 5857 C C . ASN A 1 745 ? -11.521 -0.488 -40.027 1.00 73.25 745 ASN A C 1
ATOM 5859 O O . ASN A 1 745 ? -11.173 0.125 -41.032 1.00 73.25 745 ASN A O 1
ATOM 5863 N N . ILE A 1 746 ? -11.284 -0.019 -38.799 1.00 70.19 746 ILE A N 1
ATOM 5864 C CA . ILE A 1 746 ? -10.586 1.249 -38.535 1.00 70.19 746 ILE A CA 1
ATOM 5865 C C . ILE A 1 746 ? -9.086 1.083 -38.794 1.00 70.19 746 ILE A C 1
ATOM 5867 O O . ILE A 1 746 ? -8.459 1.937 -39.422 1.00 70.19 746 ILE A O 1
ATOM 5871 N N . GLU A 1 747 ? -8.512 -0.025 -38.337 1.00 73.19 747 GLU A N 1
ATOM 5872 C CA . GLU A 1 747 ? -7.092 -0.312 -38.495 1.00 73.19 747 GLU A CA 1
ATOM 5873 C C . GLU A 1 747 ? -6.719 -0.574 -39.960 1.00 73.19 747 GLU A C 1
ATOM 5875 O O . GLU A 1 747 ? -5.725 -0.024 -40.432 1.00 73.19 747 GLU A O 1
ATOM 5880 N N . ASP A 1 748 ? -7.557 -1.298 -40.713 1.00 73.62 748 ASP A N 1
ATOM 5881 C CA . ASP A 1 748 ? -7.377 -1.500 -42.157 1.00 73.62 748 ASP A CA 1
ATOM 5882 C C . ASP A 1 748 ? -7.279 -0.140 -42.897 1.00 73.62 748 ASP A C 1
ATOM 5884 O O . ASP A 1 748 ? -6.432 0.044 -43.777 1.00 73.62 748 ASP A O 1
ATOM 5888 N N . VAL A 1 749 ? -8.068 0.866 -42.487 1.00 73.38 749 VAL A N 1
ATOM 5889 C CA . VAL A 1 749 ? -8.009 2.237 -43.036 1.00 73.38 749 VAL A CA 1
ATOM 5890 C C . VAL A 1 749 ? -6.719 2.966 -42.640 1.00 73.38 749 VAL A C 1
ATOM 5892 O O . VAL A 1 749 ? -6.139 3.685 -43.460 1.00 73.38 749 VAL A O 1
ATOM 5895 N N . ILE A 1 750 ? -6.252 2.805 -41.400 1.00 72.31 750 ILE A N 1
ATOM 5896 C CA . ILE A 1 750 ? -5.009 3.426 -40.911 1.00 72.31 750 ILE A CA 1
ATOM 5897 C C . ILE A 1 750 ? -3.790 2.827 -41.622 1.00 72.31 750 ILE A C 1
ATOM 5899 O O . ILE A 1 750 ? -2.928 3.577 -42.090 1.00 72.31 750 ILE A O 1
ATOM 5903 N N . ILE A 1 751 ? -3.734 1.500 -41.761 1.00 70.94 751 ILE A N 1
ATOM 5904 C CA . ILE A 1 751 ? -2.656 0.789 -42.459 1.00 70.94 751 ILE A CA 1
ATOM 5905 C C . ILE A 1 751 ? -2.636 1.185 -43.939 1.00 70.94 751 ILE A C 1
ATOM 5907 O O . ILE A 1 751 ? -1.572 1.506 -44.469 1.00 70.94 751 ILE A O 1
ATOM 5911 N N . ALA A 1 752 ? -3.799 1.263 -44.596 1.00 73.69 752 ALA A N 1
ATOM 5912 C CA . ALA A 1 752 ? -3.891 1.719 -45.983 1.00 73.69 752 ALA A CA 1
ATOM 5913 C C . ALA A 1 752 ? -3.393 3.166 -46.165 1.00 73.69 752 ALA A C 1
ATOM 5915 O O . ALA A 1 752 ? -2.698 3.466 -47.137 1.00 73.69 752 ALA A O 1
ATOM 5916 N N . LYS A 1 753 ? -3.693 4.067 -45.217 1.00 73.50 753 LYS A N 1
ATOM 5917 C CA . LYS A 1 753 ? -3.167 5.444 -45.224 1.00 73.50 753 LYS A CA 1
ATOM 5918 C C . LYS A 1 753 ? -1.654 5.496 -45.001 1.00 73.50 753 LYS A C 1
ATOM 5920 O O . LYS A 1 753 ? -0.990 6.299 -45.652 1.00 73.50 753 LYS A O 1
ATOM 5925 N N . LYS A 1 754 ? -1.109 4.661 -44.108 1.00 70.56 754 LYS A N 1
ATOM 5926 C CA . LYS A 1 754 ? 0.343 4.557 -43.882 1.00 70.56 754 LYS A CA 1
ATOM 5927 C C . LYS A 1 754 ? 1.063 4.043 -45.130 1.00 70.56 754 LYS A C 1
ATOM 5929 O O . LYS A 1 754 ? 2.022 4.681 -45.547 1.00 70.56 754 LYS A O 1
ATOM 5934 N N . ARG A 1 755 ? 0.562 2.979 -45.772 1.00 74.56 755 ARG A N 1
ATOM 5935 C CA . ARG A 1 755 ? 1.126 2.454 -47.032 1.00 74.56 755 ARG A CA 1
ATOM 5936 C C . ARG A 1 755 ? 1.130 3.505 -48.140 1.00 74.56 755 ARG A C 1
ATOM 5938 O O . ARG A 1 755 ? 2.182 3.763 -48.703 1.00 74.56 755 ARG A O 1
ATOM 5945 N N . LYS A 1 756 ? 0.011 4.212 -48.345 1.00 74.75 756 LYS A N 1
ATOM 5946 C CA . LYS A 1 756 ? -0.057 5.317 -49.320 1.00 74.75 756 LYS A CA 1
ATOM 5947 C C . LYS A 1 756 ? 0.940 6.445 -49.044 1.00 74.75 756 LYS A C 1
ATOM 5949 O O . LYS A 1 756 ? 1.464 7.021 -49.988 1.00 74.75 756 LYS A O 1
ATOM 5954 N N . ARG A 1 757 ? 1.194 6.781 -47.773 1.00 72.25 757 ARG A N 1
ATOM 5955 C CA . ARG A 1 757 ? 2.204 7.790 -47.406 1.00 72.25 757 ARG A CA 1
ATOM 5956 C C . ARG A 1 757 ? 3.626 7.324 -47.704 1.00 72.25 757 ARG A C 1
ATOM 5958 O O . ARG A 1 757 ? 4.413 8.130 -48.178 1.00 72.25 757 ARG A O 1
ATOM 5965 N N . VAL A 1 758 ? 3.941 6.059 -47.430 1.00 70.69 758 VAL A N 1
ATOM 5966 C CA . VAL A 1 758 ? 5.259 5.480 -47.735 1.00 70.69 758 VAL A CA 1
ATOM 5967 C C . VAL A 1 758 ? 5.473 5.414 -49.247 1.00 70.69 758 VAL A C 1
ATOM 5969 O O . VAL A 1 758 ? 6.489 5.898 -49.724 1.00 70.69 758 VAL A O 1
ATOM 5972 N N . GLU A 1 759 ? 4.476 4.951 -50.003 1.00 74.38 759 GLU A N 1
ATOM 5973 C CA . GLU A 1 759 ? 4.508 4.932 -51.474 1.00 74.38 759 GLU A CA 1
ATOM 5974 C C . GLU A 1 759 ? 4.657 6.344 -52.070 1.00 74.38 759 GLU A C 1
ATOM 5976 O O . GLU A 1 759 ? 5.387 6.526 -53.038 1.00 74.38 759 GLU A O 1
ATOM 5981 N N . GLN A 1 760 ? 4.014 7.365 -51.483 1.00 68.44 760 GLN A N 1
ATOM 5982 C CA . GLN A 1 760 ? 4.207 8.765 -51.890 1.00 68.44 760 GLN A CA 1
ATOM 5983 C C . GLN A 1 760 ? 5.609 9.290 -51.565 1.00 68.44 760 GLN A C 1
ATOM 5985 O O . GLN A 1 760 ? 6.199 9.969 -52.396 1.00 68.44 760 GLN A O 1
ATOM 5990 N N . MET A 1 761 ? 6.162 8.962 -50.394 1.00 63.50 761 MET A N 1
ATOM 5991 C CA . MET A 1 761 ? 7.522 9.370 -50.024 1.00 63.50 761 MET A CA 1
ATOM 5992 C C . MET A 1 761 ? 8.587 8.697 -50.899 1.00 63.50 761 MET A C 1
ATOM 5994 O O . MET A 1 761 ? 9.559 9.343 -51.281 1.00 63.50 761 MET A O 1
ATOM 5998 N N . GLU A 1 762 ? 8.406 7.420 -51.242 1.00 67.69 762 GLU A N 1
ATOM 5999 C CA . GLU A 1 762 ? 9.291 6.697 -52.164 1.00 67.69 762 GLU A CA 1
ATOM 6000 C C . GLU A 1 762 ? 9.165 7.217 -53.605 1.00 67.69 762 GLU A C 1
ATOM 6002 O O . GLU A 1 762 ? 10.172 7.332 -54.306 1.00 67.69 762 GLU A O 1
ATOM 6007 N N . ALA A 1 763 ? 7.960 7.611 -54.035 1.00 62.19 763 ALA A N 1
ATOM 6008 C CA . ALA A 1 763 ? 7.746 8.253 -55.330 1.00 62.19 763 ALA A CA 1
ATOM 6009 C C . ALA A 1 763 ? 8.401 9.646 -55.407 1.00 62.19 763 ALA A C 1
ATOM 6011 O O . ALA A 1 763 ? 9.066 9.943 -56.400 1.00 62.19 763 ALA A O 1
ATOM 6012 N N . ASP A 1 764 ? 8.301 10.464 -54.355 1.00 56.03 764 ASP A N 1
ATOM 6013 C CA . ASP A 1 764 ? 8.931 11.792 -54.298 1.00 56.03 764 ASP A CA 1
ATOM 6014 C C . ASP A 1 764 ? 10.471 11.707 -54.277 1.00 56.03 764 ASP A C 1
ATOM 6016 O O . ASP A 1 764 ? 11.148 12.533 -54.890 1.00 56.03 764 ASP A O 1
ATOM 6020 N N . LEU A 1 765 ? 11.045 10.661 -53.668 1.00 54.38 765 LEU A N 1
ATOM 6021 C CA . LEU A 1 765 ? 12.490 10.381 -53.711 1.00 54.38 765 LEU A CA 1
ATOM 6022 C C . LEU A 1 765 ? 12.986 9.957 -55.106 1.00 54.38 765 LEU A C 1
ATOM 6024 O O . LEU A 1 765 ? 14.165 10.115 -55.411 1.00 54.38 765 LEU A O 1
ATOM 6028 N N . SER A 1 766 ? 12.096 9.458 -55.969 1.00 54.84 766 SER A N 1
ATOM 6029 C CA . SER A 1 766 ? 12.413 9.037 -57.343 1.00 54.84 766 SER A CA 1
ATOM 6030 C C . SER A 1 766 ? 12.271 10.148 -58.400 1.00 54.84 766 SER A C 1
ATOM 6032 O O . SER A 1 766 ? 12.443 9.892 -59.592 1.00 54.84 766 SER A O 1
ATOM 6034 N N . HIS A 1 767 ? 11.945 11.383 -57.994 1.00 52.78 767 HIS A N 1
ATOM 6035 C CA . HIS A 1 767 ? 11.720 12.532 -58.889 1.00 52.78 767 HIS A CA 1
ATOM 6036 C C . HIS A 1 767 ? 12.730 13.682 -58.742 1.00 52.78 767 HIS A C 1
ATOM 6038 O O . HIS A 1 767 ? 12.505 14.770 -59.273 1.00 52.78 767 HIS A O 1
ATOM 6044 N N . HIS A 1 768 ? 13.884 13.442 -58.115 1.00 42.97 768 HIS A N 1
ATOM 6045 C CA . HIS A 1 768 ? 15.043 14.326 -58.252 1.00 42.97 768 HIS A CA 1
ATOM 6046 C C . HIS A 1 768 ? 15.948 13.841 -59.399 1.00 42.97 768 HIS A C 1
ATOM 6048 O O . HIS A 1 768 ? 16.569 12.789 -59.252 1.00 42.97 768 HIS A O 1
ATOM 6054 N N . PRO A 1 769 ? 16.031 14.556 -60.540 1.00 45.75 769 PRO A N 1
ATOM 6055 C CA . PRO A 1 769 ? 17.090 14.313 -61.509 1.00 45.75 769 PRO A CA 1
ATOM 6056 C C . PRO A 1 769 ? 18.415 14.880 -60.975 1.00 45.75 769 PRO A C 1
ATOM 6058 O O . PRO A 1 769 ? 18.410 15.926 -60.322 1.00 45.75 769 PRO A O 1
ATOM 6061 N N . GLU A 1 770 ? 19.498 14.142 -61.238 1.00 39.28 770 GLU A N 1
ATOM 6062 C CA . GLU A 1 770 ? 20.902 14.448 -60.897 1.00 39.28 770 GLU A CA 1
ATOM 6063 C C . GLU A 1 770 ? 21.362 15.868 -61.257 1.00 39.28 770 GLU A C 1
ATOM 6065 O O . GLU A 1 770 ? 20.962 16.383 -62.332 1.00 39.28 770 GLU A O 1
#

pLDDT: mean 84.81, std 18.86, range [25.66, 98.94]

Solvent-accessible surface area (backbone atoms only — not comparable to full-atom values): 41630 Å² total; per-residue (Å²): 136,56,40,62,31,42,43,58,65,75,54,45,64,60,41,18,52,49,18,37,42,48,17,37,34,41,34,26,72,49,45,58,68,47,94,37,50,54,49,30,32,26,52,30,68,30,17,22,50,30,40,55,12,37,16,52,47,39,70,58,29,37,49,58,47,34,25,45,36,20,18,10,38,74,60,74,92,78,51,75,34,46,44,47,51,40,73,37,82,74,30,18,45,28,18,46,25,36,45,64,41,57,24,47,16,60,83,13,40,63,60,35,43,16,75,67,53,69,68,52,42,58,67,40,39,40,50,31,55,57,53,34,32,41,64,9,41,28,27,35,28,32,18,65,18,18,51,70,79,42,40,36,51,51,28,31,64,58,46,31,54,34,42,37,64,68,63,43,45,50,30,30,33,29,43,35,82,45,30,48,32,57,66,39,89,60,62,52,73,51,49,67,57,23,51,53,41,22,49,72,10,47,50,41,43,78,37,59,91,72,62,51,66,61,54,50,53,48,50,50,51,36,39,76,69,60,74,42,54,66,70,56,52,52,53,23,50,51,17,49,49,49,44,40,56,50,44,38,40,82,86,53,75,66,62,54,75,88,34,43,72,44,51,87,26,66,72,49,48,50,53,47,20,51,40,22,34,44,34,27,21,32,76,41,56,35,54,98,87,42,90,80,40,55,60,55,40,75,46,72,42,79,27,35,37,38,27,25,73,39,22,78,15,41,20,35,30,30,18,31,74,42,103,40,68,42,25,45,80,47,62,86,89,62,88,66,37,28,41,46,57,17,37,67,75,63,38,36,92,79,34,44,77,44,80,41,54,76,58,54,48,65,63,56,54,74,60,75,52,74,35,35,41,36,20,28,46,52,73,41,34,39,44,66,78,30,45,38,90,70,45,60,63,46,79,84,23,62,62,41,49,54,31,40,29,75,55,41,60,22,34,39,37,36,32,26,62,55,71,49,51,44,67,95,50,55,81,56,40,29,23,32,31,44,46,35,28,34,29,49,35,21,37,19,54,30,37,35,49,47,10,63,36,37,35,63,5,16,30,26,43,51,25,52,47,52,67,87,60,62,69,60,48,90,89,48,94,84,70,74,53,65,43,48,57,68,38,44,48,70,44,70,44,36,75,76,40,50,56,51,54,50,50,55,49,51,52,53,50,53,57,56,50,71,74,63,77,83,81,87,85,81,89,86,86,87,86,87,85,88,86,89,88,84,90,90,86,87,90,90,80,96,78,79,79,68,72,74,66,61,71,70,64,66,77,76,72,82,84,82,90,86,88,86,88,84,88,88,77,79,96,71,91,58,32,45,27,69,79,40,70,71,49,81,76,62,98,81,73,71,86,76,94,64,81,66,41,48,55,75,54,43,48,65,58,54,50,50,54,49,49,52,58,39,53,75,71,68,56,52,54,57,55,49,51,69,50,53,64,77,35,37,33,68,61,39,36,53,54,63,72,68,48,62,71,55,68,37,85,48,42,67,55,48,50,52,56,48,39,72,74,29,54,89,24,47,76,81,74,50,53,76,73,60,51,59,69,46,60,42,50,96,91,54,46,65,58,58,39,52,52,52,53,52,58,57,53,74,48,39,84,87,79,54,48,63,58,55,44,52,23,47,66,67,12,60,68,49,72,81,52,55,62,48,51,70,70,67,59,58,78,38,57,67,55,44,54,60,61,43,57,72,47,36,64,54,48,50,53,51,51,53,52,50,52,53,50,51,54,48,54,55,51,58,69,71,68,69,81,133

Nearest PDB structures (foldseek):
  6jgb-assembly1_A  TM=9.825E-01  e=2.237E-75  Hordeum vulgare subsp. vulgare
  6l1j-assembly1_A  TM=9.785E-01  e=1.945E-74  Hordeum vulgare subsp. vulgare
  6jgo-assembly1_A  TM=9.784E-01  e=1.945E-74  Hordeum vulgare subsp. vulgare
  8hj8-assembly1_A  TM=9.782E-01  e=7.119E-74  Hordeum vulgare
  6mi1-assembly1_A  TM=9.936E-01  e=2.812E-72  Hordeum vulgare subsp. vulgare